Protein 9E01 (pdb70)

Organism: Escherichia coli (strain K12) (NCBI:txid83333)

InterPro domains:
  IPR002033 Sec-independent periplasmic protein translocase TatC [MF_00902] (7-243)
  IPR002033 Sec-independent periplasmic protein translocase TatC [PF00902] (12-221)
  IPR002033 Sec-independent periplasmic protein translocase TatC [PR01840] (8-35)
  IPR002033 Sec-independent periplasmic protein translocase TatC [PR01840] (85-103)
  IPR002033 Sec-independent periplasmic protein translocase TatC [PR01840] (103-129)
  IPR002033 Sec-independent periplasmic protein translocase TatC [PR01840] (154-182)
  IPR002033 Sec-independent periplasmic protein translocase TatC [PTHR30371] (5-244)
  IPR002033 Sec-independent periplasmic protein translocase TatC [TIGR00945] (9-226)
  IPR019820 Sec-independent periplasmic protein translocase, conserved site [PS01218] (154-173)

Radius of gyration: 30.05 Å; Cα contacts (8 Å, |Δi|>4): 1141; chains: 9; bounding box: 83×82×65 Å

Nearest PDB structures (foldseek):
  4hts-assembly1_A  TM=7.414E-01  e=8.289E-11  Aquifex aeolicus VF5
  4htt-assembly2_B  TM=7.377E-01  e=2.886E-10  Aquifex aeolicus VF5
  4hts-assembly1_A  TM=7.421E-01  e=1.152E-10  Aquifex aeolicus VF5
  4htt-assembly2_B  TM=7.385E-01  e=4.845E-10  Aquifex aeolicus VF5
  4hts-assembly1_A  TM=7.406E-01  e=8.739E-11  Aquifex aeolicus VF5

Structure (mmCIF, N/CA/C/O backbone):
data_9E01
#
_entry.id   9E01
#
_cell.length_a   1.00
_cell.length_b   1.00
_cell.length_c   1.00
_cell.angle_alpha   90.00
_cell.angle_beta   90.00
_cell.angle_gamma   90.00
#
_symmetry.space_group_name_H-M   'P 1'
#
loop_
_entity.id
_entity.type
_entity.pdbx_description
1 polymer 'Sec-independent protein translocase protein TatB'
2 polymer 'Sec-independent protein translocase protein TatC'
3 polymer 'Glucans biosynthesis protein D'
4 water water
#
loop_
_atom_site.group_PDB
_atom_site.id
_atom_site.type_symbol
_atom_site.label_atom_id
_atom_site.label_alt_id
_atom_site.label_comp_id
_atom_site.label_asym_id
_atom_site.label_entity_id
_atom_site.label_seq_id
_atom_site.pdbx_PDB_ins_code
_atom_site.Cartn_x
_atom_site.Cartn_y
_atom_site.Cartn_z
_atom_site.occupancy
_atom_site.B_iso_or_equiv
_atom_site.auth_seq_id
_atom_site.auth_comp_id
_atom_site.auth_asym_id
_atom_site.auth_atom_id
_atom_site.pdbx_PDB_model_num
ATOM 1 N N . MET A 1 1 ? 171.533 182.195 162.474 1.00 146.03 1 MET B N 1
ATOM 2 C CA . MET A 1 1 ? 171.536 180.770 162.163 1.00 147.99 1 MET B CA 1
ATOM 3 C C . MET A 1 1 ? 170.909 179.949 163.282 1.00 149.24 1 MET B C 1
ATOM 4 O O . MET A 1 1 ? 171.216 180.148 164.457 1.00 149.76 1 MET B O 1
ATOM 9 N N . PHE A 1 2 ? 170.026 179.027 162.908 1.00 148.28 2 PHE B N 1
ATOM 10 C CA . PHE A 1 2 ? 169.463 178.099 163.878 1.00 144.62 2 PHE B CA 1
ATOM 11 C C . PHE A 1 2 ? 170.538 177.136 164.364 1.00 143.98 2 PHE B C 1
ATOM 12 O O . PHE A 1 2 ? 171.360 176.650 163.583 1.00 144.68 2 PHE B O 1
ATOM 20 N N . ASP A 1 3 ? 170.529 176.860 165.665 1.00 144.59 3 ASP B N 1
ATOM 21 C CA . ASP A 1 3 ? 171.523 175.986 166.278 1.00 146.36 3 ASP B CA 1
ATOM 22 C C . ASP A 1 3 ? 171.022 174.548 166.198 1.00 144.87 3 ASP B C 1
ATOM 23 O O . ASP A 1 3 ? 170.034 174.189 166.847 1.00 144.53 3 ASP B O 1
ATOM 28 N N . ILE A 1 4 ? 171.703 173.729 165.402 1.00 141.87 4 ILE B N 1
ATOM 29 C CA . ILE A 1 4 ? 171.332 172.335 165.186 1.00 136.94 4 ILE B CA 1
ATOM 30 C C . ILE A 1 4 ? 172.470 171.461 165.691 1.00 135.79 4 ILE B C 1
ATOM 31 O O . ILE A 1 4 ? 173.621 171.626 165.267 1.00 136.12 4 ILE B O 1
ATOM 36 N N . GLY A 1 5 ? 172.151 170.538 166.590 1.00 131.86 5 GLY B N 1
ATOM 37 C CA . GLY A 1 5 ? 173.122 169.600 167.117 1.00 126.36 5 GLY B CA 1
ATOM 38 C C . GLY A 1 5 ? 173.056 168.266 166.397 1.00 125.04 5 GLY B C 1
ATOM 39 O O . GLY A 1 5 ? 172.031 167.901 165.826 1.00 125.59 5 GLY B O 1
ATOM 40 N N . PHE A 1 6 ? 174.177 167.541 166.424 1.00 125.23 6 PHE B N 1
ATOM 41 C CA . PHE A 1 6 ? 174.218 166.227 165.791 1.00 124.46 6 PHE B CA 1
ATOM 42 C C . PHE A 1 6 ? 173.267 165.256 166.480 1.00 121.57 6 PHE B C 1
ATOM 43 O O . PHE A 1 6 ? 172.590 164.462 165.816 1.00 120.24 6 PHE B O 1
ATOM 51 N N . SER A 1 7 ? 173.209 165.300 167.813 1.00 121.32 7 SER B N 1
ATOM 52 C CA . SER A 1 7 ? 172.278 164.443 168.541 1.00 120.96 7 SER B CA 1
ATOM 53 C C . SER A 1 7 ? 170.832 164.802 168.222 1.00 121.12 7 SER B C 1
ATOM 54 O O . SER A 1 7 ? 169.985 163.914 168.066 1.00 120.45 7 SER B O 1
ATOM 57 N N . GLU A 1 8 ? 170.530 166.099 168.131 1.00 121.54 8 GLU B N 1
ATOM 58 C CA . GLU A 1 8 ? 169.172 166.522 167.803 1.00 116.59 8 GLU B CA 1
ATOM 59 C C . GLU A 1 8 ? 168.770 166.064 166.408 1.00 113.44 8 GLU B C 1
ATOM 60 O O . GLU A 1 8 ? 167.648 165.586 166.201 1.00 112.32 8 GLU B O 1
ATOM 66 N N . LEU A 1 9 ? 169.672 166.206 165.434 1.00 112.96 9 LEU B N 1
ATOM 67 C CA . LEU A 1 9 ? 169.356 165.797 164.070 1.00 108.77 9 LEU B CA 1
ATOM 68 C C . LEU A 1 9 ? 169.190 164.287 163.967 1.00 109.50 9 LEU B C 1
ATOM 69 O O . LEU A 1 9 ? 168.294 163.803 163.266 1.00 109.32 9 LEU B O 1
ATOM 74 N N . LEU A 1 10 ? 170.050 163.527 164.650 1.00 112.37 10 LEU B N 1
ATOM 75 C CA . LEU A 1 10 ? 169.931 162.073 164.624 1.00 110.34 10 LEU B CA 1
ATOM 76 C C . LEU A 1 10 ? 168.619 161.617 165.248 1.00 104.29 10 LEU B C 1
ATOM 77 O O . LEU A 1 10 ? 167.999 160.658 164.776 1.00 101.75 10 LEU B O 1
ATOM 82 N N . LEU A 1 11 ? 168.184 162.292 166.314 1.00 103.75 11 LEU B N 1
ATOM 83 C CA . LEU A 1 11 ? 166.912 161.946 166.939 1.00 101.71 11 LEU B CA 1
ATOM 84 C C . LEU A 1 11 ? 165.749 162.162 165.979 1.00 101.66 11 LEU B C 1
ATOM 85 O O . LEU A 1 11 ? 164.801 161.369 165.953 1.00 98.07 11 LEU B O 1
ATOM 90 N N . VAL A 1 12 ? 165.802 163.234 165.185 1.00 102.97 12 VAL B N 1
ATOM 91 C CA . VAL A 1 12 ? 164.733 163.509 164.227 1.00 96.15 12 VAL B CA 1
ATOM 92 C C . VAL A 1 12 ? 164.651 162.399 163.186 1.00 93.82 12 VAL B C 1
ATOM 93 O O . VAL A 1 12 ? 163.564 161.909 162.858 1.00 93.30 12 VAL B O 1
ATOM 97 N N . PHE A 1 13 ? 165.802 161.982 162.653 1.00 94.05 13 PHE B N 1
ATOM 98 C CA . PHE A 1 13 ? 165.804 160.926 161.645 1.00 90.88 13 PHE B CA 1
ATOM 99 C C . PHE A 1 13 ? 165.449 159.576 162.254 1.00 88.76 13 PHE B C 1
ATOM 100 O O . PHE A 1 13 ? 164.764 158.765 161.620 1.00 83.29 13 PHE B O 1
ATOM 108 N N . ILE A 1 14 ? 165.913 159.312 163.477 1.00 92.11 14 ILE B N 1
ATOM 109 C CA . ILE A 1 14 ? 165.577 158.058 164.147 1.00 89.29 14 ILE B CA 1
ATOM 110 C C . ILE A 1 14 ? 164.081 157.993 164.425 1.00 83.15 14 ILE B C 1
ATOM 111 O O . ILE A 1 14 ? 163.428 156.972 164.176 1.00 80.19 14 ILE B O 1
ATOM 116 N N . ILE A 1 15 ? 163.515 159.086 164.939 1.00 83.65 15 ILE B N 1
ATOM 117 C CA . ILE A 1 15 ? 162.079 159.128 165.197 1.00 83.29 15 ILE B CA 1
ATOM 118 C C . ILE A 1 15 ? 161.299 159.079 163.890 1.00 79.21 15 ILE B C 1
ATOM 119 O O . ILE A 1 15 ? 160.283 158.383 163.784 1.00 76.23 15 ILE B O 1
ATOM 124 N N . GLY A 1 16 ? 161.765 159.804 162.872 1.00 76.98 16 GLY B N 1
ATOM 125 C CA . GLY A 1 16 ? 161.069 159.803 161.597 1.00 65.81 16 GLY B CA 1
ATOM 126 C C . GLY A 1 16 ? 161.033 158.434 160.946 1.00 62.58 16 GLY B C 1
ATOM 127 O O . GLY A 1 16 ? 160.026 158.047 160.348 1.00 61.43 16 GLY B O 1
ATOM 128 N N . LEU A 1 17 ? 162.131 157.683 161.049 1.00 64.63 17 LEU B N 1
ATOM 129 C CA . LEU A 1 17 ? 162.167 156.350 160.456 1.00 58.36 17 LEU B CA 1
ATOM 130 C C . LEU A 1 17 ? 161.195 155.405 161.152 1.00 60.96 17 LEU B C 1
ATOM 131 O O . LEU A 1 17 ? 160.509 154.617 160.492 1.00 60.22 17 LEU B O 1
ATOM 136 N N . VAL A 1 18 ? 161.116 155.471 162.482 1.00 62.68 18 VAL B N 1
ATOM 137 C CA . VAL A 1 18 ? 160.267 154.539 163.216 1.00 63.10 18 VAL B CA 1
ATOM 138 C C . VAL A 1 18 ? 158.809 154.979 163.250 1.00 63.32 18 VAL B C 1
ATOM 139 O O . VAL A 1 18 ? 157.933 154.158 163.548 1.00 66.80 18 VAL B O 1
ATOM 143 N N . VAL A 1 19 ? 158.518 156.243 162.950 1.00 62.51 19 VAL B N 1
ATOM 144 C CA . VAL A 1 19 ? 157.146 156.739 162.981 1.00 57.13 19 VAL B CA 1
ATOM 145 C C . VAL A 1 19 ? 156.596 156.813 161.563 1.00 58.43 19 VAL B C 1
ATOM 146 O O . VAL A 1 19 ? 155.580 156.186 161.247 1.00 59.59 19 VAL B O 1
ATOM 150 N N . LEU A 1 20 ? 157.262 157.584 160.701 1.00 56.50 20 LEU B N 1
ATOM 151 C CA . LEU A 1 20 ? 156.782 157.738 159.331 1.00 46.54 20 LEU B CA 1
ATOM 152 C C . LEU A 1 20 ? 156.981 156.460 158.527 1.00 44.02 20 LEU B C 1
ATOM 153 O O . LEU A 1 20 ? 156.102 156.066 157.752 1.00 52.00 20 LEU B O 1
ATOM 158 N N . GLY A 1 21 ? 158.123 155.803 158.692 1.00 44.39 21 GLY B N 1
ATOM 159 C CA . GLY A 1 21 ? 158.366 154.540 158.042 1.00 43.46 21 GLY B CA 1
ATOM 160 C C . GLY A 1 21 ? 159.346 154.635 156.893 1.00 40.76 21 GLY B C 1
ATOM 161 O O . GLY A 1 21 ? 159.805 155.718 156.519 1.00 45.92 21 GLY B O 1
ATOM 162 N N . PRO A 1 22 ? 159.693 153.484 156.312 1.00 36.41 22 PRO B N 1
ATOM 163 C CA . PRO A 1 22 ? 160.632 153.485 155.182 1.00 38.39 22 PRO B CA 1
ATOM 164 C C . PRO A 1 22 ? 160.068 154.104 153.916 1.00 46.23 22 PRO B C 1
ATOM 165 O O . PRO A 1 22 ? 160.849 154.473 153.031 1.00 48.94 22 PRO B O 1
ATOM 169 N N . GLN A 1 23 ? 158.747 154.228 153.798 1.00 50.43 23 GLN B N 1
ATOM 170 C CA . GLN A 1 23 ? 158.127 154.721 152.576 1.00 43.28 23 GLN B CA 1
ATOM 171 C C . GLN A 1 23 ? 157.679 156.172 152.664 1.00 37.43 23 GLN B C 1
ATOM 172 O O . GLN A 1 23 ? 157.558 156.828 151.624 1.00 42.48 23 GLN B O 1
ATOM 178 N N . ARG A 1 24 ? 157.437 156.689 153.866 1.00 39.71 24 ARG B N 1
ATOM 179 C CA . ARG A 1 24 ? 156.973 158.059 154.035 1.00 31.84 24 ARG B CA 1
ATOM 180 C C . ARG A 1 24 ? 158.078 159.025 154.429 1.00 33.45 24 ARG B C 1
ATOM 181 O O . ARG A 1 24 ? 157.978 160.217 154.120 1.00 35.10 24 ARG B O 1
ATOM 189 N N . LEU A 1 25 ? 159.121 158.548 155.105 1.00 38.23 25 LEU B N 1
ATOM 190 C CA . LEU A 1 25 ? 160.240 159.421 155.454 1.00 35.95 25 LEU B CA 1
ATOM 191 C C . LEU A 1 25 ? 160.963 159.979 154.233 1.00 37.61 25 LEU B C 1
ATOM 192 O O . LEU A 1 25 ? 161.229 161.193 154.209 1.00 40.51 25 LEU B O 1
ATOM 197 N N . PRO A 1 26 ? 161.325 159.186 153.212 1.00 37.88 26 PRO B N 1
ATOM 198 C CA . PRO A 1 26 ? 161.989 159.788 152.042 1.00 31.71 26 PRO B CA 1
ATOM 199 C C . PRO A 1 26 ? 161.153 160.850 151.349 1.00 32.51 26 PRO B C 1
ATOM 200 O O . PRO A 1 26 ? 161.704 161.845 150.863 1.00 38.21 26 PRO B O 1
ATOM 204 N N . VAL A 1 27 ? 159.834 160.663 151.284 1.00 32.99 27 VAL B N 1
ATOM 205 C CA . VAL A 1 27 ? 158.971 161.675 150.686 1.00 24.87 27 VAL B CA 1
ATOM 206 C C . VAL A 1 27 ? 158.926 162.922 151.560 1.00 26.45 27 VAL B C 1
ATOM 207 O O . VAL A 1 27 ? 158.883 164.050 151.055 1.00 31.23 27 VAL B O 1
ATOM 211 N N . ALA A 1 28 ? 158.933 162.741 152.883 1.00 27.19 28 ALA B N 1
ATOM 212 C CA . ALA A 1 28 ? 158.922 163.885 153.788 1.00 28.32 28 ALA B CA 1
ATOM 213 C C . ALA A 1 28 ? 160.191 164.717 153.650 1.00 28.50 28 ALA B C 1
ATOM 214 O O . ALA A 1 28 ? 160.134 165.952 153.652 1.00 33.81 28 ALA B O 1
ATOM 216 N N . VAL A 1 29 ? 161.346 164.060 153.528 1.00 31.22 29 VAL B N 1
ATOM 217 C CA . VAL A 1 29 ? 162.599 164.789 153.352 1.00 30.86 29 VAL B CA 1
ATOM 218 C C . VAL A 1 29 ? 162.617 165.499 152.004 1.00 32.88 29 VAL B C 1
ATOM 219 O O . VAL A 1 29 ? 163.112 166.626 151.887 1.00 37.80 29 VAL B O 1
ATOM 223 N N . LYS A 1 30 ? 162.082 164.851 150.967 1.00 30.17 30 LYS B N 1
ATOM 224 C CA . LYS A 1 30 ? 161.995 165.486 149.657 1.00 27.11 30 LYS B CA 1
ATOM 225 C C . LYS A 1 30 ? 161.099 166.718 149.698 1.00 29.23 30 LYS B C 1
ATOM 226 O O . LYS A 1 30 ? 161.416 167.746 149.088 1.00 33.15 30 LYS B O 1
ATOM 232 N N . THR A 1 31 ? 159.971 166.630 150.406 1.00 26.94 31 THR B N 1
ATOM 233 C CA . THR A 1 31 ? 159.069 167.772 150.516 1.00 24.58 31 THR B CA 1
ATOM 234 C C . THR A 1 31 ? 159.719 168.927 151.269 1.00 26.09 31 THR B C 1
ATOM 235 O O . THR A 1 31 ? 159.594 170.088 150.863 1.00 28.58 31 THR B O 1
ATOM 239 N N . VAL A 1 32 ? 160.420 168.630 152.365 1.00 26.62 32 VAL B N 1
ATOM 240 C CA . VAL A 1 32 ? 161.088 169.679 153.129 1.00 29.74 32 VAL B CA 1
ATOM 241 C C . VAL A 1 32 ? 162.197 170.319 152.302 1.00 32.24 32 VAL B C 1
ATOM 242 O O . VAL A 1 32 ? 162.419 171.534 152.370 1.00 40.58 32 VAL B O 1
ATOM 246 N N . ALA A 1 33 ? 162.905 169.517 151.504 1.00 36.17 33 ALA B N 1
ATOM 247 C CA . ALA A 1 33 ? 163.938 170.063 150.631 1.00 32.57 33 ALA B CA 1
ATOM 248 C C . ALA A 1 33 ? 163.341 171.017 149.604 1.00 34.66 33 ALA B C 1
ATOM 249 O O . ALA A 1 33 ? 163.944 172.046 149.278 1.00 42.62 33 ALA B O 1
ATOM 251 N N . GLY A 1 34 ? 162.162 170.686 149.075 1.00 32.94 34 GLY B N 1
ATOM 252 C CA . GLY A 1 34 ? 161.495 171.591 148.155 1.00 30.65 34 GLY B CA 1
ATOM 253 C C . GLY A 1 34 ? 161.114 172.907 148.805 1.00 35.77 34 GLY B C 1
ATOM 254 O O . GLY A 1 34 ? 161.145 173.960 148.164 1.00 42.03 34 GLY B O 1
ATOM 255 N N . TRP A 1 35 ? 160.741 172.864 150.086 1.00 32.39 35 TRP B N 1
ATOM 256 C CA . TRP A 1 35 ? 160.417 174.093 150.804 1.00 28.83 35 TRP B CA 1
ATOM 257 C C . TRP A 1 35 ? 161.636 174.997 150.930 1.00 36.94 35 TRP B C 1
ATOM 258 O O . TRP A 1 35 ? 161.537 176.214 150.740 1.00 43.83 35 TRP B O 1
ATOM 269 N N . ILE A 1 36 ? 162.795 174.420 151.251 1.00 37.61 36 ILE B N 1
ATOM 270 C CA . ILE A 1 36 ? 164.017 175.212 151.343 1.00 39.18 36 ILE B CA 1
ATOM 271 C C . ILE A 1 36 ? 164.438 175.703 149.964 1.00 45.89 36 ILE B C 1
ATOM 272 O O . ILE A 1 36 ? 164.931 176.827 149.814 1.00 50.45 36 ILE B O 1
ATOM 277 N N . ARG A 1 37 ? 164.253 174.870 148.937 1.00 45.87 37 ARG B N 1
ATOM 278 C CA . ARG A 1 37 ? 164.559 175.297 147.575 1.00 45.01 37 ARG B CA 1
A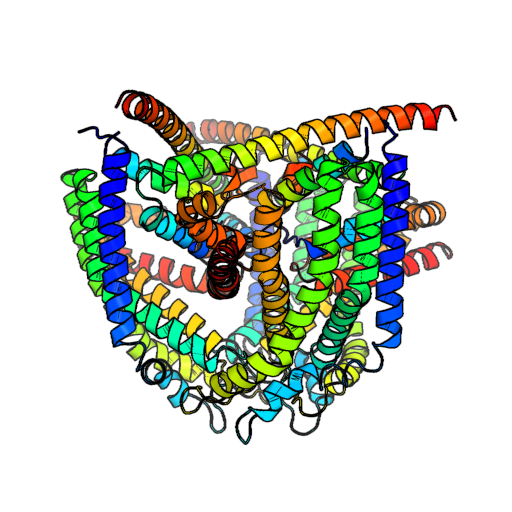TOM 279 C C . ARG A 1 37 ? 163.678 176.466 147.155 1.00 44.84 37 ARG B C 1
ATOM 280 O O . ARG A 1 37 ? 164.158 177.427 146.542 1.00 52.63 37 ARG B O 1
ATOM 288 N N . ALA A 1 38 ? 162.385 176.406 147.480 1.00 41.91 38 ALA B N 1
ATOM 289 C CA . ALA A 1 38 ? 161.496 177.521 147.179 1.00 41.04 38 ALA B CA 1
ATOM 290 C C . ALA A 1 38 ? 161.796 178.729 148.056 1.00 43.08 38 ALA B C 1
ATOM 291 O O . ALA A 1 38 ? 161.648 179.871 147.607 1.00 45.54 38 ALA B O 1
ATOM 293 N N . LEU A 1 39 ? 162.209 178.499 149.303 1.00 43.25 39 LEU B N 1
ATOM 294 C CA . LEU A 1 39 ? 162.558 179.605 150.188 1.00 41.73 39 LEU B CA 1
ATOM 295 C C . LEU A 1 39 ? 163.775 180.362 149.673 1.00 44.67 39 LEU B C 1
ATOM 296 O O . LEU A 1 39 ? 163.799 181.598 149.685 1.00 49.76 39 LEU B O 1
ATOM 301 N N . ARG A 1 40 ? 164.799 179.636 149.216 1.00 47.25 40 ARG B N 1
ATOM 302 C CA . ARG A 1 40 ? 165.987 180.292 148.682 1.00 45.32 40 ARG B CA 1
ATOM 303 C C . ARG A 1 40 ? 165.722 180.910 147.316 1.00 45.84 40 ARG B C 1
ATOM 304 O O . ARG A 1 40 ? 166.316 181.939 146.979 1.00 48.50 40 ARG B O 1
ATOM 312 N N . SER A 1 41 ? 164.847 180.296 146.517 1.00 46.05 41 SER B N 1
ATOM 313 C CA . SER A 1 41 ? 164.468 180.895 145.242 1.00 43.53 41 SER B CA 1
ATOM 314 C C . SER A 1 41 ? 163.728 182.209 145.452 1.00 42.59 41 SER B C 1
ATOM 315 O O . SER A 1 41 ? 163.959 183.184 144.728 1.00 44.51 41 SER B O 1
ATOM 318 N N . LEU A 1 42 ? 162.831 182.253 146.440 1.00 44.27 42 LEU B N 1
ATOM 319 C CA . LEU A 1 42 ? 162.105 183.484 146.732 1.00 42.71 42 LEU B CA 1
ATOM 320 C C . LEU A 1 42 ? 163.030 184.550 147.306 1.00 40.71 42 LEU B C 1
ATOM 321 O O . LEU A 1 42 ? 162.855 185.743 147.035 1.00 43.84 42 LEU B O 1
ATOM 326 N N . ALA A 1 43 ? 164.011 184.141 148.111 1.00 41.08 43 ALA B N 1
ATOM 327 C CA . ALA A 1 43 ? 164.965 185.099 148.657 1.00 38.33 43 ALA B CA 1
ATOM 328 C C . ALA A 1 43 ? 165.819 185.720 147.559 1.00 44.87 43 ALA B C 1
ATOM 329 O O . ALA A 1 43 ? 166.116 186.920 147.601 1.00 52.24 43 ALA B O 1
ATOM 331 N N . THR A 1 44 ? 166.226 184.920 146.571 1.00 46.00 44 THR B N 1
ATOM 332 C CA . THR A 1 44 ? 167.095 185.429 145.515 1.00 44.07 44 THR B CA 1
ATOM 333 C C . THR A 1 44 ? 166.366 186.419 144.614 1.00 42.20 44 THR B C 1
ATOM 334 O O . THR A 1 44 ? 166.910 187.480 144.284 1.00 44.92 44 THR B O 1
ATOM 338 N N . THR A 1 45 ? 165.135 186.099 144.206 1.00 39.56 45 THR B N 1
ATOM 339 C CA . THR A 1 45 ? 164.409 186.995 143.312 1.00 35.82 45 THR B CA 1
ATOM 340 C C . THR A 1 45 ? 164.053 188.309 143.996 1.00 42.67 45 THR B C 1
ATOM 341 O O . THR A 1 45 ? 164.003 189.353 143.337 1.00 48.84 45 THR B O 1
ATOM 345 N N . VAL A 1 46 ? 163.808 188.283 145.307 1.00 44.06 46 VAL B N 1
ATOM 346 C CA . VAL A 1 46 ? 163.503 189.515 146.027 1.00 42.95 46 VAL B CA 1
ATOM 347 C C . VAL A 1 46 ? 164.742 190.395 146.131 1.00 40.55 46 VAL B C 1
ATOM 348 O O . VAL A 1 46 ? 164.668 191.618 145.958 1.00 43.39 46 VAL B O 1
ATOM 352 N N . GLN A 1 47 ? 165.903 189.792 146.401 1.00 41.40 47 GLN B N 1
ATOM 353 C CA . GLN A 1 47 ? 167.144 190.558 146.429 1.00 39.62 47 GLN B CA 1
ATOM 354 C C . GLN A 1 47 ? 167.445 191.165 145.066 1.00 42.55 47 GLN B C 1
ATOM 355 O O . GLN A 1 47 ? 167.960 192.285 144.975 1.00 47.52 47 GLN B O 1
ATOM 361 N N . ASN A 1 48 ? 167.140 190.433 143.992 1.00 39.35 48 ASN B N 1
ATOM 362 C CA . ASN A 1 48 ? 167.287 190.990 142.653 1.00 33.46 48 ASN B CA 1
ATOM 363 C C . ASN A 1 48 ? 166.355 192.176 142.449 1.00 35.06 48 ASN B C 1
ATOM 364 O O . ASN A 1 48 ? 166.742 193.182 141.844 1.00 46.04 48 ASN B O 1
ATOM 369 N N . GLU A 1 49 ? 165.119 192.073 142.940 1.00 32.17 49 GLU B N 1
ATOM 370 C CA . GLU A 1 49 ? 164.185 193.189 142.835 1.00 32.60 49 GLU B CA 1
ATOM 371 C C . GLU A 1 49 ? 164.634 194.370 143.685 1.00 40.49 49 GLU B C 1
ATOM 372 O O . GLU A 1 49 ? 164.500 195.527 143.269 1.00 45.97 49 GLU B O 1
ATOM 378 N N . LEU A 1 50 ? 165.158 194.101 144.884 1.00 41.77 50 LEU B N 1
ATOM 379 C CA . LEU A 1 50 ? 165.651 195.177 145.737 1.00 39.04 50 LEU B CA 1
ATOM 380 C C . LEU A 1 50 ? 166.851 195.875 145.112 1.00 42.87 50 LEU B C 1
ATOM 381 O O . LEU A 1 50 ? 166.967 197.104 145.181 1.00 52.06 50 LEU B O 1
ATOM 386 N N . THR A 1 51 ? 167.760 195.107 144.506 1.00 42.85 51 THR B N 1
ATOM 387 C CA . THR A 1 51 ? 168.910 195.708 143.839 1.00 35.56 51 THR B CA 1
ATOM 388 C C . THR A 1 51 ? 168.475 196.584 142.672 1.00 35.46 51 THR B C 1
ATOM 389 O O . THR A 1 51 ? 169.012 197.680 142.475 1.00 47.86 51 THR B O 1
ATOM 393 N N . GLN A 1 52 ? 167.497 196.123 141.892 1.00 31.90 52 GLN B N 1
ATOM 394 C CA . GLN A 1 52 ? 167.017 196.918 140.768 1.00 36.75 52 GLN B CA 1
ATOM 395 C C . GLN A 1 52 ? 166.317 198.186 141.233 1.00 42.15 52 GLN B C 1
ATOM 396 O O . GLN A 1 52 ? 166.409 199.223 140.567 1.00 55.10 52 GLN B O 1
ATOM 402 N N . GLU A 1 53 ? 165.612 198.127 142.364 1.00 42.85 53 GLU B N 1
ATOM 403 C CA . GLU A 1 53 ? 164.948 199.318 142.879 1.00 44.09 53 GLU B CA 1
ATOM 404 C C . GLU A 1 53 ? 165.952 200.311 143.451 1.00 48.60 53 GLU B C 1
ATOM 405 O O . GLU A 1 53 ? 165.761 201.527 143.338 1.00 59.29 53 GLU B O 1
ATOM 411 N N . LEU A 1 54 ? 167.025 199.815 144.071 1.00 48.91 54 LEU B N 1
ATOM 412 C CA . LEU A 1 54 ? 168.053 200.710 144.595 1.00 50.77 54 LEU B CA 1
ATOM 413 C C . LEU A 1 54 ? 168.733 201.485 143.474 1.00 54.97 54 LEU B C 1
ATOM 414 O O . LEU A 1 54 ? 169.074 202.662 143.641 1.00 66.96 54 LEU B O 1
ATOM 419 N N . LYS A 1 55 ? 168.946 200.839 142.327 1.00 50.82 55 LYS B N 1
ATOM 420 C CA . LYS A 1 55 ? 169.508 201.538 141.177 1.00 49.19 55 LYS B CA 1
ATOM 421 C C . LYS A 1 55 ? 168.580 202.647 140.699 1.00 57.28 55 LYS B C 1
ATOM 422 O O . LYS A 1 55 ? 169.037 203.737 140.336 1.00 69.77 55 LYS B O 1
ATOM 428 N N . LEU A 1 56 ? 167.271 202.386 140.683 1.00 50.26 56 LEU B N 1
ATOM 429 C CA . LEU A 1 56 ? 166.315 203.413 140.284 1.00 55.20 56 LEU B CA 1
ATOM 430 C C . LEU A 1 56 ? 166.313 204.578 141.266 1.00 68.70 56 LEU B C 1
ATOM 431 O O . LEU A 1 56 ? 166.186 205.740 140.862 1.00 81.97 56 LEU B O 1
ATOM 436 N N . GLN A 1 57 ? 166.441 204.286 142.562 1.00 68.21 57 GLN B N 1
ATOM 437 C CA . GLN A 1 57 ? 166.489 205.349 143.561 1.00 75.68 57 GLN B CA 1
ATOM 438 C C . GLN A 1 57 ? 167.710 206.238 143.364 1.00 81.28 57 GLN B C 1
ATOM 439 O O . GLN A 1 57 ? 167.626 207.463 143.515 1.00 91.89 57 GLN B O 1
ATOM 445 N N . GLU A 1 58 ? 168.857 205.639 143.035 1.00 79.34 58 GLU B N 1
ATOM 446 C CA . GLU A 1 58 ? 170.062 206.427 142.798 1.00 83.15 58 GLU B CA 1
ATOM 447 C C . GLU A 1 58 ? 169.885 207.362 141.610 1.00 89.33 58 GLU B C 1
ATOM 448 O O . GLU A 1 58 ? 170.331 208.515 141.646 1.00 97.77 58 GLU B O 1
ATOM 454 N N . PHE A 1 59 ? 169.243 206.881 140.544 1.00 85.67 59 PHE B N 1
ATOM 455 C CA . PHE A 1 59 ? 168.996 207.730 139.383 1.00 89.76 59 PHE B CA 1
ATOM 456 C C . PHE A 1 59 ? 168.096 208.906 139.740 1.00 95.04 59 PHE B C 1
ATOM 457 O O . PHE A 1 59 ? 168.344 210.039 139.312 1.00 103.33 59 PHE B O 1
ATOM 465 N N . GLN A 1 60 ? 167.043 208.655 140.520 1.00 90.32 60 GLN B N 1
ATOM 466 C CA . GLN A 1 60 ? 166.163 209.740 140.941 1.00 98.00 60 GLN B CA 1
ATOM 467 C C . GLN A 1 60 ? 166.867 210.683 141.910 1.00 103.62 60 GLN B C 1
ATOM 468 O O . GLN A 1 60 ? 166.725 211.907 141.806 1.00 110.09 60 GLN B O 1
ATOM 474 N N . ASP A 1 61 ? 167.626 210.133 142.861 1.00 101.93 61 ASP B N 1
ATOM 475 C CA . ASP A 1 61 ? 168.289 210.970 143.855 1.00 105.97 61 ASP B CA 1
ATOM 476 C C . ASP A 1 61 ? 169.394 211.814 143.231 1.00 109.34 61 ASP B C 1
ATOM 477 O O . ASP A 1 61 ? 169.577 212.979 143.605 1.00 114.46 61 ASP B O 1
ATOM 482 N N . SER A 1 62 ? 170.146 211.244 142.286 1.00 105.57 62 SER B N 1
ATOM 483 C CA . SER A 1 62 ? 171.238 211.987 141.663 1.00 109.37 62 SER B CA 1
ATOM 484 C C . SER A 1 62 ? 170.719 213.194 140.892 1.00 113.30 62 SER B C 1
ATOM 485 O O . SER A 1 62 ? 171.302 214.282 140.962 1.00 114.37 62 SER B O 1
ATOM 488 N N . LEU A 1 63 ? 169.626 213.020 140.144 1.00 113.42 63 LEU B N 1
ATOM 489 C CA . LEU A 1 63 ? 169.063 214.135 139.389 1.00 117.33 63 LEU B CA 1
ATOM 490 C C . LEU A 1 63 ? 168.532 215.222 140.316 1.00 121.87 63 LEU B C 1
ATOM 491 O O . LEU A 1 63 ? 168.720 216.416 140.054 1.00 124.48 63 LEU B O 1
ATOM 496 N N . LYS A 1 64 ? 167.869 214.832 141.399 1.00 122.49 64 LYS B N 1
ATOM 497 C CA . LYS A 1 64 ? 167.313 215.794 142.343 1.00 125.65 64 LYS B CA 1
ATOM 498 C C . LYS A 1 64 ? 168.331 216.158 143.418 1.00 123.89 64 LYS B C 1
ATOM 499 O O . LYS A 1 64 ? 169.208 216.994 143.199 1.00 120.72 64 LYS B O 1
ATOM 505 N N . ASP B 2 5 ? 148.609 197.605 144.989 1.00 87.22 5 ASP A N 1
ATOM 506 C CA . ASP B 2 5 ? 149.194 198.938 144.901 1.00 85.45 5 ASP A CA 1
ATOM 507 C C . ASP B 2 5 ? 150.697 198.894 145.151 1.00 77.41 5 ASP A C 1
ATOM 508 O O . ASP B 2 5 ? 151.144 198.857 146.297 1.00 73.19 5 ASP A O 1
ATOM 513 N N . THR B 2 6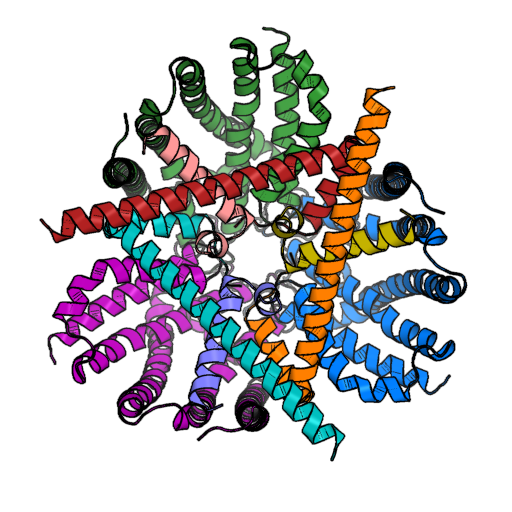 ? 151.473 198.896 144.070 1.00 71.57 6 THR A N 1
ATOM 514 C CA . THR B 2 6 ? 152.923 198.861 144.190 1.00 61.54 6 THR A CA 1
ATOM 515 C C . THR B 2 6 ? 153.449 200.183 144.736 1.00 60.99 6 THR A C 1
ATOM 516 O O . THR B 2 6 ? 152.955 201.260 144.389 1.00 63.06 6 THR A O 1
ATOM 520 N N . GLN B 2 7 ? 154.450 200.095 145.604 1.00 56.15 7 GLN A N 1
ATOM 521 C CA A GLN B 2 7 ? 155.062 201.257 146.227 0.37 51.41 7 GLN A CA 1
ATOM 522 C CA B GLN B 2 7 ? 155.062 201.257 146.227 0.63 51.31 7 GLN A CA 1
ATOM 523 C C . GLN B 2 7 ? 156.573 201.094 146.223 1.00 48.85 7 GLN A C 1
ATOM 524 O O . GLN B 2 7 ? 157.078 199.965 146.185 1.00 51.42 7 GLN A O 1
ATOM 535 N N . PRO B 2 8 ? 157.319 202.195 146.257 1.00 44.68 8 PRO A N 1
ATOM 536 C CA . PRO B 2 8 ? 158.778 202.091 146.333 1.00 39.55 8 PRO A CA 1
ATOM 537 C C . PRO B 2 8 ? 159.222 201.463 147.646 1.00 36.25 8 PRO A C 1
ATOM 538 O O . PRO B 2 8 ? 158.483 201.413 148.631 1.00 38.44 8 PRO A O 1
ATOM 542 N N . LEU B 2 9 ? 160.462 200.970 147.638 1.00 33.14 9 LEU A N 1
ATOM 543 C CA . LEU B 2 9 ? 160.993 200.265 148.800 1.00 32.06 9 LEU A CA 1
ATOM 544 C C . LEU B 2 9 ? 161.084 201.177 150.016 1.00 35.62 9 LEU A C 1
ATOM 545 O O . LEU B 2 9 ? 160.811 200.748 151.143 1.00 37.42 9 LEU A O 1
ATOM 550 N N . ILE B 2 10 ? 161.471 202.439 149.811 1.00 37.35 10 ILE A N 1
ATOM 551 C CA . ILE B 2 10 ? 161.609 203.363 150.934 1.00 34.30 10 ILE A CA 1
ATOM 552 C C . ILE B 2 10 ? 160.268 203.598 151.616 1.00 35.44 10 ILE A C 1
ATOM 553 O O . ILE B 2 10 ? 160.216 203.823 152.831 1.00 37.30 10 ILE A O 1
ATOM 558 N N . THR B 2 11 ? 159.168 203.544 150.861 1.00 32.74 11 THR A N 1
ATOM 559 C CA . THR B 2 11 ? 157.850 203.712 151.463 1.00 29.91 11 THR A CA 1
ATOM 560 C C . THR B 2 11 ? 157.561 202.606 152.470 1.00 30.27 11 THR A C 1
ATOM 561 O O . THR B 2 11 ? 157.006 202.862 153.545 1.00 34.69 11 THR A O 1
ATOM 565 N N . HIS B 2 12 ? 157.936 201.369 152.143 1.00 29.57 12 HIS A N 1
ATOM 566 C CA . HIS B 2 12 ? 157.783 200.276 153.096 1.00 26.57 12 HIS A CA 1
ATOM 567 C C . HIS B 2 12 ? 158.769 200.395 154.248 1.00 29.13 12 HIS A C 1
ATOM 568 O O . HIS B 2 12 ? 158.441 200.032 155.383 1.00 33.77 12 HIS A O 1
ATOM 575 N N . LEU B 2 13 ? 159.975 200.895 153.980 1.00 29.05 13 LEU A N 1
ATOM 576 C CA . LEU B 2 13 ? 160.956 201.085 155.040 1.00 26.99 13 LEU A CA 1
ATOM 577 C C . LEU B 2 13 ? 160.632 202.291 155.912 1.00 27.12 13 LEU A C 1
ATOM 578 O O . LEU B 2 13 ? 160.959 202.292 157.103 1.00 29.99 13 LEU A O 1
ATOM 583 N N . ILE B 2 14 ? 160.007 203.325 155.343 1.00 27.23 14 ILE A N 1
ATOM 584 C CA . ILE B 2 14 ? 159.523 204.437 156.157 1.00 24.97 14 ILE A CA 1
ATOM 585 C C . ILE B 2 14 ? 158.451 203.954 157.122 1.00 30.00 14 ILE A C 1
ATOM 586 O O . ILE B 2 14 ? 158.467 204.289 158.313 1.00 34.84 14 ILE A O 1
ATOM 591 N N . GLU B 2 15 ? 157.504 203.154 156.624 1.00 30.97 15 GLU A N 1
ATOM 592 C CA . GLU B 2 15 ? 156.449 202.630 157.482 1.00 26.54 15 GLU A CA 1
ATOM 593 C C . GLU B 2 15 ? 156.998 201.663 158.522 1.00 26.09 15 GLU A C 1
ATOM 594 O O . GLU B 2 15 ? 156.598 201.721 159.689 1.00 32.52 15 GLU A O 1
ATOM 600 N N . LEU B 2 16 ? 157.915 200.780 158.126 1.00 24.82 16 LEU A N 1
ATOM 601 C CA . LEU B 2 16 ? 158.491 199.831 159.073 1.00 24.75 16 LEU A CA 1
ATOM 602 C C . LEU B 2 16 ? 159.288 200.543 160.159 1.00 28.63 16 LEU A C 1
ATOM 603 O O . LEU B 2 16 ? 159.226 200.159 161.333 1.00 33.83 16 LEU A O 1
ATOM 608 N N . ARG B 2 17 ? 160.046 201.577 159.788 1.00 28.52 17 ARG A N 1
ATOM 609 C CA . ARG B 2 17 ? 160.807 202.335 160.777 1.00 27.95 17 ARG A CA 1
ATOM 610 C C . ARG B 2 17 ? 159.885 203.042 161.762 1.00 28.28 17 ARG A C 1
ATOM 611 O O . ARG B 2 17 ? 160.169 203.089 162.964 1.00 32.10 17 ARG A O 1
ATOM 619 N N . LYS B 2 18 ? 158.781 203.605 161.268 1.00 26.53 18 LYS A N 1
ATOM 620 C CA . LYS B 2 18 ? 157.824 204.266 162.150 1.00 25.80 18 LYS A CA 1
ATOM 621 C C . LYS B 2 18 ? 157.200 203.281 163.132 1.00 28.55 18 LYS A C 1
ATOM 622 O O . LYS B 2 18 ? 157.046 203.590 164.319 1.00 32.15 18 LYS A O 1
ATOM 628 N N . ARG B 2 19 ? 156.837 202.087 162.657 1.00 27.88 19 ARG A N 1
ATOM 629 C CA . ARG B 2 19 ? 156.233 201.098 163.542 1.00 26.04 19 ARG A CA 1
ATOM 630 C C . ARG B 2 19 ? 157.264 200.474 164.472 1.00 28.11 19 ARG A C 1
ATOM 631 O O . ARG B 2 19 ? 156.930 200.101 165.601 1.00 30.70 19 ARG A O 1
ATOM 639 N N . LEU B 2 20 ? 158.511 200.346 164.018 1.00 28.68 20 LEU A N 1
ATOM 640 C CA . LEU B 2 20 ? 159.571 199.859 164.893 1.00 29.20 20 LEU A CA 1
ATOM 641 C C . LEU B 2 20 ? 159.834 200.835 166.032 1.00 29.93 20 LEU A C 1
ATOM 642 O O . LEU B 2 20 ? 160.083 200.419 167.169 1.00 33.52 20 LEU A O 1
ATOM 647 N N . LEU B 2 21 ? 159.789 202.138 165.744 1.00 29.16 21 LEU A N 1
ATOM 648 C CA . LEU B 2 21 ? 159.996 203.138 166.786 1.00 28.67 21 LEU A CA 1
ATOM 649 C C . LEU B 2 21 ? 158.910 203.062 167.851 1.00 28.50 21 LEU A C 1
ATOM 650 O O . LEU B 2 21 ? 159.200 203.153 169.049 1.00 31.86 21 LEU A O 1
ATOM 655 N N . ASN B 2 22 ? 157.653 202.899 167.433 1.00 27.30 22 ASN A N 1
ATOM 656 C CA . ASN B 2 22 ? 156.561 202.799 168.396 1.00 25.91 22 ASN A CA 1
ATOM 657 C C . ASN B 2 22 ? 156.704 201.569 169.282 1.00 26.89 22 ASN A C 1
ATOM 658 O O . ASN B 2 22 ? 156.274 201.586 170.440 1.00 29.20 22 ASN A O 1
ATOM 663 N N . CYS B 2 23 ? 157.297 200.495 168.759 1.00 26.62 23 CYS A N 1
ATOM 664 C CA . CYS B 2 23 ? 157.565 199.326 169.589 1.00 25.22 23 CYS A CA 1
ATOM 665 C C . CYS B 2 23 ? 158.731 199.577 170.537 1.00 26.36 23 CYS A C 1
ATOM 666 O O . CYS B 2 23 ? 158.685 199.176 171.705 1.00 28.14 23 CYS A O 1
ATOM 669 N N . ILE B 2 24 ? 159.786 200.235 170.051 1.00 28.64 24 ILE A N 1
ATOM 670 C CA . ILE B 2 24 ? 160.938 200.535 170.896 1.00 25.62 24 ILE A CA 1
ATOM 671 C C . ILE B 2 24 ? 160.554 201.509 172.002 1.00 25.57 24 ILE A C 1
ATOM 672 O O . ILE B 2 24 ? 160.960 201.348 173.159 1.00 27.78 24 ILE A O 1
ATOM 677 N N . ILE B 2 25 ? 159.769 202.535 171.667 1.00 24.36 25 ILE A N 1
ATOM 678 C CA . ILE B 2 25 ? 159.347 203.515 172.663 1.00 23.72 25 ILE A CA 1
ATOM 679 C C . ILE B 2 25 ? 158.505 202.850 173.744 1.00 27.36 25 ILE A C 1
ATOM 680 O O . ILE B 2 25 ? 158.680 203.115 174.940 1.00 32.18 25 ILE A O 1
ATOM 685 N N . ALA B 2 26 ? 157.583 201.972 173.344 1.00 26.58 26 ALA A N 1
ATOM 686 C CA . ALA B 2 26 ? 156.724 201.302 174.316 1.00 22.88 26 ALA A CA 1
ATOM 687 C C . ALA B 2 26 ? 157.533 200.431 175.268 1.00 27.63 26 ALA A C 1
ATOM 688 O O . ALA B 2 26 ? 157.277 200.419 176.478 1.00 33.34 26 ALA A O 1
ATOM 690 N N . VAL B 2 27 ? 158.511 199.692 174.743 1.00 25.38 27 VAL A N 1
ATOM 691 C CA . VAL B 2 27 ? 159.323 198.824 175.590 1.00 23.53 27 VAL A CA 1
ATOM 692 C C . VAL B 2 27 ? 160.172 199.647 176.551 1.00 27.89 27 VAL A C 1
ATOM 693 O O . VAL B 2 27 ? 160.259 199.337 177.745 1.00 31.65 27 VAL A O 1
ATOM 697 N N . ILE B 2 28 ? 160.809 200.708 176.051 1.00 27.87 28 ILE A N 1
ATOM 698 C CA . ILE B 2 28 ? 161.726 201.488 176.878 1.00 26.72 28 ILE A CA 1
ATOM 699 C C . ILE B 2 28 ? 160.977 202.204 177.996 1.00 27.07 28 ILE A C 1
ATOM 700 O O . ILE B 2 28 ? 161.420 202.206 179.151 1.00 32.53 28 ILE A O 1
ATOM 705 N N . VAL B 2 29 ? 159.833 202.814 177.679 1.00 24.64 29 VAL A N 1
ATOM 706 C CA . VAL B 2 29 ? 159.072 203.541 178.692 1.00 24.59 29 VAL A CA 1
ATOM 707 C C . VAL B 2 29 ? 158.626 202.599 179.804 1.00 29.03 29 VAL A C 1
ATOM 708 O O . VAL B 2 29 ? 158.716 202.932 180.993 1.00 33.12 29 VAL A O 1
ATOM 712 N N . ILE B 2 30 ? 158.144 201.410 179.439 1.00 29.15 30 ILE A N 1
ATOM 713 C CA . ILE B 2 30 ? 157.789 200.412 180.443 1.00 28.62 30 ILE A CA 1
ATOM 714 C C . ILE B 2 30 ? 159.024 199.981 181.224 1.00 27.81 30 ILE A C 1
ATOM 715 O O . ILE B 2 30 ? 158.978 199.819 182.449 1.00 31.90 30 ILE A O 1
ATOM 720 N N . PHE B 2 31 ? 160.147 199.792 180.527 1.00 26.17 31 PHE A N 1
ATOM 721 C CA . PHE B 2 31 ? 161.378 199.376 181.192 1.00 25.60 31 PHE A CA 1
ATOM 722 C C . PHE B 2 31 ? 161.857 200.425 182.187 1.00 29.86 31 PHE A C 1
ATOM 723 O O . PHE B 2 31 ? 162.289 200.088 183.295 1.00 35.98 31 PHE A O 1
ATOM 731 N N . LEU B 2 32 ? 161.794 201.704 181.809 1.00 28.53 32 LEU A N 1
ATOM 732 C CA . LEU B 2 32 ? 162.221 202.764 182.716 1.00 29.49 32 LEU A CA 1
ATOM 733 C C . LEU B 2 32 ? 161.328 202.832 183.947 1.00 31.91 32 LEU A C 1
ATOM 734 O O . LEU B 2 32 ? 161.813 203.063 185.061 1.00 38.58 32 LEU A O 1
ATOM 739 N N . CYS B 2 33 ? 160.022 202.636 183.769 1.00 29.62 33 CYS A N 1
ATOM 740 C CA . CYS B 2 33 ? 159.100 202.616 184.897 1.00 31.70 33 CYS A CA 1
ATOM 741 C C . CYS B 2 33 ? 159.223 201.353 185.739 1.00 34.57 33 CYS A C 1
ATOM 742 O O . CYS B 2 33 ? 158.647 201.301 186.831 1.00 40.27 33 CYS A O 1
ATOM 745 N N . LEU B 2 34 ? 159.952 200.341 185.265 1.00 32.54 34 LEU A N 1
ATOM 746 C CA . LEU B 2 34 ? 160.052 199.063 185.952 1.00 30.96 34 LEU A CA 1
ATOM 747 C C . LEU B 2 34 ? 161.455 198.706 186.417 1.00 32.69 34 LEU A C 1
ATOM 748 O O . LEU B 2 34 ? 161.588 197.845 187.294 1.00 35.87 34 LEU A O 1
ATOM 753 N N . VAL B 2 35 ? 162.498 199.328 185.862 1.00 31.14 35 VAL A N 1
ATOM 754 C CA . VAL B 2 35 ? 163.863 198.940 186.198 1.00 30.46 35 VAL A CA 1
ATOM 755 C C . VAL B 2 35 ? 164.205 199.252 187.649 1.00 32.50 35 VAL A C 1
ATOM 756 O O . VAL B 2 35 ? 165.090 198.608 188.225 1.00 36.79 35 VAL A O 1
ATOM 760 N N . TYR B 2 36 ? 163.523 200.220 188.265 1.00 31.62 36 TYR A N 1
ATOM 761 C CA . TYR B 2 36 ? 163.773 200.512 189.672 1.00 31.75 36 TYR A CA 1
ATOM 762 C C . TYR B 2 36 ? 163.334 199.364 190.571 1.00 35.57 36 TYR A C 1
ATOM 763 O O . TYR B 2 36 ? 163.938 199.139 191.626 1.00 40.21 36 TYR A O 1
ATOM 772 N N . PHE B 2 37 ? 162.292 198.632 190.176 1.00 32.31 37 PHE A N 1
ATOM 773 C CA . PHE B 2 37 ? 161.789 197.496 190.937 1.00 27.63 37 PHE A CA 1
ATOM 774 C C . PHE B 2 37 ? 162.302 196.166 190.397 1.00 27.34 37 PHE A C 1
ATOM 775 O O . PHE B 2 37 ? 161.620 195.145 190.517 1.00 29.29 37 PHE A O 1
ATOM 783 N N . ALA B 2 38 ? 163.497 196.161 189.803 1.00 27.10 38 ALA A N 1
ATOM 784 C CA . ALA B 2 38 ? 164.028 194.938 189.209 1.00 26.68 38 ALA A CA 1
ATOM 785 C C . ALA B 2 38 ? 164.241 193.856 190.260 1.00 29.05 38 ALA A C 1
ATOM 786 O O . ALA B 2 38 ? 163.927 192.684 190.025 1.00 33.01 38 ALA A O 1
ATOM 788 N N . ASN B 2 39 ? 164.780 194.227 191.423 1.00 31.15 39 ASN A N 1
ATOM 789 C CA . ASN B 2 39 ? 164.947 193.256 192.499 1.00 25.68 39 ASN A CA 1
ATOM 790 C C . ASN B 2 39 ? 163.601 192.794 193.041 1.00 28.25 39 ASN A C 1
ATOM 791 O O . ASN B 2 39 ? 163.423 191.609 193.347 1.00 32.19 39 ASN A O 1
ATOM 796 N N . ASP B 2 40 ? 162.642 193.714 193.169 1.00 28.09 40 ASP A N 1
ATOM 797 C CA . ASP B 2 40 ? 161.316 193.341 193.651 1.00 24.98 40 ASP A CA 1
ATOM 798 C C . ASP B 2 40 ? 160.571 192.480 192.641 1.00 25.49 40 ASP A C 1
ATOM 799 O O . ASP B 2 40 ? 159.805 191.594 193.031 1.00 28.64 40 ASP A O 1
ATOM 804 N N . ILE B 2 41 ? 160.771 192.731 191.346 1.00 28.52 41 ILE A N 1
ATOM 805 C CA . ILE B 2 41 ? 160.158 191.889 190.324 1.00 28.55 41 ILE A CA 1
ATOM 806 C C . ILE B 2 41 ? 160.747 190.485 190.371 1.00 28.24 41 ILE A C 1
ATOM 807 O O . ILE B 2 41 ? 160.029 189.491 190.205 1.00 32.48 41 ILE A O 1
ATOM 812 N N . TYR B 2 42 ? 162.056 190.376 190.612 1.00 28.50 42 TYR A N 1
ATOM 813 C CA . TYR B 2 42 ? 162.678 189.058 190.688 1.00 29.52 42 TYR A CA 1
ATOM 814 C C . TYR B 2 42 ? 162.191 188.280 191.904 1.00 28.28 42 TYR A C 1
ATOM 815 O O . TYR B 2 42 ? 162.070 187.051 191.841 1.00 30.94 42 TYR A O 1
ATOM 824 N N . HIS B 2 43 ? 161.889 188.970 193.004 1.00 26.32 43 HIS A N 1
ATOM 825 C CA A HIS B 2 43 ? 161.367 188.282 194.180 0.61 27.70 43 HIS A CA 1
ATOM 826 C CA B HIS B 2 43 ? 161.367 188.286 194.181 0.39 27.84 43 HIS A CA 1
ATOM 827 C C . HIS B 2 43 ? 160.051 187.584 193.869 1.00 28.68 43 HIS A C 1
ATOM 828 O O . HIS B 2 43 ? 159.813 186.461 194.327 1.00 32.38 43 HIS A O 1
ATOM 841 N N . LEU B 2 44 ? 159.180 188.235 193.093 1.00 26.13 44 LEU A N 1
ATOM 842 C CA . LEU B 2 44 ? 157.926 187.603 192.698 1.00 25.44 44 LEU A CA 1
ATOM 843 C C . LEU B 2 44 ? 158.174 186.383 191.821 1.00 26.21 44 LEU A C 1
ATOM 844 O O . LEU B 2 44 ? 157.511 185.351 191.977 1.00 30.60 44 LEU A O 1
ATOM 849 N N . VAL B 2 45 ? 159.121 186.483 190.888 1.00 26.39 45 VAL A N 1
ATOM 850 C CA . VAL B 2 45 ? 159.387 185.378 189.973 1.00 27.75 45 VAL A CA 1
ATOM 851 C C . VAL B 2 45 ? 160.020 184.205 190.712 1.00 31.92 45 VAL A C 1
ATOM 852 O O . VAL B 2 45 ? 159.693 183.041 190.451 1.00 35.14 45 VAL A O 1
ATOM 856 N N . SER B 2 46 ? 160.925 184.486 191.646 1.00 31.59 46 SER A N 1
ATOM 857 C CA . SER B 2 46 ? 161.602 183.448 192.411 1.00 28.26 46 SER A CA 1
ATOM 858 C C . SER B 2 46 ? 160.815 182.998 193.634 1.00 28.82 46 SER A C 1
ATOM 859 O O . SER B 2 46 ? 161.254 182.076 194.327 1.00 34.26 46 SER A O 1
ATOM 862 N N . ALA B 2 47 ? 159.676 183.628 193.918 1.00 28.25 47 ALA A N 1
ATOM 863 C CA . ALA B 2 47 ? 158.875 183.227 195.071 1.00 25.73 47 ALA A CA 1
ATOM 864 C C . ALA B 2 47 ? 158.419 181.772 195.025 1.00 28.08 47 ALA A C 1
ATOM 865 O O . ALA B 2 47 ? 158.488 181.106 196.073 1.00 33.73 47 ALA A O 1
ATOM 867 N N . PRO B 2 48 ? 157.940 181.222 193.902 1.00 27.63 48 PRO A N 1
ATOM 868 C CA . PRO B 2 48 ? 157.607 179.788 193.893 1.00 29.79 48 PRO A CA 1
ATOM 869 C C . PRO B 2 48 ? 158.785 178.887 194.216 1.00 32.92 48 PRO A C 1
ATOM 870 O O . PRO B 2 48 ? 158.596 177.839 194.844 1.00 36.43 48 PRO A O 1
ATOM 874 N N . LEU B 2 49 ? 159.998 179.260 193.803 1.00 31.01 49 LEU A N 1
ATOM 875 C CA . LEU B 2 49 ? 161.159 178.422 194.081 1.00 29.19 49 LEU A CA 1
ATOM 876 C C . LEU B 2 49 ? 161.579 178.516 195.542 1.00 29.79 49 LEU A C 1
ATOM 877 O O . LEU B 2 49 ? 161.909 177.499 196.164 1.00 34.19 49 LEU A O 1
ATOM 882 N N . ILE B 2 50 ? 161.578 179.726 196.104 1.00 29.22 50 ILE A N 1
ATOM 883 C CA . ILE B 2 50 ? 162.028 179.915 197.482 1.00 30.23 50 ILE A CA 1
ATOM 884 C C . ILE B 2 50 ? 161.124 179.159 198.444 1.00 30.71 50 ILE A C 1
ATOM 885 O O . ILE B 2 50 ? 161.595 178.528 199.399 1.00 35.42 50 ILE A O 1
ATOM 890 N N . LYS B 2 51 ? 159.813 179.200 198.203 1.00 31.11 51 LYS A N 1
ATOM 891 C CA . LYS B 2 51 ? 158.869 178.508 199.071 1.00 31.72 51 LYS A CA 1
ATOM 892 C C . LYS B 2 51 ? 159.074 177.000 199.063 1.00 34.21 51 LYS A C 1
ATOM 893 O O . LYS B 2 51 ? 158.733 176.334 200.046 1.00 40.65 51 LYS A O 1
ATOM 899 N N . GLN B 2 52 ? 159.628 176.447 197.985 1.00 34.51 52 GLN A N 1
ATOM 900 C CA . GLN B 2 52 ? 159.826 175.011 197.859 1.00 33.70 52 GLN A CA 1
ATOM 901 C C . GLN B 2 52 ? 161.268 174.576 198.080 1.00 34.16 52 GLN A C 1
ATOM 902 O O . GLN B 2 52 ? 161.559 173.380 197.976 1.00 40.19 52 GLN A O 1
ATOM 908 N N . LEU B 2 53 ? 162.176 175.501 198.376 1.00 30.76 53 LEU A N 1
ATOM 909 C CA . LEU B 2 53 ? 163.564 175.132 198.586 1.00 30.11 53 LEU A CA 1
ATOM 910 C C . LEU B 2 53 ? 163.725 174.368 199.900 1.00 33.25 53 LEU A C 1
ATOM 911 O O . LEU B 2 53 ? 163.011 174.628 200.872 1.00 38.52 53 LEU A O 1
ATOM 916 N N . PRO B 2 54 ? 164.656 173.420 199.953 1.00 33.69 54 PRO A N 1
ATOM 917 C CA . PRO B 2 54 ? 164.890 172.681 201.196 1.00 29.15 54 PRO A CA 1
ATOM 918 C C . PRO B 2 54 ? 165.503 173.569 202.266 1.00 32.97 54 PRO A C 1
ATOM 919 O O . PRO B 2 54 ? 166.023 174.654 201.997 1.00 37.14 54 PRO A O 1
ATOM 923 N N . GLN B 2 55 ? 165.419 173.091 203.505 1.00 30.97 55 GLN A N 1
ATOM 924 C CA . GLN B 2 55 ? 166.003 173.812 204.627 1.00 32.51 55 GLN A CA 1
ATOM 925 C C . GLN B 2 55 ? 167.506 173.958 204.435 1.00 36.43 55 GLN A C 1
ATOM 926 O O . GLN B 2 55 ? 168.200 172.992 204.103 1.00 41.43 55 GLN A O 1
ATOM 932 N N . GLY B 2 56 ? 168.007 175.172 204.642 1.00 37.19 56 GLY A N 1
ATOM 933 C CA . GLY B 2 56 ? 169.405 175.468 204.430 1.00 34.46 56 GLY A CA 1
ATOM 934 C C . GLY B 2 56 ? 169.789 175.771 203.000 1.00 35.90 56 GLY A C 1
ATOM 935 O O . GLY B 2 56 ? 170.970 176.023 202.735 1.00 41.64 56 GLY A O 1
ATOM 936 N N . SER B 2 57 ? 168.838 175.759 202.072 1.00 35.81 57 SER A N 1
ATOM 937 C CA . SER B 2 57 ? 169.107 176.023 200.667 1.00 32.25 57 SER A CA 1
ATOM 938 C C . SER B 2 57 ? 168.660 177.430 200.303 1.00 34.02 57 SER A C 1
ATOM 939 O O . SER B 2 57 ? 167.609 177.897 200.752 1.00 38.74 57 SER A O 1
ATOM 942 N N . THR B 2 58 ? 169.467 178.104 199.489 1.00 37.23 58 THR A N 1
ATOM 943 C CA . THR B 2 58 ? 169.146 179.443 199.026 1.00 37.20 58 THR A CA 1
ATOM 944 C C . THR B 2 58 ? 169.695 179.624 197.619 1.00 35.11 58 THR A C 1
ATOM 945 O O . THR B 2 58 ? 170.580 178.888 197.177 1.00 37.00 58 THR A O 1
ATOM 949 N N . MET B 2 59 ? 169.140 180.603 196.912 1.00 35.77 59 MET A N 1
ATOM 950 C CA . MET B 2 59 ? 169.617 180.928 195.577 1.00 31.42 59 MET A CA 1
ATOM 951 C C . MET B 2 59 ? 170.991 181.582 195.642 1.00 30.52 59 MET A C 1
ATOM 952 O O . MET B 2 59 ? 171.325 182.289 196.595 1.00 36.13 59 MET A O 1
ATOM 957 N N . ILE B 2 60 ? 171.794 181.339 194.607 1.00 30.63 60 ILE A N 1
ATOM 958 C CA . ILE B 2 60 ? 173.148 181.865 194.524 1.00 30.39 60 ILE A CA 1
ATOM 959 C C . ILE B 2 60 ? 173.324 182.576 193.188 1.00 33.52 60 ILE A C 1
ATOM 960 O O . ILE B 2 60 ? 172.520 182.432 192.267 1.00 37.06 60 ILE A O 1
ATOM 965 N N . ALA B 2 61 ? 174.395 183.361 193.100 1.00 36.22 61 ALA A N 1
ATOM 966 C CA . ALA B 2 61 ? 174.779 184.053 191.874 1.00 39.82 61 ALA A CA 1
ATOM 967 C C . ALA B 2 61 ? 176.233 183.713 191.576 1.00 43.67 61 ALA A C 1
ATOM 968 O O . ALA B 2 61 ? 177.139 184.202 192.257 1.00 48.67 61 ALA A O 1
ATOM 970 N N . THR B 2 62 ? 176.456 182.880 190.560 1.00 47.59 62 THR A N 1
ATOM 971 C CA . THR B 2 62 ? 177.796 182.420 190.220 1.00 50.81 62 THR A CA 1
ATOM 972 C C . THR B 2 62 ? 178.520 183.332 189.240 1.00 53.55 62 THR A C 1
ATOM 973 O O . THR B 2 62 ? 179.700 183.097 188.960 1.00 55.50 62 THR A O 1
ATOM 977 N N . ASP B 2 63 ? 177.856 184.356 188.716 1.00 54.03 63 ASP A N 1
ATOM 978 C CA . ASP B 2 63 ? 178.474 185.304 187.803 1.00 50.77 63 ASP A CA 1
ATOM 979 C C . ASP B 2 63 ? 178.640 186.652 188.492 1.00 50.89 63 ASP A C 1
ATOM 980 O O . ASP B 2 63 ? 177.827 187.041 189.335 1.00 51.34 63 ASP A O 1
ATOM 985 N N . VAL B 2 64 ? 179.714 187.357 188.129 1.00 52.96 64 VAL A N 1
ATOM 986 C CA . VAL B 2 64 ? 180.018 188.634 188.769 1.00 53.29 64 VAL A CA 1
ATOM 987 C C . VAL B 2 64 ? 178.929 189.657 188.472 1.00 52.68 64 VAL A C 1
ATOM 988 O O . VAL B 2 64 ? 178.480 190.385 189.366 1.00 52.99 64 VAL A O 1
ATOM 992 N N . ALA B 2 65 ? 178.491 189.730 187.219 1.00 49.31 65 ALA A N 1
ATOM 993 C CA . ALA B 2 65 ? 177.479 190.688 186.799 1.00 47.37 65 ALA A CA 1
ATOM 994 C C . ALA B 2 65 ? 176.059 190.156 186.939 1.00 48.37 65 ALA A C 1
ATOM 995 O O . ALA B 2 65 ? 175.107 190.897 186.677 1.00 49.42 65 ALA A O 1
ATOM 997 N N . SER B 2 66 ? 175.899 188.895 187.335 1.00 47.74 66 SER A N 1
ATOM 998 C CA . SER B 2 66 ? 174.563 188.331 187.510 1.00 44.48 66 SER A CA 1
ATOM 999 C C . SER B 2 66 ? 173.707 189.065 188.540 1.00 42.35 66 SER A C 1
ATOM 1000 O O . SER B 2 66 ? 172.514 189.273 188.262 1.00 41.03 66 SER A O 1
ATOM 1003 N N . PRO B 2 67 ? 174.210 189.464 189.716 1.00 42.12 67 PRO A N 1
ATOM 1004 C CA . PRO B 2 67 ? 173.325 190.120 190.696 1.00 39.11 67 PRO A CA 1
ATOM 1005 C C . PRO B 2 67 ? 172.662 191.388 190.188 1.00 40.96 67 PRO A C 1
ATOM 1006 O O . PRO B 2 67 ? 171.602 191.759 190.706 1.00 42.46 67 PRO A O 1
ATOM 1010 N N . PHE B 2 68 ? 173.243 192.069 189.203 1.00 41.76 68 PHE A N 1
ATOM 1011 C CA . PHE B 2 68 ? 172.647 193.279 188.653 1.00 40.64 68 PHE A CA 1
ATOM 1012 C C . PHE B 2 68 ? 171.951 193.052 187.319 1.00 41.09 68 PHE A C 1
ATOM 1013 O O . PHE B 2 68 ? 170.854 193.575 187.104 1.00 43.95 68 PHE A O 1
ATOM 1021 N N . PHE B 2 69 ? 172.555 192.282 186.418 1.00 40.12 69 PHE A N 1
ATOM 1022 C CA . PHE B 2 69 ? 172.048 192.154 185.059 1.00 40.87 69 PHE A CA 1
ATOM 1023 C C . PHE B 2 69 ? 171.041 191.027 184.880 1.00 41.37 69 PHE A C 1
ATOM 1024 O O . PHE B 2 69 ? 170.425 190.941 183.813 1.00 44.33 69 PHE A O 1
ATOM 1032 N N . THR B 2 70 ? 170.853 190.167 185.874 1.00 39.75 70 THR A N 1
ATOM 1033 C CA . THR B 2 70 ? 169.796 189.168 185.768 1.00 37.00 70 THR A CA 1
ATOM 1034 C C . THR B 2 70 ? 168.444 189.799 186.100 1.00 38.30 70 THR A C 1
ATOM 1035 O O . THR B 2 70 ? 167.479 189.582 185.356 1.00 41.13 70 THR A O 1
ATOM 1039 N N . PRO B 2 71 ? 168.311 190.575 187.186 1.00 36.74 71 PRO A N 1
ATOM 1040 C CA . PRO B 2 71 ? 167.067 191.343 187.355 1.00 36.25 71 PRO A CA 1
ATOM 1041 C C . PRO B 2 71 ? 166.814 192.333 186.233 1.00 36.98 71 PRO A C 1
ATOM 1042 O O . PRO B 2 71 ? 165.654 192.556 185.867 1.00 37.51 71 PRO A O 1
ATOM 1046 N N . ILE B 2 72 ? 167.866 192.936 185.676 1.00 37.26 72 ILE A N 1
ATOM 1047 C CA . ILE B 2 72 ? 167.691 193.870 184.567 1.00 35.64 72 ILE A CA 1
ATOM 1048 C C . ILE B 2 72 ? 167.198 193.135 183.326 1.00 35.97 72 ILE A C 1
ATOM 1049 O O . ILE B 2 72 ? 166.332 193.632 182.596 1.00 38.48 72 ILE A O 1
ATOM 1054 N N . LYS B 2 73 ? 167.737 191.943 183.068 1.00 35.14 73 LYS A N 1
ATOM 1055 C CA . LYS B 2 73 ? 167.267 191.146 181.941 1.00 36.25 73 LYS A CA 1
ATOM 1056 C C . LYS B 2 73 ? 165.818 190.719 182.138 1.00 36.71 73 LYS A C 1
ATOM 1057 O O . LYS B 2 73 ? 165.036 190.696 181.181 1.00 41.89 73 LYS A O 1
ATOM 1063 N N . LEU B 2 74 ? 165.446 190.375 183.371 1.00 36.02 74 LEU A N 1
ATOM 1064 C CA . LEU B 2 74 ? 164.080 189.943 183.647 1.00 36.23 74 LEU A CA 1
ATOM 1065 C C . LEU B 2 74 ? 163.086 191.084 183.465 1.00 37.66 74 LEU A C 1
ATOM 1066 O O . LEU B 2 74 ? 162.040 190.911 182.829 1.00 40.57 74 LEU A O 1
ATOM 1071 N N . THR B 2 75 ? 163.391 192.262 184.017 1.00 34.48 75 THR A N 1
ATOM 1072 C CA . THR B 2 75 ? 162.479 193.392 183.881 1.00 32.72 75 THR A CA 1
ATOM 1073 C C . THR B 2 75 ? 162.415 193.912 182.451 1.00 34.85 75 THR A C 1
ATOM 1074 O O . THR B 2 75 ? 161.443 194.583 182.093 1.00 36.91 75 THR A O 1
ATOM 1078 N N . PHE B 2 76 ? 163.424 193.618 181.630 1.00 34.45 76 PHE A N 1
ATOM 1079 C CA . PHE B 2 76 ? 163.345 193.947 180.213 1.00 33.11 76 PHE A CA 1
ATOM 1080 C C . PHE B 2 76 ? 162.412 192.995 179.474 1.00 36.39 76 PHE A C 1
ATOM 1081 O O . PHE B 2 76 ? 161.664 193.420 178.587 1.00 39.07 76 PHE A O 1
ATOM 1089 N N . MET B 2 77 ? 162.443 191.706 179.824 1.00 36.43 77 MET A N 1
ATOM 1090 C CA . MET B 2 77 ? 161.523 190.753 179.213 1.00 35.06 77 MET A CA 1
ATOM 1091 C C . MET B 2 77 ? 160.088 191.010 179.652 1.00 33.49 77 MET A C 1
ATOM 1092 O O . MET B 2 77 ? 159.150 190.823 178.869 1.00 35.27 77 MET A O 1
ATOM 1097 N N . VAL B 2 78 ? 159.896 191.428 180.904 1.00 32.36 78 VAL A N 1
ATOM 1098 C CA . VAL B 2 78 ? 158.564 191.802 181.369 1.00 31.43 78 VAL A CA 1
ATOM 1099 C C . VAL B 2 78 ? 158.047 192.994 180.574 1.00 33.90 78 VAL A C 1
ATOM 1100 O O . VAL B 2 78 ? 156.856 193.075 180.248 1.00 35.87 78 VAL A O 1
ATOM 1104 N N . SER B 2 79 ? 158.938 193.929 180.238 1.00 31.31 79 SER A N 1
ATOM 1105 C CA . SER B 2 79 ? 158.551 195.061 179.404 1.00 28.90 79 SER A CA 1
ATOM 1106 C C . SER B 2 79 ? 158.108 194.602 178.020 1.00 30.42 79 SER A C 1
ATOM 1107 O O . SER B 2 79 ? 157.133 195.123 177.469 1.00 33.12 79 SER A O 1
ATOM 1110 N N . LEU B 2 80 ? 158.819 193.631 177.441 1.00 30.75 80 LEU A N 1
ATOM 1111 C CA . LEU B 2 80 ? 158.419 193.088 176.146 1.00 28.80 80 LEU A CA 1
ATOM 1112 C C . LEU B 2 80 ? 157.056 192.414 176.227 1.00 32.83 80 LEU A C 1
ATOM 1113 O O . LEU B 2 80 ? 156.218 192.579 175.332 1.00 35.65 80 LEU A O 1
ATOM 1118 N N . ILE B 2 81 ? 156.819 191.644 177.290 1.00 33.77 81 ILE A N 1
ATOM 1119 C CA . ILE B 2 81 ? 155.543 190.956 177.445 1.00 31.53 81 ILE A CA 1
ATOM 1120 C C . ILE B 2 81 ? 154.414 191.957 177.667 1.00 32.72 81 ILE A C 1
ATOM 1121 O O . ILE B 2 81 ? 153.333 191.832 177.081 1.00 37.79 81 ILE A O 1
ATOM 1126 N N . LEU B 2 82 ? 154.646 192.966 178.508 1.00 29.89 82 LEU A N 1
ATOM 1127 C CA . LEU B 2 82 ? 153.628 193.981 178.751 1.00 30.58 82 LEU A CA 1
ATOM 1128 C C . LEU B 2 82 ? 153.380 194.860 177.532 1.00 34.80 82 LEU A C 1
ATOM 1129 O O . LEU B 2 82 ? 152.291 195.427 177.406 1.00 36.49 82 LEU A O 1
ATOM 1134 N N . SER B 2 83 ? 154.360 194.989 176.642 1.00 34.68 83 SER A N 1
ATOM 1135 C CA . SER B 2 83 ? 154.214 195.776 175.426 1.00 30.71 83 SER A CA 1
ATOM 1136 C C . SER B 2 83 ? 153.758 194.946 174.235 1.00 32.94 83 SER A C 1
ATOM 1137 O O . SER B 2 83 ? 153.687 195.476 173.122 1.00 35.32 83 SER A O 1
ATOM 1140 N N . ALA B 2 84 ? 153.458 193.664 174.442 1.00 32.81 84 ALA A N 1
ATOM 1141 C CA . ALA B 2 84 ? 152.970 192.830 173.348 1.00 30.42 84 ALA A CA 1
ATOM 1142 C C . ALA B 2 84 ? 151.716 193.380 172.675 1.00 32.55 84 ALA A C 1
ATOM 1143 O O . ALA B 2 84 ? 151.650 193.325 171.434 1.00 35.86 84 ALA A O 1
ATOM 1145 N N . PRO B 2 85 ? 150.702 193.891 173.389 1.00 31.20 85 PRO A N 1
ATOM 1146 C CA . PRO B 2 85 ? 149.567 194.502 172.675 1.00 31.32 85 PRO A CA 1
ATOM 1147 C C . PRO B 2 85 ? 149.971 195.641 171.757 1.00 31.76 85 PRO A C 1
ATOM 1148 O O . PRO B 2 85 ? 149.408 195.780 170.664 1.00 34.46 85 PRO A O 1
ATOM 1152 N N . VAL B 2 86 ? 150.932 196.469 172.172 1.00 31.74 86 VAL A N 1
ATOM 1153 C CA . VAL B 2 86 ? 151.406 197.541 171.303 1.00 26.81 86 VAL A CA 1
ATOM 1154 C C . VAL B 2 86 ? 152.204 196.970 170.139 1.00 27.67 86 VAL A C 1
ATOM 1155 O O . VAL B 2 86 ? 152.015 197.371 168.985 1.00 31.02 86 VAL A O 1
ATOM 1159 N N . ILE B 2 87 ? 153.096 196.018 170.419 1.00 25.79 87 ILE A N 1
ATOM 1160 C CA . ILE B 2 87 ? 153.912 195.423 169.365 1.00 26.75 87 ILE A CA 1
ATOM 1161 C C . ILE B 2 87 ? 153.038 194.692 168.355 1.00 32.01 87 ILE A C 1
ATOM 1162 O O . ILE B 2 87 ? 153.230 194.820 167.140 1.00 34.76 87 ILE A O 1
ATOM 1167 N N . LEU B 2 88 ? 152.063 193.918 168.837 1.00 32.48 88 LEU A N 1
ATOM 1168 C CA . LEU B 2 88 ? 151.199 193.165 167.932 1.00 29.31 88 LEU A CA 1
ATOM 1169 C C . LEU B 2 88 ? 150.355 194.092 167.066 1.00 29.60 88 LEU A C 1
ATOM 1170 O O . LEU B 2 88 ? 150.113 193.798 165.890 1.00 36.29 88 LEU A O 1
ATOM 1175 N N . TYR B 2 89 ? 149.888 195.208 167.630 1.00 25.13 89 TYR A N 1
ATOM 1176 C CA . TYR B 2 89 ? 149.117 196.159 166.837 1.00 25.03 89 TYR A CA 1
ATOM 1177 C C . TYR B 2 89 ? 149.963 196.770 165.727 1.00 32.58 89 TYR A C 1
ATOM 1178 O O . TYR B 2 89 ? 149.495 196.922 164.592 1.00 35.82 89 TYR A O 1
ATOM 1187 N N . GLN B 2 90 ? 151.211 197.134 166.036 1.00 31.99 90 GLN A N 1
ATOM 1188 C CA . GLN B 2 90 ? 152.093 197.682 165.011 1.00 28.74 90 GLN A CA 1
ATOM 1189 C C . GLN B 2 90 ? 152.393 196.646 163.937 1.00 30.20 90 GLN A C 1
ATOM 1190 O O . GLN B 2 90 ? 152.468 196.977 162.748 1.00 35.69 90 GLN A O 1
ATOM 1196 N N . VAL B 2 91 ? 152.577 195.386 164.337 1.00 28.68 91 VAL A N 1
ATOM 1197 C CA . VAL B 2 91 ? 152.736 194.312 163.362 1.00 28.93 91 VAL A CA 1
ATOM 1198 C C . VAL B 2 91 ? 151.472 194.167 162.526 1.00 31.08 91 VAL A C 1
ATOM 1199 O O . VAL B 2 91 ? 151.534 193.995 161.303 1.00 37.04 91 VAL A O 1
ATOM 1203 N N . TRP B 2 92 ? 150.305 194.240 163.170 1.00 31.02 92 TRP A N 1
ATOM 1204 C CA . TRP B 2 92 ? 149.047 194.161 162.435 1.00 30.89 92 TRP A CA 1
ATOM 1205 C C . TRP B 2 92 ? 148.899 195.319 161.457 1.00 32.40 92 TRP A C 1
ATOM 1206 O O . TRP B 2 92 ? 148.503 195.118 160.303 1.00 39.36 92 TRP A O 1
ATOM 1217 N N . ALA B 2 93 ? 149.210 196.537 161.896 1.00 30.14 93 ALA A N 1
ATOM 1218 C CA . ALA B 2 93 ? 149.054 197.713 161.052 1.00 29.29 93 ALA A CA 1
ATOM 1219 C C . ALA B 2 93 ? 150.039 197.751 159.891 1.00 32.53 93 ALA A C 1
ATOM 1220 O O . ALA B 2 93 ? 149.783 198.454 158.908 1.00 39.02 93 ALA A O 1
ATOM 1222 N N . PHE B 2 94 ? 151.148 197.020 159.977 1.00 31.14 94 PHE A N 1
ATOM 1223 C CA . PHE B 2 94 ? 152.105 196.952 158.882 1.00 31.07 94 PHE A CA 1
ATOM 1224 C C . PHE B 2 94 ? 151.791 195.843 157.888 1.00 37.11 94 PHE A C 1
ATOM 1225 O O . PHE B 2 94 ? 152.196 195.940 156.724 1.00 41.78 94 PHE A O 1
ATOM 1233 N N . ILE B 2 95 ? 151.074 194.802 158.311 1.00 33.27 95 ILE A N 1
ATOM 1234 C CA . ILE B 2 95 ? 150.718 193.688 157.443 1.00 28.89 95 ILE A CA 1
ATOM 1235 C C . ILE B 2 95 ? 149.266 193.729 157.010 1.00 33.57 95 ILE A C 1
ATOM 1236 O O . ILE B 2 95 ? 148.838 192.857 156.240 1.00 41.00 95 ILE A O 1
ATOM 1241 N N . ALA B 2 96 ? 148.490 194.704 157.480 1.00 32.43 96 ALA A N 1
ATOM 1242 C CA . ALA B 2 96 ? 147.082 194.782 157.096 1.00 36.72 96 ALA A CA 1
ATOM 1243 C C . ALA B 2 96 ? 146.880 194.951 155.594 1.00 45.20 96 ALA A C 1
ATOM 1244 O O . ALA B 2 96 ? 146.034 194.236 155.028 1.00 47.91 96 ALA A O 1
ATOM 1246 N N . PRO B 2 97 ? 147.582 195.851 154.892 1.00 42.75 97 PRO A N 1
ATOM 1247 C CA . PRO B 2 97 ? 147.402 195.924 153.433 1.00 38.94 97 PRO A CA 1
ATOM 1248 C C . PRO B 2 97 ? 147.798 194.653 152.704 1.00 37.27 97 PRO A C 1
ATOM 1249 O O . PRO B 2 97 ? 147.249 194.377 151.631 1.00 40.67 97 PRO A O 1
ATOM 1253 N N . ALA B 2 98 ? 148.735 193.875 153.246 1.00 36.25 98 ALA A N 1
ATOM 1254 C CA . ALA B 2 98 ? 149.142 192.637 152.591 1.00 35.55 98 ALA A CA 1
ATOM 1255 C C . ALA B 2 98 ? 148.025 191.601 152.609 1.00 44.06 98 ALA A C 1
ATOM 1256 O O . ALA B 2 98 ? 147.825 190.880 151.625 1.00 50.44 98 ALA A O 1
ATOM 1258 N N . LEU B 2 99 ? 147.293 191.511 153.715 1.00 45.35 99 LEU A N 1
ATOM 1259 C CA . LEU B 2 99 ? 146.283 190.474 153.867 1.00 44.41 99 LEU A CA 1
ATOM 1260 C C . LEU B 2 99 ? 145.063 190.762 153.003 1.00 44.96 99 LEU A C 1
ATOM 1261 O O . LEU B 2 99 ? 144.632 191.910 152.866 1.00 43.02 99 LEU A O 1
ATOM 1266 N N . TYR B 2 100 ? 144.503 189.704 152.422 1.00 48.17 100 TYR A N 1
ATOM 1267 C CA . TYR B 2 100 ? 143.252 189.803 151.690 1.00 46.29 100 TYR A CA 1
ATOM 1268 C C . TYR B 2 100 ? 142.076 189.773 152.664 1.00 49.22 100 TYR A C 1
ATOM 1269 O O . TYR B 2 100 ? 142.244 189.663 153.881 1.00 52.67 100 TYR A O 1
ATOM 1278 N N . LYS B 2 101 ? 140.862 189.877 152.119 1.00 48.82 101 LYS A N 1
ATOM 1279 C CA . LYS B 2 101 ? 139.672 189.847 152.962 1.00 47.96 101 LYS A CA 1
ATOM 1280 C C . LYS B 2 101 ? 139.510 188.497 153.649 1.00 48.26 101 LYS A C 1
ATOM 1281 O O . LYS B 2 101 ? 139.148 188.433 154.829 1.00 51.43 101 LYS A O 1
ATOM 1287 N N . HIS B 2 102 ? 139.771 187.405 152.927 1.00 49.94 102 HIS A N 1
ATOM 1288 C CA . HIS B 2 102 ? 139.615 186.081 153.522 1.00 49.36 102 HIS A CA 1
ATOM 1289 C C . HIS B 2 102 ? 140.722 185.774 154.521 1.00 50.00 102 HIS A C 1
ATOM 1290 O O . HIS B 2 102 ? 140.472 185.106 155.531 1.00 53.97 102 HIS A O 1
ATOM 1297 N N . GLU B 2 103 ? 141.944 186.244 154.267 1.00 49.02 103 GLU A N 1
ATOM 1298 C CA . GLU B 2 103 ? 143.019 186.076 155.236 1.00 48.09 103 GLU A CA 1
ATOM 1299 C C . GLU B 2 103 ? 142.881 187.013 156.426 1.00 48.32 103 GLU A C 1
ATOM 1300 O O . GLU B 2 103 ? 143.452 186.737 157.485 1.00 51.99 103 GLU A O 1
ATOM 1306 N N . ARG B 2 104 ? 142.142 188.113 156.274 1.00 45.31 104 ARG A N 1
ATOM 1307 C CA . ARG B 2 104 ? 141.891 188.995 157.406 1.00 42.38 104 ARG A CA 1
ATOM 1308 C C . ARG B 2 104 ? 140.961 188.346 158.422 1.00 52.59 104 ARG A C 1
ATOM 1309 O O . ARG B 2 104 ? 141.080 188.606 159.625 1.00 56.15 104 ARG A O 1
ATOM 1317 N N . ARG B 2 105 ? 140.038 187.499 157.962 1.00 55.56 105 ARG A N 1
ATOM 1318 C CA . ARG B 2 105 ? 139.109 186.819 158.855 1.00 51.09 105 ARG A CA 1
ATOM 1319 C C . ARG B 2 105 ? 139.778 185.747 159.702 1.00 49.08 105 ARG A C 1
ATOM 1320 O O . ARG B 2 105 ? 139.141 185.227 160.624 1.00 54.95 105 ARG A O 1
ATOM 1328 N N . LEU B 2 106 ? 141.026 185.395 159.409 1.00 48.56 106 LEU A N 1
ATOM 1329 C CA . LEU B 2 106 ? 141.782 184.418 160.183 1.00 51.10 106 LEU A CA 1
ATOM 1330 C C . LEU B 2 106 ? 142.851 185.042 161.064 1.00 52.97 106 LEU A C 1
ATOM 1331 O O . LEU B 2 106 ? 143.032 184.611 162.205 1.00 54.89 106 LEU A O 1
ATOM 1336 N N . VAL B 2 107 ? 143.565 186.052 160.562 1.00 51.92 107 VAL A N 1
ATOM 1337 C CA . VAL B 2 107 ? 144.660 186.642 161.324 1.00 49.45 107 VAL A CA 1
ATOM 1338 C C . VAL B 2 107 ? 144.129 187.429 162.516 1.00 48.51 107 VAL A C 1
ATOM 1339 O O . VAL B 2 107 ? 144.692 187.366 163.616 1.00 48.89 107 VAL A O 1
ATOM 1343 N N . VAL B 2 108 ? 143.044 188.185 162.322 1.00 43.49 108 VAL A N 1
ATOM 1344 C CA . VAL B 2 108 ? 142.491 188.978 163.422 1.00 43.32 108 VAL A CA 1
ATOM 1345 C C . VAL B 2 108 ? 142.045 188.107 164.592 1.00 50.78 108 VAL A C 1
ATOM 1346 O O . VAL B 2 108 ? 142.416 188.415 165.737 1.00 50.49 108 VAL A O 1
ATOM 1350 N N . PRO B 2 109 ? 141.263 187.035 164.400 1.00 50.43 109 PRO A N 1
ATOM 1351 C CA . PRO B 2 109 ? 140.956 186.163 165.545 1.00 40.58 109 PRO A CA 1
ATOM 1352 C C . PRO B 2 109 ? 142.184 185.527 166.164 1.00 41.45 109 PRO A C 1
ATOM 1353 O O . PRO B 2 109 ? 142.220 185.330 167.385 1.00 47.29 109 PRO A O 1
ATOM 1357 N N . LEU B 2 110 ? 143.193 185.194 165.358 1.00 42.91 110 LEU A N 1
ATOM 1358 C CA . LEU B 2 110 ? 144.405 184.593 165.903 1.00 47.59 110 LEU A CA 1
ATOM 1359 C C . LEU B 2 110 ? 145.168 185.578 166.780 1.00 50.46 110 LEU A C 1
ATOM 1360 O O . LEU B 2 110 ? 145.618 185.220 167.873 1.00 52.78 110 LEU A O 1
ATOM 1365 N N . LEU B 2 111 ? 145.320 186.822 166.321 1.00 49.70 111 LEU A N 1
ATOM 1366 C CA . LEU B 2 111 ? 146.104 187.802 167.068 1.00 48.62 111 LEU A CA 1
ATOM 1367 C C . LEU B 2 111 ? 145.442 188.152 168.396 1.00 47.55 111 LEU A C 1
ATOM 1368 O O . LEU B 2 111 ? 146.113 188.231 169.432 1.00 49.33 111 LEU A O 1
ATOM 1373 N N . VAL B 2 112 ? 144.127 188.373 168.385 1.00 44.78 112 VAL A N 1
ATOM 1374 C CA . VAL B 2 112 ? 143.427 188.737 169.614 1.00 40.88 112 VAL A CA 1
ATOM 1375 C C . VAL B 2 112 ? 143.441 187.580 170.606 1.00 45.58 112 VAL A C 1
ATOM 1376 O O . VAL B 2 112 ? 143.681 187.775 171.803 1.00 48.85 112 VAL A O 1
ATOM 1380 N N . SER B 2 113 ? 143.186 186.359 170.129 1.00 45.92 113 SER A N 1
ATOM 1381 C CA . SER B 2 113 ? 143.172 185.208 171.024 1.00 41.40 113 SER A CA 1
ATOM 1382 C C . SER B 2 113 ? 144.570 184.851 171.513 1.00 44.15 113 SER A C 1
ATOM 1383 O O . SER B 2 113 ? 144.726 184.393 172.650 1.00 48.86 113 SER A O 1
ATOM 1386 N N . SER B 2 114 ? 145.593 185.053 170.678 1.00 43.94 114 SER A N 1
ATOM 1387 C CA . SER B 2 114 ? 146.956 184.727 171.085 1.00 47.25 114 SER A CA 1
ATOM 1388 C C . SER B 2 114 ? 147.399 185.574 172.269 1.00 49.94 114 SER A C 1
ATOM 1389 O O . SER B 2 114 ? 148.101 185.085 173.162 1.00 53.90 114 SER A O 1
ATOM 1392 N N . SER B 2 115 ? 147.010 186.850 172.289 1.00 47.89 115 SER A N 1
ATOM 1393 C CA . SER B 2 115 ? 147.404 187.729 173.384 1.00 47.74 115 SER A CA 1
ATOM 1394 C C . SER B 2 115 ? 146.838 187.243 174.713 1.00 46.98 115 SER A C 1
ATOM 1395 O O . SER B 2 115 ? 147.561 187.150 175.712 1.00 49.58 115 SER A O 1
ATOM 1398 N N . LEU B 2 116 ? 145.542 186.928 174.745 1.00 43.07 116 LEU A N 1
ATOM 1399 C CA . LEU B 2 116 ? 144.928 186.454 175.981 1.00 40.93 116 LEU A CA 1
ATOM 1400 C C . LEU B 2 116 ? 145.465 185.085 176.379 1.00 44.45 116 LEU A C 1
ATOM 1401 O O . LEU B 2 116 ? 145.725 184.835 177.562 1.00 48.17 116 LEU A O 1
ATOM 1406 N N . LEU B 2 117 ? 145.636 184.186 175.408 1.00 44.86 117 LEU A N 1
ATOM 1407 C CA . LEU B 2 117 ? 146.108 182.841 175.718 1.00 42.93 117 LEU A CA 1
ATOM 1408 C C . LEU B 2 117 ? 147.558 182.841 176.180 1.00 44.39 117 LEU A C 1
ATOM 1409 O O . LEU B 2 117 ? 147.934 182.026 177.030 1.00 48.61 117 LEU A O 1
ATOM 1414 N N . PHE B 2 118 ? 148.387 183.729 175.628 1.00 44.16 118 PHE A N 1
ATOM 1415 C CA . PHE B 2 118 ? 149.764 183.834 176.094 1.00 46.07 118 PHE A CA 1
ATOM 1416 C C . PHE B 2 118 ? 149.817 184.263 177.554 1.00 45.73 118 PHE A C 1
ATOM 1417 O O . PHE B 2 118 ? 150.593 183.712 178.343 1.00 47.89 118 PHE A O 1
ATOM 1425 N N . TYR B 2 119 ? 148.995 185.243 177.933 1.00 42.53 119 TYR A N 1
ATOM 1426 C CA . TYR B 2 119 ? 148.956 185.682 179.324 1.00 41.96 119 TYR A CA 1
ATOM 1427 C C . TYR B 2 119 ? 148.385 184.600 180.231 1.00 42.19 119 TYR A C 1
ATOM 1428 O O . TYR B 2 119 ? 148.861 184.411 181.356 1.00 44.71 119 TYR A O 1
ATOM 1437 N N . ILE B 2 120 ? 147.361 183.885 179.762 1.00 41.91 120 ILE A N 1
ATOM 1438 C CA . ILE B 2 120 ? 146.792 182.798 180.550 1.00 37.86 120 ILE A CA 1
ATOM 1439 C C . ILE B 2 120 ? 147.798 181.663 180.694 1.00 39.74 120 ILE A C 1
ATOM 1440 O O . ILE B 2 120 ? 147.884 181.020 181.748 1.00 41.88 120 ILE A O 1
ATOM 1445 N N . GLY B 2 121 ? 148.586 181.409 179.648 1.00 41.24 121 GLY A N 1
ATOM 1446 C CA . GLY B 2 121 ? 149.591 180.362 179.727 1.00 40.88 121 GLY A CA 1
ATOM 1447 C C . GLY B 2 121 ? 150.645 180.631 180.783 1.00 42.41 121 GLY A C 1
ATOM 1448 O O . GLY B 2 121 ? 151.041 179.727 181.523 1.00 47.82 121 GLY A O 1
ATOM 1449 N N . MET B 2 122 ? 151.117 181.876 180.870 1.00 41.87 122 MET A N 1
ATOM 1450 C CA . MET B 2 122 ? 152.106 182.214 181.887 1.00 40.19 122 MET A CA 1
ATOM 1451 C C . MET B 2 122 ? 151.480 182.266 183.275 1.00 38.51 122 MET A C 1
ATOM 1452 O O . MET B 2 122 ? 152.109 181.862 184.260 1.00 43.17 122 MET A O 1
ATOM 1457 N N . ALA B 2 123 ? 150.247 182.766 183.377 1.00 36.78 123 ALA A N 1
ATOM 1458 C CA . ALA B 2 123 ? 149.548 182.737 184.657 1.00 35.02 123 ALA A CA 1
ATOM 1459 C C . ALA B 2 123 ? 149.312 181.305 185.116 1.00 39.14 123 ALA A C 1
ATOM 1460 O O . ALA B 2 123 ? 149.420 180.999 186.309 1.00 41.32 123 ALA A O 1
ATOM 1462 N N . PHE B 2 124 ? 148.981 180.412 184.181 1.00 39.52 124 PHE A N 1
ATOM 1463 C CA . PHE B 2 124 ? 148.852 178.999 184.516 1.00 38.26 124 PHE A CA 1
ATOM 1464 C C . PHE B 2 124 ? 150.187 178.415 184.959 1.00 38.56 124 PHE A C 1
ATOM 1465 O O . PHE B 2 124 ? 150.247 177.643 185.923 1.00 40.99 124 PHE A O 1
ATOM 1473 N N . ALA B 2 125 ? 151.270 178.766 184.262 1.00 36.62 125 ALA A N 1
ATOM 1474 C CA . ALA B 2 125 ? 152.586 178.254 184.627 1.00 36.43 125 ALA A CA 1
ATOM 1475 C C . ALA B 2 125 ? 153.022 178.762 185.995 1.00 37.64 125 ALA A C 1
ATOM 1476 O O . ALA B 2 125 ? 153.589 178.007 186.793 1.00 39.82 125 ALA A O 1
ATOM 1478 N N . TYR B 2 126 ? 152.766 180.038 186.285 1.00 35.52 126 TYR A N 1
ATOM 1479 C CA . TYR B 2 126 ? 153.229 180.620 187.540 1.00 33.81 126 TYR A CA 1
ATOM 1480 C C . TYR B 2 126 ? 152.418 180.117 188.727 1.00 34.37 126 TYR A C 1
ATOM 1481 O O . TYR B 2 126 ? 152.982 179.797 189.779 1.00 38.32 126 TYR A O 1
ATOM 1490 N N . PHE B 2 127 ? 151.097 180.042 188.584 1.00 35.07 127 PHE A N 1
ATOM 1491 C CA . PHE B 2 127 ? 150.221 179.733 189.704 1.00 34.18 127 PHE A CA 1
ATOM 1492 C C . PHE B 2 127 ? 149.944 178.245 189.876 1.00 35.93 127 PHE A C 1
ATOM 1493 O O . PHE B 2 127 ? 149.448 177.847 190.935 1.00 38.76 127 PHE A O 1
ATOM 1501 N N . VAL B 2 128 ? 150.241 177.416 188.878 1.00 36.10 128 VAL A N 1
ATOM 1502 C CA . VAL B 2 128 ? 149.926 175.995 188.967 1.00 34.86 128 VAL A CA 1
ATOM 1503 C C . VAL B 2 128 ? 151.177 175.160 188.724 1.00 36.71 128 VAL A C 1
ATOM 1504 O O . VAL B 2 128 ? 151.549 174.324 189.555 1.00 39.33 128 VAL A O 1
ATOM 1508 N N . VAL B 2 129 ? 151.834 175.379 187.584 1.00 33.26 129 VAL A N 1
ATOM 1509 C CA . VAL B 2 129 ? 152.958 174.531 187.199 1.00 31.69 129 VAL A CA 1
ATOM 1510 C C . VAL B 2 129 ? 154.165 174.785 188.093 1.00 35.97 129 VAL A C 1
ATOM 1511 O O . VAL B 2 129 ? 154.830 173.842 188.539 1.00 38.62 129 VAL A O 1
ATOM 1515 N N . PHE B 2 130 ? 154.474 176.053 188.365 1.00 36.06 130 PHE A N 1
ATOM 1516 C CA . PHE B 2 130 ? 155.665 176.369 189.152 1.00 35.18 130 PHE A CA 1
ATOM 1517 C C . PHE B 2 130 ? 155.616 175.800 190.564 1.00 35.55 130 PHE A C 1
ATOM 1518 O O . PHE B 2 130 ? 156.603 175.170 190.981 1.00 37.99 130 PHE A O 1
ATOM 1526 N N . PRO B 2 131 ? 154.545 175.976 191.351 1.00 32.01 131 PRO A N 1
ATOM 1527 C CA . PRO B 2 131 ? 154.539 175.361 192.690 1.00 32.48 131 PRO A CA 1
ATOM 1528 C C . PRO B 2 131 ? 154.661 173.847 192.665 1.00 37.02 131 PRO A C 1
ATOM 1529 O O . PRO B 2 131 ? 155.311 173.268 193.545 1.00 39.84 131 PRO A O 1
ATOM 1533 N N . LEU B 2 132 ? 154.053 173.187 191.678 1.00 34.93 132 LEU A N 1
ATOM 1534 C CA . LEU B 2 132 ? 154.111 171.730 191.620 1.00 31.13 132 LEU A CA 1
ATOM 1535 C C . LEU B 2 132 ? 155.478 171.242 191.156 1.00 31.50 132 LEU A C 1
ATOM 1536 O O . LEU B 2 132 ? 156.023 170.284 191.715 1.00 35.59 132 LEU A O 1
ATOM 1541 N N . ALA B 2 133 ? 156.047 171.885 190.134 1.00 30.50 133 ALA A N 1
ATOM 1542 C CA . ALA B 2 133 ? 157.333 171.441 189.609 1.00 29.05 133 ALA A CA 1
ATOM 1543 C C . ALA B 2 133 ? 158.467 171.750 190.577 1.00 32.62 133 ALA A C 1
ATOM 1544 O O . ALA B 2 133 ? 159.353 170.914 190.790 1.00 36.41 133 ALA A O 1
ATOM 1546 N N . PHE B 2 134 ? 158.459 172.943 191.174 1.00 35.02 134 PHE A N 1
ATOM 1547 C CA . PHE B 2 134 ? 159.539 173.322 192.077 1.00 33.76 134 PHE A CA 1
ATOM 1548 C C . PHE B 2 134 ? 159.510 172.509 193.363 1.00 35.28 134 PHE A C 1
ATOM 1549 O O . PHE B 2 134 ? 160.564 172.247 193.951 1.00 40.30 134 PHE A O 1
ATOM 1557 N N . GLY B 2 135 ? 158.323 172.104 193.818 1.00 34.20 135 GLY A N 1
ATOM 1558 C CA . GLY B 2 135 ? 158.237 171.255 194.991 1.00 35.32 135 GLY A CA 1
ATOM 1559 C C . GLY B 2 135 ? 158.798 169.867 194.780 1.00 37.44 135 GLY A C 1
ATOM 1560 O O . GLY B 2 135 ? 159.148 169.195 195.755 1.00 42.42 135 GLY A O 1
ATOM 1561 N N . PHE B 2 136 ? 158.891 169.424 193.528 1.00 35.23 136 PHE A N 1
ATOM 1562 C CA . PHE B 2 136 ? 159.443 168.119 193.196 1.00 34.43 136 PHE A CA 1
ATOM 1563 C C . PHE B 2 136 ? 160.921 168.204 192.827 1.00 37.81 136 PHE A C 1
ATOM 1564 O O . PHE B 2 136 ? 161.732 167.417 193.324 1.00 41.58 136 PHE A O 1
ATOM 1572 N N . LEU B 2 137 ? 161.281 169.154 191.961 1.00 36.66 137 LEU A N 1
ATOM 1573 C CA . LEU B 2 137 ? 162.662 169.258 191.498 1.00 34.86 137 LEU A CA 1
ATOM 1574 C C . LEU B 2 137 ? 163.610 169.619 192.633 1.00 36.01 137 LEU A C 1
ATOM 1575 O O . LEU B 2 137 ? 164.718 169.079 192.722 1.00 40.29 137 LEU A O 1
ATOM 1580 N N . ALA B 2 138 ? 163.198 170.536 193.509 1.00 36.69 138 ALA A N 1
ATOM 1581 C CA . ALA B 2 138 ? 164.085 170.996 194.569 1.00 36.98 138 ALA A CA 1
ATOM 1582 C C . ALA B 2 138 ? 164.280 169.957 195.664 1.00 39.98 138 ALA A C 1
ATOM 1583 O O . ALA B 2 138 ? 165.220 170.082 196.455 1.00 43.81 138 ALA A O 1
ATOM 1585 N N . ASN B 2 139 ? 163.427 168.934 195.727 1.00 38.93 139 ASN A N 1
ATOM 1586 C CA . ASN B 2 139 ? 163.485 167.941 196.793 1.00 36.50 139 ASN A CA 1
ATOM 1587 C C . ASN B 2 139 ? 163.791 166.541 196.271 1.00 39.59 139 ASN A C 1
ATOM 1588 O O . ASN B 2 139 ? 163.576 165.558 196.986 1.00 42.36 139 ASN A O 1
ATOM 1593 N N . THR B 2 140 ? 164.289 166.425 195.040 1.00 38.97 140 THR A N 1
ATOM 1594 C CA . THR B 2 140 ? 164.653 165.139 194.459 1.00 38.91 140 THR A CA 1
ATOM 1595 C C . THR B 2 140 ? 166.156 165.011 194.236 1.00 39.30 140 THR A C 1
ATOM 1596 O O . THR B 2 140 ? 166.598 164.116 193.508 1.00 42.16 140 THR A O 1
ATOM 1600 N N . ALA B 2 141 ? 166.947 165.887 194.848 1.00 38.10 141 ALA A N 1
ATOM 1601 C CA . ALA B 2 141 ? 168.385 165.859 194.653 1.00 34.14 141 ALA A CA 1
ATOM 1602 C C . ALA B 2 141 ? 168.991 164.614 195.298 1.00 36.71 141 ALA A C 1
ATOM 1603 O O . ALA B 2 141 ? 168.470 164.101 196.291 1.00 40.72 141 ALA A O 1
ATOM 1605 N N . PRO B 2 142 ? 170.089 164.103 194.743 1.00 33.27 142 PRO A N 1
ATOM 1606 C CA . PRO B 2 142 ? 170.775 162.974 195.377 1.00 30.85 142 PRO A CA 1
ATOM 1607 C C . PRO B 2 142 ? 171.297 163.357 196.752 1.00 35.30 142 PRO A C 1
ATOM 1608 O O . PRO B 2 142 ? 171.564 164.526 197.036 1.00 39.96 142 PRO A O 1
ATOM 1612 N N . GLU B 2 143 ? 171.421 162.352 197.616 1.00 37.48 143 GLU A N 1
ATOM 1613 C CA . GLU B 2 143 ? 171.894 162.582 198.975 1.00 38.76 143 GLU A CA 1
ATOM 1614 C C . GLU B 2 143 ? 173.269 163.237 198.960 1.00 38.30 143 GLU A C 1
ATOM 1615 O O . GLU B 2 143 ? 174.158 162.830 198.207 1.00 40.78 143 GLU A O 1
ATOM 1621 N N . GLY B 2 144 ? 173.437 164.260 199.795 1.00 36.68 144 GLY A N 1
ATOM 1622 C CA . GLY B 2 144 ? 174.673 165.006 199.861 1.00 32.91 144 GLY A CA 1
ATOM 1623 C C . GLY B 2 144 ? 174.785 166.158 198.888 1.00 34.25 144 GLY A C 1
ATOM 1624 O O . GLY B 2 144 ? 175.789 166.881 198.926 1.00 40.05 144 GLY A O 1
ATOM 1625 N N . VAL B 2 145 ? 173.796 166.357 198.022 1.00 32.83 145 VAL A N 1
ATOM 1626 C CA . VAL B 2 145 ? 173.798 167.446 197.052 1.00 30.83 145 VAL A CA 1
ATOM 1627 C C . VAL B 2 145 ? 172.970 168.591 197.614 1.00 34.71 145 VAL A C 1
ATOM 1628 O O . VAL B 2 145 ? 171.814 168.398 198.007 1.00 38.09 145 VAL A O 1
ATOM 1632 N N . GLN B 2 146 ? 173.561 169.782 197.656 1.00 36.90 146 GLN A N 1
ATOM 1633 C CA . GLN B 2 146 ? 172.898 170.972 198.170 1.00 34.69 146 GLN A CA 1
ATOM 1634 C C . GLN B 2 146 ? 172.311 171.752 197.002 1.00 36.20 146 GLN A C 1
ATOM 1635 O O . GLN B 2 146 ? 173.042 172.170 196.099 1.00 38.61 146 GLN A O 1
ATOM 1641 N N . VAL B 2 147 ? 170.995 171.953 197.023 1.00 38.36 147 VAL A N 1
ATOM 1642 C CA . VAL B 2 147 ? 170.307 172.666 195.950 1.00 34.64 147 VAL A CA 1
ATOM 1643 C C . VAL B 2 147 ? 170.626 174.149 196.111 1.00 36.43 147 VAL A C 1
ATOM 1644 O O . VAL B 2 147 ? 170.078 174.825 196.983 1.00 42.01 147 VAL A O 1
ATOM 1648 N N . SER B 2 148 ? 171.520 174.658 195.268 1.00 35.28 148 SER A N 1
ATOM 1649 C CA . SER B 2 148 ? 171.920 176.064 195.260 1.00 34.83 148 SER A CA 1
ATOM 1650 C C . SER B 2 148 ? 171.631 176.604 193.865 1.00 35.81 148 SER A C 1
ATOM 1651 O O . SER B 2 148 ? 172.506 176.627 192.998 1.00 39.43 148 SER A O 1
ATOM 1654 N N . THR B 2 149 ? 170.397 177.050 193.657 1.00 36.40 149 THR A N 1
ATOM 1655 C CA . THR B 2 149 ? 169.945 177.422 192.322 1.00 33.23 149 THR A CA 1
ATOM 1656 C C . THR B 2 149 ? 170.543 178.761 191.913 1.00 34.02 149 THR A C 1
ATOM 1657 O O . THR B 2 149 ? 170.397 179.760 192.625 1.00 36.54 149 THR A O 1
ATOM 1661 N N . ASP B 2 150 ? 171.214 178.780 190.766 1.00 36.70 150 ASP A N 1
ATOM 1662 C CA . ASP B 2 150 ? 171.752 180.022 190.233 1.00 37.32 150 ASP A CA 1
ATOM 1663 C C . ASP B 2 150 ? 170.622 180.910 189.729 1.00 40.53 150 ASP A C 1
ATOM 1664 O O . ASP B 2 150 ? 169.648 180.431 189.143 1.00 40.71 150 ASP A O 1
ATOM 1669 N N . ILE B 2 151 ? 170.758 182.216 189.960 1.00 39.00 151 ILE A N 1
ATOM 1670 C CA . ILE B 2 151 ? 169.705 183.144 189.565 1.00 36.04 151 ILE A CA 1
ATOM 1671 C C . ILE B 2 151 ? 169.640 183.279 188.047 1.00 39.13 151 ILE A C 1
ATOM 1672 O O . ILE B 2 151 ? 168.553 183.394 187.470 1.00 43.04 151 ILE A O 1
ATOM 1677 N N . ALA B 2 152 ? 170.794 183.273 187.375 1.00 40.00 152 ALA A N 1
ATOM 1678 C CA . ALA B 2 152 ? 170.798 183.397 185.921 1.00 38.65 152 ALA A CA 1
ATOM 1679 C C . ALA B 2 152 ? 170.217 182.155 185.257 1.00 40.27 152 ALA A C 1
ATOM 1680 O O . ALA B 2 152 ? 169.488 182.259 184.264 1.00 43.01 152 ALA A O 1
ATOM 1682 N N . SER B 2 153 ? 170.532 180.972 185.786 1.00 42.53 153 SER A N 1
ATOM 1683 C CA . SER B 2 153 ? 169.977 179.744 185.230 1.00 41.10 153 SER A CA 1
ATOM 1684 C C . SER B 2 153 ? 168.489 179.618 185.526 1.00 42.33 153 SER A C 1
ATOM 1685 O O . SER B 2 153 ? 167.742 179.057 184.717 1.00 45.23 153 SER A O 1
ATOM 1688 N N . TYR B 2 154 ? 168.043 180.122 186.678 1.00 40.56 154 TYR A N 1
ATOM 1689 C CA . TYR B 2 154 ? 166.623 180.079 187.008 1.00 39.14 154 TYR A CA 1
ATOM 1690 C C . TYR B 2 154 ? 165.813 180.973 186.077 1.00 41.98 154 TYR A C 1
ATOM 1691 O O . TYR B 2 154 ? 164.686 180.629 185.702 1.00 44.58 154 TYR A O 1
ATOM 1700 N N . LEU B 2 155 ? 166.366 182.128 185.702 1.00 40.30 155 LEU A N 1
ATOM 1701 C CA . LEU B 2 155 ? 165.667 183.021 184.785 1.00 39.05 155 LEU A CA 1
ATOM 1702 C C . LEU B 2 155 ? 165.486 182.377 183.417 1.00 41.95 155 LEU A C 1
ATOM 1703 O O . LEU B 2 155 ? 164.422 182.502 182.800 1.00 45.39 155 LEU A O 1
ATOM 1708 N N . SER B 2 156 ? 166.516 181.687 182.923 1.00 40.35 156 SER A N 1
ATOM 1709 C CA . SER B 2 156 ? 166.396 180.997 181.643 1.00 41.02 156 SER A CA 1
ATOM 1710 C C . SER B 2 156 ? 165.358 179.885 181.713 1.00 42.91 156 SER A C 1
ATOM 1711 O O . SER B 2 156 ? 164.581 179.691 180.771 1.00 47.13 156 SER A O 1
ATOM 1714 N N . PHE B 2 157 ? 165.336 179.142 182.820 1.00 42.39 157 PHE A N 1
ATOM 1715 C CA . PHE B 2 157 ? 164.349 178.080 182.988 1.00 45.02 157 PHE A CA 1
ATOM 1716 C C . PHE B 2 157 ? 162.935 178.642 183.056 1.00 45.60 157 PHE A C 1
ATOM 1717 O O . PHE B 2 157 ? 162.008 178.081 182.461 1.00 48.29 157 PHE A O 1
ATOM 1725 N N . VAL B 2 158 ? 162.748 179.745 183.784 1.00 43.96 158 VAL A N 1
ATOM 1726 C CA . VAL B 2 158 ? 161.423 180.345 183.908 1.00 43.99 158 VAL A CA 1
ATOM 1727 C C . VAL B 2 158 ? 160.954 180.897 182.567 1.00 48.24 158 VAL A C 1
ATOM 1728 O O . VAL B 2 158 ? 159.800 180.700 182.169 1.00 52.32 158 VAL A O 1
ATOM 1732 N N . MET B 2 159 ? 161.839 181.592 181.847 1.00 46.88 159 MET A N 1
ATOM 1733 C CA . MET B 2 159 ? 161.476 182.120 180.536 1.00 47.69 159 MET A CA 1
ATOM 1734 C C . MET B 2 159 ? 161.191 181.000 179.544 1.00 50.65 159 MET A C 1
ATOM 1735 O O . MET B 2 159 ? 160.295 181.124 178.703 1.00 55.55 159 MET A O 1
ATOM 1740 N N . ALA B 2 160 ? 161.948 179.904 179.620 1.00 47.42 160 ALA A N 1
ATOM 1741 C CA . ALA B 2 160 ? 161.683 178.768 178.745 1.00 44.96 160 ALA A CA 1
ATOM 1742 C C . ALA B 2 160 ? 160.306 178.177 179.014 1.00 48.58 160 ALA A C 1
ATOM 1743 O O . ALA B 2 160 ? 159.582 177.820 178.078 1.00 53.53 160 ALA A O 1
ATOM 1745 N N . LEU B 2 161 ? 159.925 178.068 180.288 1.00 48.73 161 LEU A N 1
ATOM 1746 C CA . LEU B 2 161 ? 158.617 177.515 180.622 1.00 50.60 161 LEU A CA 1
ATOM 1747 C C . LEU B 2 161 ? 157.500 178.502 180.307 1.00 50.61 161 LEU A C 1
ATOM 1748 O O . LEU B 2 161 ? 156.430 178.104 179.832 1.00 55.96 161 LEU A O 1
ATOM 1753 N N . PHE B 2 162 ? 157.725 179.791 180.574 1.00 48.93 162 PHE A N 1
ATOM 1754 C CA . PHE B 2 162 ? 156.718 180.798 180.256 1.00 48.49 162 PHE A CA 1
ATOM 1755 C C . PHE B 2 162 ? 156.470 180.876 178.755 1.00 53.73 162 PHE A C 1
ATOM 1756 O O . PHE B 2 162 ? 155.318 180.945 178.311 1.00 58.17 162 PHE A O 1
ATOM 1764 N N . MET B 2 163 ? 157.540 180.872 177.958 1.00 53.38 163 MET A N 1
ATOM 1765 C CA . MET B 2 163 ? 157.381 180.887 176.508 1.00 55.51 163 MET A CA 1
ATOM 1766 C C . MET B 2 163 ? 156.711 179.612 176.012 1.00 58.17 163 MET A C 1
ATOM 1767 O O . MET B 2 163 ? 155.828 179.665 175.149 1.00 61.59 163 MET A O 1
ATOM 1772 N N . ALA B 2 164 ? 157.119 178.458 176.546 1.00 57.66 164 ALA A N 1
ATOM 1773 C CA . ALA B 2 164 ? 156.557 177.192 176.089 1.00 57.09 164 ALA A CA 1
ATOM 1774 C C . ALA B 2 164 ? 155.073 177.090 176.415 1.00 56.39 164 ALA A C 1
ATOM 1775 O O . ALA B 2 164 ? 154.274 176.673 175.569 1.00 61.81 164 ALA A O 1
ATOM 1777 N N . PHE B 2 165 ? 154.683 177.467 177.633 1.00 51.54 165 PHE A N 1
ATOM 1778 C CA . PHE B 2 165 ? 153.279 177.362 178.015 1.00 54.73 165 PHE A CA 1
ATOM 1779 C C . PHE B 2 165 ? 152.425 178.395 177.291 1.00 58.88 165 PHE A C 1
ATOM 1780 O O . PHE B 2 165 ? 151.299 178.095 176.879 1.00 61.70 165 PHE A O 1
ATOM 1788 N N . GLY B 2 166 ? 152.938 179.615 177.129 1.00 55.46 166 GLY A N 1
ATOM 1789 C CA . GLY B 2 166 ? 152.176 180.635 176.429 1.00 54.35 166 GLY A CA 1
ATOM 1790 C C . GLY B 2 166 ? 151.961 180.310 174.963 1.00 59.90 166 GLY A C 1
ATOM 1791 O O . GLY B 2 166 ? 150.856 180.473 174.439 1.00 61.72 166 GLY A O 1
ATOM 1792 N N . VAL B 2 167 ? 153.011 179.850 174.281 1.00 60.76 167 VAL A N 1
ATOM 1793 C CA . VAL B 2 167 ? 152.893 179.532 172.862 1.00 60.27 167 VAL A CA 1
ATOM 1794 C C . VAL B 2 167 ? 152.035 178.291 172.659 1.00 60.98 167 VAL A C 1
ATOM 1795 O O . VAL B 2 167 ? 151.161 178.260 171.784 1.00 64.71 167 VAL A O 1
ATOM 1799 N N . SER B 2 168 ? 152.261 177.252 173.465 1.00 58.98 168 SER A N 1
ATOM 1800 C CA . SER B 2 168 ? 151.521 176.008 173.288 1.00 62.18 168 SER A CA 1
ATOM 1801 C C . SER B 2 168 ? 150.061 176.150 173.699 1.00 61.78 168 SER A C 1
ATOM 1802 O O . SER B 2 168 ? 149.223 175.345 173.279 1.00 64.94 168 SER A O 1
ATOM 1805 N N . PHE B 2 169 ? 149.738 177.153 174.519 1.00 57.40 169 PHE A N 1
ATOM 1806 C CA . PHE B 2 169 ? 148.341 177.398 174.863 1.00 56.38 169 PHE A CA 1
ATOM 1807 C C . PHE B 2 169 ? 147.536 177.836 173.648 1.00 57.95 169 PHE A C 1
ATOM 1808 O O . PHE B 2 169 ? 146.337 177.550 173.560 1.00 58.91 169 PHE A O 1
ATOM 1816 N N . GLU B 2 170 ? 148.176 178.527 172.703 1.00 59.31 170 GLU A N 1
ATOM 1817 C CA . GLU B 2 170 ? 147.484 178.988 171.506 1.00 58.79 170 GLU A CA 1
ATOM 1818 C C . GLU B 2 170 ? 147.219 177.863 170.515 1.00 59.85 170 GLU A C 1
ATOM 1819 O O . GLU B 2 170 ? 146.363 178.019 169.639 1.00 59.67 170 GLU A O 1
ATOM 1825 N N . VAL B 2 171 ? 147.938 176.743 170.627 1.00 58.74 171 VAL A N 1
ATOM 1826 C CA . VAL B 2 171 ? 147.799 175.670 169.640 1.00 55.59 171 VAL A CA 1
ATOM 1827 C C . VAL B 2 171 ? 146.396 175.071 169.621 1.00 55.66 171 VAL A C 1
ATOM 1828 O O . VAL B 2 171 ? 145.813 174.961 168.530 1.00 58.77 171 VAL A O 1
ATOM 1832 N N . PRO B 2 172 ? 145.804 174.654 170.751 1.00 53.17 172 PRO A N 1
ATOM 1833 C CA . PRO B 2 172 ? 144.460 174.053 170.668 1.00 53.85 172 PRO A CA 1
ATOM 1834 C C . PRO B 2 172 ? 143.400 174.989 170.113 1.00 55.00 172 PRO A C 1
ATOM 1835 O O . PRO B 2 172 ? 142.536 174.548 169.346 1.00 60.21 172 PRO A O 1
ATOM 1839 N N . VAL B 2 173 ? 143.440 176.271 170.478 1.00 53.65 173 VAL A N 1
ATOM 1840 C CA . VAL B 2 173 ? 142.435 177.209 169.988 1.00 53.19 173 VAL A CA 1
ATOM 1841 C C . VAL B 2 173 ? 142.645 177.498 168.507 1.00 55.90 173 VAL A C 1
ATOM 1842 O O . VAL B 2 173 ? 141.681 177.602 167.739 1.00 58.58 173 VAL A O 1
ATOM 1846 N N . ALA B 2 174 ? 143.904 177.623 168.079 1.00 54.89 174 ALA A N 1
ATOM 1847 C CA . ALA B 2 174 ? 144.183 177.825 166.661 1.00 54.72 174 ALA A CA 1
ATOM 1848 C C . ALA B 2 174 ? 143.684 176.648 165.832 1.00 56.41 174 ALA A C 1
ATOM 1849 O O . ALA B 2 174 ? 143.155 176.835 164.731 1.00 59.71 174 ALA A O 1
ATOM 1851 N N . ILE B 2 175 ? 143.843 175.428 166.347 1.00 54.39 175 ILE A N 1
ATOM 1852 C CA . ILE B 2 175 ? 143.335 174.249 165.651 1.00 52.41 175 ILE A CA 1
ATOM 1853 C C . ILE B 2 175 ? 141.817 174.306 165.541 1.00 54.14 175 ILE A C 1
ATOM 1854 O O . ILE B 2 175 ? 141.246 174.019 164.482 1.00 58.49 175 ILE A O 1
ATOM 1859 N N . VAL B 2 176 ? 141.141 174.686 166.627 1.00 52.00 176 VAL A N 1
ATOM 1860 C CA . VAL B 2 176 ? 139.686 174.787 166.601 1.00 49.77 176 VAL A CA 1
ATOM 1861 C C . VAL B 2 176 ? 139.240 175.882 165.639 1.00 54.71 176 VAL A C 1
ATOM 1862 O O . VAL B 2 176 ? 138.263 175.715 164.899 1.00 59.77 176 VAL A O 1
ATOM 1866 N N . LEU B 2 177 ? 139.944 177.016 165.632 1.00 55.99 177 LEU A N 1
ATOM 1867 C CA . LEU B 2 177 ? 139.599 178.090 164.705 1.00 56.41 177 LEU A CA 1
ATOM 1868 C C . LEU B 2 177 ? 139.761 177.643 163.258 1.00 59.44 177 LEU A C 1
ATOM 1869 O O . LEU B 2 177 ? 138.907 177.934 162.414 1.00 64.48 177 LEU A O 1
ATOM 1874 N N . LEU B 2 178 ? 140.847 176.928 162.954 1.00 56.83 178 LEU A N 1
ATOM 1875 C CA . LEU B 2 178 ? 141.041 176.423 161.598 1.00 54.16 178 LEU A CA 1
ATOM 1876 C C . LEU B 2 178 ? 139.945 175.436 161.217 1.00 56.08 178 LEU A C 1
ATOM 1877 O O . LEU B 2 178 ? 139.479 175.426 160.071 1.00 60.92 178 LEU A O 1
ATOM 1882 N N . CYS B 2 179 ? 139.523 174.595 162.162 1.00 55.45 179 CYS A N 1
ATOM 1883 C CA . CYS B 2 179 ? 138.441 173.657 161.885 1.00 54.97 179 CYS A CA 1
ATOM 1884 C C . CYS B 2 179 ? 137.111 174.378 161.707 1.00 58.78 179 CYS A C 1
ATOM 1885 O O . CYS B 2 179 ? 136.239 173.907 160.969 1.00 62.29 179 CYS A O 1
ATOM 1888 N N . TRP B 2 180 ? 136.935 175.517 162.379 1.00 61.32 180 TRP A N 1
ATOM 1889 C CA . TRP B 2 180 ? 135.664 176.230 162.302 1.00 65.35 180 TRP A CA 1
ATOM 1890 C C . TRP B 2 180 ? 135.435 176.816 160.914 1.00 66.07 180 TRP A C 1
ATOM 1891 O O . TRP B 2 180 ? 134.347 176.667 160.345 1.00 70.02 180 TRP A O 1
ATOM 1902 N N . MET B 2 181 ? 136.443 177.485 160.348 1.00 61.25 181 MET A N 1
ATOM 1903 C CA . MET B 2 181 ? 136.272 178.059 159.017 1.00 60.87 181 MET A CA 1
ATOM 1904 C C . MET B 2 181 ? 136.393 177.006 157.924 1.00 60.90 181 MET A C 1
ATOM 1905 O O . MET B 2 181 ? 136.021 177.265 156.774 1.00 64.98 181 MET A O 1
ATOM 1910 N N . GLY B 2 182 ? 136.906 175.826 158.252 1.00 59.32 182 GLY A N 1
ATOM 1911 C CA . GLY B 2 182 ? 137.025 174.755 157.289 1.00 58.94 182 GLY A CA 1
ATOM 1912 C C . GLY B 2 182 ? 138.379 174.608 156.636 1.00 58.17 182 GLY A C 1
ATOM 1913 O O . GLY B 2 182 ? 138.490 173.870 155.650 1.00 63.17 182 GLY A O 1
ATOM 1914 N N . ILE B 2 183 ? 139.408 175.290 157.141 1.00 54.73 183 ILE A N 1
ATOM 1915 C CA . ILE B 2 183 ? 140.743 175.154 156.566 1.00 56.39 183 ILE A CA 1
ATOM 1916 C C . ILE B 2 183 ? 141.247 173.725 156.718 1.00 61.10 183 ILE A C 1
ATOM 1917 O O . ILE B 2 183 ? 141.816 173.148 155.784 1.00 65.28 183 ILE A O 1
ATOM 1922 N N . THR B 2 184 ? 141.044 173.132 157.892 1.00 58.50 184 THR A N 1
ATOM 1923 C CA . THR B 2 184 ? 141.465 171.764 158.153 1.00 57.62 184 THR A CA 1
ATOM 1924 C C . THR B 2 184 ? 140.384 171.056 158.955 1.00 58.77 184 THR A C 1
ATOM 1925 O O . THR B 2 184 ? 139.815 171.631 159.886 1.00 62.47 184 THR A O 1
ATOM 1929 N N . SER B 2 185 ? 140.109 169.828 158.594 1.00 59.00 185 SER A N 1
ATOM 1930 C CA . SER B 2 185 ? 139.105 168.987 159.219 1.00 58.08 185 SER A CA 1
ATOM 1931 C C . SER B 2 185 ? 139.742 168.091 160.275 1.00 63.15 185 SER A C 1
ATOM 1932 O O . SER B 2 185 ? 140.929 167.764 160.185 1.00 66.63 185 SER A O 1
ATOM 1935 N N . PRO B 2 186 ? 138.985 167.689 161.300 1.00 62.26 186 PRO A N 1
ATOM 1936 C CA . PRO B 2 186 ? 139.538 166.743 162.283 1.00 62.15 186 PRO A CA 1
ATOM 1937 C C . PRO B 2 186 ? 139.986 165.428 161.672 1.00 68.96 186 PRO A C 1
ATOM 1938 O O . PRO B 2 186 ? 140.937 164.816 162.174 1.00 71.08 186 PRO A O 1
ATOM 1942 N N . GLU B 2 187 ? 139.324 164.967 160.608 1.00 69.88 187 GLU A N 1
ATOM 1943 C CA . GLU B 2 187 ? 139.768 163.754 159.928 1.00 67.55 187 GLU A CA 1
ATOM 1944 C C . GLU B 2 187 ? 141.150 163.939 159.315 1.00 64.01 187 GLU A C 1
ATOM 1945 O O . GLU B 2 187 ? 142.002 163.048 159.406 1.00 67.27 187 GLU A O 1
ATOM 1951 N N . ASP B 2 188 ? 141.391 165.090 158.685 1.00 61.32 188 ASP A N 1
ATOM 1952 C CA . ASP B 2 188 ? 142.697 165.346 158.089 1.00 60.43 188 ASP A CA 1
ATOM 1953 C C . ASP B 2 188 ? 143.766 165.562 159.150 1.00 60.81 188 ASP A C 1
ATOM 1954 O O . ASP B 2 188 ? 144.948 165.305 158.898 1.00 64.38 188 ASP A O 1
ATOM 1959 N N . LEU B 2 189 ? 143.377 166.039 160.334 1.00 59.06 189 LEU A N 1
ATOM 1960 C CA . LEU B 2 189 ? 144.345 166.219 161.409 1.00 59.36 189 LEU A CA 1
ATOM 1961 C C . LEU B 2 189 ? 144.820 164.884 161.966 1.00 60.82 189 LEU A C 1
ATOM 1962 O O . LEU B 2 189 ? 145.966 164.773 162.414 1.00 62.52 189 LEU A O 1
ATOM 1967 N N . ARG B 2 190 ? 143.957 163.867 161.952 1.00 63.09 190 ARG A N 1
ATOM 1968 C CA . ARG B 2 190 ? 144.341 162.564 162.482 1.00 61.76 190 ARG A CA 1
ATOM 1969 C C . ARG B 2 190 ? 145.324 161.845 161.567 1.00 61.33 190 ARG A C 1
ATOM 1970 O O . ARG B 2 190 ? 146.211 161.135 162.053 1.00 64.24 190 ARG A O 1
ATOM 1978 N N . LYS B 2 191 ? 145.188 162.009 160.251 1.00 59.07 191 LYS A N 1
ATOM 1979 C CA . LYS B 2 191 ? 146.101 161.362 159.318 1.00 55.58 191 LYS A CA 1
ATOM 1980 C C . LYS B 2 191 ? 147.417 162.110 159.161 1.00 54.98 191 LYS A C 1
ATOM 1981 O O . LYS B 2 191 ? 148.351 161.566 158.561 1.00 58.33 191 LYS A O 1
ATOM 1987 N N . LYS B 2 192 ? 147.516 163.332 159.677 1.00 53.87 192 LYS A N 1
ATOM 1988 C CA . LYS B 2 192 ? 148.768 164.072 159.718 1.00 51.61 192 LYS A CA 1
ATOM 1989 C C . LYS B 2 192 ? 149.466 163.944 161.064 1.00 52.02 192 LYS A C 1
ATOM 1990 O O . LYS B 2 192 ? 150.452 164.645 161.313 1.00 54.43 192 LYS A O 1
ATOM 1996 N N . ARG B 2 193 ? 148.970 163.067 161.936 1.00 53.69 193 ARG A N 1
ATOM 1997 C CA . ARG B 2 193 ? 149.575 162.883 163.253 1.00 53.71 193 ARG A CA 1
ATOM 1998 C C . ARG B 2 193 ? 151.033 162.441 163.191 1.00 54.05 193 ARG A C 1
ATOM 1999 O O . ARG B 2 193 ? 151.852 163.004 163.938 1.00 56.01 193 ARG A O 1
ATOM 2007 N N . PRO B 2 194 ? 151.430 161.457 162.371 1.00 51.60 194 PRO A N 1
ATOM 2008 C CA . PRO B 2 194 ? 152.857 161.099 162.321 1.00 45.54 194 PRO A CA 1
ATOM 2009 C C . PRO B 2 194 ? 153.759 162.245 161.901 1.00 49.25 194 PRO A C 1
ATOM 2010 O O . PRO B 2 194 ? 154.897 162.330 162.375 1.00 52.11 194 PRO A O 1
ATOM 2014 N N . TYR B 2 195 ? 153.285 163.131 161.025 1.00 50.32 195 TYR A N 1
ATOM 2015 C CA . TYR B 2 195 ? 154.121 164.224 160.542 1.00 44.35 195 TYR A CA 1
ATOM 2016 C C . TYR B 2 195 ? 154.297 165.312 161.594 1.00 49.69 195 TYR A C 1
ATOM 2017 O O . TYR B 2 195 ? 155.374 165.908 161.697 1.00 54.06 195 TYR A O 1
ATOM 2026 N N . VAL B 2 196 ? 153.252 165.590 162.375 1.00 51.84 196 VAL A N 1
ATOM 2027 C CA . VAL B 2 196 ? 153.359 166.600 163.423 1.00 54.14 196 VAL A CA 1
ATOM 2028 C C . VAL B 2 196 ? 154.306 166.133 164.521 1.00 57.48 196 VAL A C 1
ATOM 2029 O O . VAL B 2 196 ? 155.054 166.934 165.095 1.00 62.44 196 VAL A O 1
ATOM 2033 N N . LEU B 2 197 ? 154.292 164.835 164.831 1.00 57.97 197 LEU A N 1
ATOM 2034 C CA . LEU B 2 197 ? 155.204 164.302 165.839 1.00 57.97 197 LEU A CA 1
ATOM 2035 C C . LEU B 2 197 ? 156.656 164.476 165.411 1.00 60.96 197 LEU A C 1
ATOM 2036 O O . LEU B 2 197 ? 157.505 164.892 166.208 1.00 67.66 197 LEU A O 1
ATOM 2041 N N . VAL B 2 198 ? 156.961 164.162 164.152 1.00 58.46 198 VAL A N 1
ATOM 2042 C CA . VAL B 2 198 ? 158.309 164.387 163.641 1.00 57.77 198 VAL A CA 1
ATOM 2043 C C . VAL B 2 198 ? 158.576 165.879 163.489 1.00 64.04 198 VAL A C 1
ATOM 2044 O O . VAL B 2 198 ? 159.677 166.360 163.781 1.00 70.82 198 VAL A O 1
ATOM 2048 N N . GLY B 2 199 ? 157.575 166.633 163.031 1.00 62.75 199 GLY A N 1
ATOM 2049 C CA . GLY B 2 199 ? 157.743 168.068 162.881 1.00 63.46 199 GLY A CA 1
ATOM 2050 C C . GLY B 2 199 ? 157.964 168.787 164.196 1.00 70.60 199 GLY A C 1
ATOM 2051 O O . GLY B 2 199 ? 158.675 169.795 164.243 1.00 76.72 199 GLY A O 1
ATOM 2052 N N . ALA B 2 200 ? 157.356 168.291 165.277 1.00 70.51 200 ALA A N 1
ATOM 2053 C CA . ALA B 2 200 ? 157.556 168.907 166.585 1.00 72.93 200 ALA A CA 1
ATOM 2054 C C . ALA B 2 200 ? 159.015 168.827 167.013 1.00 76.08 200 ALA A C 1
ATOM 2055 O O . ALA B 2 200 ? 159.556 169.781 167.584 1.00 82.82 200 ALA A O 1
ATOM 2057 N N . PHE B 2 201 ? 159.668 167.693 166.750 1.00 73.98 201 PHE A N 1
ATOM 2058 C CA . PHE B 2 201 ? 161.089 167.573 167.050 1.00 79.56 201 PHE A CA 1
ATOM 2059 C C . PHE B 2 201 ? 161.927 168.500 166.180 1.00 82.09 201 PHE A C 1
ATOM 2060 O O . PHE B 2 201 ? 162.963 169.002 166.632 1.00 87.10 201 PHE A O 1
ATOM 2068 N N . VAL B 2 202 ? 161.504 168.737 164.937 1.00 79.05 202 VAL A N 1
ATOM 2069 C CA . VAL B 2 202 ? 162.229 169.656 164.065 1.00 80.10 202 VAL A CA 1
ATOM 2070 C C . VAL B 2 202 ? 162.090 171.089 164.567 1.00 83.99 202 VAL A C 1
ATOM 2071 O O . VAL B 2 202 ? 163.070 171.841 164.626 1.00 88.12 202 VAL A O 1
ATOM 2075 N N . VAL B 2 203 ? 160.870 171.489 164.934 1.00 82.19 203 VAL A N 1
ATOM 2076 C CA . VAL B 2 203 ? 160.646 172.845 165.429 1.00 83.07 203 VAL A CA 1
ATOM 2077 C C . VAL B 2 203 ? 161.411 173.072 166.725 1.00 89.14 203 VAL A C 1
ATOM 2078 O O . VAL B 2 203 ? 162.037 174.121 166.919 1.00 95.63 203 VAL A O 1
ATOM 2082 N N . GLY B 2 204 ? 161.375 172.094 167.633 1.00 87.02 204 GLY A N 1
ATOM 2083 C CA . GLY B 2 204 ? 162.147 172.205 168.857 1.00 91.72 204 GLY A CA 1
ATOM 2084 C C . GLY B 2 204 ? 163.641 172.255 168.612 1.00 93.84 204 GLY A C 1
ATOM 2085 O O . GLY B 2 204 ? 164.369 172.940 169.333 1.00 101.16 204 GLY A O 1
ATOM 2086 N N . MET B 2 205 ? 164.119 171.532 167.598 1.00 89.26 205 MET A N 1
ATOM 2087 C CA . MET B 2 205 ? 165.542 171.548 167.279 1.00 89.32 205 MET A CA 1
ATOM 2088 C C . MET B 2 205 ? 165.997 172.929 166.822 1.00 93.50 205 MET A C 1
ATOM 2089 O O . MET B 2 205 ? 167.073 173.398 167.211 1.00 97.82 205 MET A O 1
ATOM 2094 N N . LEU B 2 206 ? 165.188 173.598 165.997 1.00 92.95 206 LEU A N 1
ATOM 2095 C CA . LEU B 2 206 ? 165.611 174.867 165.412 1.00 95.48 206 LEU A CA 1
ATOM 2096 C C . LEU B 2 206 ? 165.565 176.003 166.426 1.00 100.20 206 LEU A C 1
ATOM 2097 O O . LEU B 2 206 ? 166.473 176.841 166.468 1.00 103.10 206 LEU A O 1
ATOM 2102 N N . LEU B 2 207 ? 164.521 176.052 167.250 1.00 100.74 207 LEU A N 1
ATOM 2103 C CA . LEU B 2 207 ? 164.271 177.194 168.119 1.00 104.35 207 LEU A CA 1
ATOM 2104 C C . LEU B 2 207 ? 164.916 177.067 169.493 1.00 107.49 207 LEU A C 1
ATOM 2105 O O . LEU B 2 207 ? 164.716 177.948 170.336 1.00 109.95 207 LEU A O 1
ATOM 2110 N N . THR B 2 208 ? 165.674 176.010 169.744 1.00 107.52 208 THR A N 1
ATOM 2111 C CA . THR B 2 208 ? 166.293 175.763 171.034 1.00 109.27 208 THR A CA 1
ATOM 2112 C C . THR B 2 208 ? 167.775 175.482 170.849 1.00 111.89 208 THR A C 1
ATOM 2113 O O . THR B 2 208 ? 168.213 175.105 169.756 1.00 111.03 208 THR A O 1
ATOM 2117 N N . PRO B 2 209 ? 168.578 175.671 171.895 1.00 116.26 209 PRO A N 1
ATOM 2118 C CA . PRO B 2 209 ? 169.996 175.293 171.830 1.00 118.02 209 PRO A CA 1
ATOM 2119 C C . PRO B 2 209 ? 170.151 173.813 171.529 1.00 119.44 209 PRO A C 1
ATOM 2120 O O . PRO B 2 209 ? 169.197 173.037 171.689 1.00 119.93 209 PRO A O 1
ATOM 2124 N N . PRO B 2 210 ? 171.340 173.375 171.099 1.00 119.38 210 PRO A N 1
ATOM 2125 C CA . PRO B 2 210 ? 171.499 171.984 170.643 1.00 121.06 210 PRO A CA 1
ATOM 2126 C C . PRO B 2 210 ? 171.286 170.932 171.722 1.00 123.19 210 PRO A C 1
ATOM 2127 O O . PRO B 2 210 ? 171.447 169.741 171.432 1.00 121.56 210 PRO A O 1
ATOM 2131 N N . ASP B 2 211 ? 170.939 171.317 172.947 1.00 125.05 211 ASP A N 1
ATOM 2132 C CA . ASP B 2 211 ? 170.635 170.336 173.979 1.00 125.25 211 ASP A CA 1
ATOM 2133 C C . ASP B 2 211 ? 169.314 169.643 173.668 1.00 123.65 211 ASP A C 1
ATOM 2134 O O . ASP B 2 211 ? 168.327 170.293 173.310 1.00 122.41 211 ASP A O 1
ATOM 2139 N N . VAL B 2 212 ? 169.299 168.314 173.804 1.00 122.61 212 VAL A N 1
ATOM 2140 C CA . VAL B 2 212 ? 168.078 167.550 173.561 1.00 118.45 212 VAL A CA 1
ATOM 2141 C C . VAL B 2 212 ? 167.013 167.898 174.591 1.00 117.49 212 VAL A C 1
ATOM 2142 O O . VAL B 2 212 ? 165.811 167.846 174.300 1.00 115.24 212 VAL A O 1
ATOM 2146 N N . PHE B 2 213 ? 167.431 168.280 175.800 1.00 121.89 213 PHE A N 1
ATOM 2147 C CA . PHE B 2 213 ? 166.478 168.634 176.849 1.00 124.17 213 PHE A CA 1
ATOM 2148 C C . PHE B 2 213 ? 165.592 169.797 176.421 1.00 121.72 213 PHE A C 1
ATOM 2149 O O . PHE B 2 213 ? 164.374 169.775 176.630 1.00 121.62 213 PHE A O 1
ATOM 2157 N N . SER B 2 214 ? 166.189 170.828 175.819 1.00 121.49 214 SER A N 1
ATOM 2158 C CA . SER B 2 214 ? 165.398 171.953 175.333 1.00 118.82 214 SER A CA 1
ATOM 2159 C C . SER B 2 214 ? 164.541 171.561 174.136 1.00 115.06 214 SER A C 1
ATOM 2160 O O . SER B 2 214 ? 163.454 172.119 173.945 1.00 112.69 214 SER A O 1
ATOM 2163 N N . GLN B 2 215 ? 165.013 170.616 173.319 1.00 115.20 215 GLN A N 1
ATOM 2164 C CA . GLN B 2 215 ? 164.220 170.143 172.189 1.00 110.58 215 GLN A CA 1
ATOM 2165 C C . GLN B 2 215 ? 162.935 169.474 172.661 1.00 111.97 215 GLN A C 1
ATOM 2166 O O . GLN B 2 215 ? 161.849 169.741 172.133 1.00 110.07 215 GLN A O 1
ATOM 2172 N N . THR B 2 216 ? 163.041 168.598 173.663 1.00 113.58 216 THR A N 1
ATOM 2173 C CA . THR B 2 216 ? 161.871 167.873 174.145 1.00 109.17 216 THR A CA 1
ATOM 2174 C C . THR B 2 216 ? 160.954 168.766 174.971 1.00 109.60 216 THR A C 1
ATOM 2175 O O . THR B 2 216 ? 159.731 168.584 174.950 1.00 107.49 216 THR A O 1
ATOM 2179 N N . LEU B 2 217 ? 161.518 169.736 175.694 1.00 113.29 217 LEU A N 1
ATOM 2180 C CA . LEU B 2 217 ? 160.698 170.624 176.513 1.00 114.83 217 LEU A CA 1
ATOM 2181 C C . LEU B 2 217 ? 159.752 171.457 175.657 1.00 111.17 217 LEU A C 1
ATOM 2182 O O . LEU B 2 217 ? 158.705 171.907 176.135 1.00 108.78 217 LEU A O 1
ATOM 2187 N N . LEU B 2 218 ? 160.114 171.691 174.395 1.00 109.12 218 LEU A N 1
ATOM 2188 C CA . LEU B 2 218 ? 159.222 172.407 173.490 1.00 107.21 218 LEU A CA 1
ATOM 2189 C C . LEU B 2 218 ? 158.367 171.448 172.672 1.00 104.75 218 LEU A C 1
ATOM 2190 O O . LEU B 2 218 ? 157.219 171.764 172.341 1.00 103.76 218 LEU A O 1
ATOM 2195 N N . ALA B 2 219 ? 158.907 170.274 172.339 1.00 103.48 219 ALA A N 1
ATOM 2196 C CA . ALA B 2 219 ? 158.205 169.354 171.449 1.00 97.85 219 ALA A CA 1
ATOM 2197 C C . ALA B 2 219 ? 156.994 168.727 172.130 1.00 98.00 219 ALA A C 1
ATOM 2198 O O . ALA B 2 219 ? 155.903 168.675 171.550 1.00 96.05 219 ALA A O 1
ATOM 2200 N N . ILE B 2 220 ? 157.169 168.232 173.359 1.00 100.18 220 ILE A N 1
ATOM 2201 C CA . ILE B 2 220 ? 156.083 167.514 174.030 1.00 96.68 220 ILE A CA 1
ATOM 2202 C C . ILE B 2 220 ? 154.863 168.400 174.262 1.00 93.84 220 ILE A C 1
ATOM 2203 O O . ILE B 2 220 ? 153.745 167.966 173.942 1.00 91.92 220 ILE A O 1
ATOM 2208 N N . PRO B 2 221 ? 154.986 169.620 174.803 1.00 95.70 221 PRO A N 1
ATOM 2209 C CA . PRO B 2 221 ? 153.790 170.475 174.903 1.00 93.94 221 PRO A CA 1
ATOM 2210 C C . PRO B 2 221 ? 153.145 170.773 173.561 1.00 90.37 221 PRO A C 1
ATOM 2211 O O . PRO B 2 221 ? 151.914 170.867 173.480 1.00 86.54 221 PRO A O 1
ATOM 2215 N N . MET B 2 222 ? 153.940 170.925 172.500 1.00 92.28 222 MET A N 1
ATOM 2216 C CA . MET B 2 222 ? 153.369 171.233 171.193 1.00 90.48 222 MET A CA 1
ATOM 2217 C C . MET B 2 222 ? 152.597 170.045 170.632 1.00 84.85 222 MET A C 1
ATOM 2218 O O . MET B 2 222 ? 151.489 170.206 170.109 1.00 83.07 222 MET A O 1
ATOM 2223 N N . TYR B 2 223 ? 153.165 168.841 170.729 1.00 83.37 223 TYR A N 1
ATOM 2224 C CA . TYR B 2 223 ? 152.478 167.672 170.188 1.00 77.42 223 TYR A CA 1
ATOM 2225 C C . TYR B 2 223 ? 151.304 167.261 171.065 1.00 79.01 223 TYR A C 1
ATOM 2226 O O . TYR B 2 223 ? 150.243 166.884 170.552 1.00 78.54 223 TYR A O 1
ATOM 2235 N N . CYS B 2 224 ? 151.475 167.312 172.388 1.00 82.58 224 CYS A N 1
ATOM 2236 C CA . CYS B 2 224 ? 150.394 166.915 173.284 1.00 78.76 224 CYS A CA 1
ATOM 2237 C C . CYS B 2 224 ? 149.185 167.825 173.116 1.00 76.69 224 CYS A C 1
ATOM 2238 O O . CYS B 2 224 ? 148.068 167.352 172.884 1.00 76.70 224 CYS A O 1
ATOM 2241 N N . LEU B 2 225 ? 149.395 169.140 173.202 1.00 76.53 225 LEU A N 1
ATOM 2242 C CA . LEU B 2 225 ? 148.287 170.075 173.044 1.00 74.71 225 LEU A CA 1
ATOM 2243 C C . LEU B 2 225 ? 147.749 170.096 171.620 1.00 71.95 225 LEU A C 1
ATOM 2244 O O . LEU B 2 225 ? 146.608 170.521 171.410 1.00 70.75 225 LEU A O 1
ATOM 2249 N N . PHE B 2 226 ? 148.541 169.656 170.640 1.00 71.55 226 PHE A N 1
ATOM 2250 C CA . PHE B 2 226 ? 147.990 169.403 169.313 1.00 67.87 226 PHE A CA 1
ATOM 2251 C C . PHE B 2 226 ? 146.955 168.288 169.362 1.00 69.05 226 PHE A C 1
ATOM 2252 O O . PHE B 2 226 ? 145.892 168.387 168.739 1.00 70.78 226 PHE A O 1
ATOM 2260 N N . GLU B 2 227 ? 147.251 167.216 170.102 1.00 69.38 227 GLU A N 1
ATOM 2261 C CA . GLU B 2 227 ? 146.305 166.113 170.232 1.00 67.27 227 GLU A CA 1
ATOM 2262 C C . GLU B 2 227 ? 145.046 166.547 170.972 1.00 69.79 227 GLU A C 1
ATOM 2263 O O . GLU B 2 227 ? 143.936 166.147 170.605 1.00 71.97 227 GLU A O 1
ATOM 2269 N N . ILE B 2 228 ? 145.199 167.360 172.020 1.00 68.65 228 ILE A N 1
ATOM 2270 C CA . ILE B 2 228 ? 144.032 167.875 172.727 1.00 67.16 228 ILE A CA 1
ATOM 2271 C C . ILE B 2 228 ? 143.232 168.810 171.831 1.00 68.29 228 ILE A C 1
ATOM 2272 O O . ILE B 2 228 ? 141.998 168.845 171.906 1.00 71.50 228 ILE A O 1
ATOM 2277 N N . GLY B 2 229 ? 143.910 169.580 170.978 1.00 65.37 229 GLY A N 1
ATOM 2278 C CA . GLY B 2 229 ? 143.200 170.467 170.070 1.00 61.25 229 GLY A CA 1
ATOM 2279 C C . GLY B 2 229 ? 142.322 169.718 169.087 1.00 62.69 229 GLY A C 1
ATOM 2280 O O . GLY B 2 229 ? 141.216 170.161 168.765 1.00 66.44 229 GLY A O 1
ATOM 2281 N N . VAL B 2 230 ? 142.804 168.577 168.591 1.00 63.24 230 VAL A N 1
ATOM 2282 C CA . VAL B 2 230 ? 141.993 167.745 167.709 1.00 62.82 230 VAL A CA 1
ATOM 2283 C C . VAL B 2 230 ? 140.781 167.201 168.452 1.00 68.16 230 VAL A C 1
ATOM 2284 O O . VAL B 2 230 ? 139.703 167.040 167.865 1.00 72.76 230 VAL A O 1
ATOM 2288 N N . PHE B 2 231 ? 140.933 166.904 169.745 1.00 68.84 231 PHE A N 1
ATOM 2289 C CA . PHE B 2 231 ? 139.819 166.359 170.514 1.00 68.70 231 PHE A CA 1
ATOM 2290 C C . PHE B 2 231 ? 138.663 167.349 170.600 1.00 71.89 231 PHE A C 1
ATOM 2291 O O . PHE B 2 231 ? 137.500 166.971 170.420 1.00 76.83 231 PHE A O 1
ATOM 2299 N N . PHE B 2 232 ? 138.958 168.624 170.873 1.00 68.86 232 PHE A N 1
ATOM 2300 C CA . PHE B 2 232 ? 137.902 169.631 170.872 1.00 67.01 232 PHE A CA 1
ATOM 2301 C C . PHE B 2 232 ? 137.387 169.934 169.473 1.00 70.51 232 PHE A C 1
ATOM 2302 O O . PHE B 2 232 ? 136.286 170.478 169.340 1.00 77.53 232 PHE A O 1
ATOM 2310 N N . SER B 2 233 ? 138.154 169.607 168.431 1.00 67.69 233 SER A N 1
ATOM 2311 C CA . SER B 2 233 ? 137.662 169.805 167.074 1.00 64.03 233 SER A CA 1
ATOM 2312 C C . SER B 2 233 ? 136.465 168.911 166.782 1.00 70.81 233 SER A C 1
ATOM 2313 O O . SER B 2 233 ? 135.642 169.241 165.921 1.00 75.23 233 SER A O 1
ATOM 2316 N N . ARG B 2 234 ? 136.355 167.779 167.481 1.00 71.93 234 ARG A N 1
ATOM 2317 C CA . ARG B 2 234 ? 135.166 166.944 167.361 1.00 76.26 234 ARG A CA 1
ATOM 2318 C C . ARG B 2 234 ? 133.929 167.678 167.861 1.00 81.92 234 ARG A C 1
ATOM 2319 O O . ARG B 2 234 ? 132.855 167.589 167.253 1.00 83.21 234 ARG A O 1
ATOM 2327 N N . PHE B 2 235 ? 134.060 168.408 168.967 1.00 82.34 235 PHE A N 1
ATOM 2328 C CA . PHE B 2 235 ? 132.938 169.133 169.564 1.00 78.84 235 PHE A CA 1
ATOM 2329 C C . PHE B 2 235 ? 132.804 170.523 168.939 1.00 78.97 235 PHE A C 1
ATOM 2330 O O . PHE B 2 235 ? 132.823 171.551 169.614 1.00 82.55 235 PHE A O 1
ATOM 2338 N N . TYR B 2 236 ? 132.662 170.535 167.618 1.00 80.51 236 TYR A N 1
ATOM 2339 C CA . TYR B 2 236 ? 132.495 171.780 166.879 1.00 84.91 236 TYR A CA 1
ATOM 2340 C C . TYR B 2 236 ? 131.895 171.520 165.501 1.00 90.33 236 TYR A C 1
ATOM 2341 O O . TYR B 2 236 ? 131.562 170.384 165.163 1.00 93.44 236 TYR A O 1
ATOM 2350 N N . MET C 3 2 ? 156.835 197.213 143.906 1.00 27.33 1 MET G N 1
ATOM 2351 C CA . MET C 3 2 ? 156.675 196.236 144.978 1.00 28.60 1 MET G CA 1
ATOM 2352 C C . MET C 3 2 ? 155.523 196.610 145.904 1.00 27.38 1 MET G C 1
ATOM 2353 O O . MET C 3 2 ? 155.369 197.770 146.281 1.00 33.16 1 MET G O 1
ATOM 2358 N N . ASP C 3 3 ? 154.710 195.623 146.264 1.00 26.52 2 ASP G N 1
ATOM 2359 C CA . ASP C 3 3 ? 153.597 195.826 147.174 1.00 24.33 2 ASP G CA 1
ATOM 2360 C C . ASP C 3 3 ? 153.981 195.386 148.586 1.00 27.70 2 ASP G C 1
ATOM 2361 O O . ASP C 3 3 ? 155.066 194.853 148.829 1.00 29.52 2 ASP G O 1
ATOM 2366 N N . ARG C 3 4 ? 153.070 195.623 149.532 1.00 27.24 3 ARG G N 1
ATOM 2367 C CA . ARG C 3 4 ? 153.328 195.245 150.916 1.00 20.90 3 ARG G CA 1
ATOM 2368 C C . ARG C 3 4 ? 153.450 193.734 151.064 1.00 24.69 3 ARG G C 1
ATOM 2369 O O . ARG C 3 4 ? 154.293 193.247 151.826 1.00 28.43 3 ARG G O 1
ATOM 2377 N N . ARG C 3 5 ? 152.620 192.976 150.343 1.00 27.56 4 ARG G N 1
ATOM 2378 C CA . ARG C 3 5 ? 152.648 191.523 150.470 1.00 22.89 4 ARG G CA 1
ATOM 2379 C C . ARG C 3 5 ? 153.974 190.945 149.995 1.00 25.92 4 ARG G C 1
ATOM 2380 O O . ARG C 3 5 ? 154.539 190.057 150.644 1.00 30.31 4 ARG G O 1
ATOM 2388 N N . ARG C 3 6 ? 154.486 191.432 148.863 1.00 28.63 5 ARG G N 1
ATOM 2389 C CA . ARG C 3 6 ? 155.765 190.941 148.361 1.00 25.95 5 ARG G CA 1
ATOM 2390 C C . ARG C 3 6 ? 156.912 191.349 149.276 1.00 24.23 5 ARG G C 1
ATOM 2391 O O . ARG C 3 6 ? 157.871 190.590 149.453 1.00 31.87 5 ARG G O 1
ATOM 2399 N N . PHE C 3 7 ? 156.834 192.546 149.861 1.00 23.70 6 PHE G N 1
ATOM 2400 C CA . PHE C 3 7 ? 157.877 192.993 150.777 1.00 22.61 6 PHE G CA 1
ATOM 2401 C C . PHE C 3 7 ? 157.936 192.114 152.019 1.00 25.70 6 PHE G C 1
ATOM 2402 O O . PHE C 3 7 ? 159.022 191.726 152.464 1.00 28.88 6 PHE G O 1
ATOM 2410 N N . ILE C 3 8 ? 156.776 191.790 152.595 1.00 27.80 7 ILE G N 1
ATOM 2411 C CA . ILE C 3 8 ? 156.746 190.935 153.777 1.00 23.74 7 ILE G CA 1
ATOM 2412 C C . ILE C 3 8 ? 157.130 189.507 153.413 1.00 27.56 7 ILE G C 1
ATOM 2413 O O . ILE C 3 8 ? 157.875 188.845 154.144 1.00 30.93 7 ILE G O 1
ATOM 2418 N N . LYS C 3 9 ? 156.631 189.012 152.278 1.00 27.70 8 LYS G N 1
ATOM 2419 C CA . LYS C 3 9 ? 156.962 187.657 151.849 1.00 24.55 8 LYS G CA 1
ATOM 2420 C C . LYS C 3 9 ? 158.455 187.508 151.590 1.00 27.11 8 LYS G C 1
ATOM 2421 O O . LYS C 3 9 ? 159.064 186.504 151.978 1.00 33.36 8 LYS G O 1
ATOM 2427 N N . GLY C 3 10 ? 159.062 188.496 150.932 1.00 26.76 9 GLY G N 1
ATOM 2428 C CA . GLY C 3 10 ? 160.492 188.437 150.684 1.00 26.20 9 GLY G CA 1
ATOM 2429 C C . GLY C 3 10 ? 161.320 188.571 151.946 1.00 28.47 9 GLY G C 1
ATOM 2430 O O . GLY C 3 10 ? 162.344 187.899 152.100 1.00 35.87 9 GLY G O 1
ATOM 2431 N N . SER C 3 11 ? 160.898 189.446 152.862 1.00 29.44 10 SER G N 1
ATOM 2432 C CA . SER C 3 11 ? 161.649 189.645 154.098 1.00 33.77 10 SER G CA 1
ATOM 2433 C C . SER C 3 11 ? 161.673 188.378 154.944 1.00 36.75 10 SER G C 1
ATOM 2434 O O . SER C 3 11 ? 162.711 188.027 155.517 1.00 40.74 10 SER G O 1
ATOM 2437 N N . MET C 3 12 ? 160.538 187.683 155.041 1.00 36.10 11 MET G N 1
ATOM 2438 C CA . MET C 3 12 ? 160.507 186.424 155.776 1.00 35.44 11 MET G CA 1
ATOM 2439 C C . MET C 3 12 ? 161.368 185.367 155.098 1.00 39.37 11 MET G C 1
ATOM 2440 O O . MET C 3 12 ? 162.048 184.586 155.775 1.00 44.89 11 MET G O 1
ATOM 2445 N N . ALA C 3 13 ? 161.348 185.320 153.763 1.00 38.06 12 ALA G N 1
ATOM 2446 C CA . ALA C 3 13 ? 162.196 184.375 153.044 1.00 33.27 12 ALA G CA 1
ATOM 2447 C C . ALA C 3 13 ? 163.672 184.669 153.280 1.00 40.21 12 ALA G C 1
ATOM 2448 O O . ALA C 3 13 ? 164.469 183.748 153.491 1.00 46.87 12 ALA G O 1
ATOM 2450 N N . MET C 3 14 ? 164.055 185.947 153.245 1.00 39.85 13 MET G N 1
ATOM 2451 C CA . MET C 3 14 ? 165.439 186.310 153.533 1.00 40.89 13 MET G CA 1
ATOM 2452 C C . MET C 3 14 ? 165.804 185.990 154.977 1.00 42.00 13 MET G C 1
ATOM 2453 O O . MET C 3 14 ? 166.906 185.504 155.253 1.00 48.84 13 MET G O 1
ATOM 2458 N N . ALA C 3 15 ? 164.892 186.262 155.913 1.00 42.54 14 ALA G N 1
ATOM 2459 C CA . ALA C 3 15 ? 165.145 185.928 157.311 1.00 42.03 14 ALA G CA 1
ATOM 2460 C C . ALA C 3 15 ? 165.247 184.422 157.509 1.00 46.06 14 ALA G C 1
ATOM 2461 O O . ALA C 3 15 ? 166.081 183.945 158.287 1.00 51.08 14 ALA G O 1
ATOM 2463 N N . ALA C 3 16 ? 164.398 183.657 156.818 1.00 44.67 15 ALA G N 1
ATOM 2464 C CA . ALA C 3 16 ? 164.446 182.203 156.933 1.00 44.22 15 ALA G CA 1
ATOM 2465 C C . ALA C 3 16 ? 165.752 181.643 156.382 1.00 51.61 15 ALA G C 1
ATOM 2466 O O . ALA C 3 16 ? 166.314 180.698 156.947 1.00 58.81 15 ALA G O 1
ATOM 2468 N N . VAL C 3 17 ? 166.242 182.205 155.274 1.00 51.87 16 VAL G N 1
ATOM 2469 C CA . VAL C 3 17 ? 167.501 181.740 154.698 1.00 50.73 16 VAL G CA 1
ATOM 2470 C C . VAL C 3 17 ? 168.655 182.000 155.658 1.00 55.39 16 VAL G C 1
ATOM 2471 O O . VAL C 3 17 ? 169.527 181.143 155.852 1.00 65.45 16 VAL G O 1
ATOM 2475 N N . CYS C 3 18 ? 168.678 183.183 156.276 1.00 56.06 17 CYS G N 1
ATOM 2476 C CA . CYS C 3 18 ? 169.736 183.496 157.229 1.00 62.10 17 CYS G CA 1
ATOM 2477 C C . CYS C 3 18 ? 169.695 182.573 158.439 1.00 62.86 17 CYS G C 1
ATOM 2478 O O . CYS C 3 18 ? 170.741 182.270 159.025 1.00 67.89 17 CYS G O 1
ATOM 2481 N N . GLY C 3 19 ? 168.503 182.115 158.830 1.00 61.29 18 GLY G N 1
ATOM 2482 C CA . GLY C 3 19 ? 168.399 181.179 159.934 1.00 64.52 18 GLY G CA 1
ATOM 2483 C C . GLY C 3 19 ? 168.818 179.766 159.597 1.00 66.88 18 GLY G C 1
ATOM 2484 O O . GLY C 3 19 ? 169.072 178.974 160.509 1.00 68.02 18 GLY G O 1
ATOM 2485 N N . THR C 3 20 ? 168.897 179.433 158.307 1.00 65.63 19 THR G N 1
ATOM 2486 C CA . THR C 3 20 ? 169.298 178.104 157.872 1.00 65.80 19 THR G CA 1
ATOM 2487 C C . THR C 3 20 ? 170.638 178.073 157.153 1.00 68.26 19 THR G C 1
ATOM 2488 O O . THR C 3 20 ? 171.232 176.996 157.043 1.00 72.84 19 THR G O 1
ATOM 2492 N N . SER C 3 21 ? 171.126 179.214 156.665 1.00 70.26 20 SER G N 1
ATOM 2493 C CA . SER C 3 21 ? 172.395 179.250 155.952 1.00 74.32 20 SER G CA 1
ATOM 2494 C C . SER C 3 21 ? 173.286 180.421 156.341 1.00 79.10 20 SER G C 1
ATOM 2495 O O . SER C 3 21 ? 174.350 180.585 155.736 1.00 86.59 20 SER G O 1
ATOM 2498 N N . GLY C 3 22 ? 172.896 181.236 157.317 1.00 77.78 21 GLY G N 1
ATOM 2499 C CA . GLY C 3 22 ? 173.714 182.340 157.770 1.00 82.01 21 GLY G CA 1
ATOM 2500 C C . GLY C 3 22 ? 173.526 183.600 156.946 1.00 88.08 21 GLY G C 1
ATOM 2501 O O . GLY C 3 22 ? 172.856 183.625 155.911 1.00 86.85 21 GLY G O 1
ATOM 2502 N N . ILE C 3 23 ? 174.145 184.679 157.431 1.00 93.12 22 ILE G N 1
ATOM 2503 C CA . ILE C 3 23 ? 174.065 185.962 156.741 1.00 100.23 22 ILE G CA 1
ATOM 2504 C C . ILE C 3 23 ? 174.980 186.014 155.523 1.00 106.31 22 ILE G C 1
ATOM 2505 O O . ILE C 3 23 ? 174.759 186.837 154.626 1.00 107.16 22 ILE G O 1
ATOM 2510 N N . ALA C 3 24 ? 175.998 185.152 155.460 1.00 103.82 23 ALA G N 1
ATOM 2511 C CA . ALA C 3 24 ? 176.884 185.138 154.301 1.00 104.51 23 ALA G CA 1
ATOM 2512 C C . ALA C 3 24 ? 176.170 184.635 153.053 1.00 107.19 23 ALA G C 1
ATOM 2513 O O . ALA C 3 24 ? 176.474 185.088 151.944 1.00 111.92 23 ALA G O 1
ATOM 2515 N N . SER C 3 25 ? 175.229 183.701 153.212 1.00 104.27 24 SER G N 1
ATOM 2516 C CA . SER C 3 25 ? 174.482 183.198 152.064 1.00 104.96 24 SER G CA 1
ATOM 2517 C C . SER C 3 25 ? 173.624 184.291 151.439 1.00 106.64 24 SER G C 1
ATOM 2518 O O . SER C 3 25 ? 173.497 184.365 150.211 1.00 108.14 24 SER G O 1
ATOM 2521 N N . LEU C 3 26 ? 173.017 185.143 152.270 1.00 103.85 25 LEU G N 1
ATOM 2522 C CA . LEU C 3 26 ? 172.192 186.228 151.747 1.00 106.09 25 LEU G CA 1
ATOM 2523 C C . LEU C 3 26 ? 173.019 187.202 150.919 1.00 111.17 25 LEU G C 1
ATOM 2524 O O . LEU C 3 26 ? 172.571 187.669 149.865 1.00 111.17 25 LEU G O 1
ATOM 2529 N N . PHE C 3 27 ? 174.228 187.522 151.378 1.00 113.75 26 PHE G N 1
ATOM 2530 C CA . PHE C 3 27 ? 175.093 188.454 150.667 1.00 115.35 26 PHE G CA 1
ATOM 2531 C C . PHE C 3 27 ? 175.801 187.819 149.477 1.00 116.80 26 PHE G C 1
ATOM 2532 O O . PHE C 3 27 ? 176.455 188.537 148.713 1.00 117.84 26 PHE G O 1
ATOM 2540 N N . SER C 3 28 ? 175.689 186.506 149.303 1.00 117.81 27 SER G N 1
ATOM 2541 C CA . SER C 3 28 ? 176.320 185.824 148.179 1.00 121.08 27 SER G CA 1
ATOM 2542 C C . SER C 3 28 ? 175.609 186.150 146.870 1.00 121.20 27 SER G C 1
ATOM 2543 O O . SER C 3 28 ? 174.848 185.337 146.346 1.00 121.27 27 SER G O 1
ATOM 2546 N N . ASP D 2 5 ? 209.323 192.310 144.779 1.00 83.97 5 ASP C N 1
ATOM 2547 C CA . ASP D 2 5 ? 210.206 191.152 144.833 1.00 81.71 5 ASP C CA 1
ATOM 2548 C C . ASP D 2 5 ? 209.417 189.872 145.085 1.00 73.16 5 ASP C C 1
ATOM 2549 O O . ASP D 2 5 ? 209.107 189.539 146.228 1.00 66.27 5 ASP C O 1
ATOM 2554 N N . THR D 2 6 ? 209.094 189.159 144.010 1.00 64.65 6 THR C N 1
ATOM 2555 C CA . THR D 2 6 ? 208.339 187.921 144.133 1.00 50.77 6 THR C CA 1
ATOM 2556 C C . THR D 2 6 ? 209.214 186.813 144.707 1.00 55.14 6 THR C C 1
ATOM 2557 O O . THR D 2 6 ? 210.399 186.698 144.379 1.00 60.11 6 THR C O 1
ATOM 2561 N N . GLN D 2 7 ? 208.625 186.002 145.580 1.00 50.47 7 GLN C N 1
ATOM 2562 C CA A GLN D 2 7 ? 209.316 184.895 146.220 0.48 43.22 7 GLN C CA 1
ATOM 2563 C CA B GLN D 2 7 ? 209.315 184.895 146.221 0.52 43.10 7 GLN C CA 1
ATOM 2564 C C . GLN D 2 7 ? 208.409 183.674 146.223 1.00 40.43 7 GLN C C 1
ATOM 2565 O O . GLN D 2 7 ? 207.181 183.809 146.183 1.00 45.08 7 GLN C O 1
ATOM 2576 N N . PRO D 2 8 ? 208.982 182.474 146.264 1.00 34.05 8 PRO C N 1
ATOM 2577 C CA . PRO D 2 8 ? 208.154 181.268 146.338 1.00 28.20 8 PRO C CA 1
ATOM 2578 C C . PRO D 2 8 ? 207.386 181.198 147.649 1.00 25.44 8 PRO C C 1
ATOM 2579 O O . PRO D 2 8 ? 207.720 181.853 148.639 1.00 31.37 8 PRO C O 1
ATOM 2583 N N . LEU D 2 9 ? 206.329 180.384 147.635 1.00 22.16 9 LEU C N 1
ATOM 2584 C CA . LEU D 2 9 ? 205.453 180.277 148.798 1.00 20.58 9 LEU C CA 1
ATOM 2585 C C . LEU D 2 9 ? 206.196 179.728 150.010 1.00 28.01 9 LEU C C 1
ATOM 2586 O O . LEU D 2 9 ? 205.939 180.146 151.145 1.00 31.09 9 LEU C O 1
ATOM 2591 N N . ILE D 2 10 ? 207.120 178.788 149.791 1.00 28.51 10 ILE C N 1
ATOM 2592 C CA . ILE D 2 10 ? 207.860 178.205 150.907 1.00 21.81 10 ILE C CA 1
ATOM 2593 C C . ILE D 2 10 ? 208.708 179.258 151.607 1.00 24.57 10 ILE C C 1
ATOM 2594 O O . ILE D 2 10 ? 208.885 179.207 152.829 1.00 28.35 10 ILE C O 1
ATOM 2599 N N . THR D 2 11 ? 209.235 180.231 150.857 1.00 19.90 11 THR C N 1
ATOM 2600 C CA . THR D 2 11 ? 210.045 181.280 151.469 1.00 16.43 11 THR C CA 1
ATOM 2601 C C . THR D 2 11 ? 209.237 182.081 152.482 1.00 17.55 11 THR C C 1
ATOM 2602 O O . THR D 2 11 ? 209.729 182.394 153.572 1.00 26.20 11 THR C O 1
ATOM 2606 N N . HIS D 2 12 ? 207.992 182.417 152.145 1.00 16.64 12 HIS C N 1
ATOM 2607 C CA . HIS D 2 12 ? 207.130 183.098 153.103 1.00 15.86 12 HIS C CA 1
ATOM 2608 C C . HIS D 2 12 ? 206.736 182.182 154.252 1.00 18.47 12 HIS C C 1
ATOM 2609 O O . HIS D 2 12 ? 206.613 182.639 155.393 1.00 26.96 12 HIS C O 1
ATOM 2616 N N . LEU D 2 13 ? 206.532 180.893 153.975 1.00 18.73 13 LEU C N 1
ATOM 2617 C CA . LEU D 2 13 ? 206.193 179.946 155.029 1.00 16.46 13 LEU C CA 1
ATOM 2618 C C . LEU D 2 13 ? 207.396 179.591 155.894 1.00 16.48 13 LEU C C 1
ATOM 2619 O O . LEU D 2 13 ? 207.230 179.302 157.083 1.00 21.43 13 LEU C O 1
ATOM 2624 N N . ILE D 2 14 ? 208.601 179.592 155.321 1.00 16.60 14 ILE C N 1
ATOM 2625 C CA . ILE D 2 14 ? 209.806 179.407 156.126 1.00 13.46 14 ILE C CA 1
ATOM 2626 C C . ILE D 2 14 ? 209.957 180.556 157.113 1.00 20.91 14 ILE C C 1
ATOM 2627 O O . ILE D 2 14 ? 210.230 180.350 158.302 1.00 25.77 14 ILE C O 1
ATOM 2632 N N . GLU D 2 15 ? 209.775 181.788 156.632 1.00 24.56 15 GLU C N 1
ATOM 2633 C CA . GLU D 2 15 ? 209.897 182.951 157.503 1.00 16.03 15 GLU C CA 1
ATOM 2634 C C . GLU D 2 15 ? 208.779 182.980 158.537 1.00 16.42 15 GLU C C 1
ATOM 2635 O O . GLU D 2 15 ? 209.013 183.278 159.713 1.00 25.79 15 GLU C O 1
ATOM 2641 N N . LEU D 2 16 ? 207.553 182.660 158.118 1.00 15.90 16 LEU C N 1
ATOM 2642 C CA . LEU D 2 16 ? 206.430 182.648 159.050 1.00 15.45 16 LEU C CA 1
ATOM 2643 C C . LEU D 2 16 ? 206.614 181.590 160.131 1.00 20.62 16 LEU C C 1
ATOM 2644 O O . LEU D 2 16 ? 206.293 181.830 161.301 1.00 29.84 16 LEU C O 1
ATOM 2649 N N . ARG D 2 17 ? 207.118 180.411 159.760 1.00 21.61 17 ARG C N 1
ATOM 2650 C CA . ARG D 2 17 ? 207.381 179.371 160.750 1.00 16.76 17 ARG C CA 1
ATOM 2651 C C . ARG D 2 17 ? 208.446 179.813 161.745 1.00 17.12 17 ARG C C 1
ATOM 2652 O O . ARG D 2 17 ? 208.335 179.544 162.946 1.00 22.87 17 ARG C O 1
ATOM 2660 N N . LYS D 2 18 ? 209.490 180.486 161.259 1.00 14.76 18 LYS C N 1
ATOM 2661 C CA . LYS D 2 18 ? 210.532 180.991 162.146 1.00 13.44 18 LYS C CA 1
ATOM 2662 C C . LYS D 2 18 ? 209.982 182.026 163.120 1.00 18.77 18 LYS C C 1
ATOM 2663 O O . LYS D 2 18 ? 210.310 182.003 164.312 1.00 26.27 18 LYS C O 1
ATOM 2669 N N . ARG D 2 19 ? 209.141 182.941 162.633 1.00 19.23 19 ARG C N 1
ATOM 2670 C CA . ARG D 2 19 ? 208.581 183.966 163.507 1.00 16.38 19 ARG C CA 1
ATOM 2671 C C . ARG D 2 19 ? 207.559 183.376 164.469 1.00 18.81 19 ARG C C 1
ATOM 2672 O O . ARG D 2 19 ? 207.447 183.824 165.615 1.00 25.14 19 ARG C O 1
ATOM 2680 N N . LEU D 2 20 ? 206.799 182.377 164.018 1.00 18.76 20 LEU C N 1
ATOM 2681 C CA . LEU D 2 20 ? 205.841 181.720 164.900 1.00 21.43 20 LEU C CA 1
ATOM 2682 C C . LEU D 2 20 ? 206.548 181.005 166.043 1.00 23.99 20 LEU C C 1
ATOM 2683 O O . LEU D 2 20 ? 206.067 181.017 167.182 1.00 28.63 20 LEU C O 1
ATOM 2688 N N . LEU D 2 21 ? 207.691 180.376 165.759 1.00 20.89 21 LEU C N 1
ATOM 2689 C CA . LEU D 2 21 ? 208.445 179.696 166.806 1.00 19.88 21 LEU C CA 1
ATOM 2690 C C . LEU D 2 21 ? 208.929 180.677 167.865 1.00 19.81 21 LEU C C 1
ATOM 2691 O O . LEU D 2 21 ? 208.862 180.388 169.065 1.00 26.18 21 LEU C O 1
ATOM 2696 N N . ASN D 2 22 ? 209.422 181.843 167.441 1.00 17.16 22 ASN C N 1
ATOM 2697 C CA . ASN D 2 22 ? 209.868 182.848 168.399 1.00 15.28 22 ASN C CA 1
ATOM 2698 C C . ASN D 2 22 ? 208.722 183.341 169.271 1.00 17.24 22 ASN C C 1
ATOM 2699 O O . ASN D 2 22 ? 208.939 183.712 170.429 1.00 21.12 22 ASN C O 1
ATOM 2704 N N . CYS D 2 23 ? 207.499 183.356 168.737 1.00 18.80 23 CYS C N 1
ATOM 2705 C CA . CYS D 2 23 ? 206.344 183.715 169.552 1.00 17.28 23 CYS C CA 1
ATOM 2706 C C . CYS D 2 23 ? 205.993 182.604 170.535 1.00 19.79 23 CYS C C 1
ATOM 2707 O O . CYS D 2 23 ? 205.696 182.875 171.703 1.00 24.72 23 CYS C O 1
ATOM 2710 N N . ILE D 2 24 ? 206.019 181.349 170.080 1.00 22.09 24 ILE C N 1
ATOM 2711 C CA . ILE D 2 24 ? 205.697 180.229 170.959 1.00 19.48 24 ILE C CA 1
ATOM 2712 C C . ILE D 2 24 ? 206.757 180.071 172.042 1.00 19.26 24 ILE C C 1
ATOM 2713 O O . ILE D 2 24 ? 206.437 179.814 173.208 1.00 22.41 24 ILE C O 1
ATOM 2718 N N . ILE D 2 25 ? 208.031 180.219 171.677 1.00 15.06 25 ILE C N 1
ATOM 2719 C CA . ILE D 2 25 ? 209.107 180.092 172.657 1.00 14.31 25 ILE C CA 1
ATOM 2720 C C . ILE D 2 25 ? 208.963 181.147 173.746 1.00 19.51 25 ILE C C 1
ATOM 2721 O O . ILE D 2 25 ? 209.129 180.857 174.937 1.00 27.36 25 ILE C O 1
ATOM 2726 N N . ALA D 2 26 ? 208.646 182.384 173.359 1.00 19.14 26 ALA C N 1
ATOM 2727 C CA . ALA D 2 26 ? 208.473 183.446 174.343 1.00 13.99 26 ALA C CA 1
ATOM 2728 C C . ALA D 2 26 ? 207.313 183.150 175.285 1.00 21.63 26 ALA C C 1
ATOM 2729 O O . ALA D 2 26 ? 207.423 183.355 176.499 1.00 29.77 26 ALA C O 1
ATOM 2731 N N . VAL D 2 27 ? 206.191 182.670 174.745 1.00 20.23 27 VAL C N 1
ATOM 2732 C CA . VAL D 2 27 ? 205.029 182.383 175.580 1.00 18.70 27 VAL C CA 1
ATOM 2733 C C . VAL D 2 27 ? 205.315 181.220 176.524 1.00 22.06 27 VAL C C 1
ATOM 2734 O O . VAL D 2 27 ? 204.980 181.273 177.713 1.00 28.19 27 VAL C O 1
ATOM 2738 N N . ILE D 2 28 ? 205.939 180.156 176.015 1.00 23.71 28 ILE C N 1
ATOM 2739 C CA . ILE D 2 28 ? 206.182 178.970 176.834 1.00 20.04 28 ILE C CA 1
ATOM 2740 C C . ILE D 2 28 ? 207.168 179.276 177.955 1.00 18.88 28 ILE C C 1
ATOM 2741 O O . ILE D 2 28 ? 206.952 178.887 179.109 1.00 26.32 28 ILE C O 1
ATOM 2746 N N . VAL D 2 29 ? 208.255 179.985 177.644 1.00 13.90 29 VAL C N 1
ATOM 2747 C CA . VAL D 2 29 ? 209.261 180.289 178.660 1.00 12.66 29 VAL C CA 1
ATOM 2748 C C . VAL D 2 29 ? 208.662 181.149 179.766 1.00 19.92 29 VAL C C 1
ATOM 2749 O O . VAL D 2 29 ? 208.900 180.908 180.957 1.00 27.75 29 VAL C O 1
ATOM 2753 N N . ILE D 2 30 ? 207.875 182.159 179.396 1.00 21.64 30 ILE C N 1
ATOM 2754 C CA . ILE D 2 30 ? 207.202 182.985 180.394 1.00 21.27 30 ILE C CA 1
ATOM 2755 C C . ILE D 2 30 ? 206.197 182.153 181.182 1.00 21.19 30 ILE C C 1
ATOM 2756 O O . ILE D 2 30 ? 206.067 182.300 182.403 1.00 26.53 30 ILE C O 1
ATOM 2761 N N . PHE D 2 31 ? 205.473 181.265 180.497 1.00 18.59 31 PHE C N 1
ATOM 2762 C CA . PHE D 2 31 ? 204.504 180.410 181.174 1.00 18.35 31 PHE C CA 1
ATOM 2763 C C . PHE D 2 31 ? 205.181 179.488 182.180 1.00 25.48 31 PHE C C 1
ATOM 2764 O O . PHE D 2 31 ? 204.677 179.297 183.292 1.00 33.96 31 PHE C O 1
ATOM 2772 N N . LEU D 2 32 ? 206.323 178.906 181.808 1.00 23.26 32 LEU C N 1
ATOM 2773 C CA . LEU D 2 32 ? 207.033 178.018 182.723 1.00 22.21 32 LEU C CA 1
ATOM 2774 C C . LEU D 2 32 ? 207.526 178.770 183.953 1.00 26.41 32 LEU C C 1
ATOM 2775 O O . LEU D 2 32 ? 207.474 178.247 185.072 1.00 37.52 32 LEU C O 1
ATOM 2780 N N . CYS D 2 33 ? 208.009 179.998 183.767 1.00 21.27 33 CYS C N 1
ATOM 2781 C CA . CYS D 2 33 ? 208.447 180.814 184.891 1.00 23.79 33 CYS C CA 1
ATOM 2782 C C . CYS D 2 33 ? 207.291 181.307 185.750 1.00 32.08 33 CYS C C 1
ATOM 2783 O O . CYS D 2 33 ? 207.528 181.769 186.870 1.00 40.01 33 CYS C O 1
ATOM 2786 N N . LEU D 2 34 ? 206.054 181.219 185.259 1.00 33.05 34 LEU C N 1
ATOM 2787 C CA . LEU D 2 34 ? 204.893 181.734 185.966 1.00 29.32 34 LEU C CA 1
ATOM 2788 C C . LEU D 2 34 ? 203.900 180.662 186.390 1.00 31.32 34 LEU C C 1
ATOM 2789 O O . LEU D 2 34 ? 203.008 180.959 187.193 1.00 37.09 34 LEU C O 1
ATOM 2794 N N . VAL D 2 35 ? 204.022 179.434 185.881 1.00 29.01 35 VAL C N 1
ATOM 2795 C CA . VAL D 2 35 ? 203.026 178.407 186.168 1.00 26.34 35 VAL C CA 1
ATOM 2796 C C . VAL D 2 35 ? 203.074 177.985 187.632 1.00 32.58 35 VAL C C 1
ATOM 2797 O O . VAL D 2 35 ? 202.063 177.541 188.189 1.00 40.94 35 VAL C O 1
ATOM 2801 N N . TYR D 2 36 ? 204.233 178.114 188.282 1.00 30.69 36 TYR C N 1
ATOM 2802 C CA . TYR D 2 36 ? 204.330 177.742 189.688 1.00 29.13 36 TYR C CA 1
ATOM 2803 C C . TYR D 2 36 ? 203.538 178.690 190.579 1.00 36.17 36 TYR C C 1
ATOM 2804 O O . TYR D 2 36 ? 203.050 178.280 191.638 1.00 42.62 36 TYR C O 1
ATOM 2813 N N . PHE D 2 37 ? 203.398 179.951 190.171 1.00 33.70 37 PHE C N 1
ATOM 2814 C CA . PHE D 2 37 ? 202.652 180.947 190.929 1.00 25.76 37 PHE C CA 1
ATOM 2815 C C . PHE D 2 37 ? 201.240 181.145 190.389 1.00 24.27 37 PHE C C 1
ATOM 2816 O O . PHE D 2 37 ? 200.694 182.248 190.480 1.00 29.64 37 PHE C O 1
ATOM 2824 N N . ALA D 2 38 ? 200.637 180.095 189.828 1.00 22.99 38 ALA C N 1
ATOM 2825 C CA . ALA D 2 38 ? 199.311 180.232 189.234 1.00 21.04 38 ALA C CA 1
ATOM 2826 C C . ALA D 2 38 ? 198.271 180.624 190.277 1.00 25.98 38 ALA C C 1
ATOM 2827 O O . ALA D 2 38 ? 197.414 181.476 190.019 1.00 30.80 38 ALA C O 1
ATOM 2829 N N . ASN D 2 39 ? 198.327 180.009 191.460 1.00 28.56 39 ASN C N 1
ATOM 2830 C CA . ASN D 2 39 ? 197.393 180.367 192.523 1.00 22.06 39 ASN C CA 1
ATOM 2831 C C . ASN D 2 39 ? 197.669 181.768 193.053 1.00 26.26 39 ASN C C 1
ATOM 2832 O O . ASN D 2 39 ? 196.733 182.521 193.347 1.00 31.89 39 ASN C O 1
ATOM 2837 N N . ASP D 2 40 ? 198.945 182.134 193.188 1.00 25.26 40 ASP C N 1
ATOM 2838 C CA . ASP D 2 40 ? 199.284 183.475 193.653 1.00 19.86 40 ASP C CA 1
ATOM 2839 C C . ASP D 2 40 ? 198.880 184.530 192.633 1.00 20.38 40 ASP C C 1
ATOM 2840 O O . ASP D 2 40 ? 198.467 185.634 193.004 1.00 27.31 40 ASP C O 1
ATOM 2845 N N . ILE D 2 41 ? 198.995 184.213 191.342 1.00 23.79 41 ILE C N 1
ATOM 2846 C CA . ILE D 2 41 ? 198.543 185.140 190.311 1.00 23.79 41 ILE C CA 1
ATOM 2847 C C . ILE D 2 41 ? 197.026 185.283 190.353 1.00 23.40 41 ILE C C 1
ATOM 2848 O O . ILE D 2 41 ? 196.490 186.383 190.170 1.00 30.23 41 ILE C O 1
ATOM 2853 N N . TYR D 2 42 ? 196.307 184.185 190.607 1.00 24.47 42 TYR C N 1
ATOM 2854 C CA . TYR D 2 42 ? 194.853 184.279 190.706 1.00 24.81 42 TYR C CA 1
ATOM 2855 C C . TYR D 2 42 ? 194.419 185.076 191.928 1.00 22.94 42 TYR C C 1
ATOM 2856 O O . TYR D 2 42 ? 193.370 185.728 191.897 1.00 26.66 42 TYR C O 1
ATOM 2865 N N . HIS D 2 43 ? 195.198 185.033 193.008 1.00 19.78 43 HIS C N 1
ATOM 2866 C CA A HIS D 2 43 ? 194.876 185.844 194.177 0.60 21.41 43 HIS C CA 1
ATOM 2867 C CA B HIS D 2 43 ? 194.880 185.843 194.178 0.40 21.43 43 HIS C CA 1
ATOM 2868 C C . HIS D 2 43 ? 194.935 187.329 193.845 1.00 25.28 43 HIS C C 1
ATOM 2869 O O . HIS D 2 43 ? 194.091 188.109 194.302 1.00 32.57 43 HIS C O 1
ATOM 2882 N N . LEU D 2 44 ? 195.928 187.738 193.052 1.00 23.72 44 LEU C N 1
ATOM 2883 C CA . LEU D 2 44 ? 196.040 189.138 192.656 1.00 20.74 44 LEU C CA 1
ATOM 2884 C C . LEU D 2 44 ? 194.858 189.569 191.798 1.00 21.24 44 LEU C C 1
ATOM 2885 O O . LEU D 2 44 ? 194.312 190.662 191.986 1.00 27.63 44 LEU C O 1
ATOM 2890 N N . VAL D 2 45 ? 194.451 188.726 190.848 1.00 21.09 45 VAL C N 1
ATOM 2891 C CA . VAL D 2 45 ? 193.368 189.090 189.940 1.00 20.60 45 VAL C CA 1
ATOM 2892 C C . VAL D 2 45 ? 192.040 189.152 190.684 1.00 29.27 45 VAL C C 1
ATOM 2893 O O . VAL D 2 45 ? 191.212 190.036 190.433 1.00 36.30 45 VAL C O 1
ATOM 2897 N N . SER D 2 46 ? 191.813 188.222 191.609 1.00 31.09 46 SER C N 1
ATOM 2898 C CA . SER D 2 46 ? 190.575 188.168 192.374 1.00 23.90 46 SER C CA 1
ATOM 2899 C C . SER D 2 46 ? 190.597 189.055 193.612 1.00 26.23 46 SER C C 1
ATOM 2900 O O . SER D 2 46 ? 189.597 189.106 194.334 1.00 35.50 46 SER C O 1
ATOM 2903 N N . ALA D 2 47 ? 191.707 189.741 193.877 1.00 24.56 47 ALA C N 1
ATOM 2904 C CA . ALA D 2 47 ? 191.765 190.638 195.028 1.00 21.80 47 ALA C CA 1
ATOM 2905 C C . ALA D 2 47 ? 190.717 191.747 194.990 1.00 27.52 47 ALA C C 1
ATOM 2906 O O . ALA D 2 47 ? 190.108 192.008 196.042 1.00 34.87 47 ALA C O 1
ATOM 2908 N N . PRO D 2 48 ? 190.465 192.438 193.868 1.00 25.16 48 PRO C N 1
ATOM 2909 C CA . PRO D 2 48 ? 189.385 193.440 193.877 1.00 26.20 48 PRO C CA 1
ATOM 2910 C C . PRO D 2 48 ? 188.020 192.866 194.216 1.00 30.35 48 PRO C C 1
ATOM 2911 O O . PRO D 2 48 ? 187.216 193.542 194.868 1.00 36.37 48 PRO C O 1
ATOM 2915 N N . LEU D 2 49 ? 187.730 191.635 193.790 1.00 27.46 49 LEU C N 1
ATOM 2916 C CA . LEU D 2 49 ? 186.423 191.049 194.068 1.00 24.13 49 LEU C CA 1
ATOM 2917 C C . LEU D 2 49 ? 186.299 190.624 195.525 1.00 26.88 49 LEU C C 1
ATOM 2918 O O . LEU D 2 49 ? 185.251 190.828 196.148 1.00 33.22 49 LEU C O 1
ATOM 2923 N N . ILE D 2 50 ? 187.354 190.027 196.082 1.00 26.43 50 ILE C N 1
ATOM 2924 C CA . ILE D 2 50 ? 187.299 189.537 197.457 1.00 25.19 50 ILE C CA 1
ATOM 2925 C C . ILE D 2 50 ? 187.078 190.691 198.424 1.00 26.24 50 ILE C C 1
ATOM 2926 O O . ILE D 2 50 ? 186.297 190.584 199.378 1.00 33.05 50 ILE C O 1
ATOM 2931 N N . LYS D 2 51 ? 187.753 191.817 198.187 1.00 25.04 51 LYS C N 1
ATOM 2932 C CA . LYS D 2 51 ? 187.613 192.974 199.061 1.00 26.48 51 LYS C CA 1
ATOM 2933 C C . LYS D 2 51 ? 186.199 193.537 199.055 1.00 31.77 51 LYS C C 1
ATOM 2934 O O . LYS D 2 51 ? 185.792 194.169 200.036 1.00 40.66 51 LYS C O 1
ATOM 2940 N N . GLN D 2 52 ? 185.441 193.322 197.982 1.00 31.40 52 GLN C N 1
ATOM 2941 C CA . GLN D 2 52 ? 184.099 193.871 197.856 1.00 29.99 52 GLN C CA 1
ATOM 2942 C C . GLN D 2 52 ? 183.000 192.837 198.061 1.00 30.40 52 GLN C C 1
ATOM 2943 O O . GLN D 2 52 ? 181.819 193.190 197.988 1.00 37.76 52 GLN C O 1
ATOM 2949 N N . LEU D 2 53 ? 183.348 191.578 198.308 1.00 26.30 53 LEU C N 1
ATOM 2950 C CA . LEU D 2 53 ? 182.334 190.562 198.533 1.00 24.67 53 LEU C CA 1
ATOM 2951 C C . LEU D 2 53 ? 181.626 190.804 199.865 1.00 28.98 53 LEU C C 1
ATOM 2952 O O . LEU D 2 53 ? 182.235 191.282 200.824 1.00 37.46 53 LEU C O 1
ATOM 2957 N N . PRO D 2 54 ? 180.338 190.482 199.947 1.00 27.69 54 PRO C N 1
ATOM 2958 C CA . PRO D 2 54 ? 179.610 190.666 201.204 1.00 21.75 54 PRO C CA 1
ATOM 2959 C C . PRO D 2 54 ? 180.090 189.695 202.270 1.00 26.45 54 PRO C C 1
ATOM 2960 O O . PRO D 2 54 ? 180.761 188.699 201.993 1.00 35.45 54 PRO C O 1
ATOM 2964 N N . GLN D 2 55 ? 179.740 190.013 203.514 1.00 23.59 55 GLN C N 1
ATOM 2965 C CA . GLN D 2 55 ? 180.077 189.142 204.631 1.00 27.90 55 GLN C CA 1
ATOM 2966 C C . GLN D 2 55 ? 179.436 187.774 204.442 1.00 33.73 55 GLN C C 1
ATOM 2967 O O . GLN D 2 55 ? 178.250 187.668 204.121 1.00 40.68 55 GLN C O 1
ATOM 2973 N N . GLY D 2 56 ? 180.228 186.723 204.639 1.00 33.76 56 GLY C N 1
ATOM 2974 C CA . GLY D 2 56 ? 179.762 185.371 204.434 1.00 28.10 56 GLY C CA 1
ATOM 2975 C C . GLY D 2 56 ? 179.805 184.885 203.003 1.00 31.74 56 GLY C C 1
ATOM 2976 O O . GLY D 2 56 ? 179.397 183.747 202.743 1.00 40.56 56 GLY C O 1
ATOM 2977 N N . SER D 2 57 ? 180.280 185.702 202.069 1.00 33.47 57 SER C N 1
ATOM 2978 C CA . SER D 2 57 ? 180.368 185.327 200.667 1.00 26.33 57 SER C CA 1
ATOM 2979 C C . SER D 2 57 ? 181.806 184.984 200.307 1.00 28.39 57 SER C C 1
ATOM 2980 O O . SER D 2 57 ? 182.745 185.652 200.748 1.00 37.03 57 SER C O 1
ATOM 2983 N N . THR D 2 58 ? 181.971 183.934 199.508 1.00 30.66 58 THR C N 1
ATOM 2984 C CA . THR D 2 58 ? 183.287 183.516 199.056 1.00 31.17 58 THR C CA 1
ATOM 2985 C C . THR D 2 58 ? 183.173 182.975 197.639 1.00 27.61 58 THR C C 1
ATOM 2986 O O . THR D 2 58 ? 182.090 182.607 197.178 1.00 31.63 58 THR C O 1
ATOM 2990 N N . MET D 2 59 ? 184.306 182.955 196.944 1.00 27.53 59 MET C N 1
ATOM 2991 C CA . MET D 2 59 ? 184.351 182.397 195.601 1.00 23.90 59 MET C CA 1
ATOM 2992 C C . MET D 2 59 ? 184.238 180.879 195.649 1.00 23.87 59 MET C C 1
ATOM 2993 O O . MET D 2 59 ? 184.705 180.226 196.585 1.00 34.14 59 MET C O 1
ATOM 2998 N N . ILE D 2 60 ? 183.603 180.318 194.623 1.00 25.27 60 ILE C N 1
ATOM 2999 C CA . ILE D 2 60 ? 183.369 178.886 194.532 1.00 22.20 60 ILE C CA 1
ATOM 3000 C C . ILE D 2 60 ? 183.926 178.377 193.208 1.00 27.05 60 ILE C C 1
ATOM 3001 O O . ILE D 2 60 ? 184.227 179.145 192.296 1.00 31.33 60 ILE C O 1
ATOM 3006 N N . ALA D 2 61 ? 184.072 177.057 193.124 1.00 31.20 61 ALA C N 1
ATOM 3007 C CA . ALA D 2 61 ? 184.510 176.381 191.907 1.00 34.62 61 ALA C CA 1
ATOM 3008 C C . ALA D 2 61 ? 183.475 175.321 191.561 1.00 41.04 61 ALA C C 1
ATOM 3009 O O . ALA D 2 61 ? 183.387 174.291 192.236 1.00 48.34 61 ALA C O 1
ATOM 3011 N N . THR D 2 62 ? 182.692 175.573 190.513 1.00 46.23 62 THR C N 1
ATOM 3012 C CA . THR D 2 62 ? 181.606 174.684 190.125 1.00 49.67 62 THR C CA 1
ATOM 3013 C C . THR D 2 62 ? 182.045 173.558 189.198 1.00 53.87 62 THR C C 1
ATOM 3014 O O . THR D 2 62 ? 181.252 172.647 188.942 1.00 56.05 62 THR C O 1
ATOM 3018 N N . ASP D 2 63 ? 183.273 173.593 188.695 1.00 53.45 63 ASP C N 1
ATOM 3019 C CA . ASP D 2 63 ? 183.784 172.566 187.803 1.00 47.17 63 ASP C CA 1
ATOM 3020 C C . ASP D 2 63 ? 184.866 171.759 188.507 1.00 47.09 63 ASP C C 1
ATOM 3021 O O . ASP D 2 63 ? 185.607 172.281 189.345 1.00 49.02 63 ASP C O 1
ATOM 3026 N N . VAL D 2 64 ? 184.940 170.471 188.165 1.00 52.65 64 VAL C N 1
ATOM 3027 C CA . VAL D 2 64 ? 185.898 169.580 188.814 1.00 52.93 64 VAL C CA 1
ATOM 3028 C C . VAL D 2 64 ? 187.326 170.005 188.498 1.00 50.37 64 VAL C C 1
ATOM 3029 O O . VAL D 2 64 ? 188.193 170.029 189.380 1.00 50.99 64 VAL C O 1
ATOM 3033 N N . ALA D 2 65 ? 187.593 170.344 187.240 1.00 46.01 65 ALA C N 1
ATOM 3034 C CA . ALA D 2 65 ? 188.925 170.745 186.811 1.00 41.08 65 ALA C CA 1
ATOM 3035 C C . ALA D 2 65 ? 189.178 172.239 186.962 1.00 42.46 65 ALA C C 1
ATOM 3036 O O . ALA D 2 65 ? 190.304 172.687 186.721 1.00 46.64 65 ALA C O 1
ATOM 3038 N N . SER D 2 66 ? 188.162 173.012 187.342 1.00 41.10 66 SER C N 1
ATOM 3039 C CA . SER D 2 66 ? 188.344 174.450 187.519 1.00 37.82 66 SER C CA 1
ATOM 3040 C C . SER D 2 66 ? 189.397 174.823 188.560 1.00 37.07 66 SER C C 1
ATOM 3041 O O . SER D 2 66 ? 190.179 175.751 188.289 1.00 35.85 66 SER C O 1
ATOM 3044 N N . PRO D 2 67 ? 189.479 174.188 189.737 1.00 35.87 67 PRO C N 1
ATOM 3045 C CA . PRO D 2 67 ? 190.482 174.624 190.725 1.00 30.72 67 PRO C CA 1
ATOM 3046 C C . PRO D 2 67 ? 191.914 174.568 190.223 1.00 30.15 67 PRO C C 1
ATOM 3047 O O . PRO D 2 67 ? 192.761 175.307 190.738 1.00 34.62 67 PRO C O 1
ATOM 3051 N N . PHE D 2 68 ? 192.216 173.720 189.243 1.00 30.24 68 PHE C N 1
ATOM 3052 C CA . PHE D 2 68 ? 193.556 173.637 188.678 1.00 29.94 68 PHE C CA 1
ATOM 3053 C C . PHE D 2 68 ? 193.684 174.377 187.352 1.00 31.43 68 PHE C C 1
ATOM 3054 O O . PHE D 2 68 ? 194.620 175.158 187.168 1.00 37.98 68 PHE C O 1
ATOM 3062 N N . PHE D 2 69 ? 192.751 174.159 186.427 1.00 29.79 69 PHE C N 1
ATOM 3063 C CA . PHE D 2 69 ? 192.902 174.666 185.070 1.00 29.67 69 PHE C CA 1
ATOM 3064 C C . PHE D 2 69 ? 192.440 176.106 184.893 1.00 31.82 69 PHE C C 1
ATOM 3065 O O . PHE D 2 69 ? 192.717 176.695 183.843 1.00 35.74 69 PHE C O 1
ATOM 3073 N N . THR D 2 70 ? 191.755 176.692 185.869 1.00 32.59 70 THR C N 1
ATOM 3074 C CA . THR D 2 70 ? 191.403 178.101 185.743 1.00 28.64 70 THR C CA 1
ATOM 3075 C C . THR D 2 70 ? 192.609 178.977 186.081 1.00 29.05 70 THR C C 1
ATOM 3076 O O . THR D 2 70 ? 192.905 179.913 185.327 1.00 33.08 70 THR C O 1
ATOM 3080 N N . PRO D 2 71 ? 193.334 178.732 187.182 1.00 29.08 71 PRO C N 1
ATOM 3081 C CA . PRO D 2 71 ? 194.611 179.441 187.358 1.00 28.38 71 PRO C CA 1
ATOM 3082 C C . PRO D 2 71 ? 195.615 179.149 186.258 1.00 30.41 71 PRO C C 1
ATOM 3083 O O . PRO D 2 71 ? 196.397 180.037 185.898 1.00 31.49 71 PRO C O 1
ATOM 3087 N N . ILE D 2 72 ? 195.620 177.930 185.712 1.00 30.46 72 ILE C N 1
ATOM 3088 C CA . ILE D 2 72 ? 196.522 177.612 184.609 1.00 29.16 72 ILE C CA 1
ATOM 3089 C C . ILE D 2 72 ? 196.132 178.393 183.361 1.00 29.53 72 ILE C C 1
ATOM 3090 O O . ILE D 2 72 ? 196.993 178.893 182.629 1.00 33.52 72 ILE C O 1
ATOM 3095 N N . LYS D 2 73 ? 194.829 178.514 183.100 1.00 27.87 73 LYS C N 1
ATOM 3096 C CA . LYS D 2 73 ? 194.373 179.336 181.986 1.00 27.24 73 LYS C CA 1
ATOM 3097 C C . LYS D 2 73 ? 194.744 180.797 182.183 1.00 30.18 73 LYS C C 1
ATOM 3098 O O . LYS D 2 73 ? 195.064 181.493 181.214 1.00 38.17 73 LYS C O 1
ATOM 3104 N N . LEU D 2 74 ? 194.702 181.280 183.424 1.00 28.25 74 LEU C N 1
ATOM 3105 C CA . LEU D 2 74 ? 195.006 182.682 183.684 1.00 30.82 74 LEU C CA 1
ATOM 3106 C C . LEU D 2 74 ? 196.481 182.983 183.447 1.00 31.79 74 LEU C C 1
ATOM 3107 O O . LEU D 2 74 ? 196.820 183.963 182.775 1.00 37.26 74 LEU C O 1
ATOM 3112 N N . THR D 2 75 ? 197.377 182.147 183.978 1.00 28.44 75 THR C N 1
ATOM 3113 C CA . THR D 2 75 ? 198.803 182.395 183.794 1.00 28.86 75 THR C CA 1
ATOM 3114 C C . THR D 2 75 ? 199.238 182.209 182.346 1.00 29.77 75 THR C C 1
ATOM 3115 O O . THR D 2 75 ? 200.263 182.769 181.945 1.00 32.36 75 THR C O 1
ATOM 3119 N N . PHE D 2 76 ? 198.486 181.441 181.556 1.00 29.44 76 PHE C N 1
ATOM 3120 C CA . PHE D 2 76 ? 198.774 181.347 180.130 1.00 28.94 76 PHE C CA 1
ATOM 3121 C C . PHE D 2 76 ? 198.494 182.665 179.421 1.00 33.80 76 PHE C C 1
ATOM 3122 O O . PHE D 2 76 ? 199.318 183.138 178.630 1.00 39.16 76 PHE C O 1
ATOM 3130 N N . MET D 2 77 ? 197.337 183.271 179.687 1.00 34.53 77 MET C N 1
ATOM 3131 C CA . MET D 2 77 ? 197.006 184.536 179.040 1.00 33.65 77 MET C CA 1
ATOM 3132 C C . MET D 2 77 ? 197.831 185.686 179.604 1.00 29.90 77 MET C C 1
ATOM 3133 O O . MET D 2 77 ? 198.099 186.663 178.897 1.00 35.47 77 MET C O 1
ATOM 3138 N N . VAL D 2 78 ? 198.252 185.590 180.865 1.00 26.22 78 VAL C N 1
ATOM 3139 C CA . VAL D 2 78 ? 199.227 186.548 181.379 1.00 26.82 78 VAL C CA 1
ATOM 3140 C C . VAL D 2 78 ? 200.530 186.438 180.599 1.00 32.35 78 VAL C C 1
ATOM 3141 O O . VAL D 2 78 ? 201.186 187.446 180.308 1.00 34.05 78 VAL C O 1
ATOM 3145 N N . SER D 2 79 ? 200.921 185.213 180.241 1.00 30.85 79 SER C N 1
ATOM 3146 C CA . SER D 2 79 ? 202.105 185.025 179.410 1.00 26.47 79 SER C CA 1
ATOM 3147 C C . SER D 2 79 ? 201.919 185.655 178.035 1.00 31.25 79 SER C C 1
ATOM 3148 O O . SER D 2 79 ? 202.851 186.255 177.489 1.00 35.41 79 SER C O 1
ATOM 3151 N N . LEU D 2 80 ? 200.722 185.523 177.458 1.00 30.64 80 LEU C N 1
ATOM 3152 C CA . LEU D 2 80 ? 200.449 186.140 176.163 1.00 27.77 80 LEU C CA 1
ATOM 3153 C C . LEU D 2 80 ? 200.553 187.658 176.238 1.00 35.23 80 LEU C C 1
ATOM 3154 O O . LEU D 2 80 ? 201.117 188.294 175.340 1.00 41.55 80 LEU C O 1
ATOM 3159 N N . ILE D 2 81 ? 200.011 188.256 177.301 1.00 33.07 81 ILE C N 1
ATOM 3160 C CA . ILE D 2 81 ? 200.088 189.705 177.459 1.00 30.87 81 ILE C CA 1
ATOM 3161 C C . ILE D 2 81 ? 201.529 190.150 177.678 1.00 30.87 81 ILE C C 1
ATOM 3162 O O . ILE D 2 81 ? 201.983 191.139 177.090 1.00 37.62 81 ILE C O 1
ATOM 3167 N N . LEU D 2 82 ? 202.276 189.426 178.515 1.00 27.28 82 LEU C N 1
ATOM 3168 C CA . LEU D 2 82 ? 203.664 189.799 178.770 1.00 28.30 82 LEU C CA 1
ATOM 3169 C C . LEU D 2 82 ? 204.544 189.589 177.545 1.00 36.07 82 LEU C C 1
ATOM 3170 O O . LEU D 2 82 ? 205.573 190.259 177.402 1.00 39.31 82 LEU C O 1
ATOM 3175 N N . SER D 2 83 ? 204.167 188.672 176.658 1.00 36.53 83 SER C N 1
ATOM 3176 C CA . SER D 2 83 ? 204.924 188.406 175.443 1.00 30.70 83 SER C CA 1
ATOM 3177 C C . SER D 2 83 ? 204.433 189.214 174.250 1.00 36.14 83 SER C C 1
ATOM 3178 O O . SER D 2 83 ? 204.925 189.005 173.136 1.00 38.66 83 SER C O 1
ATOM 3181 N N . ALA D 2 84 ? 203.475 190.118 174.455 1.00 36.00 84 ALA C N 1
ATOM 3182 C CA . ALA D 2 84 ? 202.992 190.952 173.358 1.00 27.91 84 ALA C CA 1
ATOM 3183 C C . ALA D 2 84 ? 204.092 191.760 172.675 1.00 30.81 84 ALA C C 1
ATOM 3184 O O . ALA D 2 84 ? 204.069 191.841 171.434 1.00 36.78 84 ALA C O 1
ATOM 3186 N N . PRO D 2 85 ? 205.045 192.387 173.380 1.00 29.19 85 PRO C N 1
ATOM 3187 C CA . PRO D 2 85 ? 206.132 193.069 172.655 1.00 30.48 85 PRO C CA 1
ATOM 3188 C C . PRO D 2 85 ? 206.919 192.150 171.739 1.00 33.11 85 PRO C C 1
ATOM 3189 O O . PRO D 2 85 ? 207.312 192.566 170.642 1.00 35.41 85 PRO C O 1
ATOM 3193 N N . VAL D 2 86 ? 207.167 190.908 172.159 1.00 33.19 86 VAL C N 1
ATOM 3194 C CA . VAL D 2 86 ? 207.874 189.967 171.296 1.00 22.96 86 VAL C CA 1
ATOM 3195 C C . VAL D 2 86 ? 206.992 189.547 170.128 1.00 25.74 86 VAL C C 1
ATOM 3196 O O . VAL D 2 86 ? 207.445 189.493 168.980 1.00 34.12 86 VAL C O 1
ATOM 3200 N N . ILE D 2 87 ? 205.718 189.255 170.399 1.00 21.71 87 ILE C N 1
ATOM 3201 C CA . ILE D 2 87 ? 204.802 188.845 169.338 1.00 22.02 87 ILE C CA 1
ATOM 3202 C C . ILE D 2 87 ? 204.618 189.966 168.324 1.00 29.54 87 ILE C C 1
ATOM 3203 O O . ILE D 2 87 ? 204.632 189.732 167.109 1.00 33.84 87 ILE C O 1
ATOM 3208 N N . LEU D 2 88 ? 204.448 191.201 168.802 1.00 31.16 88 LEU C N 1
ATOM 3209 C CA . LEU D 2 88 ? 204.246 192.325 167.893 1.00 24.68 88 LEU C CA 1
ATOM 3210 C C . LEU D 2 88 ? 205.477 192.592 167.037 1.00 23.92 88 LEU C C 1
ATOM 3211 O O . LEU D 2 88 ? 205.343 192.971 165.869 1.00 33.29 88 LEU C O 1
ATOM 3216 N N . TYR D 2 89 ? 206.676 192.415 167.595 1.00 17.90 89 TYR C N 1
ATOM 3217 C CA . TYR D 2 89 ? 207.885 192.581 166.795 1.00 15.76 89 TYR C CA 1
ATOM 3218 C C . TYR D 2 89 ? 207.972 191.531 165.695 1.00 27.61 89 TYR C C 1
ATOM 3219 O O . TYR D 2 89 ? 208.342 191.846 164.558 1.00 32.76 89 TYR C O 1
ATOM 3228 N N . GLN D 2 90 ? 207.644 190.276 166.014 1.00 27.10 90 GLN C N 1
ATOM 3229 C CA . GLN D 2 90 ? 207.656 189.230 164.995 1.00 22.81 90 GLN C CA 1
ATOM 3230 C C . GLN D 2 90 ? 206.611 189.502 163.921 1.00 23.55 90 GLN C C 1
ATOM 3231 O O . GLN D 2 90 ? 206.851 189.254 162.734 1.00 32.18 90 GLN C O 1
ATOM 3237 N N . VAL D 2 91 ? 205.442 190.004 164.321 1.00 22.15 91 VAL C N 1
ATOM 3238 C CA . VAL D 2 91 ? 204.442 190.426 163.345 1.00 22.83 91 VAL C CA 1
ATOM 3239 C C . VAL D 2 91 ? 204.976 191.577 162.505 1.00 23.96 91 VAL C C 1
ATOM 3240 O O . VAL D 2 91 ? 204.805 191.605 161.281 1.00 32.64 91 VAL C O 1
ATOM 3244 N N . TRP D 2 92 ? 205.639 192.542 163.147 1.00 22.02 92 TRP C N 1
ATOM 3245 C CA . TRP D 2 92 ? 206.201 193.669 162.412 1.00 20.30 92 TRP C CA 1
ATOM 3246 C C . TRP D 2 92 ? 207.268 193.215 161.426 1.00 24.63 92 TRP C C 1
ATOM 3247 O O . TRP D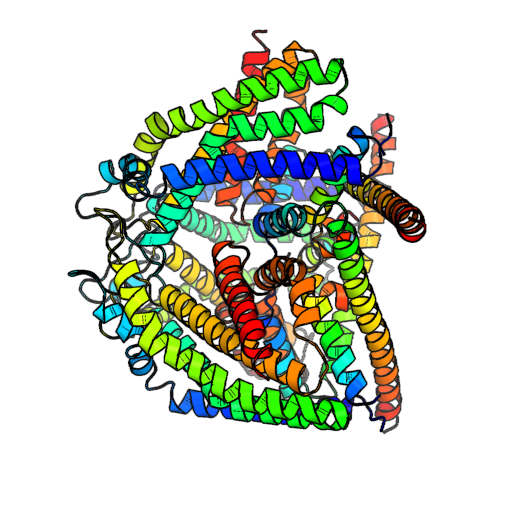 2 92 ? 207.306 193.682 160.282 1.00 35.47 92 TRP C O 1
ATOM 3258 N N . ALA D 2 93 ? 208.146 192.305 161.850 1.00 20.17 93 ALA C N 1
ATOM 3259 C CA . ALA D 2 93 ? 209.225 191.848 160.983 1.00 19.21 93 ALA C CA 1
ATOM 3260 C C . ALA D 2 93 ? 208.707 191.045 159.798 1.00 26.97 93 ALA C C 1
ATOM 3261 O O . ALA D 2 93 ? 209.321 191.065 158.726 1.00 36.15 93 ALA C O 1
ATOM 3263 N N . PHE D 2 94 ? 207.592 190.335 159.969 1.00 25.85 94 PHE C N 1
ATOM 3264 C CA . PHE D 2 94 ? 207.006 189.587 158.864 1.00 24.82 94 PHE C CA 1
ATOM 3265 C C . PHE D 2 94 ? 206.308 190.506 157.867 1.00 34.92 94 PHE C C 1
ATOM 3266 O O . PHE D 2 94 ? 206.341 190.250 156.658 1.00 39.22 94 PHE C O 1
ATOM 3274 N N . ILE D 2 95 ? 205.673 191.577 158.350 1.00 27.70 95 ILE C N 1
ATOM 3275 C CA . ILE D 2 95 ? 204.922 192.482 157.488 1.00 20.44 95 ILE C CA 1
ATOM 3276 C C . ILE D 2 95 ? 205.723 193.709 157.087 1.00 25.53 95 ILE C C 1
ATOM 3277 O O . ILE D 2 95 ? 205.200 194.568 156.365 1.00 35.83 95 ILE C O 1
ATOM 3282 N N . ALA D 2 96 ? 206.972 193.824 157.534 1.00 21.98 96 ALA C N 1
ATOM 3283 C CA . ALA D 2 96 ? 207.782 194.979 157.159 1.00 23.70 96 ALA C CA 1
ATOM 3284 C C . ALA D 2 96 ? 207.999 195.109 155.655 1.00 41.36 96 ALA C C 1
ATOM 3285 O O . ALA D 2 96 ? 207.814 196.223 155.133 1.00 48.10 96 ALA C O 1
ATOM 3287 N N . PRO D 2 97 ? 208.382 194.066 154.906 1.00 35.47 97 PRO C N 1
ATOM 3288 C CA . PRO D 2 97 ? 208.550 194.236 153.456 1.00 27.32 97 PRO C CA 1
ATOM 3289 C C . PRO D 2 97 ? 207.254 194.480 152.703 1.00 28.55 97 PRO C C 1
ATOM 3290 O O . PRO D 2 97 ? 207.302 194.998 151.580 1.00 35.95 97 PRO C O 1
ATOM 3294 N N . ALA D 2 98 ? 206.105 194.129 153.279 1.00 28.10 98 ALA C N 1
ATOM 3295 C CA . ALA D 2 98 ? 204.831 194.355 152.607 1.00 26.98 98 ALA C CA 1
ATOM 3296 C C . ALA D 2 98 ? 204.433 195.825 152.629 1.00 40.12 98 ALA C C 1
ATOM 3297 O O . ALA D 2 98 ? 203.839 196.324 151.667 1.00 48.59 98 ALA C O 1
ATOM 3299 N N . LEU D 2 99 ? 204.747 196.529 153.712 1.00 43.67 99 LEU C N 1
ATOM 3300 C CA . LEU D 2 99 ? 204.317 197.911 153.860 1.00 42.44 99 LEU C CA 1
ATOM 3301 C C . LEU D 2 99 ? 205.148 198.844 152.989 1.00 43.89 99 LEU C C 1
ATOM 3302 O O . LEU D 2 99 ? 206.362 198.678 152.853 1.00 41.58 99 LEU C O 1
ATOM 3307 N N . TYR D 2 100 ? 204.482 199.835 152.401 1.00 48.06 100 TYR C N 1
ATOM 3308 C CA . TYR D 2 100 ? 205.167 200.886 151.670 1.00 47.00 100 TYR C CA 1
ATOM 3309 C C . TYR D 2 100 ? 205.715 201.923 152.647 1.00 53.52 100 TYR C C 1
ATOM 3310 O O . TYR D 2 100 ? 205.488 201.857 153.859 1.00 58.05 100 TYR C O 1
ATOM 3319 N N . LYS D 2 101 ? 206.456 202.897 152.113 1.00 54.07 101 LYS C N 1
ATOM 3320 C CA . LYS D 2 101 ? 207.043 203.926 152.965 1.00 53.87 101 LYS C CA 1
ATOM 3321 C C . LYS D 2 101 ? 205.970 204.775 153.633 1.00 55.54 101 LYS C C 1
ATOM 3322 O O . LYS D 2 101 ? 206.091 205.126 154.813 1.00 57.34 101 LYS C O 1
ATOM 3328 N N . HIS D 2 102 ? 204.912 205.123 152.896 1.00 58.43 102 HIS C N 1
ATOM 3329 C CA . HIS D 2 102 ? 203.845 205.926 153.483 1.00 55.74 102 HIS C CA 1
ATOM 3330 C C . HIS D 2 102 ? 203.028 205.130 154.493 1.00 59.16 102 HIS C C 1
ATOM 3331 O O . HIS D 2 102 ? 202.581 205.689 155.501 1.00 63.91 102 HIS C O 1
ATOM 3338 N N . GLU D 2 103 ? 202.820 203.835 154.249 1.00 56.24 103 GLU C N 1
ATOM 3339 C CA . GLU D 2 103 ? 202.143 202.994 155.228 1.00 53.02 103 GLU C CA 1
ATOM 3340 C C . GLU D 2 103 ? 203.034 202.642 156.409 1.00 54.53 103 GLU C C 1
ATOM 3341 O O . GLU D 2 103 ? 202.518 202.284 157.473 1.00 58.08 103 GLU C O 1
ATOM 3347 N N . ARG D 2 104 ? 204.355 202.732 156.246 1.00 52.47 104 ARG C N 1
ATOM 3348 C CA . ARG D 2 104 ? 205.256 202.502 157.368 1.00 46.82 104 ARG C CA 1
ATOM 3349 C C . ARG D 2 104 ? 205.182 203.633 158.384 1.00 61.59 104 ARG C C 1
ATOM 3350 O O . ARG D 2 104 ? 205.343 203.396 159.587 1.00 66.26 104 ARG C O 1
ATOM 3358 N N . ARG D 2 105 ? 204.936 204.861 157.925 1.00 64.68 105 ARG C N 1
ATOM 3359 C CA . ARG D 2 105 ? 204.844 206.009 158.818 1.00 60.40 105 ARG C CA 1
ATOM 3360 C C . ARG D 2 105 ? 203.606 205.977 159.703 1.00 59.65 105 ARG C C 1
ATOM 3361 O O . ARG D 2 105 ? 203.514 206.784 160.633 1.00 68.80 105 ARG C O 1
ATOM 3369 N N . LEU D 2 106 ? 202.656 205.085 159.437 1.00 56.41 106 LEU C N 1
ATOM 3370 C CA . LEU D 2 106 ? 201.439 204.969 160.230 1.00 59.23 106 LEU C CA 1
ATOM 3371 C C . LEU D 2 106 ? 201.388 203.712 161.082 1.00 60.34 106 LEU C C 1
ATOM 3372 O O . LEU D 2 106 ? 200.921 203.765 162.222 1.00 61.33 106 LEU C O 1
ATOM 3377 N N . VAL D 2 107 ? 201.862 202.579 160.560 1.00 60.50 107 VAL C N 1
ATOM 3378 C CA . VAL D 2 107 ? 201.793 201.329 161.310 1.00 53.67 107 VAL C CA 1
ATOM 3379 C C . VAL D 2 107 ? 202.756 201.352 162.491 1.00 54.59 107 VAL C C 1
ATOM 3380 O O . VAL D 2 107 ? 202.421 200.891 163.589 1.00 57.30 107 VAL C O 1
ATOM 3384 N N . VAL D 2 108 ? 203.966 201.884 162.289 1.00 48.88 108 VAL C N 1
ATOM 3385 C CA . VAL D 2 108 ? 204.940 201.938 163.381 1.00 50.15 108 VAL C CA 1
ATOM 3386 C C . VAL D 2 108 ? 204.434 202.760 164.562 1.00 61.79 108 VAL C C 1
ATOM 3387 O O . VAL D 2 108 ? 204.527 202.279 165.703 1.00 59.27 108 VAL C O 1
ATOM 3391 N N . PRO D 2 109 ? 203.908 203.979 164.382 1.00 61.88 109 PRO C N 1
ATOM 3392 C CA . PRO D 2 109 ? 203.302 204.669 165.532 1.00 46.25 109 PRO C CA 1
ATOM 3393 C C . PRO D 2 109 ? 202.135 203.915 166.135 1.00 45.16 109 PRO C C 1
ATOM 3394 O O . PRO D 2 109 ? 201.942 203.965 167.356 1.00 51.02 109 PRO C O 1
ATOM 3398 N N . LEU D 2 110 ? 201.346 203.218 165.316 1.00 45.95 110 LEU C N 1
ATOM 3399 C CA . LEU D 2 110 ? 200.226 202.451 165.850 1.00 49.39 110 LEU C CA 1
ATOM 3400 C C . LEU D 2 110 ? 200.708 201.289 166.709 1.00 53.62 110 LEU C C 1
ATOM 3401 O O . LEU D 2 110 ? 200.173 201.055 167.797 1.00 57.99 110 LEU C O 1
ATOM 3406 N N . LEU D 2 111 ? 201.721 200.555 166.241 1.00 54.80 111 LEU C N 1
ATOM 3407 C CA . LEU D 2 111 ? 202.195 199.388 166.980 1.00 53.26 111 LEU C CA 1
ATOM 3408 C C . LEU D 2 111 ? 202.799 199.780 168.323 1.00 50.45 111 LEU C C 1
ATOM 3409 O O . LEU D 2 111 ? 202.542 199.124 169.340 1.00 52.58 111 LEU C O 1
ATOM 3414 N N . VAL D 2 112 ? 203.607 200.841 168.349 1.00 46.29 112 VAL C N 1
ATOM 3415 C CA . VAL D 2 112 ? 204.236 201.262 169.597 1.00 41.20 112 VAL C CA 1
ATOM 3416 C C . VAL D 2 112 ? 203.200 201.835 170.557 1.00 48.17 112 VAL C C 1
ATOM 3417 O O . VAL D 2 112 ? 203.202 201.520 171.753 1.00 51.60 112 VAL C O 1
ATOM 3421 N N . SER D 2 113 ? 202.300 202.685 170.054 1.00 48.38 113 SER C N 1
ATOM 3422 C CA . SER D 2 113 ? 201.306 203.305 170.924 1.00 41.94 113 SER C CA 1
ATOM 3423 C C . SER D 2 113 ? 200.266 202.302 171.405 1.00 42.67 113 SER C C 1
ATOM 3424 O O . SER D 2 113 ? 199.760 202.430 172.525 1.00 48.06 113 SER C O 1
ATOM 3427 N N . SER D 2 114 ? 199.930 201.308 170.580 1.00 42.78 114 SER C N 1
ATOM 3428 C CA . SER D 2 114 ? 198.961 200.300 170.998 1.00 44.57 114 SER C CA 1
ATOM 3429 C C . SER D 2 114 ? 199.468 199.506 172.193 1.00 50.97 114 SER C C 1
ATOM 3430 O O . SER D 2 114 ? 198.703 199.203 173.114 1.00 57.75 114 SER C O 1
ATOM 3433 N N . SER D 2 115 ? 200.758 199.161 172.196 1.00 48.66 115 SER C N 1
ATOM 3434 C CA . SER D 2 115 ? 201.306 198.334 173.267 1.00 47.55 115 SER C CA 1
ATOM 3435 C C . SER D 2 115 ? 201.193 199.029 174.618 1.00 47.25 115 SER C C 1
ATOM 3436 O O . SER D 2 115 ? 200.796 198.414 175.614 1.00 51.62 115 SER C O 1
ATOM 3439 N N . LEU D 2 116 ? 201.540 200.316 174.673 1.00 39.59 116 LEU C N 1
ATOM 3440 C CA . LEU D 2 116 ? 201.489 201.040 175.938 1.00 36.20 116 LEU C CA 1
ATOM 3441 C C . LEU D 2 116 ? 200.051 201.264 176.387 1.00 40.18 116 LEU C C 1
ATOM 3442 O O . LEU D 2 116 ? 199.717 201.062 177.560 1.00 45.60 116 LEU C O 1
ATOM 3447 N N . LEU D 2 117 ? 199.183 201.686 175.464 1.00 40.81 117 LEU C N 1
ATOM 3448 C CA . LEU D 2 117 ? 197.790 201.937 175.814 1.00 40.26 117 LEU C CA 1
ATOM 3449 C C . LEU D 2 117 ? 197.065 200.656 176.203 1.00 41.64 117 LEU C C 1
ATOM 3450 O O . LEU D 2 117 ? 196.164 200.688 177.048 1.00 50.46 117 LEU C O 1
ATOM 3455 N N . PHE D 2 118 ? 197.436 199.529 175.597 1.00 41.83 118 PHE C N 1
ATOM 3456 C CA . PHE D 2 118 ? 196.781 198.268 175.916 1.00 42.84 118 PHE C CA 1
ATOM 3457 C C . PHE D 2 118 ? 197.128 197.834 177.336 1.00 44.41 118 PHE C C 1
ATOM 3458 O O . PHE D 2 118 ? 196.308 197.212 178.022 1.00 49.26 118 PHE C O 1
ATOM 3466 N N . TYR D 2 119 ? 198.337 198.169 177.798 1.00 38.34 119 TYR C N 1
ATOM 3467 C CA . TYR D 2 119 ? 198.709 197.909 179.185 1.00 36.27 119 TYR C CA 1
ATOM 3468 C C . TYR D 2 119 ? 198.059 198.910 180.130 1.00 36.93 119 TYR C C 1
ATOM 3469 O O . TYR D 2 119 ? 197.654 198.550 181.242 1.00 44.03 119 TYR C O 1
ATOM 3478 N N . ILE D 2 120 ? 197.959 200.174 179.712 1.00 38.17 120 ILE C N 1
ATOM 3479 C CA . ILE D 2 120 ? 197.264 201.171 180.519 1.00 33.10 120 ILE C CA 1
ATOM 3480 C C . ILE D 2 120 ? 195.790 200.810 180.650 1.00 35.83 120 ILE C C 1
ATOM 3481 O O . ILE D 2 120 ? 195.143 201.156 181.647 1.00 41.89 120 ILE C O 1
ATOM 3486 N N . GLY D 2 121 ? 195.242 200.085 179.673 1.00 38.34 121 GLY C N 1
ATOM 3487 C CA . GLY D 2 121 ? 193.879 199.597 179.802 1.00 38.44 121 GLY C CA 1
ATOM 3488 C C . GLY D 2 121 ? 193.694 198.668 180.987 1.00 41.75 121 GLY C C 1
ATOM 3489 O O . GLY D 2 121 ? 192.734 198.806 181.748 1.00 48.22 121 GLY C O 1
ATOM 3490 N N . MET D 2 122 ? 194.608 197.708 181.161 1.00 39.38 122 MET C N 1
ATOM 3491 C CA . MET D 2 122 ? 194.559 196.855 182.347 1.00 35.41 122 MET C CA 1
ATOM 3492 C C . MET D 2 122 ? 194.812 197.647 183.621 1.00 34.19 122 MET C C 1
ATOM 3493 O O . MET D 2 122 ? 194.128 197.438 184.629 1.00 44.21 122 MET C O 1
ATOM 3498 N N . ALA D 2 123 ? 195.796 198.546 183.604 1.00 30.33 123 ALA C N 1
ATOM 3499 C CA . ALA D 2 123 ? 196.096 199.326 184.798 1.00 30.16 123 ALA C CA 1
ATOM 3500 C C . ALA D 2 123 ? 194.906 200.185 185.204 1.00 35.23 123 ALA C C 1
ATOM 3501 O O . ALA D 2 123 ? 194.599 200.311 186.394 1.00 39.46 123 ALA C O 1
ATOM 3503 N N . PHE D 2 124 ? 194.226 200.786 184.227 1.00 35.15 124 PHE C N 1
ATOM 3504 C CA . PHE D 2 124 ? 193.025 201.554 184.532 1.00 37.82 124 PHE C CA 1
ATOM 3505 C C . PHE D 2 124 ? 191.886 200.645 184.979 1.00 38.79 124 PHE C C 1
ATOM 3506 O O . PHE D 2 124 ? 191.169 200.965 185.934 1.00 46.06 124 PHE C O 1
ATOM 3514 N N . ALA D 2 125 ? 191.701 199.510 184.302 1.00 34.30 125 ALA C N 1
ATOM 3515 C CA . ALA D 2 125 ? 190.606 198.612 184.656 1.00 34.06 125 ALA C CA 1
ATOM 3516 C C . ALA D 2 125 ? 190.829 197.967 186.018 1.00 36.89 125 ALA C C 1
ATOM 3517 O O . ALA D 2 125 ? 189.895 197.860 186.820 1.00 42.12 125 ALA C O 1
ATOM 3519 N N . TYR D 2 126 ? 192.058 197.532 186.297 1.00 32.29 126 TYR C N 1
ATOM 3520 C CA . TYR D 2 126 ? 192.325 196.833 187.550 1.00 28.42 126 TYR C CA 1
ATOM 3521 C C . TYR D 2 126 ? 192.291 197.783 188.740 1.00 31.39 126 TYR C C 1
ATOM 3522 O O . TYR D 2 126 ? 191.705 197.461 189.780 1.00 39.50 126 TYR C O 1
ATOM 3531 N N . PHE D 2 127 ? 192.909 198.954 188.611 1.00 34.07 127 PHE C N 1
ATOM 3532 C CA . PHE D 2 127 ? 193.085 199.853 189.742 1.00 32.28 127 PHE C CA 1
ATOM 3533 C C . PHE D 2 127 ? 191.953 200.858 189.913 1.00 37.09 127 PHE C C 1
ATOM 3534 O O . PHE D 2 127 ? 191.892 201.519 190.954 1.00 43.66 127 PHE C O 1
ATOM 3542 N N . VAL D 2 128 ? 191.060 200.996 188.933 1.00 35.78 128 VAL C N 1
ATOM 3543 C CA . VAL D 2 128 ? 189.981 201.973 189.039 1.00 34.39 128 VAL C CA 1
ATOM 3544 C C . VAL D 2 128 ? 188.629 201.307 188.818 1.00 37.76 128 VAL C C 1
ATOM 3545 O O . VAL D 2 128 ? 187.743 201.377 189.677 1.00 41.15 128 VAL C O 1
ATOM 3549 N N . VAL D 2 129 ? 188.460 200.660 187.664 1.00 31.86 129 VAL C N 1
ATOM 3550 C CA . VAL D 2 129 ? 187.150 200.135 187.290 1.00 30.32 129 VAL C CA 1
ATOM 3551 C C . VAL D 2 129 ? 186.771 198.941 188.157 1.00 36.51 129 VAL C C 1
ATOM 3552 O O . VAL D 2 129 ? 185.627 198.832 188.617 1.00 41.85 129 VAL C O 1
ATOM 3556 N N . PHE D 2 130 ? 187.714 198.029 188.394 1.00 36.38 130 PHE C N 1
ATOM 3557 C CA . PHE D 2 130 ? 187.399 196.824 189.161 1.00 33.88 130 PHE C CA 1
ATOM 3558 C C . PHE D 2 130 ? 186.929 197.123 190.579 1.00 35.88 130 PHE C C 1
ATOM 3559 O O . PHE D 2 130 ? 185.904 196.554 190.994 1.00 39.69 130 PHE C O 1
ATOM 3567 N N . PRO D 2 131 ? 187.602 197.967 191.374 1.00 29.55 131 PRO C N 1
ATOM 3568 C CA . PRO D 2 131 ? 187.054 198.273 192.707 1.00 31.39 131 PRO C CA 1
ATOM 3569 C C . PRO D 2 131 ? 185.682 198.923 192.663 1.00 37.84 131 PRO C C 1
ATOM 3570 O O . PRO D 2 131 ? 184.848 198.660 193.538 1.00 40.28 131 PRO C O 1
ATOM 3574 N N . LEU D 2 132 ? 185.424 199.770 191.665 1.00 36.15 132 LEU C N 1
ATOM 3575 C CA . LEU D 2 132 ? 184.136 200.451 191.587 1.00 29.89 132 LEU C CA 1
ATOM 3576 C C . LEU D 2 132 ? 183.033 199.509 191.122 1.00 29.62 132 LEU C C 1
ATOM 3577 O O . LEU D 2 132 ? 181.924 199.526 191.669 1.00 35.02 132 LEU C O 1
ATOM 3582 N N . ALA D 2 133 ? 183.314 198.683 190.113 1.00 27.74 133 ALA C N 1
ATOM 3583 C CA . ALA D 2 133 ? 182.289 197.790 189.585 1.00 24.89 133 ALA C CA 1
ATOM 3584 C C . ALA D 2 133 ? 181.992 196.650 190.550 1.00 30.45 133 ALA C C 1
ATOM 3585 O O . ALA D 2 133 ? 180.825 196.316 190.780 1.00 35.42 133 ALA C O 1
ATOM 3587 N N . PHE D 2 134 ? 183.032 196.044 191.126 1.00 34.15 134 PHE C N 1
ATOM 3588 C CA . PHE D 2 134 ? 182.818 194.908 192.015 1.00 27.30 134 PHE C CA 1
ATOM 3589 C C . PHE D 2 134 ? 182.135 195.326 193.310 1.00 30.91 134 PHE C C 1
ATOM 3590 O O . PHE D 2 134 ? 181.359 194.549 193.876 1.00 39.14 134 PHE C O 1
ATOM 3598 N N . GLY D 2 135 ? 182.405 196.539 193.793 1.00 29.76 135 GLY C N 1
ATOM 3599 C CA . GLY D 2 135 ? 181.728 197.026 194.980 1.00 30.77 135 GLY C CA 1
ATOM 3600 C C . GLY D 2 135 ? 180.249 197.267 194.782 1.00 35.01 135 GLY C C 1
ATOM 3601 O O . GLY D 2 135 ? 179.492 197.258 195.758 1.00 43.69 135 GLY C O 1
ATOM 3602 N N . PHE D 2 136 ? 179.821 197.480 193.540 1.00 32.61 136 PHE C N 1
ATOM 3603 C CA . PHE D 2 136 ? 178.414 197.664 193.217 1.00 29.62 136 PHE C CA 1
ATOM 3604 C C . PHE D 2 136 ? 177.744 196.349 192.832 1.00 33.08 136 PHE C C 1
ATOM 3605 O O . PHE D 2 136 ? 176.654 196.040 193.320 1.00 39.61 136 PHE C O 1
ATOM 3613 N N . LEU D 2 137 ? 178.386 195.569 191.960 1.00 30.74 137 LEU C N 1
ATOM 3614 C CA . LEU D 2 137 ? 177.780 194.333 191.474 1.00 27.15 137 LEU C CA 1
ATOM 3615 C C . LEU D 2 137 ? 177.607 193.313 192.592 1.00 29.91 137 LEU C C 1
ATOM 3616 O O . LEU D 2 137 ? 176.581 192.626 192.657 1.00 36.91 137 LEU C O 1
ATOM 3621 N N . ALA D 2 138 ? 178.595 193.192 193.476 1.00 30.85 138 ALA C N 1
ATOM 3622 C CA . ALA D 2 138 ? 178.540 192.192 194.533 1.00 29.19 138 ALA C CA 1
ATOM 3623 C C . ALA D 2 138 ? 177.579 192.557 195.655 1.00 34.80 138 ALA C C 1
ATOM 3624 O O . ALA D 2 138 ? 177.255 191.690 196.473 1.00 40.94 138 ALA C O 1
ATOM 3626 N N . ASN D 2 139 ? 177.113 193.805 195.715 1.00 33.12 139 ASN C N 1
ATOM 3627 C CA . ASN D 2 139 ? 176.234 194.256 196.787 1.00 28.97 139 ASN C CA 1
ATOM 3628 C C . ASN D 2 139 ? 174.873 194.709 196.270 1.00 33.67 139 ASN C C 1
ATOM 3629 O O . ASN D 2 139 ? 174.159 195.433 196.970 1.00 39.60 139 ASN C O 1
ATOM 3634 N N . THR D 2 140 ? 174.495 194.299 195.058 1.00 33.02 140 THR C N 1
ATOM 3635 C CA . THR D 2 140 ? 173.202 194.651 194.482 1.00 34.50 140 THR C CA 1
ATOM 3636 C C . THR D 2 140 ? 172.333 193.423 194.241 1.00 34.21 140 THR C C 1
ATOM 3637 O O . THR D 2 140 ? 171.351 193.496 193.496 1.00 39.83 140 THR C O 1
ATOM 3641 N N . ALA D 2 141 ? 172.672 192.298 194.862 1.00 32.50 141 ALA C N 1
ATOM 3642 C CA . ALA D 2 141 ? 171.917 191.076 194.656 1.00 27.59 141 ALA C CA 1
ATOM 3643 C C . ALA D 2 141 ? 170.540 191.178 195.308 1.00 31.74 141 ALA C C 1
ATOM 3644 O O . ALA D 2 141 ? 170.361 191.899 196.293 1.00 36.03 141 ALA C O 1
ATOM 3646 N N . PRO D 2 142 ? 169.547 190.473 194.769 1.00 29.22 142 PRO C N 1
ATOM 3647 C CA . PRO D 2 142 ? 168.230 190.443 195.411 1.00 24.48 142 PRO C CA 1
ATOM 3648 C C . PRO D 2 142 ? 168.300 189.793 196.783 1.00 31.55 142 PRO C C 1
ATOM 3649 O O . PRO D 2 142 ? 169.197 189.003 197.084 1.00 36.61 142 PRO C O 1
ATOM 3653 N N . GLU D 2 143 ? 167.337 190.154 197.630 1.00 34.38 143 GLU C N 1
ATOM 3654 C CA . GLU D 2 143 ? 167.288 189.621 198.984 1.00 32.45 143 GLU C CA 1
ATOM 3655 C C . GLU D 2 143 ? 167.183 188.102 198.959 1.00 35.01 143 GLU C C 1
ATOM 3656 O O . GLU D 2 143 ? 166.399 187.533 198.194 1.00 39.67 143 GLU C O 1
ATOM 3662 N N . GLY D 2 144 ? 167.982 187.448 199.797 1.00 31.00 144 GLY C N 1
ATOM 3663 C CA . GLY D 2 144 ? 168.025 186.006 199.854 1.00 26.37 144 GLY C CA 1
ATOM 3664 C C . GLY D 2 144 ? 168.971 185.349 198.875 1.00 27.61 144 GLY C C 1
ATOM 3665 O O . GLY D 2 144 ? 169.101 184.119 198.897 1.00 38.36 144 GLY C O 1
ATOM 3666 N N . VAL D 2 145 ? 169.634 186.121 198.018 1.00 25.11 145 VAL C N 1
ATOM 3667 C CA . VAL D 2 145 ? 170.570 185.588 197.037 1.00 21.97 145 VAL C CA 1
ATOM 3668 C C . VAL D 2 145 ? 171.978 185.714 197.596 1.00 28.44 145 VAL C C 1
ATOM 3669 O O . VAL D 2 145 ? 172.408 186.809 197.981 1.00 37.17 145 VAL C O 1
ATOM 3673 N N . GLN D 2 146 ? 172.693 184.596 197.648 1.00 30.26 146 GLN C N 1
ATOM 3674 C CA . GLN D 2 146 ? 174.047 184.546 198.179 1.00 29.82 146 GLN C CA 1
ATOM 3675 C C . GLN D 2 146 ? 175.036 184.657 197.025 1.00 32.97 146 GLN C C 1
ATOM 3676 O O . GLN D 2 146 ? 175.043 183.811 196.126 1.00 35.11 146 GLN C O 1
ATOM 3682 N N . VAL D 2 147 ? 175.868 185.695 197.053 1.00 35.64 147 VAL C N 1
ATOM 3683 C CA . VAL D 2 147 ? 176.837 185.921 195.988 1.00 30.63 147 VAL C CA 1
ATOM 3684 C C . VAL D 2 147 ? 177.979 184.926 196.132 1.00 30.45 147 VAL C C 1
ATOM 3685 O O . VAL D 2 147 ? 178.841 185.072 197.004 1.00 39.75 147 VAL C O 1
ATOM 3689 N N . SER D 2 148 ? 177.988 183.902 195.275 1.00 30.32 148 SER C N 1
ATOM 3690 C CA . SER D 2 148 ? 179.007 182.849 195.285 1.00 28.80 148 SER C CA 1
ATOM 3691 C C . SER D 2 148 ? 179.618 182.803 193.888 1.00 29.96 148 SER C C 1
ATOM 3692 O O . SER D 2 148 ? 179.195 182.018 193.039 1.00 36.69 148 SER C O 1
ATOM 3695 N N . THR D 2 149 ? 180.627 183.638 193.661 1.00 28.01 149 THR C N 1
ATOM 3696 C CA . THR D 2 149 ? 181.172 183.804 192.321 1.00 26.59 149 THR C CA 1
ATOM 3697 C C . THR D 2 149 ? 182.019 182.602 191.927 1.00 27.27 149 THR C C 1
ATOM 3698 O O . THR D 2 149 ? 182.937 182.208 192.652 1.00 30.68 149 THR C O 1
ATOM 3702 N N . ASP D 2 150 ? 181.709 182.022 190.772 1.00 30.73 150 ASP C N 1
ATOM 3703 C CA . ASP D 2 150 ? 182.509 180.929 190.244 1.00 30.60 150 ASP C CA 1
ATOM 3704 C C . ASP D 2 150 ? 183.834 181.466 189.717 1.00 33.59 150 ASP C C 1
ATOM 3705 O O . ASP D 2 150 ? 183.887 182.522 189.083 1.00 35.07 150 ASP C O 1
ATOM 3710 N N . ILE D 2 151 ? 184.913 180.729 189.988 1.00 32.34 151 ILE C N 1
ATOM 3711 C CA . ILE D 2 151 ? 186.234 181.183 189.568 1.00 29.67 151 ILE C CA 1
ATOM 3712 C C . ILE D 2 151 ? 186.375 181.138 188.051 1.00 32.67 151 ILE C C 1
ATOM 3713 O O . ILE D 2 151 ? 187.071 181.973 187.463 1.00 36.87 151 ILE C O 1
ATOM 3718 N N . ALA D 2 152 ? 185.737 180.168 187.393 1.00 32.29 152 ALA C N 1
ATOM 3719 C CA . ALA D 2 152 ? 185.789 180.107 185.936 1.00 33.58 152 ALA C CA 1
ATOM 3720 C C . ALA D 2 152 ? 185.048 181.278 185.305 1.00 35.13 152 ALA C C 1
ATOM 3721 O O . ALA D 2 152 ? 185.522 181.865 184.325 1.00 38.19 152 ALA C O 1
ATOM 3723 N N . SER D 2 153 ? 183.882 181.632 185.849 1.00 37.77 153 SER C N 1
ATOM 3724 C CA . SER D 2 153 ? 183.120 182.751 185.306 1.00 34.19 153 SER C CA 1
ATOM 3725 C C . SER D 2 153 ? 183.827 184.075 185.560 1.00 37.29 153 SER C C 1
ATOM 3726 O O . SER D 2 153 ? 183.781 184.981 184.719 1.00 42.78 153 SER C O 1
ATOM 3729 N N . TYR D 2 154 ? 184.477 184.209 186.717 1.00 33.77 154 TYR C N 1
ATOM 3730 C CA . TYR D 2 154 ? 185.169 185.451 187.041 1.00 32.47 154 TYR C CA 1
ATOM 3731 C C . TYR D 2 154 ? 186.331 185.706 186.090 1.00 36.30 154 TYR C C 1
ATOM 3732 O O . TYR D 2 154 ? 186.572 186.851 185.690 1.00 37.86 154 TYR C O 1
ATOM 3741 N N . LEU D 2 155 ? 187.068 184.655 185.725 1.00 33.13 155 LEU C N 1
ATOM 3742 C CA . LEU D 2 155 ? 188.195 184.819 184.813 1.00 31.85 155 LEU C CA 1
ATOM 3743 C C . LEU D 2 155 ? 187.735 185.303 183.444 1.00 36.51 155 LEU C C 1
ATOM 3744 O O . LEU D 2 155 ? 188.378 186.164 182.833 1.00 44.17 155 LEU C O 1
ATOM 3749 N N . SER D 2 156 ? 186.626 184.756 182.942 1.00 33.38 156 SER C N 1
ATOM 3750 C CA . SER D 2 156 ? 186.093 185.206 181.660 1.00 34.00 156 SER C CA 1
ATOM 3751 C C . SER D 2 156 ? 185.649 186.661 181.727 1.00 39.73 156 SER C C 1
ATOM 3752 O O . SER D 2 156 ? 185.889 187.436 180.794 1.00 47.53 156 SER C O 1
ATOM 3755 N N . PHE D 2 157 ? 184.994 187.047 182.822 1.00 38.13 157 PHE C N 1
ATOM 3756 C CA . PHE D 2 157 ? 184.544 188.425 182.978 1.00 40.00 157 PHE C CA 1
ATOM 3757 C C . PHE D 2 157 ? 185.722 189.388 183.059 1.00 41.89 157 PHE C C 1
ATOM 3758 O O . PHE D 2 157 ? 185.681 190.480 182.480 1.00 45.56 157 PHE C O 1
ATOM 3766 N N . VAL D 2 158 ? 186.776 189.006 183.782 1.00 38.77 158 VAL C N 1
ATOM 3767 C CA . VAL D 2 158 ? 187.929 189.886 183.941 1.00 40.90 158 VAL C CA 1
ATOM 3768 C C . VAL D 2 158 ? 188.646 190.083 182.611 1.00 46.17 158 VAL C C 1
ATOM 3769 O O . VAL D 2 158 ? 189.005 191.209 182.245 1.00 52.39 158 VAL C O 1
ATOM 3773 N N . MET D 2 159 ? 188.861 188.999 181.861 1.00 42.79 159 MET C N 1
ATOM 3774 C CA . MET D 2 159 ? 189.522 189.122 180.565 1.00 44.38 159 MET C CA 1
ATOM 3775 C C . MET D 2 159 ? 188.631 189.816 179.545 1.00 51.35 159 MET C C 1
ATOM 3776 O O . MET D 2 159 ? 189.129 190.467 178.620 1.00 57.55 159 MET C O 1
ATOM 3781 N N . ALA D 2 160 ? 187.312 189.683 179.686 1.00 48.75 160 ALA C N 1
ATOM 3782 C CA . ALA D 2 160 ? 186.412 190.442 178.826 1.00 42.67 160 ALA C CA 1
ATOM 3783 C C . ALA D 2 160 ? 186.587 191.939 179.043 1.00 45.92 160 ALA C C 1
ATOM 3784 O O . ALA D 2 160 ? 186.597 192.717 178.082 1.00 54.56 160 ALA C O 1
ATOM 3786 N N . LEU D 2 161 ? 186.730 192.359 180.301 1.00 45.23 161 LEU C N 1
ATOM 3787 C CA . LEU D 2 161 ? 186.935 193.773 180.595 1.00 48.11 161 LEU C CA 1
ATOM 3788 C C . LEU D 2 161 ? 188.352 194.213 180.248 1.00 48.58 161 LEU C C 1
ATOM 3789 O O . LEU D 2 161 ? 188.554 195.320 179.736 1.00 56.96 161 LEU C O 1
ATOM 3794 N N . PHE D 2 162 ? 189.345 193.367 180.530 1.00 48.89 162 PHE C N 1
ATOM 3795 C CA . PHE D 2 162 ? 190.727 193.720 180.219 1.00 45.10 162 PHE C CA 1
ATOM 3796 C C . PHE D 2 162 ? 190.932 193.881 178.718 1.00 51.73 162 PHE C C 1
ATOM 3797 O O . PHE D 2 162 ? 191.596 194.824 178.273 1.00 57.46 162 PHE C O 1
ATOM 3805 N N . MET D 2 163 ? 190.376 192.965 177.922 1.00 51.53 163 MET C N 1
ATOM 3806 C CA . MET D 2 163 ? 190.465 193.099 176.472 1.00 55.31 163 MET C CA 1
ATOM 3807 C C . MET D 2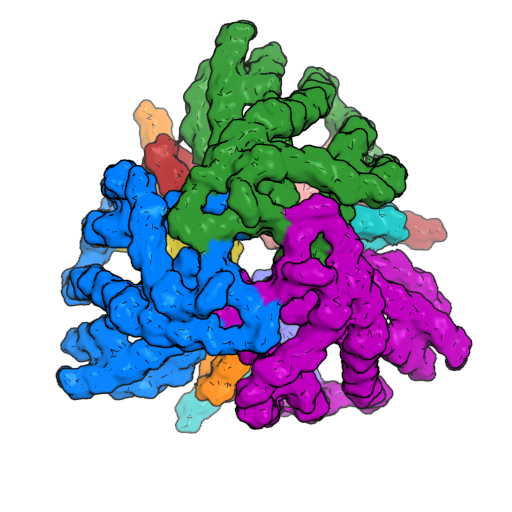 163 ? 189.690 194.314 175.982 1.00 55.46 163 MET C C 1
ATOM 3808 O O . MET D 2 163 ? 190.146 195.025 175.079 1.00 61.15 163 MET C O 1
ATOM 3813 N N . ALA D 2 164 ? 188.514 194.564 176.561 1.00 54.82 164 ALA C N 1
ATOM 3814 C CA . ALA D 2 164 ? 187.705 195.701 176.135 1.00 53.62 164 ALA C CA 1
ATOM 3815 C C . ALA D 2 164 ? 188.411 197.021 176.413 1.00 52.71 164 ALA C C 1
ATOM 3816 O O . ALA D 2 164 ? 188.413 197.921 175.566 1.00 62.16 164 ALA C O 1
ATOM 3818 N N . PHE D 2 165 ? 189.023 197.154 177.590 1.00 47.38 165 PHE C N 1
ATOM 3819 C CA . PHE D 2 165 ? 189.654 198.421 177.945 1.00 51.24 165 PHE C CA 1
ATOM 3820 C C . PHE D 2 165 ? 190.962 198.626 177.192 1.00 57.67 165 PHE C C 1
ATOM 3821 O O . PHE D 2 165 ? 191.278 199.749 176.785 1.00 61.55 165 PHE C O 1
ATOM 3829 N N . GLY D 2 166 ? 191.739 197.559 177.004 1.00 52.09 166 GLY C N 1
ATOM 3830 C CA . GLY D 2 166 ? 192.987 197.691 176.270 1.00 52.21 166 GLY C CA 1
ATOM 3831 C C . GLY D 2 166 ? 192.775 198.069 174.817 1.00 60.17 166 GLY C C 1
ATOM 3832 O O . GLY D 2 166 ? 193.481 198.925 174.279 1.00 62.40 166 GLY C O 1
ATOM 3833 N N . VAL D 2 167 ? 191.801 197.436 174.162 1.00 58.18 167 VAL C N 1
ATOM 3834 C CA . VAL D 2 167 ? 191.523 197.743 172.762 1.00 58.72 167 VAL C CA 1
ATOM 3835 C C . VAL D 2 167 ? 190.901 199.127 172.629 1.00 60.53 167 VAL C C 1
ATOM 3836 O O . VAL D 2 167 ? 191.289 199.916 171.759 1.00 68.64 167 VAL C O 1
ATOM 3840 N N . SER D 2 168 ? 189.935 199.447 173.491 1.00 54.16 168 SER C N 1
ATOM 3841 C CA . SER D 2 168 ? 189.211 200.706 173.357 1.00 58.86 168 SER C CA 1
ATOM 3842 C C . SER D 2 168 ? 190.076 201.906 173.724 1.00 60.50 168 SER C C 1
ATOM 3843 O O . SER D 2 168 ? 189.812 203.019 173.256 1.00 66.29 168 SER C O 1
ATOM 3846 N N . PHE D 2 169 ? 191.098 201.709 174.560 1.00 53.58 169 PHE C N 1
ATOM 3847 C CA . PHE D 2 169 ? 192.006 202.807 174.879 1.00 53.39 169 PHE C CA 1
ATOM 3848 C C . PHE D 2 169 ? 192.767 203.278 173.647 1.00 56.79 169 PHE C C 1
ATOM 3849 O O . PHE D 2 169 ? 193.113 204.460 173.545 1.00 59.11 169 PHE C O 1
ATOM 3857 N N . GLU D 2 170 ? 193.036 202.371 172.706 1.00 58.97 170 GLU C N 1
ATOM 3858 C CA . GLU D 2 170 ? 193.775 202.729 171.502 1.00 55.48 170 GLU C CA 1
ATOM 3859 C C . GLU D 2 170 ? 192.929 203.504 170.502 1.00 59.04 170 GLU C C 1
ATOM 3860 O O . GLU D 2 170 ? 193.490 204.151 169.611 1.00 58.73 170 GLU C O 1
ATOM 3866 N N . VAL D 2 171 ? 191.601 203.447 170.621 1.00 56.99 171 VAL C N 1
ATOM 3867 C CA . VAL D 2 171 ? 190.739 204.090 169.627 1.00 49.76 171 VAL C CA 1
ATOM 3868 C C . VAL D 2 171 ? 190.938 205.601 169.573 1.00 49.79 171 VAL C C 1
ATOM 3869 O O . VAL D 2 171 ? 191.121 206.136 168.467 1.00 54.25 171 VAL C O 1
ATOM 3873 N N . PRO D 2 172 ? 190.905 206.346 170.688 1.00 45.28 172 PRO C N 1
ATOM 3874 C CA . PRO D 2 172 ? 191.102 207.802 170.574 1.00 44.00 172 PRO C CA 1
ATOM 3875 C C . PRO D 2 172 ? 192.451 208.196 170.001 1.00 47.19 172 PRO C C 1
ATOM 3876 O O . PRO D 2 172 ? 192.520 209.111 169.173 1.00 55.09 172 PRO C O 1
ATOM 3880 N N . VAL D 2 173 ? 193.529 207.525 170.410 1.00 47.25 173 VAL C N 1
ATOM 3881 C CA . VAL D 2 173 ? 194.850 207.873 169.898 1.00 46.83 173 VAL C CA 1
ATOM 3882 C C . VAL D 2 173 ? 194.966 207.508 168.424 1.00 51.62 173 VAL C C 1
ATOM 3883 O O . VAL D 2 173 ? 195.565 208.248 167.633 1.00 54.64 173 VAL C O 1
ATOM 3887 N N . ALA D 2 174 ? 194.385 206.375 168.025 1.00 48.83 174 ALA C N 1
ATOM 3888 C CA . ALA D 2 174 ? 194.363 206.020 166.610 1.00 47.17 174 ALA C CA 1
ATOM 3889 C C . ALA D 2 174 ? 193.610 207.064 165.796 1.00 48.37 174 ALA C C 1
ATOM 3890 O O . ALA D 2 174 ? 194.040 207.434 164.698 1.00 52.37 174 ALA C O 1
ATOM 3892 N N . ILE D 2 175 ? 192.486 207.554 166.322 1.00 45.51 175 ILE C N 1
ATOM 3893 C CA . ILE D 2 175 ? 191.729 208.596 165.633 1.00 38.26 175 ILE C CA 1
ATOM 3894 C C . ILE D 2 175 ? 192.549 209.874 165.528 1.00 42.36 175 ILE C C 1
ATOM 3895 O O . ILE D 2 175 ? 192.608 210.506 164.466 1.00 49.62 175 ILE C O 1
ATOM 3900 N N . VAL D 2 176 ? 193.200 210.273 166.623 1.00 38.84 176 VAL C N 1
ATOM 3901 C CA . VAL D 2 176 ? 193.995 211.497 166.609 1.00 33.07 176 VAL C CA 1
ATOM 3902 C C . VAL D 2 176 ? 195.182 211.354 165.665 1.00 44.48 176 VAL C C 1
ATOM 3903 O O . VAL D 2 176 ? 195.541 212.300 164.952 1.00 53.43 176 VAL C O 1
ATOM 3907 N N . LEU D 2 177 ? 195.810 210.176 165.641 1.00 45.85 177 LEU C N 1
ATOM 3908 C CA . LEU D 2 177 ? 196.902 209.946 164.701 1.00 47.03 177 LEU C CA 1
ATOM 3909 C C . LEU D 2 177 ? 196.417 210.028 163.259 1.00 52.20 177 LEU C C 1
ATOM 3910 O O . LEU D 2 177 ? 197.058 210.668 162.420 1.00 61.00 177 LEU C O 1
ATOM 3915 N N . LEU D 2 178 ? 195.274 209.404 162.956 1.00 45.53 178 LEU C N 1
ATOM 3916 C CA . LEU D 2 178 ? 194.740 209.470 161.598 1.00 40.96 178 LEU C CA 1
ATOM 3917 C C . LEU D 2 178 ? 194.416 210.905 161.205 1.00 44.00 178 LEU C C 1
ATOM 3918 O O . LEU D 2 178 ? 194.590 211.294 160.045 1.00 53.65 178 LEU C O 1
ATOM 3923 N N . CYS D 2 179 ? 193.938 211.705 162.158 1.00 41.99 179 CYS C N 1
ATOM 3924 C CA . CYS D 2 179 ? 193.727 213.123 161.892 1.00 41.31 179 CYS C CA 1
ATOM 3925 C C . CYS D 2 179 ? 195.045 213.857 161.691 1.00 50.39 179 CYS C C 1
ATOM 3926 O O . CYS D 2 179 ? 195.105 214.817 160.915 1.00 56.37 179 CYS C O 1
ATOM 3929 N N . TRP D 2 180 ? 196.104 213.432 162.383 1.00 54.76 180 TRP C N 1
ATOM 3930 C CA . TRP D 2 180 ? 197.388 214.113 162.256 1.00 60.60 180 TRP C CA 1
ATOM 3931 C C . TRP D 2 180 ? 198.040 213.826 160.908 1.00 61.69 180 TRP C C 1
ATOM 3932 O O . TRP D 2 180 ? 198.540 214.745 160.249 1.00 66.70 180 TRP C O 1
ATOM 3943 N N . MET D 2 181 ? 198.046 212.562 160.476 1.00 54.88 181 MET C N 1
ATOM 3944 C CA . MET D 2 181 ? 198.588 212.244 159.159 1.00 56.56 181 MET C CA 1
ATOM 3945 C C . MET D 2 181 ? 197.718 212.774 158.029 1.00 55.56 181 MET C C 1
ATOM 3946 O O . MET D 2 181 ? 198.182 212.838 156.886 1.00 62.80 181 MET C O 1
ATOM 3951 N N . GLY D 2 182 ? 196.478 213.153 158.316 1.00 48.86 182 GLY C N 1
ATOM 3952 C CA . GLY D 2 182 ? 195.580 213.660 157.304 1.00 46.34 182 GLY C CA 1
ATOM 3953 C C . GLY D 2 182 ? 194.691 212.630 156.649 1.00 45.29 182 GLY C C 1
ATOM 3954 O O . GLY D 2 182 ? 194.020 212.959 155.664 1.00 56.42 182 GLY C O 1
ATOM 3955 N N . ILE D 2 183 ? 194.668 211.396 157.155 1.00 38.77 183 ILE C N 1
ATOM 3956 C CA . ILE D 2 183 ? 193.825 210.365 156.557 1.00 41.39 183 ILE C CA 1
ATOM 3957 C C . ILE D 2 183 ? 192.352 210.721 156.711 1.00 49.29 183 ILE C C 1
ATOM 3958 O O . ILE D 2 183 ? 191.563 210.584 155.768 1.00 59.91 183 ILE C O 1
ATOM 3963 N N . THR D 2 184 ? 191.958 211.186 157.893 1.00 48.66 184 THR C N 1
ATOM 3964 C CA . THR D 2 184 ? 190.568 211.511 158.173 1.00 50.23 184 THR C CA 1
ATOM 3965 C C . THR D 2 184 ? 190.506 212.823 158.940 1.00 51.59 184 THR C C 1
ATOM 3966 O O . THR D 2 184 ? 191.355 213.104 159.789 1.00 58.44 184 THR C O 1
ATOM 3970 N N . SER D 2 185 ? 189.492 213.624 158.633 1.00 49.67 185 SER C N 1
ATOM 3971 C CA . SER D 2 185 ? 189.270 214.917 159.252 1.00 46.95 185 SER C CA 1
ATOM 3972 C C . SER D 2 185 ? 188.164 214.825 160.299 1.00 56.58 185 SER C C 1
ATOM 3973 O O . SER D 2 185 ? 187.289 213.958 160.207 1.00 64.16 185 SER C O 1
ATOM 3976 N N . PRO D 2 186 ? 188.184 215.690 161.317 1.00 53.47 186 PRO C N 1
ATOM 3977 C CA . PRO D 2 186 ? 187.079 215.693 162.290 1.00 53.22 186 PRO C CA 1
ATOM 3978 C C . PRO D 2 186 ? 185.718 215.930 161.660 1.00 65.86 186 PRO C C 1
ATOM 3979 O O . PRO D 2 186 ? 184.718 215.392 162.152 1.00 69.48 186 PRO C O 1
ATOM 3983 N N . GLU D 2 187 ? 185.648 216.729 160.592 1.00 65.21 187 GLU C N 1
ATOM 3984 C CA . GLU D 2 187 ? 184.377 216.937 159.906 1.00 60.59 187 GLU C CA 1
ATOM 3985 C C . GLU D 2 187 ? 183.855 215.639 159.304 1.00 54.12 187 GLU C C 1
ATOM 3986 O O . GLU D 2 187 ? 182.658 215.342 159.390 1.00 61.61 187 GLU C O 1
ATOM 3992 N N . ASP D 2 188 ? 184.739 214.852 158.689 1.00 47.99 188 ASP C N 1
ATOM 3993 C CA . ASP D 2 188 ? 184.329 213.583 158.102 1.00 47.89 188 ASP C CA 1
ATOM 3994 C C . ASP D 2 188 ? 183.978 212.545 159.155 1.00 49.49 188 ASP C C 1
ATOM 3995 O O . ASP D 2 188 ? 183.201 211.629 158.869 1.00 58.74 188 ASP C O 1
ATOM 4000 N N . LEU D 2 189 ? 184.535 212.660 160.362 1.00 47.41 189 LEU C N 1
ATOM 4001 C CA . LEU D 2 189 ? 184.197 211.716 161.420 1.00 46.60 189 LEU C CA 1
ATOM 4002 C C . LEU D 2 189 ? 182.813 211.987 161.993 1.00 49.36 189 LEU C C 1
ATOM 4003 O O . LEU D 2 189 ? 182.145 211.059 162.461 1.00 53.94 189 LEU C O 1
ATOM 4008 N N . ARG D 2 190 ? 182.368 213.245 161.969 1.00 51.65 190 ARG C N 1
ATOM 4009 C CA . ARG D 2 190 ? 181.047 213.570 162.492 1.00 50.77 190 ARG C CA 1
ATOM 4010 C C . ARG D 2 190 ? 179.937 213.084 161.569 1.00 50.92 190 ARG C C 1
ATOM 4011 O O . ARG D 2 190 ? 178.879 212.662 162.047 1.00 54.24 190 ARG C O 1
ATOM 4019 N N . LYS D 2 191 ? 180.151 213.135 160.254 1.00 47.86 191 LYS C N 1
ATOM 4020 C CA . LYS D 2 191 ? 179.145 212.661 159.313 1.00 40.87 191 LYS C CA 1
ATOM 4021 C C . LYS D 2 191 ? 179.159 211.149 159.146 1.00 38.96 191 LYS C C 1
ATOM 4022 O O . LYS D 2 191 ? 178.232 210.601 158.542 1.00 48.53 191 LYS C O 1
ATOM 4028 N N . LYS D 2 192 ? 180.180 210.467 159.658 1.00 38.94 192 LYS C N 1
ATOM 4029 C CA . LYS D 2 192 ? 180.219 209.013 159.698 1.00 37.81 192 LYS C CA 1
ATOM 4030 C C . LYS D 2 192 ? 179.777 208.464 161.046 1.00 40.63 192 LYS C C 1
ATOM 4031 O O . LYS D 2 192 ? 179.924 207.264 161.296 1.00 45.20 192 LYS C O 1
ATOM 4037 N N . ARG D 2 193 ? 179.251 209.321 161.919 1.00 41.09 193 ARG C N 1
ATOM 4038 C CA . ARG D 2 193 ? 178.798 208.876 163.235 1.00 38.22 193 ARG C CA 1
ATOM 4039 C C . ARG D 2 193 ? 177.691 207.831 163.171 1.00 42.03 193 ARG C C 1
ATOM 4040 O O . ARG D 2 193 ? 177.778 206.834 163.909 1.00 48.00 193 ARG C O 1
ATOM 4048 N N . PRO D 2 194 ? 176.634 207.982 162.359 1.00 40.15 194 PRO C N 1
ATOM 4049 C CA . PRO D 2 194 ? 175.605 206.928 162.320 1.00 34.35 194 PRO C CA 1
ATOM 4050 C C . PRO D 2 194 ? 176.135 205.570 161.900 1.00 41.24 194 PRO C C 1
ATOM 4051 O O . PRO D 2 194 ? 175.657 204.547 162.404 1.00 46.89 194 PRO C O 1
ATOM 4055 N N . TYR D 2 195 ? 177.111 205.527 160.992 1.00 41.57 195 TYR C N 1
ATOM 4056 C CA . TYR D 2 195 ? 177.637 204.251 160.522 1.00 35.55 195 TYR C CA 1
ATOM 4057 C C . TYR D 2 195 ? 178.509 203.565 161.565 1.00 42.46 195 TYR C C 1
ATOM 4058 O O . TYR D 2 195 ? 178.510 202.332 161.648 1.00 48.30 195 TYR C O 1
ATOM 4067 N N . VAL D 2 196 ? 179.257 204.334 162.359 1.00 46.29 196 VAL C N 1
ATOM 4068 C CA . VAL D 2 196 ? 180.079 203.737 163.407 1.00 46.25 196 VAL C CA 1
ATOM 4069 C C . VAL D 2 196 ? 179.202 203.142 164.502 1.00 50.47 196 VAL C C 1
ATOM 4070 O O . VAL D 2 196 ? 179.518 202.086 165.063 1.00 57.87 196 VAL C O 1
ATOM 4074 N N . LEU D 2 197 ? 178.088 203.805 164.823 1.00 50.37 197 LEU C N 1
ATOM 4075 C CA . LEU D 2 197 ? 177.176 203.281 165.835 1.00 50.77 197 LEU C CA 1
ATOM 4076 C C . LEU D 2 197 ? 176.600 201.936 165.410 1.00 56.18 197 LEU C C 1
ATOM 4077 O O . LEU D 2 197 ? 176.537 200.993 166.207 1.00 64.06 197 LEU C O 1
ATOM 4082 N N . VAL D 2 198 ? 176.170 201.829 164.151 1.00 51.57 198 VAL C N 1
ATOM 4083 C CA . VAL D 2 198 ? 175.714 200.544 163.635 1.00 47.83 198 VAL C CA 1
ATOM 4084 C C . VAL D 2 198 ? 176.890 199.590 163.476 1.00 56.06 198 VAL C C 1
ATOM 4085 O O . VAL D 2 198 ? 176.775 198.389 163.749 1.00 64.65 198 VAL C O 1
ATOM 4089 N N . GLY D 2 199 ? 178.037 200.106 163.032 1.00 52.44 199 GLY C N 1
ATOM 4090 C CA . GLY D 2 199 ? 179.213 199.268 162.883 1.00 52.23 199 GLY C CA 1
ATOM 4091 C C . GLY D 2 199 ? 179.730 198.718 164.197 1.00 59.08 199 GLY C C 1
ATOM 4092 O O . GLY D 2 199 ? 180.256 197.603 164.242 1.00 65.68 199 GLY C O 1
ATOM 4093 N N . ALA D 2 200 ? 179.596 199.488 165.280 1.00 60.87 200 ALA C N 1
ATOM 4094 C CA . ALA D 2 200 ? 180.031 199.006 166.587 1.00 60.96 200 ALA C CA 1
ATOM 4095 C C . ALA D 2 200 ? 179.234 197.780 167.013 1.00 63.32 200 ALA C C 1
ATOM 4096 O O . ALA D 2 200 ? 179.792 196.832 167.577 1.00 71.05 200 ALA C O 1
ATOM 4098 N N . PHE D 2 201 ? 177.925 197.783 166.757 1.00 61.08 201 PHE C N 1
ATOM 4099 C CA . PHE D 2 201 ? 177.111 196.612 167.056 1.00 67.20 201 PHE C CA 1
ATOM 4100 C C . PHE D 2 201 ? 177.489 195.427 166.177 1.00 68.21 201 PHE C C 1
ATOM 4101 O O . PHE D 2 201 ? 177.423 194.278 166.628 1.00 74.80 201 PHE C O 1
ATOM 4109 N N . VAL D 2 202 ? 177.877 195.682 164.926 1.00 66.95 202 VAL C N 1
ATOM 4110 C CA . VAL D 2 202 ? 178.313 194.600 164.048 1.00 64.23 202 VAL C CA 1
ATOM 4111 C C . VAL D 2 202 ? 179.615 193.990 164.554 1.00 67.65 202 VAL C C 1
ATOM 4112 O O . VAL D 2 202 ? 179.760 192.764 164.611 1.00 72.84 202 VAL C O 1
ATOM 4116 N N . VAL D 2 203 ? 180.581 194.833 164.929 1.00 66.38 203 VAL C N 1
ATOM 4117 C CA . VAL D 2 203 ? 181.858 194.330 165.429 1.00 66.94 203 VAL C CA 1
ATOM 4118 C C . VAL D 2 203 ? 181.657 193.560 166.727 1.00 72.88 203 VAL C C 1
ATOM 4119 O O . VAL D 2 203 ? 182.243 192.488 166.928 1.00 81.09 203 VAL C O 1
ATOM 4123 N N . GLY D 2 204 ? 180.829 194.091 167.627 1.00 69.23 204 GLY C N 1
ATOM 4124 C CA . GLY D 2 204 ? 180.550 193.384 168.866 1.00 75.20 204 GLY C CA 1
ATOM 4125 C C . GLY D 2 204 ? 179.854 192.057 168.637 1.00 76.80 204 GLY C C 1
ATOM 4126 O O . GLY D 2 204 ? 180.096 191.086 169.358 1.00 86.39 204 GLY C O 1
ATOM 4127 N N . MET D 2 205 ? 178.979 191.996 167.632 1.00 72.07 205 MET C N 1
ATOM 4128 C CA . MET D 2 205 ? 178.282 190.751 167.330 1.00 71.75 205 MET C CA 1
ATOM 4129 C C . MET D 2 205 ? 179.250 189.670 166.862 1.00 76.12 205 MET C C 1
ATOM 4130 O O . MET D 2 205 ? 179.128 188.504 167.255 1.00 83.60 205 MET C O 1
ATOM 4135 N N . LEU D 2 206 ? 180.224 190.039 166.027 1.00 75.45 206 LEU C N 1
ATOM 4136 C CA . LEU D 2 206 ? 181.105 189.041 165.429 1.00 78.85 206 LEU C CA 1
ATOM 4137 C C . LEU D 2 206 ? 182.116 188.501 166.434 1.00 85.28 206 LEU C C 1
ATOM 4138 O O . LEU D 2 206 ? 182.388 187.295 166.460 1.00 89.68 206 LEU C O 1
ATOM 4143 N N . LEU D 2 207 ? 182.683 189.370 167.266 1.00 85.86 207 LEU C N 1
ATOM 4144 C CA . LEU D 2 207 ? 183.792 189.000 168.135 1.00 90.43 207 LEU C CA 1
ATOM 4145 C C . LEU D 2 207 ? 183.351 188.498 169.504 1.00 96.80 207 LEU C C 1
ATOM 4146 O O . LEU D 2 207 ? 184.207 188.237 170.354 1.00 100.16 207 LEU C O 1
ATOM 4151 N N . THR D 2 208 ? 182.055 188.357 169.740 1.00 97.64 208 THR C N 1
ATOM 4152 C CA . THR D 2 208 ? 181.518 187.929 171.020 1.00 97.10 208 THR C CA 1
ATOM 4153 C C . THR D 2 208 ? 180.545 186.781 170.813 1.00 99.86 208 THR C C 1
ATOM 4154 O O . THR D 2 208 ? 180.015 186.597 169.712 1.00 99.30 208 THR C O 1
ATOM 4158 N N . PRO D 2 209 ? 180.300 185.980 171.848 1.00 104.19 209 PRO C N 1
ATOM 4159 C CA . PRO D 2 209 ? 179.267 184.939 171.764 1.00 104.31 209 PRO C CA 1
ATOM 4160 C C . PRO D 2 209 ? 177.909 185.545 171.459 1.00 105.81 209 PRO C C 1
ATOM 4161 O O . PRO D 2 209 ? 177.712 186.759 171.625 1.00 107.64 209 PRO C O 1
ATOM 4165 N N . PRO D 2 210 ? 176.938 184.736 171.018 1.00 103.82 210 PRO C N 1
ATOM 4166 C CA . PRO D 2 210 ? 175.656 185.296 170.560 1.00 104.65 210 PRO C CA 1
ATOM 4167 C C . PRO D 2 210 ? 174.847 186.001 171.638 1.00 105.25 210 PRO C C 1
ATOM 4168 O O . PRO D 2 210 ? 173.734 186.454 171.348 1.00 101.49 210 PRO C O 1
ATOM 4172 N N . ASP D 2 211 ? 175.352 186.108 172.864 1.00 109.56 211 ASP C N 1
ATOM 4173 C CA . ASP D 2 211 ? 174.653 186.862 173.895 1.00 111.85 211 ASP C CA 1
ATOM 4174 C C . ASP D 2 211 ? 174.720 188.354 173.589 1.00 109.74 211 ASP C C 1
ATOM 4175 O O . ASP D 2 211 ? 175.786 188.884 173.259 1.00 108.28 211 ASP C O 1
ATOM 4180 N N . VAL D 2 212 ? 173.573 189.029 173.693 1.00 108.84 212 VAL C N 1
ATOM 4181 C CA . VAL D 2 212 ? 173.529 190.472 173.473 1.00 104.20 212 VAL C CA 1
ATOM 4182 C C . VAL D 2 212 ? 174.334 191.199 174.542 1.00 104.02 212 VAL C C 1
ATOM 4183 O O . VAL D 2 212 ? 174.883 192.281 174.294 1.00 102.64 212 VAL C O 1
ATOM 4187 N N . PHE D 2 213 ? 174.438 190.610 175.736 1.00 108.13 213 PHE C N 1
ATOM 4188 C CA . PHE D 2 213 ? 175.190 191.232 176.821 1.00 112.09 213 PHE C CA 1
ATOM 4189 C C . PHE D 2 213 ? 176.646 191.459 176.429 1.00 110.05 213 PHE C C 1
ATOM 4190 O O . PHE D 2 213 ? 177.210 192.528 176.684 1.00 110.03 213 PHE C O 1
ATOM 4198 N N . SER D 2 214 ? 177.271 190.459 175.805 1.00 110.85 214 SER C N 1
ATOM 4199 C CA . SER D 2 214 ? 178.652 190.619 175.364 1.00 108.63 214 SER C CA 1
ATOM 4200 C C . SER D 2 214 ? 178.759 191.591 174.195 1.00 106.65 214 SER C C 1
ATOM 4201 O O . SER D 2 214 ? 179.782 192.267 174.046 1.00 103.52 214 SER C O 1
ATOM 4204 N N . GLN D 2 215 ? 177.723 191.665 173.356 1.00 106.60 215 GLN C N 1
ATOM 4205 C CA . GLN D 2 215 ? 177.729 192.613 172.246 1.00 98.59 215 GLN C CA 1
ATOM 4206 C C . GLN D 2 215 ? 177.760 194.050 172.749 1.00 103.44 215 GLN C C 1
ATOM 4207 O O . GLN D 2 215 ? 178.539 194.877 172.260 1.00 103.83 215 GLN C O 1
ATOM 4213 N N . THR D 2 216 ? 176.917 194.366 173.734 1.00 102.37 216 THR C N 1
ATOM 4214 C CA . THR D 2 216 ? 176.841 195.735 174.233 1.00 96.24 216 THR C CA 1
ATOM 4215 C C . THR D 2 216 ? 178.029 196.067 175.128 1.00 99.72 216 THR C C 1
ATOM 4216 O O . THR D 2 216 ? 178.497 197.211 175.149 1.00 99.26 216 THR C O 1
ATOM 4220 N N . LEU D 2 217 ? 178.540 195.078 175.866 1.00 104.29 217 LEU C N 1
ATOM 4221 C CA . LEU D 2 217 ? 179.692 195.321 176.728 1.00 110.22 217 LEU C CA 1
ATOM 4222 C C . LEU D 2 217 ? 180.935 195.670 175.923 1.00 106.35 217 LEU C C 1
ATOM 4223 O O . LEU D 2 217 ? 181.898 196.215 176.474 1.00 105.85 217 LEU C O 1
ATOM 4228 N N . LEU D 2 218 ? 180.940 195.358 174.629 1.00 101.18 218 LEU C N 1
ATOM 4229 C CA . LEU D 2 218 ? 182.061 195.708 173.768 1.00 101.20 218 LEU C CA 1
ATOM 4230 C C . LEU D 2 218 ? 181.751 196.906 172.879 1.00 101.49 218 LEU C C 1
ATOM 4231 O O . LEU D 2 218 ? 182.585 197.808 172.749 1.00 100.01 218 LEU C O 1
ATOM 4236 N N . ALA D 2 219 ? 180.556 196.944 172.285 1.00 98.44 219 ALA C N 1
ATOM 4237 C CA . ALA D 2 219 ? 180.226 197.999 171.330 1.00 90.40 219 ALA C CA 1
ATOM 4238 C C . ALA D 2 219 ? 180.219 199.372 171.990 1.00 92.15 219 ALA C C 1
ATOM 4239 O O . ALA D 2 219 ? 180.727 200.347 171.424 1.00 91.00 219 ALA C O 1
ATOM 4241 N N . ILE D 2 220 ? 179.633 199.471 173.186 1.00 94.82 220 ILE C N 1
ATOM 4242 C CA . ILE D 2 220 ? 179.571 200.762 173.876 1.00 91.77 220 ILE C CA 1
ATOM 4243 C C . ILE D 2 220 ? 180.960 201.331 174.148 1.00 88.99 220 ILE C C 1
ATOM 4244 O O . ILE D 2 220 ? 181.165 202.534 173.916 1.00 85.70 220 ILE C O 1
ATOM 4249 N N . PRO D 2 221 ? 181.942 200.557 174.632 1.00 93.99 221 PRO C N 1
ATOM 4250 C CA . PRO D 2 221 ? 183.304 201.112 174.730 1.00 93.33 221 PRO C CA 1
ATOM 4251 C C . PRO D 2 221 ? 183.876 201.622 173.414 1.00 89.77 221 PRO C C 1
ATOM 4252 O O . PRO D 2 221 ? 184.571 202.644 173.425 1.00 82.97 221 PRO C O 1
ATOM 4256 N N . MET D 2 222 ? 183.626 200.954 172.282 1.00 91.72 222 MET C N 1
ATOM 4257 C CA . MET D 2 222 ? 184.138 201.489 171.021 1.00 90.87 222 MET C CA 1
ATOM 4258 C C . MET D 2 222 ? 183.456 202.800 170.650 1.00 82.10 222 MET C C 1
ATOM 4259 O O . MET D 2 222 ? 184.129 203.797 170.368 1.00 79.30 222 MET C O 1
ATOM 4264 N N . TYR D 2 223 ? 182.120 202.825 170.646 1.00 77.93 223 TYR C N 1
ATOM 4265 C CA . TYR D 2 223 ? 181.425 204.014 170.160 1.00 73.55 223 TYR C CA 1
ATOM 4266 C C . TYR D 2 223 ? 181.640 205.204 171.085 1.00 76.75 223 TYR C C 1
ATOM 4267 O O . TYR D 2 223 ? 181.833 206.332 170.617 1.00 77.72 223 TYR C O 1
ATOM 4276 N N . CYS D 2 224 ? 181.598 204.977 172.399 1.00 78.15 224 CYS C N 1
ATOM 4277 C CA . CYS D 2 224 ? 181.820 206.070 173.339 1.00 72.39 224 CYS C CA 1
ATOM 4278 C C . CYS D 2 224 ? 183.226 206.634 173.193 1.00 69.49 224 CYS C C 1
ATOM 4279 O O . CYS D 2 224 ? 183.409 207.847 173.053 1.00 70.56 224 CYS C O 1
ATOM 4282 N N . LEU D 2 225 ? 184.235 205.760 173.200 1.00 71.79 225 LEU C N 1
ATOM 4283 C CA . LEU D 2 225 ? 185.612 206.226 173.076 1.00 71.10 225 LEU C CA 1
ATOM 4284 C C . LEU D 2 225 ? 185.916 206.710 171.664 1.00 65.86 225 LEU C C 1
ATOM 4285 O O . LEU D 2 225 ? 186.876 207.463 171.462 1.00 66.28 225 LEU C O 1
ATOM 4290 N N . PHE D 2 226 ? 185.122 206.288 170.676 1.00 63.82 226 PHE C N 1
ATOM 4291 C CA . PHE D 2 226 ? 185.186 206.919 169.362 1.00 56.85 226 PHE C CA 1
ATOM 4292 C C . PHE D 2 226 ? 184.779 208.383 169.445 1.00 58.95 226 PHE C C 1
ATOM 4293 O O . PHE D 2 226 ? 185.406 209.247 168.823 1.00 62.91 226 PHE C O 1
ATOM 4301 N N . GLU D 2 227 ? 183.726 208.677 170.212 1.00 60.20 227 GLU C N 1
ATOM 4302 C CA . GLU D 2 227 ? 183.260 210.053 170.349 1.00 55.40 227 GLU C CA 1
ATOM 4303 C C . GLU D 2 227 ? 184.293 210.923 171.052 1.00 60.49 227 GLU C C 1
ATOM 4304 O O . GLU D 2 227 ? 184.485 212.088 170.682 1.00 65.41 227 GLU C O 1
ATOM 4310 N N . ILE D 2 228 ? 184.962 210.383 172.073 1.00 57.16 228 ILE C N 1
ATOM 4311 C CA . ILE D 2 228 ? 186.014 211.140 172.744 1.00 55.48 228 ILE C CA 1
ATOM 4312 C C . ILE D 2 228 ? 187.184 211.374 171.799 1.00 59.45 228 ILE C C 1
ATOM 4313 O O . ILE D 2 228 ? 187.836 212.425 171.847 1.00 67.73 228 ILE C O 1
ATOM 4318 N N . GLY D 2 229 ? 187.472 210.403 170.931 1.00 53.59 229 GLY C N 1
ATOM 4319 C CA . GLY D 2 229 ? 188.549 210.579 169.970 1.00 48.63 229 GLY C CA 1
ATOM 4320 C C . GLY D 2 229 ? 188.291 211.719 169.005 1.00 51.26 229 GLY C C 1
ATOM 4321 O O . GLY D 2 229 ? 189.211 212.455 168.639 1.00 57.84 229 GLY C O 1
ATOM 4322 N N . VAL D 2 230 ? 187.039 211.876 168.574 1.00 52.53 230 VAL C N 1
ATOM 4323 C CA . VAL D 2 230 ? 186.685 212.999 167.713 1.00 52.26 230 VAL C CA 1
ATOM 4324 C C . VAL D 2 230 ? 186.841 214.317 168.460 1.00 58.20 230 VAL C C 1
ATOM 4325 O O . VAL D 2 230 ? 187.228 215.332 167.867 1.00 66.35 230 VAL C O 1
ATOM 4329 N N . PHE D 2 231 ? 186.544 214.331 169.762 1.00 55.96 231 PHE C N 1
ATOM 4330 C CA . PHE D 2 231 ? 186.632 215.567 170.533 1.00 59.25 231 PHE C CA 1
ATOM 4331 C C . PHE D 2 231 ? 188.064 216.089 170.583 1.00 65.16 231 PHE C C 1
ATOM 4332 O O . PHE D 2 231 ? 188.305 217.287 170.397 1.00 73.45 231 PHE C O 1
ATOM 4340 N N . PHE D 2 232 ? 189.032 215.204 170.833 1.00 61.07 232 PHE C N 1
ATOM 4341 C CA . PHE D 2 232 ? 190.426 215.632 170.843 1.00 58.91 232 PHE C CA 1
ATOM 4342 C C . PHE D 2 232 ? 190.956 215.913 169.445 1.00 63.97 232 PHE C C 1
ATOM 4343 O O . PHE D 2 232 ? 191.992 216.572 169.312 1.00 75.65 232 PHE C O 1
ATOM 4351 N N . SER D 2 233 ? 190.277 215.426 168.405 1.00 57.90 233 SER C N 1
ATOM 4352 C CA . SER D 2 233 ? 190.688 215.750 167.045 1.00 52.25 233 SER C CA 1
ATOM 4353 C C . SER D 2 233 ? 190.534 217.237 166.762 1.00 63.63 233 SER C C 1
ATOM 4354 O O . SER D 2 233 ? 191.248 217.786 165.915 1.00 69.30 233 SER C O 1
ATOM 4357 N N . ARG D 2 234 ? 189.607 217.901 167.455 1.00 65.83 234 ARG C N 1
ATOM 4358 C CA . ARG D 2 234 ? 189.482 219.349 167.337 1.00 70.73 234 ARG C CA 1
ATOM 4359 C C . ARG D 2 234 ? 190.738 220.050 167.839 1.00 79.51 234 ARG C C 1
ATOM 4360 O O . ARG D 2 234 ? 191.195 221.029 167.238 1.00 81.48 234 ARG C O 1
ATOM 4368 N N . PHE D 2 235 ? 191.308 219.562 168.939 1.00 81.93 235 PHE C N 1
ATOM 4369 C CA . PHE D 2 235 ? 192.498 220.167 169.537 1.00 74.72 235 PHE C CA 1
ATOM 4370 C C . PHE D 2 235 ? 193.767 219.609 168.888 1.00 73.61 235 PHE C C 1
ATOM 4371 O O . PHE D 2 235 ? 194.659 219.073 169.544 1.00 77.39 235 PHE C O 1
ATOM 4379 N N . TYR D 2 236 ? 193.832 219.750 167.569 1.00 78.14 236 TYR C N 1
ATOM 4380 C CA . TYR D 2 236 ? 194.979 219.275 166.806 1.00 84.20 236 TYR C CA 1
ATOM 4381 C C . TYR D 2 236 ? 195.040 219.943 165.436 1.00 90.63 236 TYR C C 1
ATOM 4382 O O . TYR D 2 236 ? 194.201 220.781 165.106 1.00 93.31 236 TYR C O 1
ATOM 4391 N N . ASP E 2 5 ? 174.400 142.400 144.878 1.00 81.15 5 ASP E N 1
ATOM 4392 C CA . ASP E 2 5 ? 172.955 142.212 144.891 1.00 79.35 5 ASP E CA 1
ATOM 4393 C C . ASP E 2 5 ? 172.233 143.529 145.150 1.00 73.24 5 ASP E C 1
ATOM 4394 O O . ASP E 2 5 ? 172.003 143.907 146.298 1.00 69.82 5 ASP E O 1
ATOM 4399 N N . THR E 2 6 ? 171.879 144.225 144.073 1.00 68.68 6 THR E N 1
ATOM 4400 C CA . THR E 2 6 ? 171.184 145.498 144.196 1.00 58.52 6 THR E CA 1
ATOM 4401 C C . THR E 2 6 ? 169.772 145.292 144.730 1.00 60.80 6 THR E C 1
ATOM 4402 O O . THR E 2 6 ? 169.077 144.344 144.354 1.00 62.88 6 THR E O 1
ATOM 4406 N N . GLN E 2 7 ? 169.354 146.182 145.622 1.00 56.05 7 GLN E N 1
ATOM 4407 C CA A GLN E 2 7 ? 168.041 146.130 146.242 0.50 49.60 7 GLN E CA 1
ATOM 4408 C CA B GLN E 2 7 ? 168.039 146.129 146.239 0.50 49.60 7 GLN E CA 1
ATOM 4409 C C . GLN E 2 7 ? 167.431 147.522 146.233 1.00 46.99 7 GLN E C 1
ATOM 4410 O O . GLN E 2 7 ? 168.157 148.522 146.194 1.00 51.46 7 GLN E O 1
ATOM 4421 N N . PRO E 2 8 ? 166.105 147.621 146.265 1.00 41.16 8 PRO E N 1
ATOM 4422 C CA . PRO E 2 8 ? 165.470 148.940 146.336 1.00 33.89 8 PRO E CA 1
ATOM 4423 C C . PRO E 2 8 ? 165.792 149.644 147.645 1.00 31.09 8 PRO E C 1
ATOM 4424 O O . PRO E 2 8 ? 166.215 149.036 148.630 1.00 37.47 8 PRO E O 1
ATOM 4428 N N . LEU E 2 9 ? 165.590 150.963 147.634 1.00 27.64 9 LEU E N 1
ATOM 4429 C CA . LEU E 2 9 ? 165.923 151.780 148.796 1.00 26.72 9 LEU E CA 1
ATOM 4430 C C . LEU E 2 9 ? 165.087 151.394 150.011 1.00 32.78 9 LEU E C 1
ATOM 4431 O O . LEU E 2 9 ? 165.592 151.381 151.140 1.00 34.92 9 LEU E O 1
ATOM 4436 N N . ILE E 2 10 ? 163.805 151.083 149.802 1.00 34.77 10 ILE E N 1
ATOM 4437 C CA . ILE E 2 10 ? 162.936 150.734 150.922 1.00 29.93 10 ILE E CA 1
ATOM 4438 C C . ILE E 2 10 ? 163.412 149.461 151.608 1.00 31.75 10 ILE E C 1
ATOM 4439 O O . ILE E 2 10 ? 163.252 149.308 152.824 1.00 34.73 10 ILE E O 1
ATOM 4444 N N . THR E 2 11 ? 164.007 148.533 150.853 1.00 27.48 11 THR E N 1
ATOM 4445 C CA . THR E 2 11 ? 164.520 147.308 151.457 1.00 24.70 11 THR E CA 1
ATOM 4446 C C . THR E 2 11 ? 165.625 147.611 152.462 1.00 24.54 11 THR E C 1
ATOM 4447 O O . THR E 2 11 ? 165.665 147.022 153.548 1.00 30.39 11 THR E O 1
ATOM 4451 N N . HIS E 2 12 ? 166.526 148.532 152.121 1.00 23.35 12 HIS E N 1
ATOM 4452 C CA . HIS E 2 12 ? 167.544 148.954 153.075 1.00 20.01 12 HIS E CA 1
ATOM 4453 C C . HIS E 2 12 ? 166.937 149.735 154.232 1.00 23.39 12 HIS E C 1
ATOM 4454 O O . HIS E 2 12 ? 167.406 149.620 155.370 1.00 31.35 12 HIS E O 1
ATOM 4461 N N . LEU E 2 13 ? 165.902 150.532 153.964 1.00 25.01 13 LEU E N 1
ATOM 4462 C CA . LEU E 2 13 ? 165.246 151.287 155.024 1.00 21.76 13 LEU E CA 1
ATOM 4463 C C . LEU E 2 13 ? 164.361 150.407 155.896 1.00 21.59 13 LEU E C 1
ATOM 4464 O O . LEU E 2 13 ? 164.219 150.678 157.093 1.00 25.30 13 LEU E O 1
ATOM 4469 N N . ILE E 2 14 ? 163.751 149.366 155.324 1.00 22.50 14 ILE E N 1
ATOM 4470 C CA . ILE E 2 14 ? 163.008 148.406 156.136 1.00 19.28 14 ILE E CA 1
ATOM 4471 C C . ILE E 2 14 ? 163.946 147.704 157.108 1.00 27.28 14 ILE E C 1
ATOM 4472 O O . ILE E 2 14 ? 163.639 147.556 158.297 1.00 32.00 14 ILE E O 1
ATOM 4477 N N . GLU E 2 15 ? 165.108 147.267 156.618 1.00 29.10 15 GLU E N 1
ATOM 4478 C CA . GLU E 2 15 ? 166.081 146.601 157.475 1.00 21.41 15 GLU E CA 1
ATOM 4479 C C . GLU E 2 15 ? 166.666 147.543 158.518 1.00 21.66 15 GLU E C 1
ATOM 4480 O O . GLU E 2 15 ? 166.800 147.158 159.683 1.00 31.28 15 GLU E O 1
ATOM 4486 N N . LEU E 2 16 ? 167.009 148.770 158.128 1.00 19.18 16 LEU E N 1
ATOM 4487 C CA . LEU E 2 16 ? 167.561 149.731 159.076 1.00 18.43 16 LEU E CA 1
ATOM 4488 C C . LEU E 2 16 ? 166.553 150.093 160.160 1.00 24.20 16 LEU E C 1
ATOM 4489 O O . LEU E 2 16 ? 166.923 150.244 161.329 1.00 31.17 16 LEU E O 1
ATOM 4494 N N . ARG E 2 17 ? 165.279 150.243 159.790 1.00 26.11 17 ARG E N 1
ATOM 4495 C CA . ARG E 2 17 ? 164.244 150.518 160.781 1.00 22.73 17 ARG E CA 1
ATOM 4496 C C . ARG E 2 17 ? 164.101 149.364 161.765 1.00 22.77 17 ARG E C 1
ATOM 4497 O O . ARG E 2 17 ? 163.926 149.582 162.969 1.00 27.82 17 ARG E O 1
ATOM 4505 N N . LYS E 2 18 ? 164.164 148.127 161.268 1.00 20.99 18 LYS E N 1
ATOM 4506 C CA . LYS E 2 18 ? 164.078 146.965 162.147 1.00 20.34 18 LYS E CA 1
ATOM 4507 C C . LYS E 2 18 ? 165.251 146.916 163.119 1.00 24.68 18 LYS E C 1
ATOM 4508 O O . LYS E 2 18 ? 165.068 146.636 164.309 1.00 30.38 18 LYS E O 1
ATOM 4514 N N . ARG E 2 19 ? 166.463 147.188 162.632 1.00 24.19 19 ARG E N 1
ATOM 4515 C CA . ARG E 2 19 ? 167.627 147.179 163.509 1.00 21.12 19 ARG E CA 1
ATOM 4516 C C . ARG E 2 19 ? 167.619 148.366 164.462 1.00 23.43 19 ARG E C 1
ATOM 4517 O O . ARG E 2 19 ? 168.097 148.250 165.596 1.00 28.19 19 ARG E O 1
ATOM 4525 N N . LEU E 2 20 ? 167.093 149.510 164.022 1.00 24.47 20 LEU E N 1
ATOM 4526 C CA . LEU E 2 20 ? 166.992 150.666 164.906 1.00 25.43 20 LEU E CA 1
ATOM 4527 C C . LEU E 2 20 ? 166.007 150.408 166.039 1.00 27.70 20 LEU E C 1
ATOM 4528 O O . LEU E 2 20 ? 166.236 150.837 167.175 1.00 33.21 20 LEU E O 1
ATOM 4533 N N . LEU E 2 21 ? 164.905 149.715 165.746 1.00 26.36 21 LEU E N 1
ATOM 4534 C CA . LEU E 2 21 ? 163.922 149.412 166.781 1.00 26.22 21 LEU E CA 1
ATOM 4535 C C . LEU E 2 21 ? 164.515 148.521 167.862 1.00 27.17 21 LEU E C 1
ATOM 4536 O O . LEU E 2 21 ? 164.256 148.723 169.054 1.00 31.17 21 LEU E O 1
ATOM 4541 N N . ASN E 2 22 ? 165.312 147.527 167.466 1.00 24.39 22 ASN E N 1
ATOM 4542 C CA . ASN E 2 22 ? 165.935 146.642 168.444 1.00 21.74 22 ASN E CA 1
ATOM 4543 C C . ASN E 2 22 ? 166.886 147.408 169.355 1.00 23.34 22 ASN E C 1
ATOM 4544 O O . ASN E 2 22 ? 166.952 147.142 170.560 1.00 28.20 22 ASN E O 1
ATOM 4549 N N . CYS E 2 23 ? 167.636 148.358 168.795 1.00 23.50 23 CYS E N 1
ATOM 4550 C CA . CYS E 2 23 ? 168.492 149.205 169.619 1.00 22.19 23 CYS E CA 1
ATOM 4551 C C . CYS E 2 23 ? 167.669 150.082 170.555 1.00 25.59 23 CYS E C 1
ATOM 4552 O O . CYS E 2 23 ? 168.014 150.234 171.733 1.00 30.84 23 CYS E O 1
ATOM 4555 N N . ILE E 2 24 ? 166.582 150.671 170.051 1.00 28.58 24 ILE E N 1
ATOM 4556 C CA . ILE E 2 24 ? 165.743 151.533 170.879 1.00 26.24 24 ILE E CA 1
ATOM 4557 C C . ILE E 2 24 ? 165.074 150.732 171.988 1.00 26.49 24 ILE E C 1
ATOM 4558 O O . ILE E 2 24 ? 165.012 151.176 173.141 1.00 29.00 24 ILE E O 1
ATOM 4563 N N . ILE E 2 25 ? 164.562 149.544 171.661 1.00 22.40 25 ILE E N 1
ATOM 4564 C CA . ILE E 2 25 ? 163.899 148.713 172.662 1.00 22.00 25 ILE E CA 1
ATOM 4565 C C . ILE E 2 25 ? 164.877 148.316 173.759 1.00 27.59 25 ILE E C 1
ATOM 4566 O O . ILE E 2 25 ? 164.545 148.352 174.950 1.00 35.09 25 ILE E O 1
ATOM 4571 N N . ALA E 2 26 ? 166.100 147.939 173.379 1.00 26.72 26 ALA E N 1
ATOM 4572 C CA . ALA E 2 26 ? 167.092 147.531 174.368 1.00 22.01 26 ALA E CA 1
ATOM 4573 C C . ALA E 2 26 ? 167.446 148.675 175.309 1.00 28.09 26 ALA E C 1
ATOM 4574 O O . ALA E 2 26 ? 167.563 148.475 176.524 1.00 36.34 26 ALA E O 1
ATOM 4576 N N . VAL E 2 27 ? 167.625 149.881 174.769 1.00 25.19 27 VAL E N 1
ATOM 4577 C CA . VAL E 2 27 ? 167.973 151.025 175.607 1.00 23.16 27 VAL E CA 1
ATOM 4578 C C . VAL E 2 27 ? 166.834 151.362 176.562 1.00 28.06 27 VAL E C 1
ATOM 4579 O O . VAL E 2 27 ? 167.059 151.611 177.752 1.00 35.06 27 VAL E O 1
ATOM 4583 N N . ILE E 2 28 ? 165.597 151.375 176.061 1.00 29.62 28 ILE E N 1
ATOM 4584 C CA . ILE E 2 28 ? 164.459 151.766 176.889 1.00 26.25 28 ILE E CA 1
ATOM 4585 C C . ILE E 2 28 ? 164.238 150.765 178.017 1.00 25.81 28 ILE E C 1
ATOM 4586 O O . ILE E 2 28 ? 164.007 151.153 179.168 1.00 33.50 28 ILE E O 1
ATOM 4591 N N . VAL E 2 29 ? 164.311 149.468 177.711 1.00 23.65 29 VAL E N 1
ATOM 4592 C CA . VAL E 2 29 ? 164.090 148.448 178.734 1.00 23.65 29 VAL E CA 1
ATOM 4593 C C . VAL E 2 29 ? 165.132 148.562 179.839 1.00 29.68 29 VAL E C 1
ATOM 4594 O O . VAL E 2 29 ? 164.808 148.477 181.030 1.00 37.39 29 VAL E O 1
ATOM 4598 N N . ILE E 2 30 ? 166.398 148.760 179.465 1.00 29.02 30 ILE E N 1
ATOM 4599 C CA . ILE E 2 30 ? 167.443 148.970 180.462 1.00 28.86 30 ILE E CA 1
ATOM 4600 C C . ILE E 2 30 ? 167.185 150.255 181.239 1.00 27.67 30 ILE E C 1
ATOM 4601 O O . ILE E 2 30 ? 167.351 150.303 182.464 1.00 33.77 30 ILE E O 1
ATOM 4606 N N . PHE E 2 31 ? 166.773 151.315 180.540 1.00 24.30 31 PHE E N 1
ATOM 4607 C CA . PHE E 2 31 ? 166.497 152.585 181.203 1.00 23.73 31 PHE E CA 1
ATOM 4608 C C . PHE E 2 31 ? 165.348 152.459 182.194 1.00 29.57 31 PHE E C 1
ATOM 4609 O O . PHE E 2 31 ? 165.416 152.999 183.305 1.00 37.41 31 PHE E O 1
ATOM 4617 N N . LEU E 2 32 ? 164.282 151.753 181.813 1.00 29.62 32 LEU E N 1
ATOM 4618 C CA . LEU E 2 32 ? 163.151 151.577 182.718 1.00 29.19 32 LEU E CA 1
ATOM 4619 C C . LEU E 2 32 ? 163.550 150.775 183.950 1.00 33.56 32 LEU E C 1
ATOM 4620 O O . LEU E 2 32 ? 163.104 151.072 185.065 1.00 41.65 32 LEU E O 1
ATOM 4625 N N . CYS E 2 33 ? 164.389 149.755 183.771 1.00 30.62 33 CYS E N 1
ATOM 4626 C CA . CYS E 2 33 ? 164.879 148.971 184.898 1.00 33.30 33 CYS E CA 1
ATOM 4627 C C . CYS E 2 33 ? 165.901 149.722 185.741 1.00 36.21 33 CYS E C 1
ATOM 4628 O O . CYS E 2 33 ? 166.238 149.254 186.833 1.00 41.14 33 CYS E O 1
ATOM 4631 N N . LEU E 2 34 ? 166.398 150.865 185.268 1.00 34.14 34 LEU E N 1
ATOM 4632 C CA . LEU E 2 34 ? 167.436 151.611 185.962 1.00 30.96 34 LEU E CA 1
ATOM 4633 C C . LEU E 2 34 ? 167.013 153.000 186.417 1.00 33.25 34 LEU E C 1
ATOM 4634 O O . LEU E 2 34 ? 167.692 153.576 187.273 1.00 38.38 34 LEU E O 1
ATOM 4639 N N . VAL E 2 35 ? 165.925 153.553 185.875 1.00 30.40 35 VAL E N 1
ATOM 4640 C CA . VAL E 2 35 ? 165.557 154.930 186.189 1.00 28.06 35 VAL E CA 1
ATOM 4641 C C . VAL E 2 35 ? 165.128 155.070 187.645 1.00 32.31 35 VAL E C 1
ATOM 4642 O O . VAL E 2 35 ? 165.232 156.157 188.226 1.00 39.64 35 VAL E O 1
ATOM 4646 N N . TYR E 2 36 ? 164.649 153.989 188.263 1.00 29.41 36 TYR E N 1
ATOM 4647 C CA . TYR E 2 36 ? 164.261 154.064 189.666 1.00 27.86 36 TYR E CA 1
ATOM 4648 C C . TYR E 2 36 ? 165.472 154.234 190.575 1.00 34.55 36 TYR E C 1
ATOM 4649 O O . TYR E 2 36 ? 165.364 154.856 191.638 1.00 41.37 36 TYR E O 1
ATOM 4658 N N . PHE E 2 37 ? 166.625 153.694 190.180 1.00 30.62 37 PHE E N 1
ATOM 4659 C CA . PHE E 2 37 ? 167.859 153.814 190.945 1.00 25.32 37 PHE E CA 1
ATOM 4660 C C . PHE E 2 37 ? 168.765 154.916 190.408 1.00 24.57 37 PHE E C 1
ATOM 4661 O O . PHE E 2 37 ? 169.991 154.813 190.510 1.00 29.57 37 PHE E O 1
ATOM 4669 N N . ALA E 2 38 ? 168.182 155.972 189.836 1.00 22.13 38 ALA E N 1
ATOM 4670 C CA . ALA E 2 38 ? 168.986 157.030 189.235 1.00 22.41 38 ALA E CA 1
ATOM 4671 C C . ALA E 2 38 ? 169.848 157.736 190.274 1.00 26.62 38 ALA E C 1
ATOM 4672 O O . ALA E 2 38 ? 171.013 158.053 190.012 1.00 33.15 38 ALA E O 1
ATOM 4674 N N . ASN E 2 39 ? 169.290 157.999 191.458 1.00 28.72 39 ASN E N 1
ATOM 4675 C CA . ASN E 2 39 ? 170.071 158.630 192.517 1.00 21.01 39 ASN E CA 1
ATOM 4676 C C . ASN E 2 39 ? 171.145 157.688 193.049 1.00 25.49 39 ASN E C 1
ATOM 4677 O O . ASN E 2 39 ? 172.263 158.122 193.349 1.00 31.26 39 ASN E O 1
ATOM 4682 N N . ASP E 2 40 ? 170.823 156.399 193.177 1.00 25.77 40 ASP E N 1
ATOM 4683 C CA . ASP E 2 40 ? 171.815 155.429 193.631 1.00 21.81 40 ASP E CA 1
ATOM 4684 C C . ASP E 2 40 ? 172.930 155.259 192.608 1.00 20.36 40 ASP E C 1
ATOM 4685 O O . ASP E 2 40 ? 174.097 155.087 192.977 1.00 27.68 40 ASP E O 1
ATOM 4690 N N . ILE E 2 41 ? 172.589 155.299 191.319 1.00 23.80 41 ILE E N 1
ATOM 4691 C CA . ILE E 2 41 ? 173.611 155.243 190.279 1.00 24.26 41 ILE E CA 1
ATOM 4692 C C . ILE E 2 41 ? 174.499 156.479 190.340 1.00 25.83 41 ILE E C 1
ATOM 4693 O O . ILE E 2 41 ? 175.723 156.388 190.184 1.00 32.71 41 ILE E O 1
ATOM 4698 N N . TYR E 2 42 ? 173.905 157.654 190.573 1.00 25.88 42 TYR E N 1
ATOM 4699 C CA . TYR E 2 42 ? 174.711 158.866 190.676 1.00 26.55 42 TYR E CA 1
ATOM 4700 C C . TYR E 2 42 ? 175.605 158.845 191.908 1.00 24.31 42 TYR E C 1
ATOM 4701 O O . TYR E 2 42 ? 176.696 159.424 191.888 1.00 28.73 42 TYR E O 1
ATOM 4710 N N . HIS E 2 43 ? 175.165 158.191 192.984 1.00 21.22 43 HIS E N 1
ATOM 4711 C CA A HIS E 2 43 ? 176.012 158.070 194.165 0.57 22.62 43 HIS E CA 1
ATOM 4712 C CA B HIS E 2 43 ? 176.009 158.068 194.166 0.43 22.73 43 HIS E CA 1
ATOM 4713 C C . HIS E 2 43 ? 177.278 157.286 193.852 1.00 26.73 43 HIS E C 1
ATOM 4714 O O . HIS E 2 43 ? 178.367 157.635 194.324 1.00 33.15 43 HIS E O 1
ATOM 4727 N N . LEU E 2 44 ? 177.155 156.219 193.060 1.00 24.84 44 LEU E N 1
ATOM 4728 C CA . LEU E 2 44 ? 178.325 155.439 192.670 1.00 20.98 44 LEU E CA 1
ATOM 4729 C C . LEU E 2 44 ? 179.276 156.259 191.809 1.00 22.68 44 LEU E C 1
ATOM 4730 O O . LEU E 2 44 ? 180.497 156.200 191.994 1.00 29.23 44 LEU E O 1
ATOM 4735 N N . VAL E 2 45 ? 178.736 157.026 190.861 1.00 23.28 45 VAL E N 1
ATOM 4736 C CA . VAL E 2 45 ? 179.578 157.802 189.956 1.00 23.43 45 VAL E CA 1
ATOM 4737 C C . VAL E 2 45 ? 180.260 158.943 190.700 1.00 29.61 45 VAL E C 1
ATOM 4738 O O . VAL E 2 45 ? 181.431 159.253 190.451 1.00 36.60 45 VAL E O 1
ATOM 4742 N N . SER E 2 46 ? 179.548 159.584 191.623 1.00 31.02 46 SER E N 1
ATOM 4743 C CA . SER E 2 46 ? 180.089 160.698 192.389 1.00 25.69 46 SER E CA 1
ATOM 4744 C C . SER E 2 46 ? 180.873 160.253 193.617 1.00 26.75 46 SER E C 1
ATOM 4745 O O . SER E 2 46 ? 181.417 161.105 194.325 1.00 34.22 46 SER E O 1
ATOM 4748 N N . ALA E 2 47 ? 180.938 158.951 193.886 1.00 25.28 47 ALA E N 1
ATOM 4749 C CA . ALA E 2 47 ? 181.692 158.469 195.040 1.00 22.62 47 ALA E CA 1
ATOM 4750 C C . ALA E 2 47 ? 183.174 158.833 195.002 1.00 27.01 47 ALA E C 1
ATOM 4751 O O . ALA E 2 47 ? 183.697 159.253 196.049 1.00 34.13 47 ALA E O 1
ATOM 4753 N N . PRO E 2 48 ? 183.905 158.691 193.886 1.00 24.53 48 PRO E N 1
ATOM 4754 C CA . PRO E 2 48 ? 185.317 159.113 193.901 1.00 27.35 48 PRO E CA 1
ATOM 4755 C C . PRO E 2 48 ? 185.515 160.578 194.244 1.00 33.26 48 PRO E C 1
ATOM 4756 O O . PRO E 2 48 ? 186.499 160.925 194.908 1.00 39.15 48 PRO E O 1
ATOM 4760 N N . LEU E 2 49 ? 184.609 161.454 193.807 1.00 29.03 49 LEU E N 1
ATOM 4761 C CA . LEU E 2 49 ? 184.765 162.876 194.095 1.00 26.14 49 LEU E CA 1
ATOM 4762 C C . LEU E 2 49 ? 184.439 163.191 195.548 1.00 27.88 49 LEU E C 1
ATOM 4763 O O . LEU E 2 49 ? 185.135 163.989 196.186 1.00 35.38 49 LEU E O 1
ATOM 4768 N N . ILE E 2 50 ? 183.385 162.576 196.087 1.00 26.63 50 ILE E N 1
ATOM 4769 C CA . ILE E 2 50 ? 182.975 162.855 197.461 1.00 27.24 50 ILE E CA 1
ATOM 4770 C C . ILE E 2 50 ? 184.075 162.451 198.433 1.00 29.34 50 ILE E C 1
ATOM 4771 O O . ILE E 2 50 ? 184.347 163.153 199.415 1.00 35.89 50 ILE E O 1
ATOM 4776 N N . LYS E 2 51 ? 184.734 161.323 198.168 1.00 30.65 51 LYS E N 1
ATOM 4777 C CA . LYS E 2 51 ? 185.803 160.855 199.040 1.00 30.71 51 LYS E CA 1
ATOM 4778 C C . LYS E 2 51 ? 186.996 161.801 199.054 1.00 34.24 51 LYS E C 1
ATOM 4779 O O . LYS E 2 51 ? 187.743 161.823 200.037 1.00 41.48 51 LYS E O 1
ATOM 4785 N N . GLN E 2 52 ? 187.188 162.586 197.995 1.00 34.88 52 GLN E N 1
ATOM 4786 C CA . GLN E 2 52 ? 188.341 163.466 197.880 1.00 34.21 52 GLN E CA 1
ATOM 4787 C C . GLN E 2 52 ? 188.005 164.937 198.077 1.00 35.12 52 GLN E C 1
ATOM 4788 O O . GLN E 2 52 ? 188.909 165.776 198.006 1.00 42.62 52 GLN E O 1
ATOM 4794 N N . LEU E 2 53 ? 186.742 165.278 198.316 1.00 29.18 53 LEU E N 1
ATOM 4795 C CA . LEU E 2 53 ? 186.380 166.668 198.529 1.00 26.69 53 LEU E CA 1
ATOM 4796 C C . LEU E 2 53 ? 186.945 167.169 199.857 1.00 30.60 53 LEU E C 1
ATOM 4797 O O . LEU E 2 53 ? 187.058 166.408 200.821 1.00 36.06 53 LEU E O 1
ATOM 4802 N N . PRO E 2 54 ? 187.313 168.446 199.930 1.00 29.67 54 PRO E N 1
ATOM 4803 C CA . PRO E 2 54 ? 187.843 168.990 201.182 1.00 23.92 54 PRO E CA 1
ATOM 4804 C C . PRO E 2 54 ? 186.766 169.086 202.249 1.00 28.83 54 PRO E C 1
ATOM 4805 O O . PRO E 2 54 ? 185.565 169.025 201.974 1.00 35.46 54 PRO E O 1
ATOM 4809 N N . GLN E 2 55 ? 187.221 169.223 203.492 1.00 25.18 55 GLN E N 1
ATOM 4810 C CA . GLN E 2 55 ? 186.308 169.384 204.614 1.00 26.56 55 GLN E CA 1
ATOM 4811 C C . GLN E 2 55 ? 185.443 170.623 204.419 1.00 34.39 55 GLN E C 1
ATOM 4812 O O . GLN E 2 55 ? 185.945 171.701 204.086 1.00 42.48 55 GLN E O 1
ATOM 4818 N N . GLY E 2 56 ? 184.139 170.465 204.626 1.00 33.77 56 GLY E N 1
ATOM 4819 C CA . GLY E 2 56 ? 183.197 171.545 204.433 1.00 29.66 56 GLY E CA 1
ATOM 4820 C C . GLY E 2 56 ? 182.731 171.750 203.009 1.00 35.38 56 GLY E C 1
ATOM 4821 O O . GLY E 2 56 ? 181.938 172.667 202.764 1.00 42.30 56 GLY E O 1
ATOM 4822 N N . SER E 2 57 ? 183.189 170.933 202.067 1.00 37.27 57 SER E N 1
ATOM 4823 C CA . SER E 2 57 ? 182.812 171.047 200.666 1.00 31.68 57 SER E CA 1
ATOM 4824 C C . SER E 2 57 ? 181.827 169.945 200.304 1.00 31.14 57 SER E C 1
ATOM 4825 O O . SER E 2 57 ? 181.932 168.818 200.797 1.00 38.76 57 SER E O 1
ATOM 4828 N N . THR E 2 58 ? 180.866 170.278 199.447 1.00 33.74 58 THR E N 1
ATOM 4829 C CA . THR E 2 58 ? 179.870 169.314 199.008 1.00 33.55 58 THR E CA 1
ATOM 4830 C C . THR E 2 58 ? 179.415 169.666 197.600 1.00 31.01 58 THR E C 1
ATOM 4831 O O . THR E 2 58 ? 179.635 170.778 197.113 1.00 34.71 58 THR E O 1
ATOM 4835 N N . MET E 2 59 ? 178.791 168.692 196.946 1.00 32.26 59 MET E N 1
ATOM 4836 C CA . MET E 2 59 ? 178.229 168.905 195.621 1.00 26.86 59 MET E CA 1
ATOM 4837 C C . MET E 2 59 ? 177.001 169.804 195.692 1.00 25.97 59 MET E C 1
ATOM 4838 O O . MET E 2 59 ? 176.244 169.789 196.666 1.00 34.38 59 MET E O 1
ATOM 4843 N N . ILE E 2 60 ? 176.808 170.597 194.639 1.00 25.22 60 ILE E N 1
ATOM 4844 C CA . ILE E 2 60 ? 175.692 171.525 194.546 1.00 22.74 60 ILE E CA 1
ATOM 4845 C C . ILE E 2 60 ? 174.977 171.303 193.219 1.00 27.15 60 ILE E C 1
ATOM 4846 O O . ILE E 2 60 ? 175.491 170.657 192.307 1.00 32.88 60 ILE E O 1
ATOM 4851 N N . ALA E 2 61 ? 173.767 171.849 193.128 1.00 32.52 61 ALA E N 1
ATOM 4852 C CA . ALA E 2 61 ? 172.968 171.823 191.908 1.00 35.88 61 ALA E CA 1
ATOM 4853 C C . ALA E 2 61 ? 172.590 173.257 191.562 1.00 40.85 61 ALA E C 1
ATOM 4854 O O . ALA E 2 61 ? 171.715 173.845 192.205 1.00 47.53 61 ALA E O 1
ATOM 4856 N N . THR E 2 62 ? 173.248 173.817 190.548 1.00 45.47 62 THR E N 1
ATOM 4857 C CA . THR E 2 62 ? 173.034 175.204 190.159 1.00 49.68 62 THR E CA 1
ATOM 4858 C C . THR E 2 62 ? 171.854 175.395 189.215 1.00 54.36 62 THR E C 1
ATOM 4859 O O . THR E 2 62 ? 171.470 176.540 188.957 1.00 58.72 62 THR E O 1
ATOM 4863 N N . ASP E 2 63 ? 171.273 174.318 188.699 1.00 53.21 63 ASP E N 1
ATOM 4864 C CA . ASP E 2 63 ? 170.130 174.398 187.804 1.00 48.38 63 ASP E CA 1
ATOM 4865 C C . ASP E 2 63 ? 168.886 173.867 188.503 1.00 49.37 63 ASP E C 1
ATOM 4866 O O . ASP E 2 63 ? 168.961 172.961 189.338 1.00 49.92 63 ASP E O 1
ATOM 4871 N N . VAL E 2 64 ? 167.736 174.452 188.159 1.00 53.62 64 VAL E N 1
ATOM 4872 C CA . VAL E 2 64 ? 166.481 174.069 188.801 1.00 53.50 64 VAL E CA 1
ATOM 4873 C C . VAL E 2 64 ? 166.140 172.618 188.488 1.00 52.00 64 VAL E C 1
ATOM 4874 O O . VAL E 2 64 ? 165.723 171.858 189.369 1.00 53.84 64 VAL E O 1
ATOM 4878 N N . ALA E 2 65 ? 166.308 172.214 187.231 1.00 47.42 65 ALA E N 1
ATOM 4879 C CA . ALA E 2 65 ? 165.991 170.860 186.802 1.00 42.87 65 ALA E CA 1
ATOM 4880 C C . ALA E 2 65 ? 167.155 169.892 186.966 1.00 44.88 65 ALA E C 1
ATOM 4881 O O . ALA E 2 65 ? 166.983 168.694 186.719 1.00 47.18 65 ALA E O 1
ATOM 4883 N N . SER E 2 66 ? 168.327 170.383 187.364 1.00 43.83 66 SER E N 1
ATOM 4884 C CA . SER E 2 66 ? 169.479 169.506 187.555 1.00 38.87 66 SER E CA 1
ATOM 4885 C C . SER E 2 66 ? 169.257 168.401 188.585 1.00 37.41 66 SER E C 1
ATOM 4886 O O . SER E 2 66 ? 169.673 167.262 188.314 1.00 36.49 66 SER E O 1
ATOM 4889 N N . PRO E 2 67 ? 168.646 168.640 189.754 1.00 38.05 67 PRO E N 1
ATOM 4890 C CA . PRO E 2 67 ? 168.509 167.549 190.735 1.00 34.25 67 PRO E CA 1
ATOM 4891 C C . PRO E 2 67 ? 167.749 166.340 190.221 1.00 34.88 67 PRO E C 1
ATOM 4892 O O . PRO E 2 67 ? 167.936 165.241 190.757 1.00 39.49 67 PRO E O 1
ATOM 4896 N N . PHE E 2 68 ? 166.899 166.499 189.210 1.00 36.72 68 PHE E N 1
ATOM 4897 C CA . PHE E 2 68 ? 166.149 165.383 188.648 1.00 35.86 68 PHE E CA 1
ATOM 4898 C C . PHE E 2 68 ? 166.723 164.892 187.324 1.00 37.98 68 PHE E C 1
ATOM 4899 O O . PHE E 2 68 ? 166.914 163.688 187.142 1.00 42.64 68 PHE E O 1
ATOM 4907 N N . PHE E 2 69 ? 167.013 165.802 186.397 1.00 36.79 69 PHE E N 1
ATOM 4908 C CA . 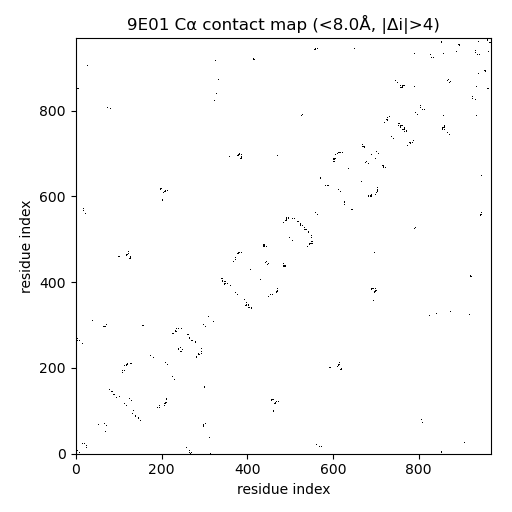PHE E 2 69 ? 167.385 165.408 185.045 1.00 36.12 69 PHE E CA 1
ATOM 4909 C C . PHE E 2 69 ? 168.864 165.086 184.884 1.00 36.54 69 PHE E C 1
ATOM 4910 O O . PHE E 2 69 ? 169.247 164.554 183.837 1.00 40.93 69 PHE E O 1
ATOM 4918 N N . THR E 2 70 ? 169.701 165.386 185.871 1.00 36.37 70 THR E N 1
ATOM 4919 C CA . THR E 2 70 ? 171.098 164.980 185.776 1.00 32.36 70 THR E CA 1
ATOM 4920 C C . THR E 2 70 ? 171.246 163.500 186.128 1.00 33.37 70 THR E C 1
ATOM 4921 O O . THR E 2 70 ? 171.954 162.779 185.413 1.00 38.74 70 THR E O 1
ATOM 4925 N N . PRO E 2 71 ? 170.625 162.997 187.204 1.00 33.41 71 PRO E N 1
ATOM 4926 C CA . PRO E 2 71 ? 170.595 161.536 187.383 1.00 32.18 71 PRO E CA 1
ATOM 4927 C C . PRO E 2 71 ? 169.890 160.809 186.254 1.00 33.61 71 PRO E C 1
ATOM 4928 O O . PRO E 2 71 ? 170.288 159.691 185.905 1.00 35.12 71 PRO E O 1
ATOM 4932 N N . ILE E 2 72 ? 168.849 161.409 185.672 1.00 33.57 72 ILE E N 1
ATOM 4933 C CA . ILE E 2 72 ? 168.148 160.776 184.560 1.00 33.93 72 ILE E CA 1
ATOM 4934 C C . ILE E 2 72 ? 169.034 160.738 183.320 1.00 33.80 72 ILE E C 1
ATOM 4935 O O . ILE E 2 72 ? 169.039 159.752 182.574 1.00 37.26 72 ILE E O 1
ATOM 4940 N N . LYS E 2 73 ? 169.802 161.803 183.083 1.00 31.43 73 LYS E N 1
ATOM 4941 C CA . LYS E 2 73 ? 170.729 161.801 181.956 1.00 31.63 73 LYS E CA 1
ATOM 4942 C C . LYS E 2 73 ? 171.818 160.753 182.143 1.00 35.19 73 LYS E C 1
ATOM 4943 O O . LYS E 2 73 ? 172.241 160.107 181.178 1.00 43.00 73 LYS E O 1
ATOM 4949 N N . LEU E 2 74 ? 172.287 160.572 183.378 1.00 33.33 74 LEU E N 1
ATOM 4950 C CA . LEU E 2 74 ? 173.336 159.592 183.635 1.00 34.47 74 LEU E CA 1
ATOM 4951 C C . LEU E 2 74 ? 172.825 158.170 183.438 1.00 34.33 74 LEU E C 1
ATOM 4952 O O . LEU E 2 74 ? 173.466 157.361 182.759 1.00 40.76 74 LEU E O 1
ATOM 4957 N N . THR E 2 75 ? 171.668 157.845 184.021 1.00 31.81 75 THR E N 1
ATOM 4958 C CA . THR E 2 75 ? 171.127 156.498 183.882 1.00 32.83 75 THR E CA 1
ATOM 4959 C C . THR E 2 75 ? 170.718 156.186 182.448 1.00 35.27 75 THR E C 1
ATOM 4960 O O . THR E 2 75 ? 170.645 155.008 182.082 1.00 38.20 75 THR E O 1
ATOM 4964 N N . PHE E 2 76 ? 170.450 157.207 181.632 1.00 35.74 76 PHE E N 1
ATOM 4965 C CA . PHE E 2 76 ? 170.214 156.968 180.213 1.00 33.26 76 PHE E CA 1
ATOM 4966 C C . PHE E 2 76 ? 171.516 156.658 179.487 1.00 38.07 76 PHE E C 1
ATOM 4967 O O . PHE E 2 76 ? 171.550 155.797 178.601 1.00 41.79 76 PHE E O 1
ATOM 4975 N N . MET E 2 77 ? 172.596 157.356 179.844 1.00 38.29 77 MET E N 1
ATOM 4976 C CA . MET E 2 77 ? 173.895 157.068 179.247 1.00 36.59 77 MET E CA 1
ATOM 4977 C C . MET E 2 77 ? 174.396 155.691 179.661 1.00 35.01 77 MET E C 1
ATOM 4978 O O . MET E 2 77 ? 175.015 154.983 178.859 1.00 39.24 77 MET E O 1
ATOM 4983 N N . VAL E 2 78 ? 174.142 155.298 180.911 1.00 31.82 78 VAL E N 1
ATOM 4984 C CA . VAL E 2 78 ? 174.466 153.942 181.347 1.00 31.89 78 VAL E CA 1
ATOM 4985 C C . VAL E 2 78 ? 173.674 152.925 180.537 1.00 35.70 78 VAL E C 1
ATOM 4986 O O . VAL E 2 78 ? 174.179 151.849 180.196 1.00 38.93 78 VAL E O 1
ATOM 4990 N N . SER E 2 79 ? 172.421 153.252 180.212 1.00 33.15 79 SER E N 1
ATOM 4991 C CA . SER E 2 79 ? 171.612 152.364 179.385 1.00 30.85 79 SER E CA 1
ATOM 4992 C C . SER E 2 79 ? 172.217 152.196 177.998 1.00 34.21 79 SER E C 1
ATOM 4993 O O . SER E 2 79 ? 172.224 151.090 177.446 1.00 37.73 79 SER E O 1
ATOM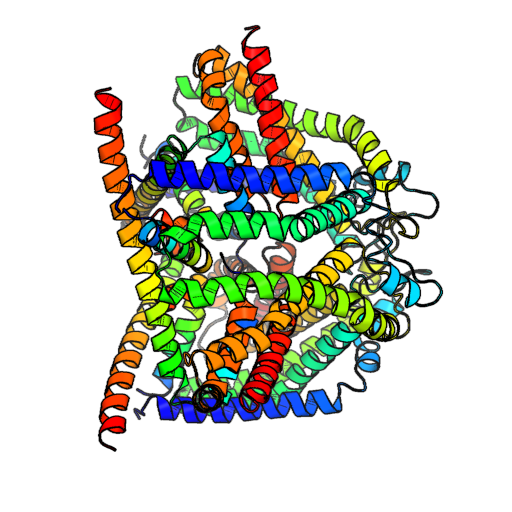 4996 N N . LEU E 2 80 ? 172.724 153.285 177.415 1.00 34.59 80 LEU E N 1
ATOM 4997 C CA . LEU E 2 80 ? 173.388 153.189 176.119 1.00 31.63 80 LEU E CA 1
ATOM 4998 C C . LEU E 2 80 ? 174.647 152.337 176.206 1.00 37.79 80 LEU E C 1
ATOM 4999 O O . LEU E 2 80 ? 174.916 151.518 175.319 1.00 42.44 80 LEU E O 1
ATOM 5004 N N . ILE E 2 81 ? 175.434 152.521 177.267 1.00 37.59 81 ILE E N 1
ATOM 5005 C CA . ILE E 2 81 ? 176.660 151.748 177.435 1.00 34.02 81 ILE E CA 1
ATOM 5006 C C . ILE E 2 81 ? 176.348 150.271 177.639 1.00 34.52 81 ILE E C 1
ATOM 5007 O O . ILE E 2 81 ? 176.979 149.400 177.028 1.00 41.30 81 ILE E O 1
ATOM 5012 N N . LEU E 2 82 ? 175.373 149.961 178.495 1.00 31.80 82 LEU E N 1
ATOM 5013 C CA . LEU E 2 82 ? 175.018 148.569 178.744 1.00 32.59 82 LEU E CA 1
ATOM 5014 C C . LEU E 2 82 ? 174.348 147.916 177.543 1.00 40.54 82 LEU E C 1
ATOM 5015 O O . LEU E 2 82 ? 174.317 146.684 177.462 1.00 42.58 82 LEU E O 1
ATOM 5020 N N . SER E 2 83 ? 173.810 148.706 176.618 1.00 40.28 83 SER E N 1
ATOM 5021 C CA . SER E 2 83 ? 173.205 148.186 175.401 1.00 34.34 83 SER E CA 1
ATOM 5022 C C . SER E 2 83 ? 174.162 148.187 174.217 1.00 39.06 83 SER E C 1
ATOM 5023 O O . SER E 2 83 ? 173.745 147.853 173.103 1.00 40.48 83 SER E O 1
ATOM 5026 N N . ALA E 2 84 ? 175.423 148.560 174.430 1.00 38.60 84 ALA E N 1
ATOM 5027 C CA . ALA E 2 84 ? 176.392 148.563 173.337 1.00 31.72 84 ALA E CA 1
ATOM 5028 C C . ALA E 2 84 ? 176.555 147.205 172.662 1.00 35.97 84 ALA E C 1
ATOM 5029 O O . ALA E 2 84 ? 176.636 147.178 171.421 1.00 41.03 84 ALA E O 1
ATOM 5031 N N . PRO E 2 85 ? 176.631 146.071 173.374 1.00 35.06 85 PRO E N 1
ATOM 5032 C CA . PRO E 2 85 ? 176.680 144.785 172.657 1.00 35.42 85 PRO E CA 1
ATOM 5033 C C . PRO E 2 85 ? 175.484 144.552 171.752 1.00 35.64 85 PRO E C 1
ATOM 5034 O O . PRO E 2 85 ? 175.637 143.982 170.665 1.00 37.81 85 PRO E O 1
ATOM 5038 N N . VAL E 2 86 ? 174.290 144.976 172.172 1.00 36.87 86 VAL E N 1
ATOM 5039 C CA . VAL E 2 86 ? 173.116 144.837 171.317 1.00 29.70 86 VAL E CA 1
ATOM 5040 C C . VAL E 2 86 ? 173.199 145.796 170.137 1.00 28.36 86 VAL E C 1
ATOM 5041 O O . VAL E 2 86 ? 172.921 145.419 168.993 1.00 34.74 86 VAL E O 1
ATOM 5045 N N . ILE E 2 87 ? 173.589 147.046 170.393 1.00 24.90 87 ILE E N 1
ATOM 5046 C CA . ILE E 2 87 ? 173.695 148.032 169.321 1.00 25.79 87 ILE E CA 1
ATOM 5047 C C . ILE E 2 87 ? 174.758 147.616 168.312 1.00 32.56 87 ILE E C 1
ATOM 5048 O O . ILE E 2 87 ? 174.553 147.714 167.097 1.00 35.81 87 ILE E O 1
ATOM 5053 N N . LEU E 2 88 ? 175.907 147.141 168.798 1.00 33.58 88 LEU E N 1
ATOM 5054 C CA . LEU E 2 88 ? 176.986 146.753 167.896 1.00 26.86 88 LEU E CA 1
ATOM 5055 C C . LEU E 2 88 ? 176.593 145.557 167.037 1.00 26.93 88 LEU E C 1
ATOM 5056 O O . LEU E 2 88 ? 176.980 145.476 165.866 1.00 34.44 88 LEU E O 1
ATOM 5061 N N . TYR E 2 89 ? 175.836 144.614 167.601 1.00 20.57 89 TYR E N 1
ATOM 5062 C CA . TYR E 2 89 ? 175.359 143.488 166.805 1.00 17.45 89 TYR E CA 1
ATOM 5063 C C . TYR E 2 89 ? 174.410 143.950 165.706 1.00 29.60 89 TYR E C 1
ATOM 5064 O O . TYR E 2 89 ? 174.499 143.483 164.564 1.00 35.50 89 TYR E O 1
ATOM 5073 N N . GLN E 2 90 ? 173.490 144.860 166.032 1.00 28.87 90 GLN E N 1
ATOM 5074 C CA . GLN E 2 90 ? 172.576 145.380 165.020 1.00 23.58 90 GLN E CA 1
ATOM 5075 C C . GLN E 2 90 ? 173.329 146.163 163.953 1.00 25.41 90 GLN E C 1
ATOM 5076 O O . GLN E 2 90 ? 172.992 146.088 162.766 1.00 33.81 90 GLN E O 1
ATOM 5082 N N . VAL E 2 91 ? 174.347 146.926 164.357 1.00 23.98 91 VAL E N 1
ATOM 5083 C CA . VAL E 2 91 ? 175.211 147.589 163.384 1.00 25.28 91 VAL E CA 1
ATOM 5084 C C . VAL E 2 91 ? 175.944 146.556 162.540 1.00 26.43 91 VAL E C 1
ATOM 5085 O O . VAL E 2 91 ? 176.054 146.697 161.316 1.00 33.12 91 VAL E O 1
ATOM 5089 N N . TRP E 2 92 ? 176.452 145.499 163.177 1.00 24.70 92 TRP E N 1
ATOM 5090 C CA . TRP E 2 92 ? 177.147 144.452 162.436 1.00 22.86 92 TRP E CA 1
ATOM 5091 C C . TRP E 2 92 ? 176.216 143.751 161.455 1.00 26.70 92 TRP E C 1
ATOM 5092 O O . TRP E 2 92 ? 176.593 143.496 160.305 1.00 36.30 92 TRP E O 1
ATOM 5103 N N . ALA E 2 93 ? 174.996 143.430 161.888 1.00 23.04 93 ALA E N 1
ATOM 5104 C CA . ALA E 2 93 ? 174.060 142.712 161.034 1.00 19.91 93 ALA E CA 1
ATOM 5105 C C . ALA E 2 93 ? 173.558 143.552 159.870 1.00 28.11 93 ALA E C 1
ATOM 5106 O O . ALA E 2 93 ? 173.134 142.989 158.855 1.00 36.19 93 ALA E O 1
ATOM 5108 N N . PHE E 2 94 ? 173.594 144.878 159.991 1.00 28.35 94 PHE E N 1
ATOM 5109 C CA . PHE E 2 94 ? 173.199 145.761 158.903 1.00 25.85 94 PHE E CA 1
ATOM 5110 C C . PHE E 2 94 ? 174.318 146.012 157.902 1.00 34.49 94 PHE E C 1
ATOM 5111 O O . PHE E 2 94 ? 174.033 146.283 156.731 1.00 40.46 94 PHE E O 1
ATOM 5119 N N . ILE E 2 95 ? 175.578 145.919 158.328 1.00 29.49 95 ILE E N 1
ATOM 5120 C CA . ILE E 2 95 ? 176.720 146.159 157.455 1.00 24.01 95 ILE E CA 1
ATOM 5121 C C . ILE E 2 95 ? 177.408 144.877 157.029 1.00 27.99 95 ILE E C 1
ATOM 5122 O O . ILE E 2 95 ? 178.395 144.939 156.282 1.00 37.64 95 ILE E O 1
ATOM 5127 N N . ALA E 2 96 ? 176.929 143.718 157.478 1.00 23.64 96 ALA E N 1
ATOM 5128 C CA . ALA E 2 96 ? 177.574 142.459 157.111 1.00 23.93 96 ALA E CA 1
ATOM 5129 C C . ALA E 2 96 ? 177.569 142.200 155.608 1.00 38.98 96 ALA E C 1
ATOM 5130 O O . ALA E 2 96 ? 178.626 141.826 155.070 1.00 44.06 96 ALA E O 1
ATOM 5132 N N . PRO E 2 97 ? 176.456 142.351 154.877 1.00 34.33 97 PRO E N 1
ATOM 5133 C CA . PRO E 2 97 ? 176.526 142.154 153.418 1.00 28.07 97 PRO E CA 1
ATOM 5134 C C . PRO E 2 97 ? 177.455 143.125 152.714 1.00 26.61 97 PRO E C 1
ATOM 5135 O O . PRO E 2 97 ? 178.042 142.769 151.685 1.00 33.47 97 PRO E O 1
ATOM 5139 N N . ALA E 2 98 ? 177.602 144.346 153.232 1.00 24.70 98 ALA E N 1
ATOM 5140 C CA . ALA E 2 98 ? 178.470 145.328 152.590 1.00 26.41 98 ALA E CA 1
ATOM 5141 C C . ALA E 2 98 ? 179.928 144.890 152.617 1.00 36.28 98 ALA E C 1
ATOM 5142 O O . ALA E 2 98 ? 180.654 145.068 151.632 1.00 42.53 98 ALA E O 1
ATOM 5144 N N . LEU E 2 99 ? 180.375 144.322 153.732 1.00 40.33 99 LEU E N 1
ATOM 5145 C CA . LEU E 2 99 ? 181.780 143.980 153.896 1.00 38.98 99 LEU E CA 1
ATOM 5146 C C . LEU E 2 99 ? 182.172 142.807 153.008 1.00 38.31 99 LEU E C 1
ATOM 5147 O O . LEU E 2 99 ? 181.412 141.850 152.841 1.00 35.78 99 LEU E O 1
ATOM 5152 N N . TYR E 2 100 ? 183.371 142.888 152.438 1.00 42.31 100 TYR E N 1
ATOM 5153 C CA . TYR E 2 100 ? 183.948 141.776 151.703 1.00 40.57 100 TYR E CA 1
ATOM 5154 C C . TYR E 2 100 ? 184.579 140.785 152.678 1.00 47.04 100 TYR E C 1
ATOM 5155 O O . TYR E 2 100 ? 184.625 141.008 153.891 1.00 51.63 100 TYR E O 1
ATOM 5164 N N . LYS E 2 101 ? 185.069 139.665 152.142 1.00 47.95 101 LYS E N 1
ATOM 5165 C CA . LYS E 2 101 ? 185.672 138.644 152.993 1.00 45.12 101 LYS E CA 1
ATOM 5166 C C . LYS E 2 101 ? 186.932 139.162 153.675 1.00 45.44 101 LYS E C 1
ATOM 5167 O O . LYS E 2 101 ? 187.164 138.885 154.857 1.00 51.42 101 LYS E O 1
ATOM 5173 N N . HIS E 2 102 ? 187.762 139.912 152.946 1.00 47.99 102 HIS E N 1
ATOM 5174 C CA . HIS E 2 102 ? 188.973 140.460 153.549 1.00 46.65 102 HIS E CA 1
ATOM 5175 C C . HIS E 2 102 ? 188.657 141.574 154.538 1.00 49.77 102 HIS E C 1
ATOM 5176 O O . HIS E 2 102 ? 189.366 141.730 155.539 1.00 55.84 102 HIS E O 1
ATOM 5183 N N . GLU E 2 103 ? 187.606 142.357 154.283 1.00 47.96 103 GLU E N 1
ATOM 5184 C CA . GLU E 2 103 ? 187.192 143.374 155.241 1.00 46.32 103 GLU E CA 1
ATOM 5185 C C . GLU E 2 103 ? 186.491 142.768 156.448 1.00 47.29 103 GLU E C 1
ATOM 5186 O O . GLU E 2 103 ? 186.512 143.358 157.533 1.00 53.59 103 GLU E O 1
ATOM 5192 N N . ARG E 2 104 ? 185.866 141.602 156.279 1.00 42.97 104 ARG E N 1
ATOM 5193 C CA . ARG E 2 104 ? 185.232 140.932 157.407 1.00 37.68 104 ARG E CA 1
ATOM 5194 C C . ARG E 2 104 ? 186.262 140.440 158.417 1.00 54.70 104 ARG E C 1
ATOM 5195 O O . ARG E 2 104 ? 185.955 140.333 159.610 1.00 61.69 104 ARG E O 1
ATOM 5203 N N . ARG E 2 105 ? 187.481 140.137 157.964 1.00 58.20 105 ARG E N 1
ATOM 5204 C CA . ARG E 2 105 ? 188.536 139.666 158.855 1.00 50.41 105 ARG E CA 1
ATOM 5205 C C . ARG E 2 105 ? 189.103 140.773 159.733 1.00 52.24 105 ARG E C 1
ATOM 5206 O O . ARG E 2 105 ? 189.906 140.483 160.623 1.00 60.80 105 ARG E O 1
ATOM 5214 N N . LEU E 2 106 ? 188.722 142.023 159.493 1.00 53.27 106 LEU E N 1
ATOM 5215 C CA . LEU E 2 106 ? 189.088 143.164 160.324 1.00 58.25 106 LEU E CA 1
ATOM 5216 C C . LEU E 2 106 ? 187.964 143.662 161.212 1.00 58.55 106 LEU E C 1
ATOM 5217 O O . LEU E 2 106 ? 188.195 143.953 162.387 1.00 59.93 106 LEU E O 1
ATOM 5222 N N . VAL E 2 107 ? 186.752 143.783 160.672 1.00 56.08 107 VAL E N 1
ATOM 5223 C CA . VAL E 2 107 ? 185.680 144.430 161.418 1.00 53.48 107 VAL E CA 1
ATOM 5224 C C . VAL E 2 107 ? 185.244 143.560 162.590 1.00 53.94 107 VAL E C 1
ATOM 5225 O O . VAL E 2 107 ? 184.956 144.068 163.679 1.00 54.93 107 VAL E O 1
ATOM 5229 N N . VAL E 2 108 ? 185.195 142.241 162.393 1.00 46.46 108 VAL E N 1
ATOM 5230 C CA . VAL E 2 108 ? 184.836 141.346 163.494 1.00 45.86 108 VAL E CA 1
ATOM 5231 C C . VAL E 2 108 ? 185.837 141.422 164.642 1.00 56.67 108 VAL E C 1
ATOM 5232 O O . VAL E 2 108 ? 185.407 141.598 165.794 1.00 55.70 108 VAL E O 1
ATOM 5236 N N . PRO E 2 109 ? 187.155 141.300 164.422 1.00 56.31 109 PRO E N 1
ATOM 5237 C CA . PRO E 2 109 ? 188.085 141.479 165.550 1.00 43.29 109 PRO E CA 1
ATOM 5238 C C . PRO E 2 109 ? 188.031 142.861 166.173 1.00 45.34 109 PRO E C 1
ATOM 5239 O O . PRO E 2 109 ? 188.172 142.982 167.395 1.00 52.86 109 PRO E O 1
ATOM 5243 N N . LEU E 2 110 ? 187.838 143.911 165.374 1.00 47.32 110 LEU E N 1
ATOM 5244 C CA . LEU E 2 110 ? 187.727 145.249 165.943 1.00 51.11 110 LEU E CA 1
ATOM 5245 C C . LEU E 2 110 ? 186.453 145.406 166.761 1.00 53.90 110 LEU E C 1
ATOM 5246 O O . LEU E 2 110 ? 186.472 146.025 167.830 1.00 57.30 110 LEU E O 1
ATOM 5251 N N . LEU E 2 111 ? 185.336 144.858 166.279 1.00 54.40 111 LEU E N 1
ATOM 5252 C CA . LEU E 2 111 ? 184.073 145.008 166.996 1.00 52.96 111 LEU E CA 1
ATOM 5253 C C . LEU E 2 111 ? 184.100 144.287 168.339 1.00 52.02 111 LEU E C 1
ATOM 5254 O O . LEU E 2 111 ? 183.623 144.824 169.345 1.00 53.96 111 LEU E O 1
ATOM 5259 N N . VAL E 2 112 ? 184.640 143.068 168.374 1.00 47.09 112 VAL E N 1
ATOM 5260 C CA . VAL E 2 112 ? 184.697 142.318 169.625 1.00 41.87 112 VAL E CA 1
ATOM 5261 C C . VAL E 2 112 ? 185.701 142.944 170.586 1.00 47.22 112 VAL E C 1
ATOM 5262 O O . VAL E 2 112 ? 185.424 143.096 171.781 1.00 50.20 112 VAL E O 1
ATOM 5266 N N . SER E 2 113 ? 186.881 143.316 170.085 1.00 48.36 113 SER E N 1
ATOM 5267 C CA . SER E 2 113 ? 187.910 143.873 170.957 1.00 43.86 113 SER E CA 1
ATOM 5268 C C . SER E 2 113 ? 187.541 145.262 171.461 1.00 44.84 113 SER E C 1
ATOM 5269 O O . SER E 2 113 ? 187.881 145.616 172.595 1.00 49.56 113 SER E O 1
ATOM 5272 N N . SER E 2 114 ? 186.851 146.060 170.642 1.00 44.54 114 SER E N 1
ATOM 5273 C CA . SER E 2 114 ? 186.460 147.399 171.072 1.00 46.72 114 SER E CA 1
ATOM 5274 C C . SER E 2 114 ? 185.508 147.345 172.258 1.00 51.58 114 SER E C 1
ATOM 5275 O O . SER E 2 114 ? 185.592 148.177 173.168 1.00 57.15 114 SER E O 1
ATOM 5278 N N . SER E 2 115 ? 184.589 146.377 172.261 1.00 48.63 115 SER E N 1
ATOM 5279 C CA . SER E 2 115 ? 183.608 146.286 173.339 1.00 49.18 115 SER E CA 1
ATOM 5280 C C . SER E 2 115 ? 184.284 146.058 174.685 1.00 48.74 115 SER E C 1
ATOM 5281 O O . SER E 2 115 ? 183.946 146.709 175.681 1.00 51.97 115 SER E O 1
ATOM 5284 N N . LEU E 2 116 ? 185.248 145.137 174.736 1.00 40.81 116 LEU E N 1
ATOM 5285 C CA . LEU E 2 116 ? 185.920 144.847 175.999 1.00 37.42 116 LEU E CA 1
ATOM 5286 C C . LEU E 2 116 ? 186.840 145.987 176.415 1.00 41.83 116 LEU E C 1
ATOM 5287 O O . LEU E 2 116 ? 186.870 146.370 177.590 1.00 46.52 116 LEU E O 1
ATOM 5292 N N . LEU E 2 117 ? 187.600 146.541 175.468 1.00 42.21 117 LEU E N 1
ATOM 5293 C CA . LEU E 2 117 ? 188.528 147.618 175.797 1.00 41.05 117 LEU E CA 1
ATOM 5294 C C . LEU E 2 117 ? 187.798 148.881 176.228 1.00 44.64 117 LEU E C 1
ATOM 5295 O O . LEU E 2 117 ? 188.279 149.603 177.109 1.00 52.37 117 LEU E O 1
ATOM 5300 N N . PHE E 2 118 ? 186.649 149.169 175.616 1.00 43.65 118 PHE E N 1
ATOM 5301 C CA . PHE E 2 118 ? 185.876 150.341 176.007 1.00 45.50 118 PHE E CA 1
ATOM 5302 C C . PHE E 2 118 ? 185.376 150.208 177.440 1.00 46.19 118 PHE E C 1
ATOM 5303 O O . PHE E 2 118 ? 185.384 151.183 178.199 1.00 47.39 118 PHE E O 1
ATOM 5311 N N . TYR E 2 119 ? 184.953 149.004 177.833 1.00 42.26 119 TYR E N 1
ATOM 5312 C CA . TYR E 2 119 ? 184.553 148.775 179.218 1.00 40.17 119 TYR E CA 1
ATOM 5313 C C . TYR E 2 119 ? 185.752 148.823 180.157 1.00 39.65 119 TYR E C 1
ATOM 5314 O O . TYR E 2 119 ? 185.654 149.351 181.271 1.00 45.82 119 TYR E O 1
ATOM 5323 N N . ILE E 2 120 ? 186.890 148.272 179.728 1.00 39.42 120 ILE E N 1
ATOM 5324 C CA . ILE E 2 120 ? 188.096 148.310 180.550 1.00 34.46 120 ILE E CA 1
ATOM 5325 C C . ILE E 2 120 ? 188.582 149.742 180.722 1.00 38.26 120 ILE E C 1
ATOM 5326 O O . ILE E 2 120 ? 189.096 150.109 181.786 1.00 42.90 120 ILE E O 1
ATOM 5331 N N . GLY E 2 121 ? 188.416 150.576 179.694 1.00 40.29 121 GLY E N 1
ATOM 5332 C CA . GLY E 2 121 ? 188.754 151.983 179.833 1.00 40.06 121 GLY E CA 1
ATOM 5333 C C . GLY E 2 121 ? 187.946 152.674 180.915 1.00 43.63 121 GLY E C 1
ATOM 5334 O O . GLY E 2 121 ? 188.476 153.489 181.673 1.00 49.34 121 GLY E O 1
ATOM 5335 N N . MET E 2 122 ? 186.649 152.365 180.996 1.00 43.06 122 MET E N 1
ATOM 5336 C CA . MET E 2 122 ? 185.826 152.901 182.076 1.00 38.37 122 MET E CA 1
ATOM 5337 C C . MET E 2 122 ? 186.267 152.368 183.432 1.00 36.24 122 MET E C 1
ATOM 5338 O O . MET E 2 122 ? 186.346 153.127 184.405 1.00 42.21 122 MET E O 1
ATOM 5343 N N . ALA E 2 123 ? 186.546 151.067 183.521 1.00 33.67 123 ALA E N 1
ATOM 5344 C CA . ALA E 2 123 ? 187.006 150.498 184.784 1.00 31.10 123 ALA E CA 1
ATOM 5345 C C . ALA E 2 123 ? 188.344 151.094 185.197 1.00 34.36 123 ALA E C 1
ATOM 5346 O O . ALA E 2 123 ? 188.567 151.383 186.378 1.00 38.93 123 ALA E O 1
ATOM 5348 N N . PHE E 2 124 ? 189.251 151.279 184.237 1.00 35.68 124 PHE E N 1
ATOM 5349 C CA . PHE E 2 124 ? 190.526 151.920 184.538 1.00 37.52 124 PHE E CA 1
ATOM 5350 C C . PHE E 2 124 ? 190.329 153.370 184.963 1.00 37.04 124 PHE E C 1
ATOM 5351 O O . PHE E 2 124 ? 190.971 153.837 185.910 1.00 42.15 124 PHE E O 1
ATOM 5359 N N . ALA E 2 125 ? 189.450 154.099 184.271 1.00 33.05 125 ALA E N 1
ATOM 5360 C CA . ALA E 2 125 ? 189.205 155.492 184.627 1.00 32.74 125 ALA E CA 1
ATOM 5361 C C . ALA E 2 125 ? 188.544 155.610 185.994 1.00 36.17 125 ALA E C 1
ATOM 5362 O O . ALA E 2 125 ? 188.902 156.487 186.788 1.00 40.96 125 ALA E O 1
ATOM 5364 N N . TYR E 2 126 ? 187.579 154.737 186.286 1.00 32.99 126 TYR E N 1
ATOM 5365 C CA . TYR E 2 126 ? 186.844 154.842 187.541 1.00 30.46 126 TYR E CA 1
ATOM 5366 C C . TYR E 2 126 ? 187.694 154.409 188.729 1.00 32.46 126 TYR E C 1
ATOM 5367 O O . TYR E 2 126 ? 187.709 155.083 189.765 1.00 38.47 126 TYR E O 1
ATOM 5376 N N . PHE E 2 127 ? 188.407 153.292 188.603 1.00 34.15 127 PHE E N 1
ATOM 5377 C CA . PHE E 2 127 ? 189.098 152.694 189.736 1.00 30.68 127 PHE E CA 1
ATOM 5378 C C . PHE E 2 127 ? 190.535 153.170 189.900 1.00 34.56 127 PHE E C 1
ATOM 5379 O O . PHE E 2 127 ? 191.141 152.896 190.941 1.00 41.50 127 PHE E O 1
ATOM 5387 N N . VAL E 2 128 ? 191.098 153.867 188.916 1.00 33.25 128 VAL E N 1
ATOM 5388 C CA . VAL E 2 128 ? 192.485 154.308 189.009 1.00 30.60 128 VAL E CA 1
ATOM 5389 C C . VAL E 2 128 ? 192.581 155.810 188.781 1.00 34.21 128 VAL E C 1
ATOM 5390 O O . VAL E 2 128 ? 193.113 156.544 189.621 1.00 40.12 128 VAL E O 1
ATOM 5394 N N . VAL E 2 129 ? 192.070 156.277 187.641 1.00 29.43 129 VAL E N 1
ATOM 5395 C CA . VAL E 2 129 ? 192.246 157.676 187.265 1.00 29.55 129 VAL E CA 1
ATOM 5396 C C . VAL E 2 129 ? 191.415 158.591 188.156 1.00 38.19 129 VAL E C 1
ATOM 5397 O O . VAL E 2 129 ? 191.897 159.632 188.617 1.00 43.24 129 VAL E O 1
ATOM 5401 N N . PHE E 2 130 ? 190.158 158.226 188.409 1.00 38.86 130 PHE E N 1
ATOM 5402 C CA . PHE E 2 130 ? 189.279 159.097 189.189 1.00 36.31 130 PHE E CA 1
ATOM 5403 C C . PHE E 2 130 ? 189.782 159.339 190.607 1.00 37.29 130 PHE E C 1
ATOM 5404 O O . PHE E 2 130 ? 189.814 160.507 191.030 1.00 40.82 130 PHE E O 1
ATOM 5412 N N . PRO E 2 131 ? 190.169 158.324 191.393 1.00 31.11 131 PRO E N 1
ATOM 5413 C CA . PRO E 2 131 ? 190.713 158.629 192.728 1.00 33.66 131 PRO E CA 1
ATOM 5414 C C . PRO E 2 131 ? 191.961 159.492 192.692 1.00 39.18 131 PRO E C 1
ATOM 5415 O O . PRO E 2 131 ? 192.147 160.343 193.571 1.00 42.41 131 PRO E O 1
ATOM 5419 N N . LEU E 2 132 ? 192.828 159.296 191.697 1.00 36.22 132 LEU E N 1
ATOM 5420 C CA . LEU E 2 132 ? 194.058 160.078 191.623 1.00 32.47 132 LEU E CA 1
ATOM 5421 C C . LEU E 2 132 ? 193.789 161.503 191.158 1.00 31.96 132 LEU E C 1
ATOM 5422 O O . LEU E 2 132 ? 194.353 162.457 191.705 1.00 35.85 132 LEU E O 1
ATOM 5427 N N . ALA E 2 133 ? 192.934 161.669 190.147 1.00 31.24 133 ALA E N 1
ATOM 5428 C CA . ALA E 2 133 ? 192.671 163.002 189.615 1.00 27.54 133 ALA E CA 1
ATOM 5429 C C . ALA E 2 133 ? 191.831 163.831 190.576 1.00 32.96 133 ALA E C 1
ATOM 5430 O O . ALA E 2 133 ? 192.127 165.008 190.811 1.00 36.21 133 ALA E O 1
ATOM 5432 N N . PHE E 2 134 ? 190.779 163.236 191.143 1.00 37.23 134 PHE E N 1
ATOM 5433 C CA . PHE E 2 134 ? 189.904 163.985 192.038 1.00 31.28 134 PHE E CA 1
ATOM 5434 C C . PHE E 2 134 ? 190.604 164.344 193.341 1.00 34.84 134 PHE E C 1
ATOM 5435 O O . PHE E 2 134 ? 190.298 165.381 193.940 1.00 41.77 134 PHE E O 1
ATOM 5443 N N . GLY E 2 135 ? 191.539 163.509 193.795 1.00 32.90 135 GLY E N 1
ATOM 5444 C CA . GLY E 2 135 ? 192.300 163.836 194.986 1.00 33.25 135 GLY E CA 1
ATOM 5445 C C . GLY E 2 135 ? 193.245 165.001 194.801 1.00 37.41 135 GLY E C 1
ATOM 5446 O O . GLY E 2 135 ? 193.658 165.615 195.790 1.00 45.45 135 GLY E O 1
ATOM 5447 N N . PHE E 2 136 ? 193.594 165.319 193.557 1.00 34.42 136 PHE E N 1
ATOM 5448 C CA . PHE E 2 136 ? 194.459 166.444 193.233 1.00 31.26 136 PHE E CA 1
ATOM 5449 C C . PHE E 2 136 ? 193.673 167.689 192.840 1.00 33.08 136 PHE E C 1
ATOM 5450 O O . PHE E 2 136 ? 193.964 168.784 193.327 1.00 38.89 136 PHE E O 1
ATOM 5458 N N . LEU E 2 137 ? 192.678 167.538 191.962 1.00 31.94 137 LEU E N 1
ATOM 5459 C CA . LEU E 2 137 ? 191.920 168.691 191.486 1.00 30.09 137 LEU E CA 1
ATOM 5460 C C . LEU E 2 137 ? 191.132 169.346 192.612 1.00 33.57 137 LEU E C 1
ATOM 5461 O O . LEU E 2 137 ? 191.054 170.577 192.691 1.00 40.73 137 LEU E O 1
ATOM 5466 N N . ALA E 2 138 ? 190.532 168.542 193.490 1.00 34.60 138 ALA E N 1
ATOM 5467 C CA . ALA E 2 138 ? 189.688 169.092 194.542 1.00 34.42 138 ALA E CA 1
ATOM 5468 C C . ALA E 2 138 ? 190.488 169.777 195.641 1.00 39.67 138 ALA E C 1
ATOM 5469 O O . ALA E 2 138 ? 189.915 170.554 196.411 1.00 45.80 138 ALA E O 1
ATOM 5471 N N . ASN E 2 139 ? 191.793 169.517 195.730 1.00 36.06 139 ASN E N 1
ATOM 5472 C CA . ASN E 2 139 ? 192.621 170.062 196.800 1.00 31.90 139 ASN E CA 1
ATOM 5473 C C . ASN E 2 139 ? 193.676 171.034 196.284 1.00 35.05 139 ASN E C 1
ATOM 5474 O O . ASN E 2 139 ? 194.619 171.359 197.010 1.00 39.52 139 ASN E O 1
ATOM 5479 N N . THR E 2 140 ? 193.538 171.509 195.046 1.00 34.43 140 THR E N 1
ATOM 5480 C CA . THR E 2 140 ? 194.467 172.473 194.471 1.00 34.14 140 THR E CA 1
ATOM 5481 C C . THR E 2 140 ? 193.816 173.832 194.243 1.00 37.57 140 THR E C 1
ATOM 5482 O O . THR E 2 140 ? 194.368 174.668 193.520 1.00 42.77 140 THR E O 1
ATOM 5486 N N . ALA E 2 141 ? 192.658 174.069 194.850 1.00 34.70 141 ALA E N 1
ATOM 5487 C CA . ALA E 2 141 ? 191.961 175.329 194.668 1.00 27.52 141 ALA E CA 1
ATOM 5488 C C . ALA E 2 141 ? 192.731 176.468 195.333 1.00 30.34 141 ALA E C 1
ATOM 5489 O O . ALA E 2 141 ? 193.432 176.259 196.326 1.00 36.37 141 ALA E O 1
ATOM 5491 N N . PRO E 2 142 ? 192.625 177.683 194.797 1.00 27.61 142 PRO E N 1
ATOM 5492 C CA . PRO E 2 142 ? 193.276 178.829 195.436 1.00 23.86 142 PRO E CA 1
ATOM 5493 C C . PRO E 2 142 ? 192.670 179.112 196.802 1.00 30.83 142 PRO E C 1
ATOM 5494 O O . PRO E 2 142 ? 191.539 178.727 197.104 1.00 36.77 142 PRO E O 1
ATOM 5498 N N . GLU E 2 143 ? 193.456 179.782 197.641 1.00 31.73 143 GLU E N 1
ATOM 5499 C CA . GLU E 2 143 ? 193.006 180.113 198.986 1.00 29.44 143 GLU E CA 1
ATOM 5500 C C . GLU E 2 143 ? 191.747 180.969 198.935 1.00 32.74 143 GLU E C 1
ATOM 5501 O O . GLU E 2 143 ? 191.637 181.897 198.130 1.00 39.27 143 GLU E O 1
ATOM 5507 N N . GLY E 2 144 ? 190.791 180.646 199.803 1.00 30.74 144 GLY E N 1
ATOM 5508 C CA . GLY E 2 144 ? 189.525 181.340 199.842 1.00 25.72 144 GLY E CA 1
ATOM 5509 C C . GLY E 2 144 ? 188.496 180.862 198.844 1.00 29.65 144 GLY E C 1
ATOM 5510 O O . GLY E 2 144 ? 187.395 181.425 198.800 1.00 38.63 144 GLY E O 1
ATOM 5511 N N . VAL E 2 145 ? 188.810 179.849 198.043 1.00 27.12 145 VAL E N 1
ATOM 5512 C CA . VAL E 2 145 ? 187.888 179.302 197.055 1.00 24.98 145 VAL E CA 1
ATOM 5513 C C . VAL E 2 145 ? 187.287 178.023 197.616 1.00 29.85 145 VAL E C 1
ATOM 5514 O O . VAL E 2 145 ? 188.016 177.101 198.002 1.00 37.41 145 VAL E O 1
ATOM 5518 N N . GLN E 2 146 ? 185.961 177.968 197.665 1.00 33.69 146 GLN E N 1
ATOM 5519 C CA . GLN E 2 146 ? 185.246 176.813 198.189 1.00 30.13 146 GLN E CA 1
ATOM 5520 C C . GLN E 2 146 ? 184.853 175.904 197.031 1.00 32.07 146 GLN E C 1
ATOM 5521 O O . GLN E 2 146 ? 184.111 176.318 196.135 1.00 36.51 146 GLN E O 1
ATOM 5527 N N . VAL E 2 147 ? 185.343 174.668 197.052 1.00 33.05 147 VAL E N 1
ATOM 5528 C CA . VAL E 2 147 ? 185.061 173.725 195.978 1.00 30.63 147 VAL E CA 1
ATOM 5529 C C . VAL E 2 147 ? 183.628 173.230 196.112 1.00 31.19 147 VAL E C 1
ATOM 5530 O O . VAL E 2 147 ? 183.321 172.402 196.976 1.00 38.50 147 VAL E O 1
ATOM 5534 N N . SER E 2 148 ? 182.742 173.739 195.260 1.00 31.76 148 SER E N 1
ATOM 5535 C CA . SER E 2 148 ? 181.328 173.369 195.247 1.00 29.21 148 SER E CA 1
ATOM 5536 C C . SER E 2 148 ? 181.007 172.852 193.851 1.00 31.90 148 SER E C 1
ATOM 5537 O O . SER E 2 148 ? 180.545 173.598 192.986 1.00 37.85 148 SER E O 1
ATOM 5540 N N . THR E 2 149 ? 181.249 171.563 193.637 1.00 31.51 149 THR E N 1
ATOM 5541 C CA . THR E 2 149 ? 181.128 170.992 192.304 1.00 29.21 149 THR E CA 1
ATOM 5542 C C . THR E 2 149 ? 179.662 170.812 191.931 1.00 29.27 149 THR E C 1
ATOM 5543 O O . THR E 2 149 ? 178.876 170.253 192.700 1.00 32.08 149 THR E O 1
ATOM 5547 N N . ASP E 2 150 ? 179.298 171.287 190.744 1.00 31.52 150 ASP E N 1
ATOM 5548 C CA . ASP E 2 150 ? 177.937 171.141 190.253 1.00 31.13 150 ASP E CA 1
ATOM 5549 C C . ASP E 2 150 ? 177.734 169.733 189.710 1.00 35.15 150 ASP E C 1
ATOM 5550 O O . ASP E 2 150 ? 178.610 169.176 189.042 1.00 37.24 150 ASP E O 1
ATOM 5555 N N . ILE E 2 151 ? 176.566 169.156 190.003 1.00 34.50 151 ILE E N 1
ATOM 5556 C CA . ILE E 2 151 ? 176.282 167.800 189.548 1.00 31.85 151 ILE E CA 1
ATOM 5557 C C . ILE E 2 151 ? 176.159 167.745 188.030 1.00 34.66 151 ILE E C 1
ATOM 5558 O O . ILE E 2 151 ? 176.546 166.749 187.407 1.00 39.44 151 ILE E O 1
ATOM 5563 N N . ALA E 2 152 ? 175.616 168.795 187.408 1.00 34.74 152 ALA E N 1
ATOM 5564 C CA . ALA E 2 152 ? 175.514 168.817 185.953 1.00 35.65 152 ALA E CA 1
ATOM 5565 C C . ALA E 2 152 ? 176.889 168.883 185.300 1.00 37.05 152 ALA E C 1
ATOM 5566 O O . ALA E 2 152 ? 177.150 168.180 184.317 1.00 40.00 152 ALA E O 1
ATOM 5568 N N . SER E 2 153 ? 177.783 169.720 185.832 1.00 37.36 153 SER E N 1
ATOM 5569 C CA . SER E 2 153 ? 179.122 169.830 185.264 1.00 35.33 153 SER E CA 1
ATOM 5570 C C . SER E 2 153 ? 179.959 168.592 185.553 1.00 37.38 153 SER E C 1
ATOM 5571 O O . SER E 2 153 ? 180.802 168.212 184.734 1.00 40.88 153 SER E O 1
ATOM 5574 N N . TYR E 2 154 ? 179.749 167.959 186.709 1.00 34.93 154 TYR E N 1
ATOM 5575 C CA . TYR E 2 154 ? 180.496 166.751 187.040 1.00 33.24 154 TYR E CA 1
ATOM 5576 C C . TYR E 2 154 ? 180.163 165.616 186.082 1.00 38.19 154 TYR E C 1
ATOM 5577 O O . TYR E 2 154 ? 181.046 164.845 185.690 1.00 40.21 154 TYR E O 1
ATOM 5586 N N . LEU E 2 155 ? 178.889 165.490 185.704 1.00 35.02 155 LEU E N 1
ATOM 5587 C CA . LEU E 2 155 ? 178.493 164.438 184.774 1.00 33.84 155 LEU E CA 1
ATOM 5588 C C . LEU E 2 155 ? 179.149 164.625 183.412 1.00 39.50 155 LEU E C 1
ATOM 5589 O O . LEU E 2 155 ? 179.591 163.652 182.790 1.00 46.66 155 LEU E O 1
ATOM 5594 N N . SER E 2 156 ? 179.217 165.868 182.929 1.00 37.81 156 SER E N 1
ATOM 5595 C CA . SER E 2 156 ? 179.876 166.130 181.654 1.00 37.19 156 SER E CA 1
ATOM 5596 C C . SER E 2 156 ? 181.358 165.785 181.717 1.00 40.31 156 SER E C 1
ATOM 5597 O O . SER E 2 156 ? 181.906 165.194 180.779 1.00 46.19 156 SER E O 1
ATOM 5600 N N . PHE E 2 157 ? 182.024 166.152 182.813 1.00 38.82 157 PHE E N 1
ATOM 5601 C CA . PHE E 2 157 ? 183.438 165.828 182.968 1.00 42.17 157 PHE E CA 1
ATOM 5602 C C . PHE E 2 157 ? 183.655 164.323 183.055 1.00 44.21 157 PHE E C 1
ATOM 5603 O O . PHE E 2 157 ? 184.588 163.786 182.446 1.00 47.08 157 PHE E O 1
ATOM 5611 N N . VAL E 2 158 ? 182.809 163.627 183.815 1.00 43.44 158 VAL E N 1
ATOM 5612 C CA . VAL E 2 158 ? 182.958 162.184 183.971 1.00 41.93 158 VAL E CA 1
ATOM 5613 C C . VAL E 2 158 ? 182.687 161.469 182.654 1.00 47.45 158 VAL E C 1
ATOM 5614 O O . VAL E 2 158 ? 183.424 160.554 182.267 1.00 52.28 158 VAL E O 1
ATOM 5618 N N . MET E 2 159 ? 181.635 161.876 181.942 1.00 44.94 159 MET E N 1
ATOM 5619 C CA . MET E 2 159 ? 181.328 161.254 180.659 1.00 45.54 159 MET E CA 1
ATOM 5620 C C . MET E 2 159 ? 182.428 161.517 179.640 1.00 51.36 159 MET E C 1
ATOM 5621 O O . MET E 2 159 ? 182.783 160.629 178.857 1.00 56.02 159 MET E O 1
ATOM 5626 N N . ALA E 2 160 ? 182.983 162.730 179.636 1.00 49.71 160 ALA E N 1
ATOM 5627 C CA . ALA E 2 160 ? 184.063 163.044 178.706 1.00 44.93 160 ALA E CA 1
ATOM 5628 C C . ALA E 2 160 ? 185.288 162.179 178.971 1.00 47.61 160 ALA E C 1
ATOM 5629 O O . ALA E 2 160 ? 185.938 161.707 178.031 1.00 53.47 160 ALA E O 1
ATOM 5631 N N . LEU E 2 161 ? 185.623 161.964 180.244 1.00 47.98 161 LEU E N 1
ATOM 5632 C CA . LEU E 2 161 ? 186.774 161.131 180.573 1.00 49.32 161 LEU E CA 1
ATOM 5633 C C . LEU E 2 161 ? 186.500 159.662 180.276 1.00 50.16 161 LEU E C 1
ATOM 5634 O O . LEU E 2 161 ? 187.394 158.939 179.823 1.00 56.06 161 LEU E O 1
ATOM 5639 N N . PHE E 2 162 ? 185.273 159.202 180.532 1.00 49.80 162 PHE E N 1
ATOM 5640 C CA . PHE E 2 162 ? 184.935 157.809 180.262 1.00 46.43 162 PHE E CA 1
ATOM 5641 C C . PHE E 2 162 ? 185.031 157.492 178.775 1.00 51.49 162 PHE E C 1
ATOM 5642 O O . PHE E 2 162 ? 185.577 156.452 178.389 1.00 58.00 162 PHE E O 1
ATOM 5650 N N . MET E 2 163 ? 184.499 158.372 177.925 1.00 52.36 163 MET E N 1
ATOM 5651 C CA . MET E 2 163 ? 184.613 158.166 176.484 1.00 57.22 163 MET E CA 1
ATOM 5652 C C . MET E 2 163 ? 186.061 158.260 176.025 1.00 58.45 163 MET E C 1
ATOM 5653 O O . MET E 2 163 ? 186.498 157.483 175.168 1.00 63.03 163 MET E O 1
ATOM 5658 N N . ALA E 2 164 ? 186.819 159.209 176.579 1.00 57.62 164 ALA E N 1
ATOM 5659 C CA . ALA E 2 164 ? 188.207 159.388 176.165 1.00 55.31 164 ALA E CA 1
ATOM 5660 C C . ALA E 2 164 ? 189.045 158.155 176.478 1.00 54.39 164 ALA E C 1
ATOM 5661 O O . ALA E 2 164 ? 189.850 157.718 175.649 1.00 59.85 164 ALA E O 1
ATOM 5663 N N . PHE E 2 165 ? 188.869 157.578 177.667 1.00 49.16 165 PHE E N 1
ATOM 5664 C CA . PHE E 2 165 ? 189.647 156.399 178.032 1.00 52.98 165 PHE E CA 1
ATOM 5665 C C . PHE E 2 165 ? 189.170 155.157 177.290 1.00 58.23 165 PHE E C 1
ATOM 5666 O O . PHE E 2 165 ? 189.984 154.303 176.922 1.00 63.52 165 PHE E O 1
ATOM 5674 N N . GLY E 2 166 ? 187.861 155.035 177.068 1.00 52.30 166 GLY E N 1
ATOM 5675 C CA . GLY E 2 166 ? 187.357 153.900 176.313 1.00 52.02 166 GLY E CA 1
ATOM 5676 C C . GLY E 2 166 ? 187.818 153.906 174.868 1.00 58.55 166 GLY E C 1
ATOM 5677 O O . GLY E 2 166 ? 188.211 152.868 174.328 1.00 61.15 166 GLY E O 1
ATOM 5678 N N . VAL E 2 167 ? 187.779 155.073 174.222 1.00 57.51 167 VAL E N 1
ATOM 5679 C CA . VAL E 2 167 ? 188.210 155.169 172.831 1.00 56.53 167 VAL E CA 1
ATOM 5680 C C . VAL E 2 167 ? 189.721 155.006 172.723 1.00 60.38 167 VAL E C 1
ATOM 5681 O O . VAL E 2 167 ? 190.219 154.287 171.848 1.00 66.23 167 VAL E O 1
ATOM 5685 N N . SER E 2 168 ? 190.473 155.665 173.607 1.00 56.66 168 SER E N 1
ATOM 5686 C CA . SER E 2 168 ? 191.929 155.605 173.529 1.00 60.53 168 SER E CA 1
ATOM 5687 C C . SER E 2 168 ? 192.457 154.207 173.819 1.00 61.34 168 SER E C 1
ATOM 5688 O O . SER E 2 168 ? 193.519 153.832 173.309 1.00 65.37 168 SER E O 1
ATOM 5691 N N . PHE E 2 169 ? 191.742 153.426 174.631 1.00 55.81 169 PHE E N 1
ATOM 5692 C CA . PHE E 2 169 ? 192.180 152.064 174.916 1.00 55.30 169 PHE E CA 1
ATOM 5693 C C . PHE E 2 169 ? 192.145 151.192 173.668 1.00 58.37 169 PHE E C 1
ATOM 5694 O O . PHE E 2 169 ? 192.928 150.243 173.551 1.00 58.26 169 PHE E O 1
ATOM 5702 N N . GLU E 2 170 ? 191.246 151.495 172.729 1.00 59.46 170 GLU E N 1
ATOM 5703 C CA . GLU E 2 170 ? 191.153 150.721 171.498 1.00 56.72 170 GLU E CA 1
ATOM 5704 C C . GLU E 2 170 ? 192.247 151.074 170.500 1.00 58.30 170 GLU E C 1
ATOM 5705 O O . GLU E 2 170 ? 192.503 150.289 169.582 1.00 59.14 170 GLU E O 1
ATOM 5711 N N . VAL E 2 171 ? 192.889 152.235 170.653 1.00 55.58 171 VAL E N 1
ATOM 5712 C CA . VAL E 2 171 ? 193.875 152.675 169.663 1.00 49.38 171 VAL E CA 1
ATOM 5713 C C . VAL E 2 171 ? 195.072 151.733 169.569 1.00 49.59 171 VAL E C 1
ATOM 5714 O O . VAL E 2 171 ? 195.437 151.350 168.445 1.00 55.38 171 VAL E O 1
ATOM 5718 N N . PRO E 2 172 ? 195.725 151.329 170.668 1.00 45.20 172 PRO E N 1
ATOM 5719 C CA . PRO E 2 172 ? 196.887 150.433 170.512 1.00 46.22 172 PRO E CA 1
ATOM 5720 C C . PRO E 2 172 ? 196.540 149.085 169.906 1.00 49.94 172 PRO E C 1
ATOM 5721 O O . PRO E 2 172 ? 197.233 148.624 168.991 1.00 57.33 172 PRO E O 1
ATOM 5725 N N . VAL E 2 173 ? 195.480 148.437 170.392 1.00 49.00 173 VAL E N 1
ATOM 5726 C CA . VAL E 2 173 ? 195.114 147.120 169.878 1.00 49.65 173 VAL E CA 1
ATOM 5727 C C . VAL E 2 173 ? 194.730 147.209 168.407 1.00 52.23 173 VAL E C 1
ATOM 5728 O O . VAL E 2 173 ? 195.061 146.323 167.609 1.00 57.31 173 VAL E O 1
ATOM 5732 N N . ALA E 2 174 ? 194.040 148.285 168.020 1.00 48.29 174 ALA E N 1
ATOM 5733 C CA . ALA E 2 174 ? 193.740 148.495 166.608 1.00 48.65 174 ALA E CA 1
ATOM 5734 C C . ALA E 2 174 ? 195.018 148.627 165.790 1.00 51.61 174 ALA E C 1
ATOM 5735 O O . ALA E 2 174 ? 195.114 148.088 164.682 1.00 57.46 174 ALA E O 1
ATOM 5737 N N . ILE E 2 175 ? 196.014 149.339 166.323 1.00 48.41 175 ILE E N 1
ATOM 5738 C CA . ILE E 2 175 ? 197.286 149.488 165.622 1.00 45.17 175 ILE E CA 1
ATOM 5739 C C . ILE E 2 175 ? 197.985 148.141 165.486 1.00 50.24 175 ILE E C 1
ATOM 5740 O O . ILE E 2 175 ? 198.496 147.797 164.413 1.00 56.28 175 ILE E O 1
ATOM 5745 N N . VAL E 2 176 ? 198.014 147.355 166.564 1.00 46.77 176 VAL E N 1
ATOM 5746 C CA . VAL E 2 176 ? 198.678 146.056 166.516 1.00 43.79 176 VAL E CA 1
ATOM 5747 C C . VAL E 2 176 ? 197.942 145.109 165.576 1.00 52.70 176 VAL E C 1
ATOM 5748 O O . VAL E 2 176 ? 198.566 144.327 164.848 1.00 60.38 176 VAL E O 1
ATOM 5752 N N . LEU E 2 177 ? 196.607 145.156 165.576 1.00 53.07 177 LEU E N 1
ATOM 5753 C CA . LEU E 2 177 ? 195.840 144.323 164.655 1.00 54.30 177 LEU E CA 1
ATOM 5754 C C . LEU E 2 177 ? 196.116 144.702 163.205 1.00 58.89 177 LEU E C 1
ATOM 5755 O O . LEU E 2 177 ? 196.231 143.827 162.339 1.00 68.06 177 LEU E O 1
ATOM 5760 N N . LEU E 2 178 ? 196.215 146.002 162.920 1.00 54.17 178 LEU E N 1
ATOM 5761 C CA . LEU E 2 178 ? 196.580 146.436 161.575 1.00 53.26 178 LEU E CA 1
ATOM 5762 C C . LEU E 2 178 ? 197.985 145.976 161.212 1.00 55.93 178 LEU E C 1
ATOM 5763 O O . LEU E 2 178 ? 198.235 145.553 160.077 1.00 63.26 178 LEU E O 1
ATOM 5768 N N . CYS E 2 179 ? 198.919 146.050 162.162 1.00 53.19 179 CYS E N 1
ATOM 5769 C CA . CYS E 2 179 ? 200.268 145.565 161.902 1.00 52.38 179 CYS E CA 1
ATOM 5770 C C . CYS E 2 179 ? 200.298 144.052 161.721 1.00 56.51 179 CYS E C 1
ATOM 5771 O O . CYS E 2 179 ? 201.128 143.539 160.962 1.00 60.70 179 CYS E O 1
ATOM 5774 N N . TRP E 2 180 ? 199.409 143.325 162.407 1.00 58.40 180 TRP E N 1
ATOM 5775 C CA . TRP E 2 180 ? 199.422 141.867 162.324 1.00 63.65 180 TRP E CA 1
ATOM 5776 C C . TRP E 2 180 ? 199.005 141.373 160.943 1.00 65.58 180 TRP E C 1
ATOM 5777 O O . TRP E 2 180 ? 199.633 140.456 160.398 1.00 68.61 180 TRP E O 1
ATOM 5788 N N . MET E 2 181 ? 197.945 141.949 160.362 1.00 58.98 181 MET E N 1
ATOM 5789 C CA . MET E 2 181 ? 197.570 141.529 159.016 1.00 62.04 181 MET E CA 1
ATOM 5790 C C . MET E 2 181 ? 198.551 142.044 157.973 1.00 61.84 181 MET E C 1
ATOM 5791 O O . MET E 2 181 ? 198.776 141.378 156.956 1.00 70.48 181 MET E O 1
ATOM 5796 N N . GLY E 2 182 ? 199.156 143.202 158.208 1.00 60.21 182 GLY E N 1
ATOM 5797 C CA . GLY E 2 182 ? 200.012 143.817 157.220 1.00 64.38 182 GLY E CA 1
ATOM 5798 C C . GLY E 2 182 ? 199.430 145.013 156.504 1.00 65.72 182 GLY E C 1
ATOM 5799 O O . GLY E 2 182 ? 199.982 145.420 155.475 1.00 74.06 182 GLY E O 1
ATOM 5800 N N . ILE E 2 183 ? 198.326 145.577 156.998 1.00 59.31 183 ILE E N 1
ATOM 5801 C CA . ILE E 2 183 ? 197.824 146.833 156.448 1.00 64.45 183 ILE E CA 1
ATOM 5802 C C . ILE E 2 183 ? 198.846 147.940 156.655 1.00 68.03 183 ILE E C 1
ATOM 5803 O O . ILE E 2 183 ? 199.129 148.727 155.743 1.00 71.84 183 ILE E O 1
ATOM 5808 N N . THR E 2 184 ? 199.424 148.010 157.850 1.00 65.60 184 THR E N 1
ATOM 5809 C CA . THR E 2 184 ? 200.408 149.022 158.188 1.00 65.46 184 THR E CA 1
ATOM 5810 C C . THR E 2 184 ? 201.589 148.363 158.885 1.00 64.71 184 THR E C 1
ATOM 5811 O O . THR E 2 184 ? 201.459 147.313 159.519 1.00 68.07 184 THR E O 1
ATOM 5815 N N . SER E 2 185 ? 202.747 148.998 158.760 1.00 62.22 185 SER E N 1
ATOM 5816 C CA . SER E 2 185 ? 203.984 148.517 159.342 1.00 61.83 185 SER E CA 1
ATOM 5817 C C . SER E 2 185 ? 204.494 149.514 160.374 1.00 67.05 185 SER E C 1
ATOM 5818 O O . SER E 2 185 ? 204.204 150.711 160.279 1.00 71.83 185 SER E O 1
ATOM 5821 N N . PRO E 2 186 ? 205.238 149.052 161.383 1.00 64.42 186 PRO E N 1
ATOM 5822 C CA . PRO E 2 186 ? 205.823 149.998 162.346 1.00 64.32 186 PRO E CA 1
ATOM 5823 C C . PRO E 2 186 ? 206.718 151.040 161.699 1.00 72.48 186 PRO E C 1
ATOM 5824 O O . PRO E 2 186 ? 206.777 152.178 162.182 1.00 74.53 186 PRO E O 1
ATOM 5828 N N . GLU E 2 187 ? 207.424 150.684 160.623 1.00 71.58 187 GLU E N 1
ATOM 5829 C CA . GLU E 2 187 ? 208.242 151.664 159.916 1.00 66.65 187 GLU E CA 1
ATOM 5830 C C . GLU E 2 187 ? 207.381 152.754 159.290 1.00 64.02 187 GLU E C 1
ATOM 5831 O O . GLU E 2 187 ? 207.734 153.938 159.335 1.00 69.63 187 GLU E O 1
ATOM 5837 N N . ASP E 2 188 ? 206.247 152.373 158.698 1.00 62.13 188 ASP E N 1
ATOM 5838 C CA . ASP E 2 188 ? 205.365 153.359 158.084 1.00 62.02 188 ASP E CA 1
ATOM 5839 C C . ASP E 2 188 ? 204.662 154.215 159.127 1.00 59.68 188 ASP E C 1
ATOM 5840 O O . ASP E 2 188 ? 204.363 155.386 158.866 1.00 64.52 188 ASP E O 1
ATOM 5845 N N . LEU E 2 189 ? 204.386 153.655 160.306 1.00 57.22 189 LEU E N 1
ATOM 5846 C CA . LEU E 2 189 ? 203.728 154.429 161.353 1.00 56.18 189 LEU E CA 1
ATOM 5847 C C . LEU E 2 189 ? 204.665 155.465 161.959 1.00 57.55 189 LEU E C 1
ATOM 5848 O O . LEU E 2 189 ? 204.204 156.499 162.454 1.00 59.53 189 LEU E O 1
ATOM 5853 N N . ARG E 2 190 ? 205.973 155.208 161.933 1.00 60.61 190 ARG E N 1
ATOM 5854 C CA . ARG E 2 190 ? 206.929 156.161 162.482 1.00 59.18 190 ARG E CA 1
ATOM 5855 C C . ARG E 2 190 ? 207.119 157.371 161.577 1.00 60.52 190 ARG E C 1
ATOM 5856 O O . ARG E 2 190 ? 207.307 158.486 162.076 1.00 64.37 190 ARG E O 1
ATOM 5864 N N . LYS E 2 191 ? 207.075 157.181 160.258 1.00 58.00 191 LYS E N 1
ATOM 5865 C CA . LYS E 2 191 ? 207.199 158.302 159.335 1.00 52.32 191 LYS E CA 1
ATOM 5866 C C . LYS E 2 191 ? 205.890 159.055 159.139 1.00 53.21 191 LYS E C 1
ATOM 5867 O O . LYS E 2 191 ? 205.894 160.115 158.505 1.00 60.48 191 LYS E O 1
ATOM 5873 N N . LYS E 2 192 ? 204.780 158.538 159.661 1.00 51.72 192 LYS E N 1
ATOM 5874 C CA . LYS E 2 192 ? 203.508 159.246 159.681 1.00 49.66 192 LYS E CA 1
ATOM 5875 C C . LYS E 2 192 ? 203.256 159.932 161.016 1.00 51.45 192 LYS E C 1
ATOM 5876 O O . LYS E 2 192 ? 202.135 160.382 161.271 1.00 53.99 192 LYS E O 1
ATOM 5882 N N . ARG E 2 193 ? 204.272 160.007 161.873 1.00 52.70 193 ARG E N 1
ATOM 5883 C CA . ARG E 2 193 ? 204.109 160.618 163.191 1.00 49.76 193 ARG E CA 1
ATOM 5884 C C . ARG E 2 193 ? 203.692 162.083 163.134 1.00 52.19 193 ARG E C 1
ATOM 5885 O O . ARG E 2 193 ? 202.771 162.462 163.878 1.00 52.00 193 ARG E O 1
ATOM 5893 N N . PRO E 2 194 ? 204.309 162.953 162.322 1.00 52.01 194 PRO E N 1
ATOM 5894 C CA . PRO E 2 194 ? 203.863 164.357 162.306 1.00 41.53 194 PRO E CA 1
ATOM 5895 C C . PRO E 2 194 ? 202.414 164.534 161.895 1.00 47.95 194 PRO E C 1
ATOM 5896 O O . PRO E 2 194 ? 201.745 165.446 162.395 1.00 51.80 194 PRO E O 1
ATOM 5900 N N . TYR E 2 195 ? 201.906 163.689 160.996 1.00 49.99 195 TYR E N 1
ATOM 5901 C CA . TYR E 2 195 ? 200.536 163.851 160.520 1.00 43.23 195 TYR E CA 1
ATOM 5902 C C . TYR E 2 195 ? 199.522 163.449 161.582 1.00 48.72 195 TYR E C 1
ATOM 5903 O O . TYR E 2 195 ? 198.464 164.077 161.705 1.00 52.58 195 TYR E O 1
ATOM 5912 N N . VAL E 2 196 ? 199.821 162.404 162.355 1.00 51.32 196 VAL E N 1
ATOM 5913 C CA . VAL E 2 196 ? 198.910 161.981 163.414 1.00 50.05 196 VAL E CA 1
ATOM 5914 C C . VAL E 2 196 ? 198.847 163.031 164.516 1.00 54.73 196 VAL E C 1
ATOM 5915 O O . VAL E 2 196 ? 197.784 163.275 165.098 1.00 60.91 196 VAL E O 1
ATOM 5919 N N . LEU E 2 197 ? 199.980 163.669 164.819 1.00 54.86 197 LEU E N 1
ATOM 5920 C CA . LEU E 2 197 ? 199.993 164.718 165.834 1.00 53.39 197 LEU E CA 1
ATOM 5921 C C . LEU E 2 197 ? 199.113 165.892 165.422 1.00 56.83 197 LEU E C 1
ATOM 5922 O O . LEU E 2 197 ? 198.332 166.411 166.227 1.00 65.09 197 LEU E O 1
ATOM 5927 N N . VAL E 2 198 ? 199.228 166.326 164.166 1.00 54.83 198 VAL E N 1
ATOM 5928 C CA . VAL E 2 198 ? 198.350 167.378 163.666 1.00 52.82 198 VAL E CA 1
ATOM 5929 C C . VAL E 2 198 ? 196.930 166.853 163.508 1.00 60.17 198 VAL E C 1
ATOM 5930 O O . VAL E 2 198 ? 195.956 167.556 163.803 1.00 67.76 198 VAL E O 1
ATOM 5934 N N . GLY E 2 199 ? 196.788 165.611 163.041 1.00 56.40 199 GLY E N 1
ATOM 5935 C CA . GLY E 2 199 ? 195.467 165.029 162.884 1.00 57.49 199 GLY E CA 1
ATOM 5936 C C . GLY E 2 199 ? 194.728 164.853 164.195 1.00 64.87 199 GLY E C 1
ATOM 5937 O O . GLY E 2 199 ? 193.501 164.967 164.238 1.00 72.98 199 GLY E O 1
ATOM 5938 N N . ALA E 2 200 ? 195.457 164.568 165.277 1.00 65.33 200 ALA E N 1
ATOM 5939 C CA . ALA E 2 200 ? 194.819 164.430 166.582 1.00 68.77 200 ALA E CA 1
ATOM 5940 C C . ALA E 2 200 ? 194.166 165.736 167.013 1.00 70.02 200 ALA E C 1
ATOM 5941 O O . ALA E 2 200 ? 193.076 165.732 167.597 1.00 77.13 200 ALA E O 1
ATOM 5943 N N . PHE E 2 201 ? 194.821 166.865 166.739 1.00 66.42 201 PHE E N 1
ATOM 5944 C CA . PHE E 2 201 ? 194.219 168.160 167.037 1.00 72.37 201 PHE E CA 1
ATOM 5945 C C . PHE E 2 201 ? 192.997 168.423 166.168 1.00 76.72 201 PHE E C 1
ATOM 5946 O O . PHE E 2 201 ? 192.034 169.047 166.629 1.00 83.28 201 PHE E O 1
ATOM 5954 N N . VAL E 2 202 ? 193.017 167.967 164.913 1.00 74.43 202 VAL E N 1
ATOM 5955 C CA . VAL E 2 202 ? 191.856 168.130 164.044 1.00 75.04 202 VAL E CA 1
ATOM 5956 C C . VAL E 2 202 ? 190.684 167.299 164.552 1.00 80.67 202 VAL E C 1
ATOM 5957 O O . VAL E 2 202 ? 189.544 167.776 164.601 1.00 87.14 202 VAL E O 1
ATOM 5961 N N . VAL E 2 203 ? 190.942 166.046 164.933 1.00 77.92 203 VAL E N 1
ATOM 5962 C CA . VAL E 2 203 ? 189.876 165.186 165.443 1.00 80.67 203 VAL E CA 1
ATOM 5963 C C . VAL E 2 203 ? 189.308 165.754 166.737 1.00 88.40 203 VAL E C 1
ATOM 5964 O O . VAL E 2 203 ? 188.088 165.769 166.943 1.00 97.37 203 VAL E O 1
ATOM 5968 N N . GLY E 2 204 ? 190.180 166.229 167.627 1.00 83.36 204 GLY E N 1
ATOM 5969 C CA . GLY E 2 204 ? 189.706 166.831 168.861 1.00 87.03 204 GLY E CA 1
ATOM 5970 C C . GLY E 2 204 ? 188.886 168.084 168.624 1.00 90.32 204 GLY E C 1
ATOM 5971 O O . GLY E 2 204 ? 187.927 168.356 169.348 1.00 98.86 204 GLY E O 1
ATOM 5972 N N . MET E 2 205 ? 189.254 168.866 167.607 1.00 87.39 205 MET E N 1
ATOM 5973 C CA . MET E 2 205 ? 188.511 170.085 167.302 1.00 89.53 205 MET E CA 1
ATOM 5974 C C . MET E 2 205 ? 187.087 169.775 166.855 1.00 95.27 205 MET E C 1
ATOM 5975 O O . MET E 2 205 ? 186.139 170.454 167.268 1.00 100.79 205 MET E O 1
ATOM 5980 N N . LEU E 2 206 ? 186.915 168.753 166.015 1.00 95.07 206 LEU E N 1
ATOM 5981 C CA . LEU E 2 206 ? 185.603 168.483 165.434 1.00 100.92 206 LEU E CA 1
ATOM 5982 C C . LEU E 2 206 ? 184.651 167.858 166.447 1.00 106.34 206 LEU E C 1
ATOM 5983 O O . LEU E 2 206 ? 183.468 168.214 166.495 1.00 108.24 206 LEU E O 1
ATOM 5988 N N . LEU E 2 207 ? 185.142 166.929 167.263 1.00 106.60 207 LEU E N 1
ATOM 5989 C CA . LEU E 2 207 ? 184.289 166.136 168.139 1.00 111.03 207 LEU E CA 1
ATOM 5990 C C . LEU E 2 207 ? 184.070 166.766 169.508 1.00 113.11 207 LEU E C 1
ATOM 5991 O O . LEU E 2 207 ? 183.407 166.156 170.352 1.00 114.83 207 LEU E O 1
ATOM 5996 N N . THR E 2 208 ? 184.599 167.956 169.751 1.00 111.91 208 THR E N 1
ATOM 5997 C CA . THR E 2 208 ? 184.504 168.623 171.039 1.00 112.43 208 THR E CA 1
ATOM 5998 C C . THR E 2 208 ? 184.002 170.045 170.849 1.00 114.76 208 THR E C 1
ATOM 5999 O O . THR E 2 208 ? 184.105 170.607 169.753 1.00 113.85 208 THR E O 1
ATOM 6003 N N . PRO E 2 209 ? 183.439 170.650 171.894 1.00 118.23 209 PRO E N 1
ATOM 6004 C CA . PRO E 2 209 ? 183.057 172.067 171.825 1.00 118.22 209 PRO E CA 1
ATOM 6005 C C . PRO E 2 209 ? 184.260 172.942 171.522 1.00 119.37 209 PRO E C 1
ATOM 6006 O O . PRO E 2 209 ? 185.410 172.502 171.676 1.00 120.24 209 PRO E O 1
ATOM 6010 N N . PRO E 2 210 ? 184.044 174.192 171.095 1.00 117.30 210 PRO E N 1
ATOM 6011 C CA . PRO E 2 210 ? 185.167 175.024 170.634 1.00 116.46 210 PRO E CA 1
ATOM 6012 C C . PRO E 2 210 ? 186.191 175.363 171.708 1.00 117.61 210 PRO E C 1
ATOM 6013 O O . PRO E 2 210 ? 187.142 176.096 171.414 1.00 114.26 210 PRO E O 1
ATOM 6017 N N . ASP E 2 211 ? 186.035 174.869 172.933 1.00 121.41 211 ASP E N 1
ATOM 6018 C CA . ASP E 2 211 ? 187.039 175.097 173.962 1.00 120.61 211 ASP E CA 1
ATOM 6019 C C . ASP E 2 211 ? 188.301 174.304 173.648 1.00 118.34 211 ASP E C 1
ATOM 6020 O O . ASP E 2 211 ? 188.233 173.128 173.278 1.00 117.21 211 ASP E O 1
ATOM 6025 N N . VAL E 2 212 ? 189.458 174.955 173.792 1.00 117.06 212 VAL E N 1
ATOM 6026 C CA . VAL E 2 212 ? 190.733 174.282 173.553 1.00 113.22 212 VAL E CA 1
ATOM 6027 C C . VAL E 2 212 ? 190.954 173.178 174.578 1.00 111.80 212 VAL E C 1
ATOM 6028 O O . VAL E 2 212 ? 191.585 172.155 174.278 1.00 108.71 212 VAL E O 1
ATOM 6032 N N . PHE E 2 213 ? 190.425 173.353 175.791 1.00 115.51 213 PHE E N 1
ATOM 6033 C CA . PHE E 2 213 ? 190.592 172.349 176.838 1.00 117.79 213 PHE E CA 1
ATOM 6034 C C . PHE E 2 213 ? 190.016 171.004 176.412 1.00 115.28 213 PHE E C 1
ATOM 6035 O O . PHE E 2 213 ? 190.637 169.955 176.618 1.00 114.31 213 PHE E O 1
ATOM 6043 N N . SER E 2 214 ? 188.822 171.014 175.814 1.00 116.80 214 SER E N 1
ATOM 6044 C CA . SER E 2 214 ? 188.232 169.771 175.332 1.00 113.73 214 SER E CA 1
ATOM 6045 C C . SER E 2 214 ? 188.991 169.217 174.132 1.00 110.30 214 SER E C 1
ATOM 6046 O O . SER E 2 214 ? 189.050 167.996 173.949 1.00 107.08 214 SER E O 1
ATOM 6049 N N . GLN E 2 215 ? 189.567 170.093 173.305 1.00 110.59 215 GLN E N 1
ATOM 6050 C CA . GLN E 2 215 ? 190.365 169.635 172.172 1.00 103.83 215 GLN E CA 1
ATOM 6051 C C . GLN E 2 215 ? 191.588 168.857 172.640 1.00 104.81 215 GLN E C 1
ATOM 6052 O O . GLN E 2 215 ? 191.897 167.782 172.113 1.00 104.70 215 GLN E O 1
ATOM 6058 N N . THR E 2 216 ? 192.297 169.388 173.638 1.00 104.27 216 THR E N 1
ATOM 6059 C CA . THR E 2 216 ? 193.508 168.736 174.123 1.00 97.29 216 THR E CA 1
ATOM 6060 C C . THR E 2 216 ? 193.190 167.498 174.953 1.00 99.16 216 THR E C 1
ATOM 6061 O O . THR E 2 216 ? 193.954 166.527 174.932 1.00 98.73 216 THR E O 1
ATOM 6065 N N . LEU E 2 217 ? 192.069 167.508 175.678 1.00 103.81 217 LEU E N 1
ATOM 6066 C CA . LEU E 2 217 ? 191.710 166.359 176.505 1.00 108.41 217 LEU E CA 1
ATOM 6067 C C . LEU E 2 217 ? 191.454 165.120 175.657 1.00 104.96 217 LEU E C 1
ATOM 6068 O O . LEU E 2 217 ? 191.563 163.990 176.148 1.00 104.08 217 LEU E O 1
ATOM 6073 N N . LEU E 2 218 ? 191.091 165.309 174.388 1.00 102.15 218 LEU E N 1
ATOM 6074 C CA . LEU E 2 218 ? 190.914 164.172 173.494 1.00 102.76 218 LEU E CA 1
ATOM 6075 C C . LEU E 2 218 ? 192.164 163.914 172.662 1.00 101.77 218 LEU E C 1
ATOM 6076 O O . LEU E 2 218 ? 192.473 162.761 172.341 1.00 99.67 218 LEU E O 1
ATOM 6081 N N . ALA E 2 219 ? 192.893 164.974 172.305 1.00 99.40 219 ALA E N 1
ATOM 6082 C CA . ALA E 2 219 ? 194.037 164.828 171.412 1.00 90.39 219 ALA E CA 1
ATOM 6083 C C . ALA E 2 219 ? 195.201 164.122 172.097 1.00 92.50 219 ALA E C 1
ATOM 6084 O O . ALA E 2 219 ? 195.785 163.186 171.539 1.00 91.05 219 ALA E O 1
ATOM 6086 N N . ILE E 2 220 ? 195.560 164.564 173.306 1.00 95.69 220 ILE E N 1
ATOM 6087 C CA . ILE E 2 220 ? 196.733 164.002 173.981 1.00 90.68 220 ILE E CA 1
ATOM 6088 C C . ILE E 2 220 ? 196.571 162.513 174.266 1.00 87.07 220 ILE E C 1
ATOM 6089 O O . ILE E 2 220 ? 197.498 161.746 173.961 1.00 85.77 220 ILE E O 1
ATOM 6094 N N . PRO E 2 221 ? 195.456 162.035 174.835 1.00 90.21 221 PRO E N 1
ATOM 6095 C CA . PRO E 2 221 ? 195.282 160.575 174.931 1.00 91.78 221 PRO E CA 1
ATOM 6096 C C . PRO E 2 221 ? 195.305 159.882 173.581 1.00 87.86 221 PRO E C 1
ATOM 6097 O O . PRO E 2 221 ? 195.815 158.761 173.476 1.00 81.50 221 PRO E O 1
ATOM 6101 N N . MET E 2 222 ? 194.764 160.517 172.539 1.00 90.13 222 MET E N 1
ATOM 6102 C CA . MET E 2 222 ? 194.759 159.893 171.220 1.00 88.03 222 MET E CA 1
ATOM 6103 C C . MET E 2 222 ? 196.171 159.767 170.659 1.00 80.77 222 MET E C 1
ATOM 6104 O O . MET E 2 222 ? 196.540 158.717 170.122 1.00 78.24 222 MET E O 1
ATOM 6109 N N . TYR E 2 223 ? 196.975 160.826 170.773 1.00 78.76 223 TYR E N 1
ATOM 6110 C CA . TYR E 2 223 ? 198.330 160.772 170.233 1.00 74.69 223 TYR E CA 1
ATOM 6111 C C . TYR E 2 223 ? 199.243 159.921 171.106 1.00 77.58 223 TYR E C 1
ATOM 6112 O O . TYR E 2 223 ? 200.068 159.159 170.589 1.00 78.27 223 TYR E O 1
ATOM 6121 N N . CYS E 2 224 ? 199.122 160.046 172.429 1.00 79.94 224 CYS E N 1
ATOM 6122 C CA . CYS E 2 224 ? 199.974 159.268 173.322 1.00 73.44 224 CYS E CA 1
ATOM 6123 C C . CYS E 2 224 ? 199.696 157.778 173.180 1.00 70.35 224 CYS E C 1
ATOM 6124 O O . CYS E 2 224 ? 200.625 156.972 173.064 1.00 71.90 224 CYS E O 1
ATOM 6127 N N . LEU E 2 225 ? 198.417 157.394 173.170 1.00 72.05 225 LEU E N 1
ATOM 6128 C CA . LEU E 2 225 ? 198.074 155.984 173.013 1.00 70.81 225 LEU E CA 1
ATOM 6129 C C . LEU E 2 225 ? 198.482 155.466 171.641 1.00 67.40 225 LEU E C 1
ATOM 6130 O O . LEU E 2 225 ? 198.749 154.269 171.482 1.00 66.26 225 LEU E O 1
ATOM 6135 N N . PHE E 2 226 ? 198.528 156.348 170.639 1.00 65.42 226 PHE E N 1
ATOM 6136 C CA . PHE E 2 226 ? 199.078 155.971 169.341 1.00 59.07 226 PHE E CA 1
ATOM 6137 C C . PHE E 2 226 ? 200.555 155.619 169.457 1.00 62.21 226 PHE E C 1
ATOM 6138 O O . PHE E 2 226 ? 201.025 154.662 168.830 1.00 63.80 226 PHE E O 1
ATOM 6146 N N . GLU E 2 227 ? 201.304 156.385 170.254 1.00 64.23 227 GLU E N 1
ATOM 6147 C CA . GLU E 2 227 ? 202.729 156.122 170.421 1.00 60.68 227 GLU E CA 1
ATOM 6148 C C . GLU E 2 227 ? 202.971 154.775 171.089 1.00 64.49 227 GLU E C 1
ATOM 6149 O O . GLU E 2 227 ? 203.886 154.038 170.703 1.00 67.89 227 GLU E O 1
ATOM 6155 N N . ILE E 2 228 ? 202.168 154.439 172.101 1.00 62.19 228 ILE E N 1
ATOM 6156 C CA . ILE E 2 228 ? 202.311 153.143 172.754 1.00 61.93 228 ILE E CA 1
ATOM 6157 C C . ILE E 2 228 ? 201.941 152.018 171.798 1.00 66.35 228 ILE E C 1
ATOM 6158 O O . ILE E 2 228 ? 202.519 150.926 171.861 1.00 73.28 228 ILE E O 1
ATOM 6163 N N . GLY E 2 229 ? 200.974 152.254 170.908 1.00 61.07 229 GLY E N 1
ATOM 6164 C CA . GLY E 2 229 ? 200.612 151.236 169.935 1.00 56.18 229 GLY E CA 1
ATOM 6165 C C . GLY E 2 229 ? 201.750 150.891 168.995 1.00 60.50 229 GLY E C 1
ATOM 6166 O O . GLY E 2 229 ? 201.931 149.729 168.624 1.00 66.74 229 GLY E O 1
ATOM 6167 N N . VAL E 2 230 ? 202.527 151.897 168.588 1.00 61.87 230 VAL E N 1
ATOM 6168 C CA . VAL E 2 230 ? 203.696 151.643 167.753 1.00 61.18 230 VAL E CA 1
ATOM 6169 C C . VAL E 2 230 ? 204.747 150.859 168.527 1.00 66.49 230 VAL E C 1
ATOM 6170 O O . VAL E 2 230 ? 205.494 150.062 167.946 1.00 71.28 230 VAL E O 1
ATOM 6174 N N . PHE E 2 231 ? 204.824 151.068 169.843 1.00 66.10 231 PHE E N 1
ATOM 6175 C CA . PHE E 2 231 ? 205.799 150.351 170.660 1.00 67.98 231 PHE E CA 1
ATOM 6176 C C . PHE E 2 231 ? 205.528 148.849 170.633 1.00 72.38 231 PHE E C 1
ATOM 6177 O O . PHE E 2 231 ? 206.428 148.050 170.350 1.00 77.67 231 PHE E O 1
ATOM 6185 N N . PHE E 2 232 ? 204.286 148.443 170.915 1.00 69.41 232 PHE E N 1
ATOM 6186 C CA . PHE E 2 232 ? 203.947 147.026 170.848 1.00 67.03 232 PHE E CA 1
ATOM 6187 C C . PHE E 2 232 ? 203.954 146.488 169.425 1.00 69.94 232 PHE E C 1
ATOM 6188 O O . PHE E 2 232 ? 203.998 145.267 169.241 1.00 77.17 232 PHE E O 1
ATOM 6196 N N . SER E 2 233 ? 203.903 147.363 168.419 1.00 66.72 233 SER E N 1
ATOM 6197 C CA . SER E 2 233 ? 204.002 146.897 167.042 1.00 61.25 233 SER E CA 1
ATOM 6198 C C . SER E 2 233 ? 205.366 146.281 166.763 1.00 70.04 233 SER E C 1
AT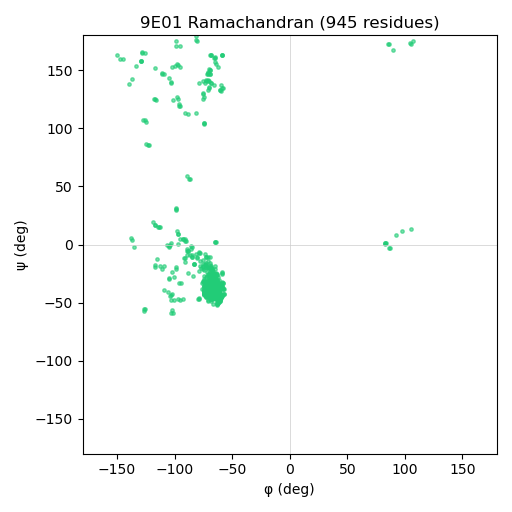OM 6199 O O . SER E 2 233 ? 205.488 145.406 165.899 1.00 75.06 233 SER E O 1
ATOM 6202 N N . ARG E 2 234 ? 206.401 146.728 167.478 1.00 73.02 234 ARG E N 1
ATOM 6203 C CA . ARG E 2 234 ? 207.721 146.125 167.337 1.00 71.23 234 ARG E CA 1
ATOM 6204 C C . ARG E 2 234 ? 207.714 144.671 167.791 1.00 79.33 234 ARG E C 1
ATOM 6205 O O . ARG E 2 234 ? 208.329 143.809 167.153 1.00 79.74 234 ARG E O 1
ATOM 6213 N N . PHE E 2 235 ? 207.024 144.381 168.893 1.00 82.08 235 PHE E N 1
ATOM 6214 C CA . PHE E 2 235 ? 206.990 143.034 169.463 1.00 74.56 235 PHE E CA 1
ATOM 6215 C C . PHE E 2 235 ? 205.847 142.220 168.856 1.00 73.63 235 PHE E C 1
ATOM 6216 O O . PHE E 2 235 ? 204.955 141.727 169.544 1.00 80.31 235 PHE E O 1
ATOM 6224 N N . TYR E 2 236 ? 205.892 142.080 167.535 1.00 75.97 236 TYR E N 1
ATOM 6225 C CA . TYR E 2 236 ? 204.890 141.298 166.826 1.00 82.35 236 TYR E CA 1
ATOM 6226 C C . TYR E 2 236 ? 205.392 140.890 165.446 1.00 88.75 236 TYR E C 1
ATOM 6227 O O . TYR E 2 236 ? 206.488 141.271 165.036 1.00 88.24 236 TYR E O 1
ATOM 6236 N N . MET F 1 1 ? 184.716 180.135 162.845 1.00 141.11 1 MET D N 1
ATOM 6237 C CA . MET F 1 1 ? 183.564 180.865 162.330 1.00 142.65 1 MET D CA 1
ATOM 6238 C C . MET F 1 1 ? 182.977 181.783 163.396 1.00 143.95 1 MET D C 1
ATOM 6239 O O . MET F 1 1 ? 182.838 181.392 164.555 1.00 144.54 1 MET D O 1
ATOM 6244 N N . PHE F 1 2 ? 182.642 183.007 162.996 1.00 142.08 2 PHE D N 1
ATOM 6245 C CA . PHE F 1 2 ? 182.044 183.960 163.920 1.00 138.93 2 PHE D CA 1
ATOM 6246 C C . PHE F 1 2 ? 180.669 183.481 164.366 1.00 139.30 2 PHE D C 1
ATOM 6247 O O . PHE F 1 2 ? 179.874 182.985 163.562 1.00 139.95 2 PHE D O 1
ATOM 6255 N N . ASP F 1 3 ? 180.391 183.630 165.658 1.00 139.81 3 ASP D N 1
ATOM 6256 C CA . ASP F 1 3 ? 179.120 183.204 166.235 1.00 140.51 3 ASP D CA 1
ATOM 6257 C C . ASP F 1 3 ? 178.143 184.372 166.175 1.00 137.62 3 ASP D C 1
ATOM 6258 O O . ASP F 1 3 ? 178.335 185.390 166.848 1.00 137.49 3 ASP D O 1
ATOM 6263 N N . ILE F 1 4 ? 177.094 184.224 165.370 1.00 133.38 4 ILE D N 1
ATOM 6264 C CA . ILE F 1 4 ? 176.087 185.259 165.173 1.00 128.09 4 ILE D CA 1
ATOM 6265 C C . ILE F 1 4 ? 174.750 184.726 165.663 1.00 125.98 4 ILE D C 1
ATOM 6266 O O . ILE F 1 4 ? 174.300 183.663 165.219 1.00 126.46 4 ILE D O 1
ATOM 6271 N N . GLY F 1 5 ? 174.120 185.460 166.572 1.00 122.93 5 GLY D N 1
ATOM 6272 C CA . GLY F 1 5 ? 172.816 185.101 167.090 1.00 119.05 5 GLY D CA 1
ATOM 6273 C C . GLY F 1 5 ? 171.705 185.842 166.368 1.00 117.46 5 GLY D C 1
ATOM 6274 O O . GLY F 1 5 ? 171.915 186.917 165.811 1.00 116.59 5 GLY D O 1
ATOM 6275 N N . PHE F 1 6 ? 170.513 185.243 166.377 1.00 119.13 6 PHE D N 1
ATOM 6276 C CA . PHE F 1 6 ? 169.365 185.877 165.736 1.00 118.91 6 PHE D CA 1
ATOM 6277 C C . PHE F 1 6 ? 168.996 187.179 166.434 1.00 116.08 6 PHE D C 1
ATOM 6278 O O . PHE F 1 6 ? 168.641 188.165 165.778 1.00 114.26 6 PHE D O 1
ATOM 6286 N N . SER F 1 7 ? 169.066 187.199 167.767 1.00 116.67 7 SER D N 1
ATOM 6287 C CA . SER F 1 7 ? 168.788 188.427 168.504 1.00 114.94 7 SER D CA 1
ATOM 6288 C C . SER F 1 7 ? 169.816 189.505 168.187 1.00 113.47 7 SER D C 1
ATOM 6289 O O . SER F 1 7 ? 169.467 190.683 168.040 1.00 111.89 7 SER D O 1
ATOM 6292 N N . GLU F 1 8 ? 171.091 189.123 168.086 1.00 114.09 8 GLU D N 1
ATOM 6293 C CA . GLU F 1 8 ? 172.131 190.091 167.752 1.00 109.60 8 GLU D CA 1
ATOM 6294 C C . GLU F 1 8 ? 171.923 190.669 166.358 1.00 105.63 8 GLU D C 1
ATOM 6295 O O . GLU F 1 8 ? 172.071 191.879 166.152 1.00 104.18 8 GLU D O 1
ATOM 6301 N N . LEU F 1 9 ? 171.586 189.819 165.387 1.00 105.18 9 LEU D N 1
ATOM 6302 C CA . LEU F 1 9 ? 171.376 190.299 164.026 1.00 100.46 9 LEU D CA 1
ATOM 6303 C C . LEU F 1 9 ? 170.152 191.202 163.938 1.00 100.92 9 LEU D C 1
ATOM 6304 O O . LEU F 1 9 ? 170.176 192.222 163.240 1.00 99.93 9 LEU D O 1
ATOM 6309 N N . LEU F 1 10 ? 169.071 190.839 164.631 1.00 104.58 10 LEU D N 1
ATOM 6310 C CA . LEU F 1 10 ? 167.874 191.673 164.622 1.00 100.95 10 LEU D CA 1
ATOM 6311 C C . LEU F 1 10 ? 168.151 193.036 165.241 1.00 94.79 10 LEU D C 1
ATOM 6312 O O . LEU F 1 10 ? 167.645 194.057 164.763 1.00 92.52 10 LEU D O 1
ATOM 6317 N N . LEU F 1 11 ? 168.953 193.071 166.308 1.00 93.55 11 LEU D N 1
ATOM 6318 C CA . LEU F 1 11 ? 169.293 194.342 166.936 1.00 91.53 11 LEU D CA 1
ATOM 6319 C C . LEU F 1 11 ? 170.066 195.242 165.980 1.00 91.73 11 LEU D C 1
ATOM 6320 O O . LEU F 1 11 ? 169.848 196.458 165.949 1.00 89.20 11 LEU D O 1
ATOM 6325 N N . VAL F 1 12 ? 170.976 194.662 165.195 1.00 93.08 12 VAL D N 1
ATOM 6326 C CA . VAL F 1 12 ? 171.753 195.451 164.241 1.00 86.71 12 VAL D CA 1
ATOM 6327 C C . VAL F 1 12 ? 170.837 196.074 163.194 1.00 84.08 12 VAL D C 1
ATOM 6328 O O . VAL F 1 12 ? 170.958 197.260 162.864 1.00 83.98 12 VAL D O 1
ATOM 6332 N N . PHE F 1 13 ? 169.905 195.284 162.658 1.00 84.86 13 PHE D N 1
ATOM 6333 C CA . PHE F 1 13 ? 168.989 195.810 161.650 1.00 82.06 13 PHE D CA 1
ATOM 6334 C C . PHE F 1 13 ? 167.987 196.780 162.263 1.00 81.44 13 PHE D C 1
ATOM 6335 O O . PHE F 1 13 ? 167.595 197.762 161.622 1.00 78.32 13 PHE D O 1
ATOM 6343 N N . ILE F 1 14 ? 167.552 196.517 163.497 1.00 84.11 14 ILE D N 1
ATOM 6344 C CA . ILE F 1 14 ? 166.648 197.439 164.179 1.00 81.24 14 ILE D CA 1
ATOM 6345 C C . ILE F 1 14 ? 167.347 198.768 164.435 1.00 76.26 14 ILE D C 1
ATOM 6346 O O . ILE F 1 14 ? 166.793 199.843 164.177 1.00 75.07 14 ILE D O 1
ATOM 6351 N N . ILE F 1 15 ? 168.581 198.712 164.941 1.00 75.70 15 ILE D N 1
ATOM 6352 C CA . ILE F 1 15 ? 169.343 199.934 165.175 1.00 76.32 15 ILE D CA 1
ATOM 6353 C C . ILE F 1 15 ? 169.682 200.612 163.854 1.00 74.22 15 ILE D C 1
ATOM 6354 O O . ILE F 1 15 ? 169.605 201.840 163.733 1.00 73.03 15 ILE D O 1
ATOM 6359 N N . GLY F 1 16 ? 170.051 199.827 162.841 1.00 71.50 16 GLY D N 1
ATOM 6360 C CA . GLY F 1 16 ? 170.375 200.409 161.549 1.00 62.67 16 GLY D CA 1
ATOM 6361 C C . GLY F 1 16 ? 169.198 201.122 160.913 1.00 61.40 16 GLY D C 1
ATOM 6362 O O . GLY F 1 16 ? 169.358 202.180 160.301 1.00 61.10 16 GLY D O 1
ATOM 6363 N N . LEU F 1 17 ? 167.999 200.552 161.043 1.00 62.66 17 LEU D N 1
ATOM 6364 C CA . LEU F 1 17 ? 166.817 201.186 160.469 1.00 57.62 17 LEU D CA 1
ATOM 6365 C C . LEU F 1 17 ? 166.490 202.498 161.172 1.00 61.77 17 LEU D C 1
ATOM 6366 O O . LEU F 1 17 ? 166.129 203.483 160.520 1.00 63.50 17 LEU D O 1
ATOM 6371 N N . VAL F 1 18 ? 166.619 202.536 162.500 1.00 62.56 18 VAL D N 1
ATOM 6372 C CA . VAL F 1 18 ? 166.239 203.733 163.244 1.00 63.68 18 VAL D CA 1
ATOM 6373 C C . VAL F 1 18 ? 167.336 204.790 163.259 1.00 65.15 18 VAL D C 1
ATOM 6374 O O . VAL F 1 18 ? 167.056 205.953 163.571 1.00 68.28 18 VAL D O 1
ATOM 6378 N N . VAL F 1 19 ? 168.575 204.427 162.931 1.00 64.19 19 VAL D N 1
ATOM 6379 C CA . VAL F 1 19 ? 169.677 205.382 162.950 1.00 59.79 19 VAL D CA 1
ATOM 6380 C C . VAL F 1 19 ? 170.003 205.813 161.526 1.00 60.46 19 VAL D C 1
ATOM 6381 O O . VAL F 1 19 ? 169.940 207.003 161.197 1.00 61.82 19 VAL D O 1
ATOM 6385 N N . LEU F 1 20 ? 170.357 204.849 160.674 1.00 58.05 20 LEU D N 1
ATOM 6386 C CA . LEU F 1 20 ? 170.711 205.179 159.297 1.00 50.90 20 LEU D CA 1
ATOM 6387 C C . LEU F 1 20 ? 169.496 205.650 158.509 1.00 48.51 20 LEU D C 1
ATOM 6388 O O . LEU F 1 20 ? 169.579 206.625 157.753 1.00 54.22 20 LEU D O 1
ATOM 6393 N N . GLY F 1 21 ? 168.362 204.976 158.669 1.00 48.35 21 GLY D N 1
ATOM 6394 C CA . GLY F 1 21 ? 167.139 205.392 158.029 1.00 47.20 21 GLY D CA 1
ATOM 6395 C C . GLY F 1 21 ? 166.762 204.536 156.840 1.00 44.10 21 GLY D C 1
ATOM 6396 O O . GLY F 1 21 ? 167.509 203.651 156.413 1.00 49.06 21 GLY D O 1
ATOM 6397 N N . PRO F 1 22 ? 165.573 204.785 156.285 1.00 39.98 22 PRO D N 1
ATOM 6398 C CA . PRO F 1 22 ? 165.126 204.009 155.119 1.00 41.77 22 PRO D CA 1
ATOM 6399 C C . PRO F 1 22 ? 165.970 204.221 153.875 1.00 48.20 22 PRO D C 1
ATOM 6400 O O . PRO F 1 22 ? 165.945 203.366 152.982 1.00 51.42 22 PRO D O 1
ATOM 6404 N N . GLN F 1 23 ? 166.709 205.326 153.781 1.00 52.14 23 GLN D N 1
ATOM 6405 C CA . GLN F 1 23 ? 167.460 205.643 152.574 1.00 49.45 23 GLN D CA 1
ATOM 6406 C C . GLN F 1 23 ? 168.934 205.271 152.660 1.00 43.86 23 GLN D C 1
ATOM 6407 O O . GLN F 1 23 ? 169.577 205.122 151.616 1.00 46.52 23 GLN D O 1
ATOM 6413 N N . ARG F 1 24 ? 169.481 205.116 153.863 1.00 44.21 24 ARG D N 1
ATOM 6414 C CA . ARG F 1 24 ? 170.897 204.819 154.031 1.00 36.85 24 ARG D CA 1
ATOM 6415 C C . ARG F 1 24 ? 171.171 203.372 154.411 1.00 36.80 24 ARG D C 1
ATOM 6416 O O . ARG F 1 24 ? 172.242 202.853 154.081 1.00 38.50 24 ARG D O 1
ATOM 6424 N N . LEU F 1 25 ? 170.242 202.714 155.102 1.00 40.69 25 LEU D N 1
ATOM 6425 C CA . LEU F 1 25 ? 170.434 201.305 155.444 1.00 37.82 25 LEU D CA 1
ATOM 6426 C C . LEU F 1 25 ? 170.553 200.405 154.220 1.00 39.04 25 LEU D C 1
ATOM 6427 O O . LEU F 1 25 ? 171.464 199.559 154.197 1.00 42.15 25 LEU D O 1
ATOM 6432 N N . PRO F 1 26 ? 169.692 200.501 153.195 1.00 38.49 26 PRO D N 1
ATOM 6433 C CA . PRO F 1 26 ? 169.891 199.642 152.014 1.00 35.82 26 PRO D CA 1
ATOM 6434 C C . PRO F 1 26 ? 171.234 199.847 151.335 1.00 35.54 26 PRO D C 1
ATOM 6435 O O . PRO F 1 26 ? 171.831 198.880 150.846 1.00 39.84 26 PRO D O 1
ATOM 6439 N N . VAL F 1 27 ? 171.726 201.086 151.287 1.00 36.81 27 VAL D N 1
ATOM 6440 C CA . VAL F 1 27 ? 173.037 201.340 150.700 1.00 29.32 27 VAL D CA 1
ATOM 6441 C C . VAL F 1 27 ? 174.137 200.761 151.580 1.00 30.15 27 VAL D C 1
ATOM 6442 O O . VAL F 1 27 ? 175.139 200.236 151.080 1.00 34.29 27 VAL D O 1
ATOM 6446 N N . ALA F 1 28 ? 173.972 200.848 152.902 1.00 31.15 28 ALA D N 1
ATOM 6447 C CA . ALA F 1 28 ? 174.964 200.285 153.811 1.00 30.52 28 ALA D CA 1
ATOM 6448 C C . ALA F 1 28 ? 175.050 198.770 153.669 1.00 30.30 28 ALA D C 1
ATOM 6449 O O . ALA F 1 28 ? 176.149 198.203 153.653 1.00 33.55 28 ALA D O 1
ATOM 6451 N N . VAL F 1 29 ? 173.902 198.098 153.565 1.00 33.04 29 VAL D N 1
ATOM 6452 C CA . VAL F 1 29 ? 173.903 196.650 153.376 1.00 31.80 29 VAL D CA 1
ATOM 6453 C C . VAL F 1 29 ? 174.487 196.291 152.016 1.00 33.18 29 VAL D C 1
ATOM 6454 O O . VAL F 1 29 ? 175.220 195.303 151.880 1.00 37.70 29 VAL D O 1
ATOM 6458 N N . LYS F 1 30 ? 174.174 197.085 150.990 1.00 31.43 30 LYS D N 1
ATOM 6459 C CA . LYS F 1 30 ? 174.748 196.855 149.669 1.00 28.74 30 LYS D CA 1
ATOM 6460 C C . LYS F 1 30 ? 176.264 197.013 149.691 1.00 28.65 30 LYS D C 1
ATOM 6461 O O . LYS F 1 30 ? 176.987 196.230 149.063 1.00 33.44 30 LYS D O 1
ATOM 6467 N N . THR F 1 31 ? 176.763 198.025 150.404 1.00 28.19 31 THR D N 1
ATOM 6468 C CA . THR F 1 31 ? 178.205 198.224 150.507 1.00 26.02 31 THR D CA 1
ATOM 6469 C C . THR F 1 31 ? 178.877 197.074 151.248 1.00 26.92 31 THR D C 1
ATOM 6470 O O . THR F 1 31 ? 179.935 196.592 150.827 1.00 29.69 31 THR D O 1
ATOM 6474 N N . VAL F 1 32 ? 178.276 196.615 152.348 1.00 28.01 32 VAL D N 1
ATOM 6475 C CA . VAL F 1 32 ? 178.852 195.507 153.106 1.00 28.81 32 VAL D CA 1
ATOM 6476 C C . VAL F 1 32 ? 178.846 194.232 152.273 1.00 31.29 32 VAL D C 1
ATOM 6477 O O . VAL F 1 32 ? 179.783 193.426 152.335 1.00 39.41 32 VAL D O 1
ATOM 6481 N N . ALA F 1 33 ? 177.796 194.031 151.474 1.00 34.04 33 ALA D N 1
ATOM 6482 C CA . ALA F 1 33 ? 177.746 192.868 150.595 1.00 30.34 33 ALA D CA 1
ATOM 6483 C C . ALA F 1 33 ? 178.874 192.902 149.573 1.00 31.44 33 ALA D C 1
ATOM 6484 O O . ALA F 1 33 ? 179.462 191.863 149.252 1.00 37.86 33 ALA D O 1
ATOM 6486 N N . GLY F 1 34 ? 179.185 194.087 149.045 1.00 31.04 34 GLY D N 1
ATOM 6487 C CA . GLY F 1 34 ? 180.309 194.211 148.136 1.00 28.00 34 GLY D CA 1
ATOM 6488 C C . GLY F 1 34 ? 181.640 193.909 148.793 1.00 32.70 34 GLY D C 1
ATOM 6489 O O . GLY F 1 34 ? 182.543 193.364 148.154 1.00 38.43 34 GLY D O 1
ATOM 6490 N N . TRP F 1 35 ? 181.785 194.264 150.072 1.00 30.65 35 TRP D N 1
ATOM 6491 C CA . TRP F 1 35 ? 183.013 193.947 150.794 1.00 26.55 35 TRP D CA 1
ATOM 6492 C C . TRP F 1 35 ? 183.194 192.442 150.940 1.00 33.56 35 TRP D C 1
ATOM 6493 O O . TRP F 1 35 ? 184.302 191.923 150.764 1.00 40.45 35 TRP D O 1
ATOM 6504 N N . ILE F 1 36 ? 182.117 191.725 151.265 1.00 35.20 36 ILE D N 1
ATOM 6505 C CA . ILE F 1 36 ? 182.197 190.272 151.372 1.00 35.08 36 ILE D CA 1
ATOM 6506 C C . ILE F 1 36 ? 182.419 189.648 150.000 1.00 40.46 36 ILE D C 1
ATOM 6507 O O . ILE F 1 36 ? 183.154 188.663 149.862 1.00 46.44 36 ILE D O 1
ATOM 6512 N N . ARG F 1 37 ? 181.792 190.212 148.965 1.00 40.71 37 ARG D N 1
ATOM 6513 C CA . ARG F 1 37 ? 182.005 189.716 147.610 1.00 40.78 37 ARG D CA 1
ATOM 6514 C C . ARG F 1 37 ? 183.460 189.877 147.186 1.00 40.41 37 ARG D C 1
ATOM 6515 O O . ARG F 1 37 ? 184.042 188.971 146.579 1.00 47.16 37 ARG D O 1
ATOM 6523 N N . ALA F 1 38 ? 184.066 191.024 147.501 1.00 38.98 38 ALA D N 1
ATOM 6524 C CA . ALA F 1 38 ? 185.472 191.227 147.176 1.00 36.57 38 ALA D CA 1
ATOM 6525 C C . ALA F 1 38 ? 186.379 190.358 148.037 1.00 39.47 38 ALA D C 1
ATOM 6526 O O . ALA F 1 38 ? 187.436 189.916 147.572 1.00 43.75 38 ALA D O 1
ATOM 6528 N N . LEU F 1 39 ? 185.990 190.109 149.289 1.00 38.94 39 LEU D N 1
ATOM 6529 C CA . LEU F 1 39 ? 186.797 189.267 150.166 1.00 38.39 39 LEU D CA 1
ATOM 6530 C C . LEU F 1 39 ? 186.859 187.833 149.655 1.00 43.11 39 LEU D C 1
ATOM 6531 O O . LEU F 1 39 ? 187.928 187.212 149.661 1.00 49.29 39 LEU D O 1
ATOM 6536 N N . ARG F 1 40 ? 185.724 187.289 149.210 1.00 43.88 40 ARG D N 1
ATOM 6537 C CA . ARG F 1 40 ? 185.715 185.932 148.677 1.00 40.05 40 ARG D CA 1
ATOM 6538 C C . ARG F 1 40 ? 186.381 185.861 147.310 1.00 41.96 40 ARG D C 1
ATOM 6539 O O . ARG F 1 40 ? 186.990 184.840 146.972 1.00 46.08 40 ARG D O 1
ATOM 6547 N N . SER F 1 41 ? 186.268 186.923 146.510 1.00 42.68 41 SER D N 1
ATOM 6548 C CA . SER F 1 41 ? 186.975 186.963 145.235 1.00 41.45 41 SER D CA 1
ATOM 6549 C C . SER F 1 41 ? 188.483 186.961 145.445 1.00 40.71 41 SER D C 1
ATOM 6550 O O . SER F 1 41 ? 189.218 186.280 144.720 1.00 43.27 41 SER D O 1
ATOM 6553 N N . LEU F 1 42 ? 188.962 187.718 146.433 1.00 40.68 42 LEU D N 1
ATOM 6554 C CA . LEU F 1 42 ? 190.388 187.727 146.740 1.00 39.15 42 LEU D CA 1
ATOM 6555 C C . LEU F 1 42 ? 190.844 186.383 147.294 1.00 39.80 42 LEU D C 1
ATOM 6556 O O . LEU F 1 42 ? 191.958 185.931 147.005 1.00 43.97 42 LEU D O 1
ATOM 6561 N N . ALA F 1 43 ? 190.001 185.734 148.100 1.00 40.81 43 ALA D N 1
ATOM 6562 C CA . ALA F 1 43 ? 190.354 184.423 148.635 1.00 37.14 43 ALA D CA 1
ATOM 6563 C C . ALA F 1 43 ? 190.466 183.383 147.528 1.00 41.32 43 ALA D C 1
ATOM 6564 O O . ALA F 1 43 ? 191.357 182.526 147.562 1.00 48.82 43 ALA D O 1
ATOM 6566 N N . THR F 1 44 ? 189.569 183.438 146.541 1.00 42.51 44 THR D N 1
ATOM 6567 C CA . THR F 1 44 ? 189.579 182.444 145.473 1.00 42.03 44 THR D CA 1
ATOM 6568 C C . THR F 1 44 ? 190.796 182.602 144.569 1.00 40.26 44 THR D C 1
ATOM 6569 O O . THR F 1 44 ? 191.436 181.608 144.206 1.00 41.57 44 THR D O 1
ATOM 6573 N N . THR F 1 45 ? 191.137 183.838 144.195 1.00 36.99 45 THR D N 1
ATOM 6574 C CA . THR F 1 45 ? 192.268 184.039 143.295 1.00 33.59 45 THR D CA 1
ATOM 6575 C C . THR F 1 45 ? 193.594 183.707 143.970 1.00 39.06 45 THR D C 1
ATOM 6576 O O . THR F 1 45 ? 194.525 183.243 143.304 1.00 45.03 45 THR D O 1
ATOM 6580 N N . VAL F 1 46 ? 193.700 183.935 145.280 1.00 40.54 46 VAL D N 1
ATOM 6581 C CA . VAL F 1 46 ? 194.926 183.592 145.994 1.00 40.46 46 VAL D CA 1
ATOM 6582 C C . VAL F 1 46 ? 195.076 182.080 146.105 1.00 38.25 46 VAL D C 1
ATOM 6583 O O . VAL F 1 46 ? 196.173 181.537 145.928 1.00 42.31 46 VAL D O 1
ATOM 6587 N N . GLN F 1 47 ? 193.977 181.374 146.384 1.00 39.10 47 GLN D N 1
ATOM 6588 C CA . GLN F 1 47 ? 194.029 179.917 146.442 1.00 36.64 47 GLN D CA 1
ATOM 6589 C C . GLN F 1 47 ? 194.412 179.327 145.092 1.00 40.43 47 GLN D C 1
ATOM 6590 O O . GLN F 1 47 ? 195.135 178.326 145.026 1.00 47.40 47 GLN D O 1
ATOM 6596 N N . ASN F 1 48 ? 193.928 179.927 144.003 1.00 35.92 48 ASN D N 1
ATOM 6597 C CA . ASN F 1 48 ? 194.337 179.487 142.675 1.00 31.27 48 ASN D CA 1
ATOM 6598 C C . ASN F 1 48 ? 195.829 179.702 142.461 1.00 33.94 48 ASN D C 1
ATOM 6599 O O . ASN F 1 48 ? 196.509 178.852 141.875 1.00 44.73 48 ASN D O 1
ATOM 6604 N N . GLU F 1 49 ? 196.356 180.839 142.920 1.00 29.71 49 GLU D N 1
ATOM 6605 C CA . GLU F 1 49 ? 197.787 181.093 142.802 1.00 30.97 49 GLU D CA 1
ATOM 6606 C C . GLU F 1 49 ? 198.595 180.116 143.646 1.00 38.46 49 GLU D C 1
ATOM 6607 O O . GLU F 1 49 ? 199.648 179.637 143.211 1.00 46.25 49 GLU D O 1
ATOM 6613 N N . LEU F 1 50 ? 198.123 179.816 144.858 1.00 40.39 50 LEU D N 1
ATOM 6614 C CA . LEU F 1 50 ? 198.825 178.864 145.713 1.00 39.98 50 LEU D CA 1
ATOM 6615 C C . LEU F 1 50 ? 198.820 177.466 145.107 1.00 42.66 50 LEU D C 1
ATOM 6616 O O . LEU F 1 50 ? 199.823 176.747 145.185 1.00 50.74 50 LEU D O 1
ATOM 6621 N N . THR F 1 51 ? 197.698 177.061 144.508 1.00 41.35 51 THR D N 1
ATOM 6622 C CA . THR F 1 51 ? 197.636 175.757 143.858 1.00 36.58 51 THR D CA 1
ATOM 6623 C C . THR F 1 51 ? 198.609 175.677 142.689 1.00 35.72 51 THR D C 1
ATOM 6624 O O . THR F 1 51 ? 199.286 174.659 142.503 1.00 47.19 51 THR D O 1
ATOM 6628 N N . GLN F 1 52 ? 198.701 176.744 141.894 1.00 31.77 52 GLN D N 1
ATOM 6629 C CA . GLN F 1 52 ? 199.628 176.745 140.769 1.00 36.57 52 GLN D CA 1
ATOM 6630 C C . GLN F 1 52 ? 201.077 176.722 141.233 1.00 42.12 52 GLN D C 1
ATOM 6631 O O . GLN F 1 52 ? 201.926 176.111 140.576 1.00 53.02 52 GLN D O 1
ATOM 6637 N N . GLU F 1 53 ? 201.381 177.383 142.351 1.00 41.79 53 GLU D N 1
ATOM 6638 C CA . GLU F 1 53 ? 202.740 177.349 142.878 1.00 43.33 53 GLU D CA 1
ATOM 6639 C C . GLU F 1 53 ? 203.077 175.979 143.453 1.00 47.77 53 GLU D C 1
ATOM 6640 O O . GLU F 1 53 ? 204.222 175.524 143.352 1.00 57.56 53 GLU D O 1
ATOM 6646 N N . LEU F 1 54 ? 202.096 175.308 144.063 1.00 48.77 54 LEU D N 1
ATOM 6647 C CA . LEU F 1 54 ? 202.339 173.972 144.598 1.00 50.01 54 LEU D CA 1
ATOM 6648 C C . LEU F 1 54 ? 202.690 172.989 143.488 1.00 52.74 54 LEU D C 1
ATOM 6649 O O . LEU F 1 54 ? 203.554 172.123 143.666 1.00 64.09 54 LEU D O 1
ATOM 6654 N N . LYS F 1 55 ? 202.023 173.103 142.338 1.00 49.36 55 LYS D N 1
ATOM 6655 C CA . LYS F 1 55 ? 202.361 172.253 141.201 1.00 46.97 55 LYS D CA 1
ATOM 6656 C C . LYS F 1 55 ? 203.784 172.514 140.723 1.00 55.02 55 LYS D C 1
ATOM 6657 O O . LYS F 1 55 ? 204.510 171.577 140.371 1.00 67.85 55 LYS D O 1
ATOM 6663 N N . LEU F 1 56 ? 204.198 173.783 140.697 1.00 47.91 56 LEU D N 1
ATOM 6664 C CA . LEU F 1 56 ? 205.566 174.107 140.307 1.00 53.09 56 LEU D CA 1
ATOM 6665 C C . LEU F 1 56 ? 206.572 173.545 141.303 1.00 64.96 56 LEU D C 1
ATOM 6666 O O . LEU F 1 56 ? 207.648 173.077 140.912 1.00 76.95 56 LEU D O 1
ATOM 6671 N N . GLN F 1 57 ? 206.246 173.594 142.596 1.00 65.08 57 GLN D N 1
ATOM 6672 C CA . GLN F 1 57 ? 207.131 173.020 143.605 1.00 70.54 57 GLN D CA 1
ATOM 6673 C C . GLN F 1 57 ? 207.273 171.514 143.421 1.00 74.48 57 GLN D C 1
ATOM 6674 O O . GLN F 1 57 ? 208.370 170.964 143.575 1.00 84.03 57 GLN D O 1
ATOM 6680 N N . GLU F 1 58 ? 206.173 170.830 143.098 1.00 72.71 58 GLU D N 1
ATOM 6681 C CA . GLU F 1 58 ? 206.240 169.392 142.860 1.00 76.24 58 GLU D CA 1
ATOM 6682 C C . GLU F 1 58 ? 207.124 169.074 141.662 1.00 82.61 58 GLU D C 1
ATOM 6683 O O . GLU F 1 58 ? 207.882 168.097 141.683 1.00 90.72 58 GLU D O 1
ATOM 6689 N N . PHE F 1 59 ? 207.036 169.884 140.605 1.00 80.02 59 PHE D N 1
ATOM 6690 C CA . PHE F 1 59 ? 207.885 169.672 139.437 1.00 82.36 59 PHE D CA 1
ATOM 6691 C C . PHE F 1 59 ? 209.358 169.839 139.788 1.00 86.68 59 PHE D C 1
ATOM 6692 O O . PHE F 1 59 ? 210.201 169.046 139.352 1.00 94.55 59 PHE D O 1
ATOM 6700 N N . GLN F 1 60 ? 209.688 170.866 140.573 1.00 82.63 60 GLN D N 1
ATOM 6701 C CA . GLN F 1 60 ? 211.074 171.065 140.983 1.00 89.86 60 GLN D CA 1
ATOM 6702 C C . GLN F 1 60 ? 211.530 169.977 141.947 1.00 95.28 60 GLN D C 1
ATOM 6703 O O . GLN F 1 60 ? 212.652 169.470 141.832 1.00 100.68 60 GLN D O 1
ATOM 6709 N N . ASP F 1 61 ? 210.679 169.611 142.907 1.00 93.63 61 ASP D N 1
ATOM 6710 C CA . ASP F 1 61 ? 211.062 168.605 143.894 1.00 96.77 61 ASP D CA 1
ATOM 6711 C C . ASP F 1 61 ? 211.236 167.232 143.256 1.00 99.22 61 ASP D C 1
ATOM 6712 O O . ASP F 1 61 ? 212.150 166.484 143.623 1.00 103.97 61 ASP D O 1
ATOM 6717 N N . SER F 1 62 ? 210.364 166.878 142.308 1.00 95.72 62 SER D N 1
ATOM 6718 C CA . SER F 1 62 ? 210.461 165.570 141.667 1.00 98.95 62 SER D CA 1
ATOM 6719 C C . SER F 1 62 ? 211.765 165.427 140.893 1.00 103.10 62 SER D C 1
ATOM 6720 O O . SER F 1 62 ? 212.415 164.376 140.948 1.00 104.50 62 SER D O 1
ATOM 6723 N N . LEU F 1 63 ? 212.160 166.470 140.159 1.00 103.22 63 LEU D N 1
ATOM 6724 C CA . LEU F 1 63 ? 213.407 166.410 139.403 1.00 106.34 63 LEU D CA 1
ATOM 6725 C C . LEU F 1 63 ? 214.615 166.316 140.327 1.00 110.68 63 LEU D C 1
ATOM 6726 O O . LEU F 1 63 ? 215.554 165.559 140.055 1.00 113.27 63 LEU D O 1
ATOM 6731 N N . LYS F 1 64 ? 214.609 167.071 141.420 1.00 111.39 64 LYS D N 1
ATOM 6732 C CA . LYS F 1 64 ? 215.721 167.060 142.363 1.00 114.14 64 LYS D CA 1
ATOM 6733 C C . LYS F 1 64 ? 215.525 165.987 143.428 1.00 112.94 64 LYS D C 1
ATOM 6734 O O . LYS F 1 64 ? 215.829 164.815 143.206 1.00 110.08 64 LYS D O 1
ATOM 6740 N N . MET G 1 1 ? 176.319 170.138 162.518 1.00 165.67 1 MET F N 1
ATOM 6741 C CA . MET G 1 1 ? 177.571 170.885 162.450 1.00 168.81 1 MET F CA 1
ATOM 6742 C C . MET G 1 1 ? 178.594 170.423 163.478 1.00 169.08 1 MET F C 1
ATOM 6743 O O . MET G 1 1 ? 178.282 170.278 164.659 1.00 168.91 1 MET F O 1
ATOM 6748 N N . PHE G 1 2 ? 179.820 170.187 163.017 1.00 168.87 2 PHE F N 1
ATOM 6749 C CA . PHE G 1 2 ? 180.945 170.088 163.933 1.00 166.16 2 PHE F CA 1
ATOM 6750 C C . PHE G 1 2 ? 181.325 171.481 164.413 1.00 163.99 2 PHE F C 1
ATOM 6751 O O . PHE G 1 2 ? 181.506 172.402 163.611 1.00 163.25 2 PHE F O 1
ATOM 6759 N N . ASP G 1 3 ? 181.449 171.637 165.726 1.00 163.03 3 ASP F N 1
ATOM 6760 C CA . ASP G 1 3 ? 181.705 172.943 166.319 1.00 161.20 3 ASP F CA 1
ATOM 6761 C C . ASP G 1 3 ? 183.193 173.256 166.214 1.00 157.71 3 ASP F C 1
ATOM 6762 O O . ASP G 1 3 ? 184.020 172.598 166.854 1.00 156.47 3 ASP F O 1
ATOM 6767 N N . ILE G 1 4 ? 183.527 174.259 165.406 1.00 152.97 4 ILE F N 1
ATOM 6768 C CA . ILE G 1 4 ? 184.907 174.650 165.147 1.00 145.80 4 ILE F CA 1
ATOM 6769 C C . ILE G 1 4 ? 185.112 176.063 165.673 1.00 142.07 4 ILE F C 1
ATOM 6770 O O . ILE G 1 4 ? 184.380 176.984 165.293 1.00 141.16 4 ILE F O 1
ATOM 6775 N N . GLY G 1 5 ? 186.101 176.229 166.543 1.00 138.34 5 GLY F N 1
ATOM 6776 C CA . GLY G 1 5 ? 186.443 177.525 167.090 1.00 132.53 5 GLY F CA 1
ATOM 6777 C C . GLY G 1 5 ? 187.635 178.136 166.376 1.00 128.83 5 GLY F C 1
ATOM 6778 O O . GLY G 1 5 ? 188.476 177.430 165.824 1.00 128.36 5 GLY F O 1
ATOM 6779 N N . PHE G 1 6 ? 187.691 179.469 166.387 1.00 127.75 6 PHE F N 1
ATOM 6780 C CA . PHE G 1 6 ? 188.807 180.164 165.754 1.00 124.92 6 PHE F CA 1
ATOM 6781 C C . PHE G 1 6 ? 190.121 179.848 166.457 1.00 122.83 6 PHE F C 1
ATOM 6782 O O . PHE G 1 6 ? 191.154 179.662 165.804 1.00 122.02 6 PHE F O 1
ATOM 6790 N N . SER G 1 7 ? 190.102 179.789 167.790 1.00 123.69 7 SER F N 1
ATOM 6791 C CA . SER G 1 7 ? 191.304 179.420 168.531 1.00 123.87 7 SER F CA 1
ATOM 6792 C C . SER G 1 7 ? 191.723 177.988 168.223 1.00 123.30 7 SER F C 1
ATOM 6793 O O . SER G 1 7 ? 192.917 177.700 168.079 1.00 121.43 7 SER F O 1
ATOM 6796 N N . GLU G 1 8 ? 190.754 177.074 168.129 1.00 125.07 8 GLU F N 1
ATOM 6797 C CA . GLU G 1 8 ? 191.071 175.688 167.801 1.00 121.49 8 GLU F CA 1
ATOM 6798 C C . GLU G 1 8 ? 191.672 175.571 166.406 1.00 115.99 8 GLU F C 1
ATOM 6799 O O . GLU G 1 8 ? 192.648 174.839 166.201 1.00 112.95 8 GLU F O 1
ATOM 6805 N N . LEU G 1 9 ? 191.099 176.280 165.432 1.00 115.56 9 LEU F N 1
ATOM 6806 C CA . LEU G 1 9 ? 191.613 176.213 164.068 1.00 109.69 9 LEU F CA 1
ATOM 6807 C C . LEU G 1 9 ? 193.006 176.822 163.968 1.00 107.66 9 LEU F C 1
ATOM 6808 O O . LEU G 1 9 ? 193.874 176.286 163.270 1.00 106.26 9 LEU F O 1
ATOM 6813 N N . LEU G 1 10 ? 193.235 177.944 164.653 1.00 111.11 10 LEU F N 1
ATOM 6814 C CA . LEU G 1 10 ? 194.555 178.566 164.630 1.00 107.29 10 LEU F CA 1
ATOM 6815 C C . LEU G 1 10 ? 195.602 177.656 165.257 1.00 100.34 10 LEU F C 1
ATOM 6816 O O . LEU G 1 10 ? 196.744 177.596 164.788 1.00 97.65 10 LEU F O 1
ATOM 6821 N N . LEU G 1 11 ? 195.231 176.939 166.320 1.00 99.43 11 LEU F N 1
ATOM 6822 C CA . LEU G 1 11 ? 196.167 176.017 166.954 1.00 96.51 11 LEU F CA 1
ATOM 6823 C C . LEU G 1 11 ? 196.584 174.908 165.996 1.00 97.39 11 LEU F C 1
ATOM 6824 O O . LEU G 1 11 ? 197.756 174.517 165.962 1.00 93.70 11 LEU F O 1
ATOM 6829 N N . VAL G 1 12 ? 195.637 174.388 165.213 1.00 99.43 12 VAL F N 1
ATOM 6830 C CA . VAL G 1 12 ? 195.955 173.330 164.256 1.00 91.88 12 VAL F CA 1
ATOM 6831 C C . VAL G 1 12 ? 196.932 173.840 163.203 1.00 89.69 12 VAL F C 1
ATOM 6832 O O . VAL G 1 12 ? 197.915 173.170 162.864 1.00 89.37 12 VAL F O 1
ATOM 6836 N N . PHE G 1 13 ? 196.678 175.038 162.671 1.00 90.60 13 PHE F N 1
ATOM 6837 C CA . PHE G 1 13 ? 197.569 175.597 161.659 1.00 87.01 13 PHE F CA 1
ATOM 6838 C C . PHE G 1 13 ? 198.920 175.973 162.255 1.00 85.25 13 PHE F C 1
ATOM 6839 O O . PHE G 1 13 ? 199.958 175.808 161.604 1.00 81.48 13 PHE F O 1
ATOM 6847 N N . ILE G 1 14 ? 198.928 176.489 163.486 1.00 88.66 14 ILE F N 1
ATOM 6848 C CA . ILE G 1 14 ? 200.189 176.816 164.146 1.00 84.63 14 ILE F CA 1
ATOM 6849 C C . ILE G 1 14 ? 200.994 175.548 164.402 1.00 78.50 14 ILE F C 1
ATOM 6850 O O . ILE G 1 14 ? 202.196 175.484 164.119 1.00 77.60 14 ILE F O 1
ATOM 6855 N N . ILE G 1 15 ? 200.338 174.515 164.936 1.00 78.17 15 ILE F N 1
ATOM 6856 C CA . ILE G 1 15 ? 201.025 173.256 165.200 1.00 78.42 15 ILE F CA 1
ATOM 6857 C C . ILE G 1 15 ? 201.430 172.583 163.895 1.00 75.13 15 ILE F C 1
ATOM 6858 O O . ILE G 1 15 ? 202.536 172.042 163.777 1.00 73.71 15 ILE F O 1
ATOM 6863 N N . GLY G 1 16 ? 200.552 172.616 162.891 1.00 72.61 16 GLY F N 1
ATOM 6864 C CA . GLY G 1 16 ? 200.887 172.013 161.612 1.00 64.15 16 GLY F CA 1
ATOM 6865 C C . GLY G 1 16 ? 202.079 172.672 160.947 1.00 61.81 16 GLY F C 1
ATOM 6866 O O . GLY G 1 16 ? 202.914 171.999 160.340 1.00 61.50 16 GLY F O 1
ATOM 6867 N N . LEU G 1 17 ? 202.174 173.999 161.048 1.00 62.82 17 LEU F N 1
ATOM 6868 C CA . LEU G 1 17 ? 203.308 174.704 160.460 1.00 56.84 17 LEU F CA 1
ATOM 6869 C C . LEU G 1 17 ? 204.615 174.331 161.149 1.00 60.32 17 LEU F C 1
ATOM 6870 O O . LEU G 1 17 ? 205.639 174.142 160.485 1.00 62.26 17 LEU F O 1
ATOM 6875 N N . VAL G 1 18 ? 204.602 174.215 162.479 1.00 62.51 18 VAL F N 1
ATOM 6876 C CA . VAL G 1 18 ? 205.838 173.948 163.207 1.00 63.13 18 VAL F CA 1
ATOM 6877 C C . VAL G 1 18 ? 206.191 172.467 163.238 1.00 64.61 18 VAL F C 1
ATOM 6878 O O . VAL G 1 18 ? 207.341 172.121 163.536 1.00 68.07 18 VAL F O 1
ATOM 6882 N N . VAL G 1 19 ? 205.244 171.580 162.936 1.00 63.18 19 VAL F N 1
ATOM 6883 C CA . VAL G 1 19 ? 205.503 170.145 162.975 1.00 58.42 19 VAL F CA 1
ATOM 6884 C C . VAL G 1 19 ? 205.695 169.622 161.558 1.00 60.77 19 VAL F C 1
ATOM 6885 O O . VAL G 1 19 ? 206.729 169.023 161.241 1.00 62.78 19 VAL F O 1
ATOM 6889 N N . LEU G 1 20 ? 204.700 169.841 160.696 1.00 59.14 20 LEU F N 1
ATOM 6890 C CA . LEU G 1 20 ? 204.800 169.358 159.323 1.00 50.99 20 LEU F CA 1
ATOM 6891 C C . LEU G 1 20 ? 205.820 170.159 158.525 1.00 47.45 20 LEU F C 1
ATOM 6892 O O . LEU G 1 20 ? 206.598 169.588 157.752 1.00 55.37 20 LEU F O 1
ATOM 6897 N N . GLY G 1 21 ? 205.833 171.476 158.694 1.00 46.06 21 GLY F N 1
ATOM 6898 C CA . GLY G 1 21 ? 206.804 172.313 158.035 1.00 45.24 21 GLY F CA 1
ATOM 6899 C C . GLY G 1 21 ? 206.229 173.095 156.874 1.00 41.00 21 GLY F C 1
ATOM 6900 O O . GLY G 1 21 ? 205.076 172.910 156.473 1.00 45.23 21 GLY F O 1
ATOM 6901 N N . PRO G 1 22 ? 207.034 174.001 156.313 1.00 33.00 22 PRO F N 1
ATOM 6902 C CA . PRO G 1 22 ? 206.563 174.799 155.172 1.00 34.30 22 PRO F CA 1
ATOM 6903 C C . PRO G 1 22 ? 206.331 173.991 153.908 1.00 41.28 22 PRO F C 1
ATOM 6904 O O . PRO G 1 22 ? 205.588 174.450 153.032 1.00 45.36 22 PRO F O 1
ATOM 6908 N N . GLN G 1 23 ? 206.943 172.815 153.778 1.00 47.69 23 GLN F N 1
ATOM 6909 C CA . GLN G 1 23 ? 206.836 172.029 152.557 1.00 43.44 23 GLN F CA 1
ATOM 6910 C C . GLN G 1 23 ? 205.800 170.918 152.640 1.00 39.10 23 GLN F C 1
ATOM 6911 O O . GLN G 1 23 ? 205.361 170.425 151.595 1.00 43.62 23 GLN F O 1
ATOM 6917 N N . ARG G 1 24 ? 205.396 170.517 153.843 1.00 41.80 24 ARG F N 1
ATOM 6918 C CA . ARG G 1 24 ? 204.438 169.436 154.021 1.00 35.95 24 ARG F CA 1
ATOM 6919 C C . ARG G 1 24 ? 203.047 169.906 154.406 1.00 35.83 24 ARG F C 1
ATOM 6920 O O . ARG G 1 24 ? 202.071 169.229 154.078 1.00 36.84 24 ARG F O 1
ATOM 6928 N N . LEU G 1 25 ? 202.931 171.037 155.099 1.00 39.26 25 LEU F N 1
ATOM 6929 C CA . LEU G 1 25 ? 201.611 171.564 155.442 1.00 35.71 25 LEU F CA 1
ATOM 6930 C C . LEU G 1 25 ? 200.770 171.905 154.217 1.00 37.60 25 LEU F C 1
ATOM 6931 O O . LEU G 1 25 ? 199.585 171.530 154.191 1.00 40.17 25 LEU F O 1
ATOM 6936 N N . PRO G 1 26 ? 201.280 172.609 153.194 1.00 36.87 26 PRO F N 1
ATOM 6937 C CA . PRO G 1 26 ? 200.436 172.864 152.013 1.00 32.29 26 PRO F CA 1
ATOM 6938 C C . PRO G 1 26 ? 199.942 171.599 151.334 1.00 32.80 26 PRO F C 1
ATOM 6939 O O . PRO G 1 26 ? 198.803 171.564 150.852 1.00 38.66 26 PRO F O 1
ATOM 6943 N N . VAL G 1 27 ? 200.771 170.556 151.278 1.00 33.14 27 VAL F N 1
ATOM 6944 C CA . VAL G 1 27 ? 200.331 169.292 150.696 1.00 27.07 27 VAL F CA 1
ATOM 6945 C C . VAL G 1 27 ? 199.287 168.629 151.586 1.00 27.79 27 VAL F C 1
ATOM 6946 O O . VAL G 1 27 ? 198.334 168.013 151.095 1.00 32.10 27 VAL F O 1
ATOM 6950 N N . ALA G 1 28 ? 199.452 168.739 152.907 1.00 29.02 28 ALA F N 1
ATOM 6951 C CA . ALA G 1 28 ? 198.473 168.168 153.825 1.00 29.48 28 ALA F CA 1
ATOM 6952 C C . ALA G 1 28 ? 197.118 168.851 153.687 1.00 29.93 28 ALA F C 1
ATOM 6953 O O . ALA G 1 28 ? 196.076 168.187 153.706 1.00 35.23 28 ALA F O 1
ATOM 6955 N N . VAL G 1 29 ? 197.112 170.178 153.551 1.00 31.77 29 VAL F N 1
ATOM 6956 C CA . VAL G 1 29 ? 195.857 170.897 153.349 1.00 31.53 29 VAL F CA 1
ATOM 6957 C C . VAL G 1 29 ? 195.254 170.547 151.995 1.00 33.08 29 VAL F C 1
ATOM 6958 O O . VAL G 1 29 ? 194.033 170.403 151.862 1.00 39.35 29 VAL F O 1
ATOM 6962 N N . LYS G 1 30 ? 196.098 170.403 150.971 1.00 29.28 30 LYS F N 1
ATOM 6963 C CA . LYS G 1 30 ? 195.609 170.009 149.654 1.00 27.54 30 LYS F CA 1
ATOM 6964 C C . LYS G 1 30 ? 194.983 168.619 149.688 1.00 29.37 30 LYS F C 1
ATOM 6965 O O . LYS G 1 30 ? 193.939 168.385 149.069 1.00 34.41 30 LYS F O 1
ATOM 6971 N N . THR G 1 31 ? 195.612 167.682 150.401 1.00 28.15 31 THR F N 1
ATOM 6972 C CA . THR G 1 31 ? 195.068 166.331 150.500 1.00 26.96 31 THR F CA 1
ATOM 6973 C C . THR G 1 31 ? 193.737 166.320 151.243 1.00 27.94 31 THR F C 1
ATOM 6974 O O . THR G 1 31 ? 192.796 165.633 150.829 1.00 31.04 31 THR F O 1
ATOM 6978 N N . VAL G 1 32 ? 193.638 167.074 152.338 1.00 28.51 32 VAL F N 1
ATOM 6979 C CA . VAL G 1 32 ? 192.389 167.135 153.091 1.00 31.44 32 VAL F CA 1
ATOM 6980 C C . VAL G 1 32 ? 191.292 167.787 152.257 1.00 33.49 32 VAL F C 1
ATOM 6981 O O . VAL G 1 32 ? 190.125 167.380 152.313 1.00 42.88 32 VAL F O 1
ATOM 6985 N N . ALA G 1 33 ? 191.648 168.802 151.466 1.00 37.08 33 ALA F N 1
ATOM 6986 C CA . ALA G 1 33 ? 190.668 169.439 150.592 1.00 32.82 33 ALA F CA 1
ATOM 6987 C C . ALA G 1 33 ? 190.127 168.455 149.562 1.00 34.22 33 ALA F C 1
ATOM 6988 O O . ALA G 1 33 ? 188.933 168.473 149.243 1.00 42.79 33 ALA F O 1
ATOM 6990 N N . GLY G 1 34 ? 190.994 167.595 149.026 1.00 33.86 34 GLY F N 1
ATOM 6991 C CA . GLY G 1 34 ? 190.530 166.561 148.118 1.00 31.97 34 GLY F CA 1
ATOM 6992 C C . GLY G 1 34 ? 189.604 165.564 148.783 1.00 37.55 34 GLY F C 1
ATOM 6993 O O . GLY G 1 34 ? 188.673 165.058 148.151 1.00 43.72 34 GLY F O 1
ATOM 6994 N N . TRP G 1 35 ? 189.849 165.259 150.059 1.00 35.38 35 TRP F N 1
ATOM 6995 C CA . TRP G 1 35 ? 188.963 164.361 150.792 1.00 32.39 35 TRP F CA 1
ATOM 6996 C C . TRP G 1 35 ? 187.566 164.953 150.930 1.00 38.49 35 TRP F C 1
ATOM 6997 O O . TRP G 1 35 ? 186.565 164.248 150.755 1.00 44.93 35 TRP F O 1
ATOM 7008 N N . ILE G 1 36 ? 187.478 166.246 151.246 1.00 38.41 36 ILE F N 1
ATOM 7009 C CA . ILE G 1 36 ? 186.177 166.898 151.354 1.00 38.27 36 ILE F CA 1
ATOM 7010 C C . ILE G 1 36 ? 185.521 167.013 149.984 1.00 46.44 36 ILE F C 1
ATOM 7011 O O . ILE G 1 36 ? 184.301 166.861 149.850 1.00 51.76 36 ILE F O 1
ATOM 7016 N N . ARG G 1 37 ? 186.317 167.282 148.947 1.00 47.55 37 ARG F N 1
ATOM 7017 C CA . ARG G 1 37 ? 185.773 167.348 147.595 1.00 45.56 37 ARG F CA 1
ATOM 7018 C C . ARG G 1 37 ? 185.196 166.004 147.167 1.00 45.83 37 ARG F C 1
ATOM 7019 O O . ARG G 1 37 ? 184.114 165.944 146.572 1.00 53.37 37 ARG F O 1
ATOM 7027 N N . ALA G 1 38 ? 185.905 164.912 147.463 1.00 44.27 38 ALA F N 1
ATOM 7028 C CA . ALA G 1 38 ? 185.381 163.587 147.155 1.00 42.84 38 ALA F CA 1
ATOM 7029 C C . ALA G 1 38 ? 184.190 163.237 148.037 1.00 44.97 38 ALA F C 1
ATOM 7030 O O . ALA G 1 38 ? 183.275 162.536 147.591 1.00 47.81 38 ALA F O 1
ATOM 7032 N N . LEU G 1 39 ? 184.189 163.704 149.286 1.00 44.80 39 LEU F N 1
ATOM 7033 C CA . LEU G 1 39 ? 183.067 163.440 150.180 1.00 44.29 39 LEU F CA 1
ATOM 7034 C C . LEU G 1 39 ? 181.793 164.115 149.687 1.00 47.74 39 LEU F C 1
ATOM 7035 O O . LEU G 1 39 ? 180.715 163.511 149.710 1.00 54.14 39 LEU F O 1
ATOM 7040 N N . ARG G 1 40 ? 181.896 165.368 149.237 1.00 49.16 40 ARG F N 1
ATOM 7041 C CA . ARG G 1 40 ? 180.723 166.062 148.719 1.00 47.33 40 ARG F CA 1
ATOM 7042 C C . ARG G 1 40 ? 180.306 165.522 147.358 1.00 47.58 40 ARG F C 1
ATOM 7043 O O . ARG G 1 40 ? 179.112 165.510 147.039 1.00 52.11 40 ARG F O 1
ATOM 7051 N N . SER G 1 41 ? 181.267 165.082 146.544 1.00 47.14 41 SER F N 1
ATOM 7052 C CA . SER G 1 41 ? 180.925 164.451 145.274 1.00 44.32 41 SER F CA 1
ATOM 7053 C C . SER G 1 41 ? 180.171 163.147 145.496 1.00 44.70 41 SER F C 1
ATOM 7054 O O . SER G 1 41 ? 179.207 162.849 144.783 1.00 47.64 41 SER F O 1
ATOM 7057 N N . LEU G 1 42 ? 180.601 162.354 146.481 1.00 45.58 42 LEU F N 1
ATOM 7058 C CA . LEU G 1 42 ? 179.906 161.111 146.795 1.00 44.16 42 LEU F CA 1
ATOM 7059 C C . LEU G 1 42 ? 178.504 161.378 147.329 1.00 42.98 42 LEU F C 1
ATOM 7060 O O . LEU G 1 42 ? 177.563 160.640 147.016 1.00 48.04 42 LEU F O 1
ATOM 7065 N N . ALA G 1 43 ? 178.347 162.418 148.149 1.00 42.64 43 ALA F N 1
ATOM 7066 C CA . ALA G 1 43 ? 177.023 162.767 148.653 1.00 40.73 43 ALA F CA 1
ATOM 7067 C C . ALA G 1 43 ? 176.098 163.207 147.526 1.00 47.51 43 ALA F C 1
ATOM 7068 O O . ALA G 1 43 ? 174.913 162.854 147.515 1.00 54.62 43 ALA F O 1
ATOM 7070 N N . THR G 1 44 ? 176.620 163.980 146.572 1.00 48.25 44 THR F N 1
ATOM 7071 C CA . THR G 1 44 ? 175.787 164.492 145.489 1.00 47.29 44 THR F CA 1
ATOM 7072 C C . THR G 1 44 ? 175.294 163.372 144.579 1.00 44.52 44 THR F C 1
ATOM 7073 O O . THR G 1 44 ? 174.119 163.353 144.194 1.00 47.35 44 THR F O 1
ATOM 7077 N N . THR G 1 45 ? 176.169 162.427 144.225 1.00 40.93 45 THR F N 1
ATOM 7078 C CA . THR G 1 45 ? 175.763 161.371 143.302 1.00 37.05 45 THR F CA 1
ATOM 7079 C C . THR G 1 45 ? 174.763 160.413 143.939 1.00 45.14 45 THR F C 1
ATOM 7080 O O . THR G 1 45 ? 173.870 159.909 143.248 1.00 51.76 45 THR F O 1
ATOM 7084 N N . VAL G 1 46 ? 174.889 160.148 145.241 1.00 45.59 46 VAL F N 1
ATOM 7085 C CA . VAL G 1 46 ? 173.943 159.255 145.904 1.00 44.83 46 VAL F CA 1
ATOM 7086 C C . VAL G 1 46 ? 172.577 159.920 146.027 1.00 44.05 46 VAL F C 1
ATOM 7087 O O . VAL G 1 46 ? 171.538 159.269 145.858 1.00 47.69 46 VAL F O 1
ATOM 7091 N N . GLN G 1 47 ? 172.551 161.225 146.315 1.00 44.25 47 GLN F N 1
ATOM 7092 C CA . GLN G 1 47 ? 171.283 161.948 146.349 1.00 42.26 47 GLN F CA 1
ATOM 7093 C C . GLN G 1 47 ? 170.595 161.912 144.991 1.00 45.61 47 GLN F C 1
ATOM 7094 O O . GLN G 1 47 ? 169.367 161.793 144.912 1.00 50.72 47 GLN F O 1
ATOM 7100 N N . ASN G 1 48 ? 171.370 162.024 143.911 1.00 41.63 48 ASN F N 1
ATOM 7101 C CA . ASN G 1 48 ? 170.806 161.849 142.579 1.00 36.55 48 ASN F CA 1
ATOM 7102 C C . ASN G 1 48 ? 170.269 160.436 142.395 1.00 38.02 48 ASN F C 1
ATOM 7103 O O . ASN G 1 48 ? 169.205 160.241 141.797 1.00 48.83 48 ASN F O 1
ATOM 7108 N N . GLU G 1 49 ? 171.000 159.436 142.892 1.00 35.16 49 GLU F N 1
ATOM 7109 C CA . GLU G 1 49 ? 170.521 158.060 142.817 1.00 33.97 49 GLU F CA 1
ATOM 7110 C C . GLU G 1 49 ? 169.266 157.863 143.657 1.00 41.14 49 GLU F C 1
ATOM 7111 O O . GLU G 1 49 ? 168.337 157.163 143.239 1.00 48.01 49 GLU F O 1
ATOM 7117 N N . LEU G 1 50 ? 169.226 158.463 144.849 1.00 44.33 50 LEU F N 1
ATOM 7118 C CA . LEU G 1 50 ? 168.044 158.353 145.698 1.00 43.47 50 LEU F CA 1
ATOM 7119 C C . LEU G 1 50 ? 166.837 159.030 145.062 1.00 46.71 50 LEU F C 1
ATOM 7120 O O . LEU G 1 50 ? 165.717 158.510 145.135 1.00 53.98 50 LEU F O 1
ATOM 7125 N N . THR G 1 51 ? 167.043 160.194 144.442 1.00 45.85 51 THR F N 1
ATOM 7126 C CA . THR G 1 51 ? 165.939 160.895 143.797 1.00 39.69 51 THR F CA 1
ATOM 7127 C C . THR G 1 51 ? 165.357 160.075 142.653 1.00 38.84 51 THR F C 1
ATOM 7128 O O . THR G 1 51 ? 164.134 160.012 142.483 1.00 50.89 51 THR F O 1
ATOM 7132 N N . GLN G 1 52 ? 166.217 159.434 141.860 1.00 33.86 52 GLN F N 1
ATOM 7133 C CA . GLN G 1 52 ? 165.730 158.622 140.752 1.00 36.88 52 GLN F CA 1
ATOM 7134 C C . GLN G 1 52 ? 164.965 157.400 141.240 1.00 42.76 52 GLN F C 1
ATOM 7135 O O . GLN G 1 52 ? 163.970 157.007 140.622 1.00 56.22 52 GLN F O 1
ATOM 7141 N N . GLU G 1 53 ? 165.412 156.785 142.336 1.00 42.37 53 GLU F N 1
ATOM 7142 C CA . GLU G 1 53 ? 164.708 155.625 142.868 1.00 44.80 53 GLU F CA 1
ATOM 7143 C C . GLU G 1 53 ? 163.359 156.016 143.456 1.00 50.10 53 GLU F C 1
ATOM 7144 O O . GLU G 1 53 ? 162.391 155.252 143.361 1.00 59.27 53 GLU F O 1
ATOM 7150 N N . LEU G 1 54 ? 163.274 157.198 144.071 1.00 51.36 54 LEU F N 1
ATOM 7151 C CA . LEU G 1 54 ? 161.997 157.661 144.605 1.00 52.69 54 LEU F CA 1
ATOM 7152 C C . LEU G 1 54 ? 160.984 157.885 143.490 1.00 55.84 54 LEU F C 1
ATOM 7153 O O . LEU G 1 54 ? 159.789 157.617 143.663 1.00 66.82 54 LEU F O 1
ATOM 7158 N N . LYS G 1 55 ? 161.441 158.385 142.340 1.00 51.89 55 LYS F N 1
ATOM 7159 C CA . LYS G 1 55 ? 160.554 158.526 141.191 1.00 49.15 55 LYS F CA 1
ATOM 7160 C C . LYS G 1 55 ? 160.045 157.170 140.719 1.00 55.64 55 LYS F C 1
ATOM 7161 O O . LYS G 1 55 ? 158.873 157.031 140.352 1.00 67.66 55 LYS F O 1
ATOM 7167 N N . LEU G 1 56 ? 160.916 156.158 140.712 1.00 49.66 56 LEU F N 1
ATOM 7168 C CA . LEU G 1 56 ? 160.496 154.820 140.313 1.00 54.27 56 LEU F CA 1
ATOM 7169 C C . LEU G 1 56 ? 159.474 154.245 141.286 1.00 66.91 56 LEU F C 1
ATOM 7170 O O . LEU G 1 56 ? 158.531 153.561 140.871 1.00 78.56 56 LEU F O 1
ATOM 7175 N N . GLN G 1 57 ? 159.649 154.503 142.584 1.00 67.37 57 GLN F N 1
ATOM 7176 C CA . GLN G 1 57 ? 158.697 154.008 143.572 1.00 75.12 57 GLN F CA 1
ATOM 7177 C C . GLN G 1 57 ? 157.322 154.634 143.377 1.00 79.77 57 GLN F C 1
ATOM 7178 O O . GLN G 1 57 ? 156.297 153.959 143.529 1.00 91.53 57 GLN F O 1
ATOM 7184 N N . GLU G 1 58 ? 157.278 155.927 143.046 1.00 76.00 58 GLU F N 1
ATOM 7185 C CA . GLU G 1 58 ? 155.999 156.584 142.800 1.00 79.02 58 GLU F CA 1
ATOM 7186 C C . GLU G 1 58 ? 155.285 155.969 141.604 1.00 88.38 58 GLU F C 1
ATOM 7187 O O . GLU G 1 58 ? 154.064 155.778 141.632 1.00 97.99 58 GLU F O 1
ATOM 7193 N N . PHE G 1 59 ? 156.030 155.657 140.542 1.00 85.92 59 PHE F N 1
ATOM 7194 C CA . PHE G 1 59 ? 155.427 155.017 139.377 1.00 90.85 59 PHE F CA 1
ATOM 7195 C C . PHE G 1 59 ? 154.869 153.644 139.730 1.00 96.40 59 PHE F C 1
ATOM 7196 O O . PHE G 1 59 ? 153.769 153.282 139.295 1.00 103.48 59 PHE F O 1
ATOM 7204 N N . GLN G 1 60 ? 155.614 152.864 140.516 1.00 92.39 60 GLN F N 1
ATOM 7205 C CA . GLN G 1 60 ? 155.132 151.546 140.918 1.00 99.10 60 GLN F CA 1
ATOM 7206 C C . GLN G 1 60 ? 153.957 151.652 141.882 1.00 104.57 60 GLN F C 1
ATOM 7207 O O . GLN G 1 60 ? 152.977 150.908 141.759 1.00 110.15 60 GLN F O 1
ATOM 7213 N N . ASP G 1 61 ? 154.038 152.567 142.851 1.00 102.43 61 ASP F N 1
ATOM 7214 C CA . ASP G 1 61 ? 152.974 152.690 143.844 1.00 106.56 61 ASP F CA 1
ATOM 7215 C C . ASP G 1 61 ? 151.687 153.218 143.223 1.00 109.70 61 ASP F C 1
ATOM 7216 O O . ASP G 1 61 ? 150.590 152.779 143.590 1.00 114.90 61 ASP F O 1
ATOM 7221 N N . SER G 1 62 ? 151.797 154.167 142.290 1.00 105.03 62 SER F N 1
ATOM 7222 C CA . SER G 1 62 ? 150.603 154.730 141.665 1.00 108.51 62 SER F CA 1
ATOM 7223 C C . SER G 1 62 ? 149.835 153.673 140.882 1.00 112.82 62 SER F C 1
ATOM 7224 O O . SER G 1 62 ? 148.600 153.619 140.944 1.00 113.59 62 SER F O 1
ATOM 7227 N N . LEU G 1 63 ? 150.546 152.827 140.133 1.00 113.17 63 LEU F N 1
ATOM 7228 C CA . LEU G 1 63 ? 149.879 151.776 139.371 1.00 117.69 63 LEU F CA 1
ATOM 7229 C C . LEU G 1 63 ? 149.213 150.760 140.290 1.00 121.41 63 LEU F C 1
ATOM 7230 O O . LEU G 1 63 ? 148.092 150.312 140.021 1.00 122.87 63 LEU F O 1
ATOM 7235 N N . LYS G 1 64 ? 149.883 150.385 141.375 1.00 122.10 64 LYS F N 1
ATOM 7236 C CA . LYS G 1 64 ? 149.336 149.412 142.313 1.00 124.85 64 LYS F CA 1
ATOM 7237 C C . LYS G 1 64 ? 148.510 150.099 143.395 1.00 124.20 64 LYS F C 1
ATOM 7238 O O . LYS G 1 64 ? 147.345 150.435 143.181 1.00 122.59 64 LYS F O 1
ATOM 7244 N N . MET H 3 2 ? 204.814 185.279 143.954 1.00 28.70 1 MET H N 1
ATOM 7245 C CA . MET H 3 2 ? 204.044 185.913 145.019 1.00 28.55 1 MET H CA 1
ATOM 7246 C C . MET H 3 2 ? 204.938 186.753 145.924 1.00 26.62 1 MET H C 1
ATOM 7247 O O . MET H 3 2 ? 206.020 186.321 146.316 1.00 34.13 1 MET H O 1
ATOM 7252 N N . ASP H 3 3 ? 204.484 187.958 146.249 1.00 27.10 2 ASP H N 1
ATOM 7253 C CA . ASP H 3 3 ? 205.207 188.848 147.141 1.00 25.62 2 ASP H CA 1
ATOM 7254 C C . ASP H 3 3 ? 204.627 188.771 148.552 1.00 28.73 2 ASP H C 1
ATOM 7255 O O . ASP H 3 3 ? 203.588 188.152 148.796 1.00 32.02 2 ASP H O 1
ATOM 7260 N N . ARG H 3 4 ? 205.323 189.405 149.499 1.00 27.10 3 ARG H N 1
ATOM 7261 C CA . ARG H 3 4 ? 204.880 189.375 150.889 1.00 20.61 3 ARG H CA 1
ATOM 7262 C C . ARG H 3 4 ? 203.538 190.075 151.059 1.00 25.69 3 ARG H C 1
ATOM 7263 O O . ARG H 3 4 ? 202.682 189.609 151.819 1.00 29.37 3 ARG H O 1
ATOM 7271 N N . ARG H 3 5 ? 203.334 191.195 150.360 1.00 28.85 4 ARG H N 1
ATOM 7272 C CA . ARG H 3 5 ? 202.071 191.916 150.475 1.00 23.67 4 ARG H CA 1
ATOM 7273 C C . ARG H 3 5 ? 200.904 191.078 149.972 1.00 26.67 4 ARG H C 1
ATOM 7274 O O . ARG H 3 5 ? 199.840 191.044 150.599 1.00 31.40 4 ARG H O 1
ATOM 7282 N N . ARG H 3 6 ? 201.084 190.394 148.840 1.00 29.93 5 ARG H N 1
ATOM 7283 C CA . ARG H 3 6 ? 200.022 189.539 148.322 1.00 26.44 5 ARG H CA 1
ATOM 7284 C C . ARG H 3 6 ? 199.793 188.330 149.216 1.00 25.90 5 ARG H C 1
ATOM 7285 O O . ARG H 3 6 ? 198.657 187.858 149.340 1.00 30.95 5 ARG H O 1
ATOM 7293 N N . PHE H 3 7 ? 200.852 187.814 149.840 1.00 26.62 6 PHE H N 1
ATOM 7294 C CA . PHE H 3 7 ? 200.703 186.684 150.750 1.00 23.88 6 PHE H CA 1
ATOM 7295 C C . PHE H 3 7 ? 199.915 187.079 151.992 1.00 25.61 6 PHE H C 1
ATOM 7296 O O . PHE H 3 7 ? 199.003 186.360 152.415 1.00 27.97 6 PHE H O 1
ATOM 7304 N N . ILE H 3 8 ? 200.255 188.222 152.592 1.00 28.02 7 ILE H N 1
ATOM 7305 C CA . ILE H 3 8 ? 199.532 188.686 153.773 1.00 23.82 7 ILE H CA 1
ATOM 7306 C C . ILE H 3 8 ? 198.095 189.040 153.417 1.00 27.43 7 ILE H C 1
ATOM 7307 O O . ILE H 3 8 ? 197.158 188.695 154.145 1.00 31.33 7 ILE H O 1
ATOM 7312 N N . LYS H 3 9 ? 197.897 189.731 152.292 1.00 28.67 8 LYS H N 1
ATOM 7313 C CA . LYS H 3 9 ? 196.549 190.113 151.882 1.00 25.60 8 LYS H CA 1
ATOM 7314 C C . LYS H 3 9 ? 195.684 188.888 151.614 1.00 28.22 8 LYS H C 1
ATOM 7315 O O . LYS H 3 9 ? 194.516 188.844 152.017 1.00 34.10 8 LYS H O 1
ATOM 7321 N N . GLY H 3 10 ? 196.239 187.885 150.933 1.00 27.13 9 GLY H N 1
ATOM 7322 C CA . GLY H 3 10 ? 195.480 186.674 150.669 1.00 26.52 9 GLY H CA 1
ATOM 7323 C C . GLY H 3 10 ? 195.202 185.864 151.920 1.00 27.45 9 GLY H C 1
ATOM 7324 O O . GLY H 3 10 ? 194.120 185.288 152.068 1.00 34.67 9 GLY H O 1
ATOM 7325 N N . SER H 3 11 ? 196.176 185.794 152.830 1.00 29.87 10 SER H N 1
ATOM 7326 C CA . SER H 3 11 ? 195.991 185.024 154.056 1.00 33.08 10 SER H CA 1
ATOM 7327 C C . SER H 3 11 ? 194.871 185.602 154.912 1.00 36.39 10 SER H C 1
ATOM 7328 O O . SER H 3 11 ? 194.058 184.855 155.469 1.00 40.35 10 SER H O 1
ATOM 7331 N N . MET H 3 12 ? 194.817 186.930 155.035 1.00 36.51 11 MET H N 1
ATOM 7332 C CA . MET H 3 12 ? 193.737 187.557 155.789 1.00 36.88 11 MET H CA 1
ATOM 7333 C C . MET H 3 12 ? 192.389 187.331 155.117 1.00 39.80 11 MET H C 1
ATOM 7334 O O . MET H 3 12 ? 191.379 187.117 155.797 1.00 45.06 11 MET H O 1
ATOM 7339 N N . ALA H 3 13 ? 192.351 187.384 153.783 1.00 36.40 12 ALA H N 1
ATOM 7340 C CA . ALA H 3 13 ? 191.099 187.155 153.068 1.00 32.92 12 ALA H CA 1
ATOM 7341 C C . ALA H 3 13 ? 190.579 185.743 153.301 1.00 38.55 12 ALA H C 1
ATOM 7342 O O . ALA H 3 13 ? 189.378 185.544 153.517 1.00 45.22 12 ALA H O 1
ATOM 7344 N N . MET H 3 14 ? 191.468 184.747 153.258 1.00 38.56 13 MET H N 1
ATOM 7345 C CA . MET H 3 14 ? 191.054 183.376 153.533 1.00 39.67 13 MET H CA 1
ATOM 7346 C C . MET H 3 14 ? 190.593 183.217 154.976 1.00 40.72 13 MET H C 1
ATOM 7347 O O . MET H 3 14 ? 189.606 182.523 155.245 1.00 47.10 13 MET H O 1
ATOM 7352 N N . ALA H 3 15 ? 191.296 183.848 155.918 1.00 41.38 14 ALA H N 1
ATOM 7353 C CA . ALA H 3 15 ? 190.879 183.793 157.315 1.00 41.99 14 ALA H CA 1
ATOM 7354 C C . ALA H 3 15 ? 189.534 184.480 157.515 1.00 45.10 14 ALA H C 1
ATOM 7355 O O . ALA H 3 15 ? 188.696 184.007 158.292 1.00 49.81 14 ALA H O 1
ATOM 7357 N N . ALA H 3 16 ? 189.314 185.603 156.828 1.00 42.58 15 ALA H N 1
ATOM 7358 C CA . ALA H 3 16 ? 188.034 186.297 156.930 1.00 40.83 15 ALA H CA 1
ATOM 7359 C C . ALA H 3 16 ? 186.898 185.456 156.362 1.00 48.41 15 ALA H C 1
ATOM 7360 O O . ALA H 3 16 ? 185.793 185.442 156.916 1.00 55.27 15 ALA H O 1
ATOM 7362 N N . VAL H 3 17 ? 187.148 184.755 155.253 1.00 48.66 16 VAL H N 1
ATOM 7363 C CA . VAL H 3 17 ? 186.124 183.892 154.669 1.00 47.62 16 VAL H CA 1
ATOM 7364 C C . VAL H 3 17 ? 185.759 182.772 155.634 1.00 51.01 16 VAL H C 1
ATOM 7365 O O . VAL H 3 17 ? 184.579 182.443 155.811 1.00 60.79 16 VAL H O 1
ATOM 7369 N N . CYS H 3 18 ? 186.764 182.171 156.274 1.00 51.47 17 CYS H N 1
ATOM 7370 C CA . CYS H 3 18 ? 186.497 181.107 157.236 1.00 56.70 17 CYS H CA 1
ATOM 7371 C C . CYS H 3 18 ? 185.692 181.612 158.425 1.00 58.58 17 CYS H C 1
ATOM 7372 O O . CYS H 3 18 ? 184.848 180.884 158.957 1.00 63.96 17 CYS H O 1
ATOM 7375 N N . GLY H 3 19 ? 185.936 182.850 158.858 1.00 56.88 18 GLY H N 1
ATOM 7376 C CA . GLY H 3 19 ? 185.167 183.412 159.952 1.00 60.10 18 GLY H CA 1
ATOM 7377 C C . GLY H 3 19 ? 183.746 183.776 159.581 1.00 62.17 18 GLY H C 1
ATOM 7378 O O . GLY H 3 19 ? 182.907 183.942 160.473 1.00 68.30 18 GLY H O 1
ATOM 7379 N N . THR H 3 20 ? 183.454 183.901 158.285 1.00 59.02 19 THR H N 1
ATOM 7380 C CA . THR H 3 20 ? 182.118 184.240 157.821 1.00 58.84 19 THR H CA 1
ATOM 7381 C C . THR H 3 20 ? 181.394 183.091 157.136 1.00 60.14 19 THR H C 1
ATOM 7382 O O . THR H 3 20 ? 180.166 183.142 157.021 1.00 67.66 19 THR H O 1
ATOM 7386 N N . SER H 3 21 ? 182.113 182.063 156.682 1.00 59.74 20 SER H N 1
ATOM 7387 C CA . SER H 3 21 ? 181.482 180.950 155.989 1.00 60.30 20 SER H CA 1
ATOM 7388 C C . SER H 3 21 ? 182.017 179.584 156.398 1.00 66.44 20 SER H C 1
ATOM 7389 O O . SER H 3 21 ? 181.615 178.584 155.795 1.00 75.25 20 SER H O 1
ATOM 7392 N N . GLY H 3 22 ? 182.900 179.504 157.388 1.00 66.34 21 GLY H N 1
ATOM 7393 C CA . GLY H 3 22 ? 183.433 178.237 157.841 1.00 69.71 21 GLY H CA 1
ATOM 7394 C C . GLY H 3 22 ? 184.637 177.779 157.037 1.00 73.10 21 GLY H C 1
ATOM 7395 O O . GLY H 3 22 ? 185.013 178.357 156.015 1.00 73.66 21 GLY H O 1
ATOM 7396 N N . ILE H 3 23 ? 185.253 176.700 157.524 1.00 76.70 22 ILE H N 1
ATOM 7397 C CA . ILE H 3 23 ? 186.433 176.151 156.862 1.00 81.38 22 ILE H CA 1
ATOM 7398 C C . ILE H 3 23 ? 186.069 175.319 155.638 1.00 88.53 22 ILE H C 1
ATOM 7399 O O . ILE H 3 23 ? 186.907 175.148 154.744 1.00 90.38 22 ILE H O 1
ATOM 7404 N N . ALA H 3 24 ? 184.839 174.803 155.565 1.00 85.49 23 ALA H N 1
ATOM 7405 C CA . ALA H 3 24 ? 184.433 174.025 154.400 1.00 84.74 23 ALA H CA 1
ATOM 7406 C C . ALA H 3 24 ? 184.310 174.896 153.157 1.00 87.65 23 ALA H C 1
ATOM 7407 O O . ALA H 3 24 ? 184.540 174.416 152.041 1.00 94.28 23 ALA H O 1
ATOM 7409 N N . SER H 3 25 ? 183.944 176.168 153.327 1.00 83.18 24 SER H N 1
ATOM 7410 C CA . SER H 3 25 ? 183.836 177.069 152.184 1.00 84.20 24 SER H CA 1
ATOM 7411 C C . SER H 3 25 ? 185.192 177.302 151.530 1.00 88.73 24 SER H C 1
ATOM 7412 O O . SER H 3 25 ? 185.287 177.390 150.300 1.00 92.89 24 SER H O 1
ATOM 7415 N N . LEU H 3 26 ? 186.251 177.417 152.337 1.00 86.91 25 LEU H N 1
ATOM 7416 C CA . LEU H 3 26 ? 187.586 177.617 151.783 1.00 88.38 25 LEU H CA 1
ATOM 7417 C C . LEU H 3 26 ? 188.017 176.428 150.935 1.00 94.49 25 LEU H C 1
ATOM 7418 O O . LEU H 3 26 ? 188.612 176.601 149.865 1.00 97.96 25 LEU H O 1
ATOM 7423 N N . PHE H 3 27 ? 187.725 175.212 151.395 1.00 96.41 26 PHE H N 1
ATOM 7424 C CA . PHE H 3 27 ? 188.109 174.008 150.671 1.00 99.37 26 PHE H CA 1
ATOM 7425 C C . PHE H 3 27 ? 187.202 173.714 149.484 1.00 100.61 26 PHE H C 1
ATOM 7426 O O . PHE H 3 27 ? 187.503 172.799 148.710 1.00 103.16 26 PHE H O 1
ATOM 7434 N N . SER H 3 28 ? 186.111 174.455 149.323 1.00 100.41 27 SER H N 1
ATOM 7435 C CA . SER H 3 28 ? 185.203 174.252 148.200 1.00 104.94 27 SER H CA 1
ATOM 7436 C C . SER H 3 28 ? 185.847 174.688 146.888 1.00 106.51 27 SER H C 1
ATOM 7437 O O . SER H 3 28 ? 185.548 175.762 146.365 1.00 106.87 27 SER H O 1
ATOM 7440 N N . MET I 3 2 ? 170.624 149.502 143.805 1.00 33.16 1 MET I N 1
ATOM 7441 C CA . MET I 3 2 ? 171.595 149.940 144.801 1.00 31.91 1 MET I CA 1
ATOM 7442 C C . MET I 3 2 ? 171.855 148.854 145.842 1.00 29.37 1 MET I C 1
ATOM 7443 O O . MET I 3 2 ? 170.922 148.232 146.346 1.00 37.09 1 MET I O 1
ATOM 7448 N N . ASP I 3 3 ? 173.126 148.626 146.156 1.00 27.49 2 ASP I N 1
ATOM 7449 C CA . ASP I 3 3 ? 173.523 147.600 147.103 1.00 25.05 2 ASP I CA 1
ATOM 7450 C C . ASP I 3 3 ? 173.695 148.194 148.500 1.00 27.54 2 ASP I C 1
ATOM 7451 O O . ASP I 3 3 ? 173.672 149.411 148.700 1.00 31.09 2 ASP I O 1
ATOM 7456 N N . ARG I 3 4 ? 173.866 147.308 149.485 1.00 26.47 3 ARG I N 1
ATOM 7457 C CA . ARG I 3 4 ? 174.015 147.756 150.864 1.00 20.97 3 ARG I CA 1
ATOM 7458 C C . ARG I 3 4 ? 175.297 148.552 151.061 1.00 23.43 3 ARG I C 1
ATOM 7459 O O . ARG I 3 4 ? 175.313 149.513 151.838 1.00 27.53 3 ARG I O 1
ATOM 7467 N N . ARG I 3 5 ? 176.374 148.178 150.366 1.00 26.58 4 ARG I N 1
ATOM 7468 C CA . ARG I 3 5 ? 177.628 148.911 150.496 1.00 22.96 4 ARG I CA 1
ATOM 7469 C C . ARG I 3 5 ? 177.483 150.348 150.013 1.00 25.24 4 ARG I C 1
ATOM 7470 O O . ARG I 3 5 ? 177.992 151.278 150.648 1.00 30.34 4 ARG I O 1
ATOM 7478 N N . ARG I 3 6 ? 176.795 150.548 148.887 1.00 29.99 5 ARG I N 1
ATOM 7479 C CA . ARG I 3 6 ? 176.572 151.901 148.391 1.00 24.16 5 ARG I CA 1
ATOM 7480 C C . ARG I 3 6 ? 175.654 152.691 149.313 1.00 24.54 5 ARG I C 1
ATOM 7481 O O . ARG I 3 6 ? 175.842 153.901 149.482 1.00 31.15 5 ARG I O 1
ATOM 7489 N N . PHE I 3 7 ? 174.657 152.032 149.907 1.00 25.18 6 PHE I N 1
ATOM 7490 C CA . PHE I 3 7 ? 173.780 152.707 150.858 1.00 23.33 6 PHE I CA 1
ATOM 7491 C C . PHE I 3 7 ? 174.559 153.198 152.072 1.00 27.16 6 PHE I C 1
ATOM 7492 O O . PHE I 3 7 ? 174.380 154.336 152.520 1.00 31.56 6 PHE I O 1
ATOM 7500 N N . ILE I 3 8 ? 175.429 152.349 152.620 1.00 29.56 7 ILE I N 1
ATOM 7501 C CA . ILE I 3 8 ? 176.212 152.745 153.785 1.00 25.96 7 ILE I CA 1
ATOM 7502 C C . ILE I 3 8 ? 177.235 153.806 153.406 1.00 29.84 7 ILE I C 1
ATOM 7503 O O . ILE I 3 8 ? 177.417 154.796 154.124 1.00 33.92 7 ILE I O 1
ATOM 7508 N N . LYS I 3 9 ? 177.914 153.623 152.272 1.00 29.19 8 LYS I N 1
ATOM 7509 C CA . LYS I 3 9 ? 178.916 154.593 151.842 1.00 26.50 8 LYS I CA 1
ATOM 7510 C C . LYS I 3 9 ? 178.289 155.954 151.569 1.00 29.10 8 LYS I C 1
ATOM 7511 O O . LYS I 3 9 ? 178.845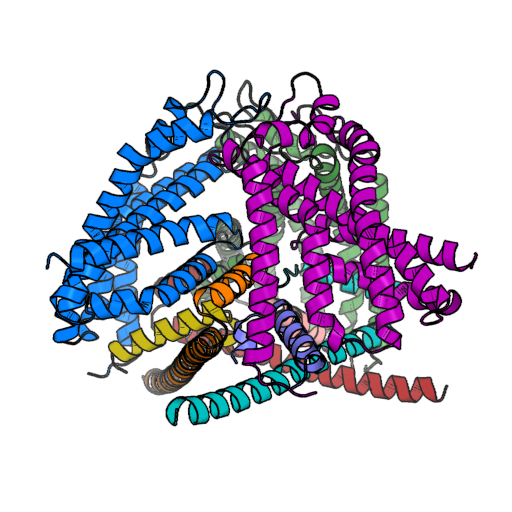 156.990 151.951 1.00 36.37 8 LYS I O 1
ATOM 7517 N N . GLY I 3 10 ? 177.131 155.972 150.908 1.00 28.12 9 GLY I N 1
ATOM 7518 C CA . GLY I 3 10 ? 176.460 157.234 150.647 1.00 26.94 9 GLY I CA 1
ATOM 7519 C C . GLY I 3 10 ? 175.924 157.892 151.904 1.00 29.79 9 GLY I C 1
ATOM 7520 O O . GLY I 3 10 ? 176.005 159.114 152.057 1.00 36.76 9 GLY I O 1
ATOM 7521 N N . SER I 3 11 ? 175.363 157.096 152.818 1.00 32.85 10 SER I N 1
ATOM 7522 C CA . SER I 3 11 ? 174.787 157.656 154.037 1.00 36.78 10 SER I CA 1
ATOM 7523 C C . SER I 3 11 ? 175.852 158.312 154.907 1.00 39.79 10 SER I C 1
ATOM 7524 O O . SER I 3 11 ? 175.623 159.387 155.474 1.00 44.45 10 SER I O 1
ATOM 7527 N N . MET I 3 12 ? 177.021 157.679 155.031 1.00 38.87 11 MET I N 1
ATOM 7528 C CA . MET I 3 12 ? 178.108 158.289 155.789 1.00 38.88 11 MET I CA 1
ATOM 7529 C C . MET I 3 12 ? 178.614 159.559 155.119 1.00 41.77 11 MET I C 1
ATOM 7530 O O . MET I 3 12 ? 179.033 160.496 155.809 1.00 47.78 11 MET I O 1
ATOM 7535 N N . ALA I 3 13 ? 178.592 159.608 153.785 1.00 40.05 12 ALA I N 1
ATOM 7536 C CA . ALA I 3 13 ? 178.980 160.827 153.084 1.00 35.22 12 ALA I CA 1
ATOM 7537 C C . ALA I 3 13 ? 178.032 161.975 153.407 1.00 42.29 12 ALA I C 1
ATOM 7538 O O . ALA I 3 13 ? 178.471 163.110 153.624 1.00 49.17 12 ALA I O 1
ATOM 7540 N N . MET I 3 14 ? 176.726 161.700 153.443 1.00 41.78 13 MET I N 1
ATOM 7541 C CA . MET I 3 14 ? 175.759 162.738 153.785 1.00 43.02 13 MET I CA 1
ATOM 7542 C C . MET I 3 14 ? 175.945 163.218 155.218 1.00 45.62 13 MET I C 1
ATOM 7543 O O . MET I 3 14 ? 175.892 164.423 155.489 1.00 53.12 13 MET I O 1
ATOM 7548 N N . ALA I 3 15 ? 176.155 162.287 156.151 1.00 43.65 14 ALA I N 1
ATOM 7549 C CA . ALA I 3 15 ? 176.377 162.670 157.541 1.00 42.99 14 ALA I CA 1
ATOM 7550 C C . ALA I 3 15 ? 177.655 163.484 157.689 1.00 45.68 14 ALA I C 1
ATOM 7551 O O . ALA I 3 15 ? 177.694 164.462 158.446 1.00 51.51 14 ALA I O 1
ATOM 7553 N N . ALA I 3 16 ? 178.713 163.092 156.978 1.00 43.96 15 ALA I N 1
ATOM 7554 C CA . ALA I 3 16 ? 179.960 163.847 157.027 1.00 44.84 15 ALA I CA 1
ATOM 7555 C C . ALA I 3 16 ? 179.794 165.233 156.418 1.00 49.58 15 ALA I C 1
ATOM 7556 O O . ALA I 3 16 ? 180.346 166.213 156.932 1.00 56.39 15 ALA I O 1
ATOM 7558 N N . VAL I 3 17 ? 179.044 165.336 155.317 1.00 49.28 16 VAL I N 1
ATOM 7559 C CA . VAL I 3 17 ? 178.795 166.639 154.706 1.00 48.48 16 VAL I CA 1
ATOM 7560 C C . VAL I 3 17 ? 177.985 167.521 155.647 1.00 52.18 16 VAL I C 1
ATOM 7561 O O . VAL I 3 17 ? 178.282 168.710 155.818 1.00 61.13 16 VAL I O 1
ATOM 7565 N N . CYS I 3 18 ? 176.953 166.953 156.276 1.00 53.16 17 CYS I N 1
ATOM 7566 C CA . CYS I 3 18 ? 176.148 167.723 157.218 1.00 58.37 17 CYS I CA 1
ATOM 7567 C C . CYS I 3 18 ? 176.966 168.165 158.423 1.00 60.41 17 CYS I C 1
ATOM 7568 O O . CYS I 3 18 ? 176.719 169.239 158.982 1.00 65.62 17 CYS I O 1
ATOM 7571 N N . GLY I 3 19 ? 177.940 167.353 158.842 1.00 58.27 18 GLY I N 1
ATOM 7572 C CA . GLY I 3 19 ? 178.809 167.748 159.935 1.00 58.54 18 GLY I CA 1
ATOM 7573 C C . GLY I 3 19 ? 179.810 168.823 159.578 1.00 62.63 18 GLY I C 1
ATOM 7574 O O . GLY I 3 19 ? 180.343 169.480 160.477 1.00 65.62 18 GLY I O 1
ATOM 7575 N N . THR I 3 20 ? 180.076 169.019 158.285 1.00 60.78 19 THR I N 1
ATOM 7576 C CA . THR I 3 20 ? 181.013 170.035 157.832 1.00 60.27 19 THR I CA 1
ATOM 7577 C C . THR I 3 20 ? 180.354 171.198 157.106 1.00 61.30 19 THR I C 1
ATOM 7578 O O . THR I 3 20 ? 180.957 172.273 157.029 1.00 66.18 19 THR I O 1
ATOM 7582 N N . SER I 3 21 ? 179.143 171.018 156.578 1.00 62.89 20 SER I N 1
ATOM 7583 C CA . SER I 3 21 ? 178.472 172.085 155.851 1.00 64.60 20 SER I CA 1
ATOM 7584 C C . SER I 3 21 ? 177.002 172.253 156.213 1.00 67.02 20 SER I C 1
ATOM 7585 O O . SER I 3 21 ? 176.356 173.155 155.672 1.00 73.39 20 SER I O 1
ATOM 7588 N N . GLY I 3 22 ? 176.454 171.426 157.100 1.00 67.83 21 GLY I N 1
ATOM 7589 C CA . GLY I 3 22 ? 175.094 171.591 157.567 1.00 71.39 21 GLY I CA 1
ATOM 7590 C C . GLY I 3 22 ? 174.066 170.857 156.725 1.00 80.09 21 GLY I C 1
ATOM 7591 O O . GLY I 3 22 ? 174.331 170.372 155.622 1.00 82.06 21 GLY I O 1
ATOM 7592 N N . ILE I 3 23 ? 172.852 170.783 157.277 1.00 85.62 22 ILE I N 1
ATOM 7593 C CA . ILE I 3 23 ? 171.744 170.133 156.584 1.00 93.84 22 ILE I CA 1
ATOM 7594 C C . ILE I 3 23 ? 171.243 170.958 155.405 1.00 98.73 22 ILE I C 1
ATOM 7595 O O . ILE I 3 23 ? 170.650 170.399 154.474 1.00 99.37 22 ILE I O 1
ATOM 7600 N N . ALA I 3 24 ? 171.468 172.275 155.415 1.00 95.78 23 ALA I N 1
ATOM 7601 C CA . ALA I 3 24 ? 171.074 173.101 154.279 1.00 94.31 23 ALA I CA 1
ATOM 7602 C C . ALA I 3 24 ? 171.893 172.772 153.038 1.00 97.16 23 ALA I C 1
ATOM 7603 O O . ALA I 3 24 ? 171.366 172.816 151.920 1.00 102.88 23 ALA I O 1
ATOM 7605 N N . SER I 3 25 ? 173.176 172.449 153.213 1.00 91.58 24 SER I N 1
ATOM 7606 C CA . SER I 3 25 ? 174.007 172.063 152.078 1.00 92.55 24 SER I CA 1
ATOM 7607 C C . SER I 3 25 ? 173.518 170.764 151.450 1.00 96.48 24 SER I C 1
ATOM 7608 O O . SER I 3 25 ? 173.540 170.614 150.223 1.00 99.24 24 SER I O 1
ATOM 7611 N N . LEU I 3 26 ? 173.084 169.809 152.277 1.00 94.22 25 LEU I N 1
ATOM 7612 C CA . LEU I 3 26 ? 172.566 168.551 151.749 1.00 95.66 25 LEU I CA 1
ATOM 7613 C C . LEU I 3 26 ? 171.314 168.778 150.911 1.00 101.87 25 LEU I C 1
ATOM 7614 O O . LEU I 3 26 ? 171.142 168.158 149.855 1.00 102.79 25 LEU I O 1
ATOM 7619 N N . PHE I 3 27 ? 170.427 169.664 151.366 1.00 104.46 26 PHE I N 1
ATOM 7620 C CA . PHE I 3 27 ? 169.194 169.946 150.645 1.00 106.24 26 PHE I CA 1
ATOM 7621 C C . PHE I 3 27 ? 169.397 170.886 149.465 1.00 108.83 26 PHE I C 1
ATOM 7622 O O . PHE I 3 27 ? 168.451 171.102 148.698 1.00 110.32 26 PHE I O 1
ATOM 7630 N N . SER I 3 28 ? 170.591 171.446 149.300 1.00 110.60 27 SER I N 1
ATOM 7631 C CA . SER I 3 28 ? 170.873 172.339 148.183 1.00 112.17 27 SER I CA 1
ATOM 7632 C C . SER I 3 28 ? 170.924 171.571 146.866 1.00 112.59 27 SER I C 1
ATOM 7633 O O . SER I 3 28 ? 172.002 171.250 146.365 1.00 112.68 27 SER I O 1
#

GO terms:
  GO:0005515 protein binding (F, IPI)
  GO:0005515 protein binding (F, IDA)
  GO:0005886 plasma membrane (C, IDA)
  GO:0043953 protein transport by the Tat complex (P, IDA)
  GO:0042802 identical protein binding (F, IDA)
  GO:0033281 TAT protein transport complex (C, IDA)
  GO:0009977 proton motive force dependent protein transmembrane transporter activity (F, IDA)
  GO:0065002 intracellular protein transmembrane transport (P, IDA)
  GO:0009314 response to radiation (P, IMP)
  GO:0065002 intracellular protein transmembrane transport (P, IMP)
  GO:0016020 membrane (C, IDA)
  GO:0008320 transmembrane protein transporter activity (F, IMP)

Secondary structure (DSSP, 8-state):
----HHHHHHHHHHHHHHHHHHHHHHHHHHGGGHHHHHHHHHHHHHHHSPTT---EE-SSSHHHHHHHHHHHHHHHHHTHHHHHHHHHHHHTTTS-HHHHHHHHHHHHHHHHHHHHHHHHIIIIIHHHHHHHHTT-PPTTEEE--BHHHHHHHHHHHHHHHHHHHHHHHHHHHHHHHTSS-HHHHHHTHHHHHHHHHHHHHHHS-S-HHHHHHHHHHHHHHHHHHHHHHH--/-----HHHHHHHHHHHHHHT-TTTHHHHHHHHHHHHHHHHHHHHHHHHHHHHHHHHHHHHHHH-/----HHHHHHHHHHHHHHHHHHHHHHHHHHHTTHHHHHHHHHHHHHHHSPTT--EEE-SSSHHHHHHHHHHHHHHHHHTHHHHHHHHHHHHTTTS-HHHHHHHHHHHHHHHHHHHHHHHHIIIIIHHHHHHHHTT-PPTT-EE--BHHHHHHHHHHHHHHHHHHHHHHHHHHHHHHHTSS-HHHHHHTHHHHHHHHHHHHHHHS-S-HHHHHHHHHHHHHHHHHHHHHHH--/-----HHHHHHHHHHHHHHT-TTTHHHHHHHHHHHHHHHHHHHHHHHHHHHHHHHHHHHHHHH-/----HHHHHHHHHHHHHHHHHHHHHHHHHHGGGHHHHHHHHHHHHHHHSPTT--EEE-SSSHHHHHHHHHHHHHHHHHTHHHHHHHHHHHHTTTS-HHHHHHHHHHHHHHHHHHHHHHHHIIIIIHHHHHHHHTT-PPTTEEE--BHHHHHHHHHHHHHHHHHHHHHHHHHHHHHHHTSS-HHHHHHTHHHHHHHHHHHHHHHS-S-HHHHHHHHHHHHHHHHHHHHHHH--/-----HHHHHHHHHHHHHHT-TTTHHHHHHHHHHHHHHHHHHHHHHHHHHHHHHHHHHHHHHH-/--HHHHHHHHHHHHHHHHHHHHHHHH-/--HHHHHHHHHHHHHHHHHH-HHHHH-/--HHHHHHHHHHHHHHHHHHHHHHHH-

B-factor: mean 53.91, std 27.84, range [8.21, 171.47]

Solvent-accessible surface area: 48533 Å² total; per-residue (Å²): 85,60,78,38,11,77,69,0,18,84,52,14,71,53,35,0,10,29,44,8,9,26,90,92,19,16,68,20,43,84,60,60,23,31,162,25,177,58,65,57,71,39,4,80,50,3,48,89,60,33,48,109,36,15,104,114,28,92,128,115,74,87,118,206,163,103,78,72,6,52,53,3,16,97,33,45,72,114,47,37,56,51,16,46,100,18,11,85,80,41,42,115,82,36,48,187,98,5,45,79,25,1,62,118,15,7,45,9,1,89,138,45,25,42,186,66,20,50,2,10,0,14,56,6,8,6,0,58,67,9,2,35,97,0,0,89,48,35,0,69,28,97,0,26,67,62,46,54,131,15,70,55,21,17,33,18,93,9,26,125,164,128,52,76,190,35,29,58,47,56,44,92,30,27,24,109,30,37,67,92,0,24,47,80,0,51,149,63,28,0,35,134,28,0,24,108,12,4,90,26,25,3,155,52,21,70,6,7,0,7,0,33,33,0,5,71,30,0,20,51,19,20,70,8,46,0,71,1,50,41,39,14,55,28,15,22,25,50,23,161,86,57,104,30,48,28,110,53,18,84,137,98,88,28,92,49,39,13,26,6,21,50,64,0,7,46,117,15,80,60,70,48,59,27,0,47,52,32,0,76,31,30,41,57,39,11,46,74,0,5,102,90,5,125,135,149,29,56,31,65,65,18,26,84,0,46,125,2,47,42,30,8,4,0,48,36,10,28,10,42,21,42,96,163,102,76,70,5,50,51,2,17,96,33,42,70,112,44,36,54,50,17,52,101,17,7,77,78,42,41,112,83,38,51,187,100,7,47,77,28,1,63,116,16,7,45,8,1,92,141,46,25,42,185,66,20,54,2,10,0,14,54,6,8,7,0,61,72,10,2,33,108,0,0,87,33,33,0,69,32,96,0,28,68,63,45,48,128,14,67,56,19,19,33,21,95,9,26,124,180,128,58,80,168,32,35,58,50,59,40,93,29,25,22,109,31,43,68,85,0,26,48,80,0,52,147,64,30,0,39,131,27,0,22,106,12,2,90,26,26,3,154,53,20,67,6,13,0,8,0,31,34,0,7,71,30,0,24,52,20,17,74,2,40,0,69,3,50,36,33,14,55,28,15,23,26,51,22,160,75,58,107,30,47,27,109,54,20,88,137,99,83,27,91,48,39,14,25,6,20,49,60,0,7,46,117,13,80,57,65,46,62,28,0,50,52,37,0,71,28,38,42,63,39,12,45,73,0,5,104,94,5,125,134,148,164,99,74,72,6,51,52,1,16,96,32,44,70,115,45,38,55,50,16,47,100,19,10,85,78,40,42,114,83,38,50,186,99,6,46,77,27,2,66,118,15,8,45,9,1,90,138,45,24,41,187,60,19,50,2,8,0,13,55,4,8,6,0,58,71,9,1,35,98,0,0,89,49,29,0,72,25,93,0,28,69,63,45,49,130,15,66,56,21,18,33,20,92,11,27,123,180,127,55,80,184,38,33,60,51,56,38,94,28,26,23,110,29,40,70,87,0,24,48,79,0,50,146,65,29,0,38,132,26,0,23,107,12,3,89,27,25,3,152,51,21,73,5,11,0,10,0,31,29,0,5,70,32,0,17,54,19,18,77,8,44,0,65,3,54,39,36,13,53,28,14,20,34,50,23,162,89,57,109,27,43,27,109,54,21,74,140,96,85,28,92,47,39,12,26,6,23,53,62,0,6,46,114,15,80,58,68,50,58,28,1,49,53,35,0,76,32,32,42,56,38,12,49,70,0,6,107,96,4,129,141,150,69,59,78,37,10,81,66,0,17,86,50,13,71,52,34,0,8,28,44,8,8,26,96,92,19,18,66,20,44,81,59,60,23,31,164,26,174,56,69,57,71,39,4,80,50,3,50,89,57,34,47,111,33,16,103,114,25,92,128,114,72,87,119,204,88,50,74,38,9,82,67,0,18,85,52,14,71,52,36,0,10,28,42,7,9,25,94,96,19,18,66,19,44,82,60,59,23,30,163,25,174,59,64,55,67,39,4,80,50,3,51,92,60,38,47,109,35,17,103,112,28,94,128,113,74,86,119,207,29,56,31,64,69,17,33,86,0,44,124,3,48,44,30,8,3,1,46,39,12,27,8,40,21,42,98,30,54,31,62,62,18,27,82,0,47,123,1,33,42,29,8,6,1,45,37,8,28,10,42,21,40,98

Foldseek 3Di:
DDDDDPVNVVVVVVCCCVPVHPVRSVVVVVVVVVVVVVVVVVVVVVVVVVVVVVVVVCVVVVVD/DDDDPVVLVVLVVVLVVQLVVQLVVQLVVCLVCLVVVLCLVCVLLVVQADPPEDADAPDPCCVRVLSSVVSSVVSNLVCLVSNLVSVCVSCVVVDDPVRVVQVVVLSVVLNVLLVVQLVCCSVPVSNVVSNCVNPPDPPPDGDHHHSNVSSVVSVLSSVLRSVLSSQLVSLLSCLVVPVDALVRLVVCLVVLLVVLLVVQCVVDPNDVVSSCSNSVSNSVSNVVSSVCSVVD/DDPVVVVVVVVVLVVCCVVPNPVVSVD/DDDDPVVLVVLVVVLVVQLVVQLVVQLVVCLVCLVVVLCLQCVLLVVQADPPEDADAPDPCCVRVLSSVVSSVVSVLVCLVSNLVSVCVSCVVVDDPLRVVQVVVLSVVLNVLLVVLLVCCSVPVSNVVSNCVNPPDDPPDGDHHHSNVSSVVSVLSSRLSSVLSSQLVSLLSCLVSPVDALVRLVVCLVVLLVVLLVVQCVVDPNDVVSSCSRSVSNSVSNVVSSVCSVVD/DDDDPVVLVVLVVVLVVQLVVQLVVQLVVCLVCLVVVLCLLCVLLVVQADPPEDADAPDPCCVRVLSSVVSSVVSNLVCLVSNLVSVCVSCVVVDDPVRVVQPVVLSVVLNVLLVVLLVCCSVPVSNVVSNPVNPPDDPPDGDHHYSNVSSVVSVLSSRLSSVLSSQLVSLLVCLVVPVDALVRLVVCLVVLLVVLLVVQCVVDPNDVVSSCSNSVSNSVSNVVSSVCSVVD/DDDDDPVNVVVVVVCCCVPVHPVRSVVVVVVVVVVVVVVVVVVVVVVVVVVVVVVVVCVVVVVD/DPDDDPVNVVVCVVCCCVPVHPVRSVVVVVVVVVVVVVVVVVVVVVVVVVVVVVVVVCVVVVVD/DDPVVVVVVVVVLVVCCVVPNPVVSVD/DDPVCVVVVVVVQVVCCVVPNPVVVVD

Sequence (969 aa):
MFDIGFSELLLVFIIGLVVLGPQRLPVAVKTVAGWIRALRSLATTVQNELTQELKLQEFQDSLKDTQQPLITHLIELRKRLLNCIIAVIVIFLCLVYFANDIYHHLVSAPLIKQLPQGSTMIATDVASPFFTPIKLTFMVSLILSAPVILYQVWAFIAPALYKHERRLVVPLLVSSSLLFYIGMAFAYFVVFPLAFGFLANTAPEGVQVSTDIASYLSFVMALFMAFGVSFEVPVAIVLLCWMGITSPEDLRKKRPYVLVGAFVVGMLLTPPDVFSQTLLAIPMYCLFEIGVFFSRFYMDRRRFIKGSMAMAAVCGTSGIASLFSDTQQPLITHLIELRKRLLNCIIAVIVIFLCLVYFANDIYHHLVSAPLIKQLPQGSTMIATDVASPFFTPIKLTFMVSLILSAPVILYQVWAFIAPALYKHERRLVVPLLVSSSLLFYIGMAFAYFVVFPLAFGFLANTAPEGVQVSTDIASYLSFVMALFMAFGVSFEVPVAIVLLCWMGITSPEDLRKKRPYVLVGAFVVGMLLTPPDVFSQTLLAIPMYCLFEIGVFFSRFYDTQQPLITHLIELRKRLLNCIIAVIVIFLCLVYFANDIYHHLVSAPLIKQLPQGSTMIATDVASPFFTPIKLTFMVSLILSAPVILYQVWAFIAPALYKHERRLVVPLLVSSSLLFYIGMAFAYFVVFPLAFGFLANTAPEGVQVSTDIASYLSFVMALFMAFGVSFEVPVAIVLLCWMGITSPEDLRKKRPYVLVGAFVVGMLLTPPDVFSQTLLAIPMYCLFEIGVFFSRFYMFDIGFSELLLVFIIGLVVLGPQRLPVAVKTVAGWIRALRSLATTVQNELTQELKLQEFQDSLKMFDIGFSELLLVFIIGLVVLGPQRLPVAVKTVAGWIRALRSLATTVQNELTQELKLQEFQDSLKMDRRRFIKGSMAMAAVCGTSGIASLFSMDRRRFIKGSMAMAAVCGTSGIASLFS